Protein AF-A0A812NQ58-F1 (afdb_monomer_lite)

Foldseek 3Di:
DVVVLVVVVCVLVPPPPDPVVVVVVPPDPDDDDPDDDDPDDDDDDDDDDDDPPDDDFAAEEEEEEDEDQPQQLQAVVQVLLAPDAQRYEYEYEYAQQPVNSVVSVVVDDRPDNYHYHYHYYNHGQADQRSRQVSVVVHRHQKYAYDYSNWHFHRHQVVQLVVVCVVVVFAQWEFEKEWEAESVRHTDPDIHDQAKQDDDLVSNLVSLSVTVPPLGGSRTMGRCVQLPVLCGFDDPQDNCPCSSSLSSNSSSNSGIYHYTHGYIYHYDYCCPDPNNCPVCVVVPDPVSVVVNVLVSLLSCLVSCVVSDDVVVSCVSLDDAEEEEEAQELLSLLLLLLSLVLPHQYEYEYQDPAHYDWDFLDLDDDPPPVCPLSLLSLLQQQVVQVLVCVSLVHHDPLVLWWFFFEKEFEFPPFPDDPVNVVVSQVVSLVSNVVSCVLPVSTARSPHDDNGFKDWDQDDQFWDSVGTPTMMTGRTTTGDTVVVRVSSVVSCVVSVHHYHYSKDFDAWDDDPQWIWTQIPVGIDIGNAYEYPDPPCLVVHCVNVPVDDDFDWQKFKKKKKKFFADVSCLPPGWYAYHHDQFGTKTGRNSVRMIMGIGRHDSPDRDPPPDDDDPCVVVCVVCVQVQNHDPVNVVVVQVVRQVVVCVTTPDNDDHGHPIGMDIDMDGARPDDDDDQWDDDSNYIYGHDRRHHSSVSSVCCVVPPCQVVVVRPDPDDDPQQKKFKFFDDPVDPPPVLGAIWGWDDADPLATKTHHFPFLWIWHAQPVQQKIATQRNHDDNDPDGQKIWHDPSSDRHPQFLPTFIFGQDPVVRGGHTRNSIHMHRDFQKKFKAQPDPPFPPPVSGGIWGFDGDDPSATKTAGPVGQWIWDADPVQLKIFIDGPVDPPPDGQKIFNPNPDRYQADFPTWIFGQGPVVRDTDTRNQIGIHSDQQKKFKFQADPPDPPPVLGDIWGFHGADPNATKTHHPPAQWIWHADPPQQKTFIARVHPDDDDPVVLVVCCVPPPDNPPPSRGQKMWRCPVPRDQAALVTWIWGDDPVVRDTHTDLQIGMHPDDQKDADDDQPPHPVPVLGGIWGFDGDDPSATKTHDPPFQWIWHADPVQQKIATARNHDDPDPDGPDIDHHTDRHRGPVSHPDDPPPDVVVVVVVVVVD

pLDDT: mean 74.83, std 18.78, range [22.41, 96.88]

InterPro domains:
  IPR001173 Glycosyltransferase 2-like [PF00535] (61-210)
  IPR029044 Nucleotide-diphospho-sugar transferases [G3DSA:3.90.550.10] (11-228)
  IPR029044 Nucleotide-diphospho-sugar transferases [SSF53448] (58-280)
  IPR036188 FAD/NAD(P)-binding domain superfamily [G3DSA:3.50.50.60] (321-544)
  IPR036188 FAD/NAD(P)-binding domain superfamily [SSF51905] (320-547)
  IPR050834 Glycosyltransferase 2 family enzymes [PTHR43685] (53-203)

Radius of gyration: 37.39 Å; chains: 1; bounding box: 98×68×112 Å

Sequence (1144 aa):
MVIMWRLVLVMSVLQARSADDACAMQLRVQKTEVTNLNPANITATQGGHGECRKAPLPKISVLLPVQNPSTVVRAMRSIFDQSVKDDLEILVSVEGANSEAAGMVRSLQPPGTIALDIFEQEQHLGYSQNVNFLLRRARGEFVSLLADDDWLPPNYLEKLLQCFAEHPAAVNCYPYILEFSENGERLPGQIFADSVQGSRQDRLEQVMENSCDAVSVRGLIKRSVAGDNVFMPSHYYRDFMADTASIMHQAVAGELIQADVPYYKTMYVASSTHGTHHKWRDAKEDLRVRSTLDLLETFALKARPWLPEEIVQLILHERHVAILGAGLQGLTMALLFESHGFHVTLIDNATEIMGKIHLGFEYSDDKTLETGRRRMESALSFGYVLEKLLGSQIAWDKMKSTKFTYLVPRASSVPPHELEAYFENLQGAYEDILAKSPHLHYLGERPTRIFRRVPVPAAWNSSAFAAAFETEEHALRSPLLKDLLQDALHSRQIDTLLNTWVSEVQKREGMYQIATSKGTLHAQFVVNCLSEGKAAVDQALGVDGSPKPDWRLKFGIETSEIPALADTASATILDGPFGGYVNFHQHKKMYFSWATERLTPMPADKDLPDDLPQLWKSVVQGDVPEELRASMVNAHEDAFRSLLSFKTFQLPCPDIVADLILGTGEDFQDPILYKEQYFSIRTNFASAPYNAWLLEQRYLQQHHLLGNGGSIVGTQLHIFGRAGGRENADICGEYLHRGHVHGRPVYRQQGSATAIRYWPSLRRWVIDREGVRDSNVCVAFAPDSADLAHPAHPELIWHVWEAASQAHVADSEVISVAAPRTVTLVGRAAGRDAEYVNGPYELARVAHGRPVYVHAKGELGIRYFQEERRWAIVWLAQDNGTCLAYSESSNLEHPGHIELEWMFWETQLQTFCADPATRTLVAPSVVRILGRRPEAENARINGSYSLAGVIEGRPAYVQPGTRHLIRYSSRSDRWLVETDGLVEPSLATKLYHWVFGGDLNGGDRCAAYANASASEHPGTTKLEWSIWESKRGCFISDPEVRCTTAPVALQVCGRARRENEFINGDYQLAGIHLGRVFYHKPGSQSVIRFWPARNRWLIDGNGLQQSDACSAFADCADDGEYPGDLSGFAQTRQYGEEMAAKAR

Organism: NCBI:txid878477

Secondary structure (DSSP, 8-state):
-HHHHHHHHHHHHTT---TTGGGGGGS---------------PPPP-------PPPPPSEEEEEEE--TTTHHHHHHHHHT-S--TTEEEEEEE-TT-HHHHHHHHH---STT-EEEEEE-SS---HHHHHHHHHTT--SSEEEE--TT-B--TTHHHHHHHHHHH-TTEEEEEEEEEEEETTSPEEEEEE----B-SSHHHHHHHHHHHGGG--GGGSEEEHHHHGGGGSPP--SGGGTTHHHHHHHHHHHHSEEEEEEEEEEEEE-SSSSSGGGGGGGGGS-HHHHHHHHHHHHHHHHHHHGGGS-HHHHHHHSTT-EEEEE--SHHHHHHHHHHHTTT-EEEEE-SSSS----EEE-------TTSHHHHHHHHHHHHHHHHHHHHHTS---GGGTB-PPEEEEEETT-SS-HHHHHHHHHHHHHHHHHHHHH-TT--BTTB--S-SEEEEPPPTTB-TTTEEEEEEES-EEE-HHHHHHHHHHHHHHTT-EEE-S--EEEEEEETTEEEEEETTEEEEESEEEE--SSSHHHHHHHTT---PPPP-EEEEEEEEEE--GGGTTPPEEEE-SSSEEEEEEEGGGTEEEEEE--S------TTSPPPTTHHHHHHHHHTT---HHHHHHHHHHHHHHHHHHBSSS----SS-EEEEEEEE---S----SEEEETTEEEE--SSS-HHHHHHHHIIIIITTTT-SS-------SEEEEE---TTSTTGGG-EEEEEEEEETTEEEEEETTSS-EEEEEGGGTEEEEETT-S-SSS--SEEEE-SS--S-TT-TTPPPEEEETTTTEEEE-TT-EEE---SEEEEE---TTSTTGGG-EEEEEEEEETTEEEEEETTSSEEEEEETTTTEEEEEETT--SS--SEEE--TT-SSTT-TT-PPEEEETTTTEEEE-TT-EEESS-SEEEEE---TTSTTGGG-EEEEEEEEETTEEEEE-TTS--EEEEETTTTEEEEESS-S-PPPHHHHHHHHHHH---S-----SEEEE-TT-SSS--TTSPEEEEETTTTEEEEETT-EEE---SEEEE-S-TTSTTGGG-EEEEEEEEETTEEEEE-TTSS-EEEEEGGGTEEEEETTSS-SSS--SEEEEPPTT-SSTT--SS----SHHHHHHHHH--

Structure (mmCIF, N/CA/C/O backbone):
data_AF-A0A812NQ58-F1
#
_entry.id   AF-A0A812NQ58-F1
#
loop_
_atom_site.group_PDB
_atom_site.id
_atom_site.type_symbol
_atom_site.label_atom_id
_atom_site.label_alt_id
_atom_site.label_comp_id
_atom_site.label_asym_id
_atom_site.label_entity_id
_atom_site.label_seq_id
_atom_site.pdbx_PDB_ins_code
_atom_site.Cartn_x
_atom_site.Cartn_y
_atom_site.Cartn_z
_atom_site.occupancy
_atom_site.B_iso_or_equiv
_atom_site.auth_seq_id
_atom_site.auth_comp_id
_atom_site.auth_asym_id
_atom_site.auth_atom_id
_atom_site.pdbx_PDB_model_num
ATOM 1 N N . MET A 1 1 ? -22.216 1.110 19.792 1.00 30.42 1 MET A N 1
ATOM 2 C CA . MET A 1 1 ? -22.992 1.121 18.530 1.00 30.42 1 MET A CA 1
ATOM 3 C C . MET A 1 1 ? -24.191 2.051 18.639 1.00 30.42 1 MET A C 1
ATOM 5 O O . MET A 1 1 ? -23.965 3.209 18.365 1.00 30.42 1 MET A O 1
ATOM 9 N N . VAL A 1 2 ? -25.366 1.683 19.164 1.00 29.02 2 VAL A N 1
ATOM 10 C CA . VAL A 1 2 ? -26.560 2.577 19.229 1.00 29.02 2 VAL A CA 1
ATOM 11 C C . VAL A 1 2 ? -26.291 4.002 19.779 1.00 29.02 2 VAL A C 1
ATOM 13 O O . VAL A 1 2 ? -26.860 4.971 19.292 1.00 29.02 2 VAL A O 1
ATOM 16 N N . ILE A 1 3 ? -25.375 4.164 20.743 1.00 30.81 3 ILE A N 1
ATOM 17 C CA . ILE A 1 3 ? -24.982 5.477 21.305 1.00 30.81 3 ILE A CA 1
ATOM 18 C C . ILE A 1 3 ? -24.089 6.296 20.350 1.00 30.81 3 ILE A C 1
ATOM 20 O O . ILE A 1 3 ? -24.284 7.497 20.212 1.00 30.81 3 ILE A O 1
ATOM 24 N N . MET A 1 4 ? -23.154 5.644 19.653 1.00 33.62 4 MET A N 1
ATOM 25 C CA . MET A 1 4 ? -22.274 6.263 18.645 1.00 33.62 4 MET A CA 1
ATOM 26 C C . MET A 1 4 ? -23.064 6.654 17.384 1.00 33.62 4 MET A C 1
ATOM 28 O O . MET A 1 4 ? -22.765 7.648 16.738 1.00 33.62 4 MET A O 1
ATOM 32 N N . TRP A 1 5 ? -24.132 5.904 17.101 1.00 42.31 5 TRP A N 1
ATOM 33 C CA . TRP A 1 5 ? -25.070 6.133 16.003 1.00 42.31 5 TRP A CA 1
ATOM 34 C C . TRP A 1 5 ? -26.069 7.266 16.306 1.00 42.31 5 TRP A C 1
ATOM 36 O O . TRP A 1 5 ? -26.343 8.092 15.441 1.00 42.31 5 TRP A O 1
ATOM 46 N N . ARG A 1 6 ? -26.522 7.410 17.562 1.00 34.31 6 ARG A N 1
ATOM 47 C CA . ARG A 1 6 ? -27.282 8.597 18.010 1.00 34.31 6 ARG A CA 1
ATOM 48 C C . ARG A 1 6 ? -26.450 9.884 17.994 1.00 34.31 6 ARG A C 1
ATOM 50 O O . ARG A 1 6 ? -27.017 10.954 17.825 1.00 34.31 6 ARG A O 1
ATOM 57 N N . LEU A 1 7 ? -25.130 9.790 18.158 1.00 35.06 7 LEU A N 1
ATOM 58 C CA . LEU A 1 7 ? -24.208 10.930 18.111 1.00 35.06 7 LEU A CA 1
ATOM 59 C C . LEU A 1 7 ? -24.134 11.566 16.714 1.00 35.06 7 LEU A C 1
ATOM 61 O O . LEU A 1 7 ? -24.143 12.788 16.630 1.00 35.06 7 LEU A O 1
ATOM 65 N N . VAL A 1 8 ? -24.144 10.772 15.637 1.00 38.69 8 VAL A N 1
ATOM 66 C CA . VAL A 1 8 ? -24.182 11.296 14.256 1.00 38.69 8 VAL A CA 1
ATOM 67 C C . VAL A 1 8 ? -25.539 11.949 13.963 1.00 38.69 8 VAL A C 1
ATOM 69 O O . VAL A 1 8 ? -25.580 13.094 13.525 1.00 38.69 8 VAL A O 1
ATOM 72 N N . LEU A 1 9 ? -26.646 11.289 14.329 1.00 33.81 9 LEU A N 1
ATOM 73 C CA . LEU A 1 9 ? -28.012 11.790 14.109 1.00 33.81 9 LEU A CA 1
ATOM 74 C C . LEU A 1 9 ? -28.310 13.097 14.879 1.00 33.81 9 LEU A C 1
ATOM 76 O O . LEU A 1 9 ? -28.923 14.024 14.355 1.00 33.81 9 LEU A O 1
ATOM 80 N N . VAL A 1 10 ? -27.846 13.203 16.129 1.00 33.72 10 VAL A N 1
ATOM 81 C CA . VAL A 1 10 ? -28.035 14.401 16.966 1.00 33.72 10 VAL A CA 1
ATOM 82 C C . VAL A 1 10 ? -27.191 15.580 16.461 1.00 33.72 10 VAL A C 1
ATOM 84 O O . VAL A 1 10 ? -27.622 16.724 16.584 1.00 33.72 10 VAL A O 1
ATOM 87 N N . MET A 1 11 ? -26.033 15.332 15.838 1.00 34.38 11 MET A N 1
ATOM 88 C CA . MET A 1 11 ? -25.200 16.389 15.242 1.00 34.38 11 MET A CA 1
ATOM 89 C C . MET A 1 11 ? -25.808 16.943 13.941 1.00 34.38 11 MET A C 1
ATOM 91 O O . MET A 1 11 ? -25.705 18.145 13.701 1.00 34.38 11 MET A O 1
ATOM 95 N N . SER A 1 12 ? -26.505 16.112 13.156 1.00 33.81 12 SER A N 1
ATOM 96 C CA . SER A 1 12 ? -27.209 16.522 11.928 1.00 33.81 12 SER A CA 1
ATOM 97 C C . SER A 1 12 ? -28.480 17.335 12.207 1.00 33.81 12 SER A C 1
ATOM 99 O O . SER A 1 12 ? -28.773 18.292 11.496 1.00 33.81 12 SER A O 1
ATOM 101 N N . VAL A 1 13 ? -29.219 17.003 13.273 1.00 32.59 13 VAL A N 1
ATOM 102 C CA . VAL A 1 13 ? -30.483 17.682 13.619 1.00 32.59 13 VAL A CA 1
ATOM 103 C C . VAL A 1 13 ? -30.257 18.995 14.390 1.00 32.59 13 VAL A C 1
ATOM 105 O O . VAL A 1 13 ? -31.065 19.918 14.293 1.00 32.59 13 VAL A O 1
ATOM 108 N N . LEU A 1 14 ? -29.149 19.139 15.131 1.00 30.72 14 LEU A N 1
ATOM 109 C CA . LEU A 1 14 ? -28.911 20.301 16.007 1.00 30.72 14 LEU A CA 1
ATOM 110 C C . LEU A 1 14 ? -28.236 21.520 15.341 1.00 30.72 14 LEU A C 1
ATOM 112 O O . LEU A 1 14 ? -28.028 22.529 16.020 1.00 30.72 14 LEU A O 1
ATOM 116 N N . GLN A 1 15 ? -27.927 21.487 14.038 1.00 31.84 15 GLN A N 1
ATOM 117 C CA . GLN A 1 15 ? -27.392 22.653 13.308 1.00 31.84 15 GLN A CA 1
ATOM 118 C C . GLN A 1 15 ? -28.419 23.441 12.477 1.00 31.84 15 GLN A C 1
ATOM 120 O O . GLN A 1 15 ? -28.058 24.455 11.879 1.00 31.84 15 GLN A O 1
ATOM 125 N N . ALA A 1 16 ? -29.710 23.098 12.525 1.00 29.00 16 ALA A N 1
ATOM 126 C CA . ALA A 1 16 ? -30.764 24.008 12.075 1.00 29.00 16 ALA A CA 1
ATOM 127 C C . ALA A 1 16 ? -30.911 25.172 13.078 1.00 29.00 16 ALA A C 1
ATOM 129 O O . ALA A 1 16 ? -31.704 25.128 14.023 1.00 29.00 16 ALA A O 1
ATOM 130 N N . ARG A 1 17 ? -30.096 26.222 12.923 1.00 30.34 17 ARG A N 1
ATOM 131 C CA . ARG A 1 17 ? -30.225 27.443 13.726 1.00 30.34 17 ARG A CA 1
ATOM 132 C C . ARG A 1 17 ? -31.417 28.269 13.232 1.00 30.34 17 ARG A C 1
ATOM 134 O O . ARG A 1 17 ? -31.306 29.049 12.300 1.00 30.34 17 ARG A O 1
ATOM 141 N N . SER A 1 18 ? -32.506 28.152 13.991 1.00 34.34 18 SER A N 1
ATOM 142 C CA . SER A 1 18 ? -33.731 28.967 13.996 1.00 34.34 18 SER A CA 1
ATOM 143 C C . SER A 1 18 ? -34.825 28.607 12.983 1.00 34.34 18 SER A C 1
ATOM 145 O O . SER A 1 18 ? -34.579 28.250 11.836 1.00 34.34 18 SER A O 1
ATOM 147 N N . ALA A 1 19 ? -36.070 28.733 13.453 1.00 33.59 19 ALA A N 1
ATOM 148 C CA . ALA A 1 19 ? -37.303 28.474 12.713 1.00 33.59 19 ALA A CA 1
ATOM 149 C C . ALA A 1 19 ? -37.619 29.530 11.631 1.00 33.59 19 ALA A C 1
ATOM 151 O O . ALA A 1 19 ? -38.638 29.408 10.955 1.00 33.59 19 ALA A O 1
ATOM 152 N N . ASP A 1 20 ? -36.756 30.533 11.444 1.00 31.86 20 ASP A N 1
ATOM 153 C CA . ASP A 1 20 ? -36.998 31.641 10.516 1.00 31.86 20 ASP A CA 1
ATOM 154 C C . ASP A 1 20 ? -36.358 31.430 9.126 1.00 31.86 20 ASP A C 1
ATOM 156 O O . ASP A 1 20 ? -36.827 32.015 8.149 1.00 31.86 20 ASP A O 1
ATOM 160 N N . ASP A 1 21 ? -35.390 30.515 8.973 1.00 30.38 21 ASP A N 1
ATOM 161 C CA . ASP A 1 21 ? -34.763 30.218 7.668 1.00 30.38 21 ASP A CA 1
ATOM 162 C C . ASP A 1 21 ? -35.513 29.161 6.830 1.00 30.38 21 ASP A C 1
ATOM 164 O O . ASP A 1 21 ? -35.312 29.058 5.617 1.00 30.38 21 ASP A O 1
ATOM 168 N N . ALA A 1 22 ? -36.475 28.439 7.417 1.00 31.69 22 ALA A N 1
ATOM 169 C CA . ALA A 1 22 ? -37.322 27.482 6.691 1.00 31.69 22 ALA A CA 1
ATOM 170 C C . ALA A 1 22 ? -38.259 28.152 5.658 1.00 31.69 22 ALA A C 1
ATOM 172 O O . ALA A 1 22 ? -38.776 27.488 4.759 1.00 31.69 22 ALA A O 1
ATOM 173 N N . CYS A 1 23 ? -38.462 29.472 5.745 1.00 27.78 23 CYS A N 1
ATOM 174 C CA . CYS A 1 23 ? -39.353 30.224 4.857 1.00 27.78 23 CYS A CA 1
ATOM 175 C C . CYS A 1 23 ? -38.630 30.832 3.633 1.00 27.78 23 CYS A C 1
ATOM 177 O O . CYS A 1 23 ? -39.264 31.148 2.626 1.00 27.78 23 CYS A O 1
ATOM 179 N N . ALA A 1 24 ? -37.296 30.952 3.660 1.00 28.28 24 ALA A N 1
ATOM 180 C CA . ALA A 1 24 ? -36.530 31.572 2.571 1.00 28.28 24 ALA A CA 1
ATOM 181 C C . ALA A 1 24 ? -36.127 30.591 1.449 1.00 28.28 24 ALA A C 1
ATOM 183 O O . ALA A 1 24 ? -35.799 31.019 0.342 1.00 28.28 24 ALA A O 1
ATOM 184 N N . MET A 1 25 ? -36.217 29.277 1.684 1.00 26.86 25 MET A N 1
ATOM 185 C CA . MET A 1 25 ? -35.875 28.241 0.696 1.00 26.86 25 MET A CA 1
ATOM 186 C C . MET A 1 25 ? -37.053 27.787 -0.192 1.00 26.86 25 MET A C 1
ATOM 188 O O . MET A 1 25 ? -36.887 26.903 -1.028 1.00 26.86 25 MET A O 1
ATOM 192 N N . GLN A 1 26 ? -38.234 28.411 -0.071 1.00 29.84 26 GLN A N 1
ATOM 193 C CA . GLN A 1 26 ? -39.423 28.092 -0.882 1.00 29.84 26 GLN A CA 1
ATOM 194 C C . GLN A 1 26 ? -39.611 28.952 -2.148 1.00 29.84 26 GLN A C 1
ATOM 196 O O . GLN A 1 26 ? -40.582 28.763 -2.879 1.00 29.84 26 GLN A O 1
ATOM 201 N N . LEU A 1 27 ? -38.693 29.865 -2.478 1.00 29.12 27 LEU A N 1
ATOM 202 C CA . LEU A 1 27 ? -38.854 30.762 -3.630 1.00 29.12 27 LEU A CA 1
ATOM 203 C C . LEU A 1 27 ? -37.616 30.797 -4.529 1.00 29.12 27 LEU A C 1
ATOM 205 O O . LEU A 1 27 ? -36.907 31.796 -4.593 1.00 29.12 27 LEU A O 1
ATOM 209 N N . ARG A 1 28 ? -37.398 29.712 -5.284 1.00 26.06 28 ARG A N 1
ATOM 210 C CA . ARG A 1 28 ? -36.777 29.743 -6.627 1.00 26.06 28 ARG A CA 1
ATOM 211 C C . ARG A 1 28 ? -36.956 28.409 -7.363 1.00 26.06 28 ARG A C 1
ATOM 213 O O . ARG A 1 28 ? -36.006 27.754 -7.763 1.00 26.06 28 ARG A O 1
ATOM 220 N N . VAL A 1 29 ? -38.212 28.037 -7.599 1.00 25.48 29 VAL A N 1
ATOM 221 C CA . VAL A 1 29 ? -38.567 27.130 -8.700 1.00 25.48 29 VAL A CA 1
ATOM 222 C C . VAL A 1 29 ? -39.118 28.005 -9.820 1.00 25.48 29 VAL A C 1
ATOM 224 O O . VAL A 1 29 ? -40.314 28.280 -9.885 1.00 25.48 29 VAL A O 1
ATOM 227 N N . GLN A 1 30 ? -38.233 28.511 -10.681 1.00 23.38 30 GLN A N 1
ATOM 228 C CA . GLN A 1 30 ? -38.665 28.979 -11.994 1.00 23.38 30 GLN A CA 1
ATOM 229 C C . GLN A 1 30 ? -38.656 27.793 -12.953 1.00 23.38 30 GLN A C 1
ATOM 231 O O . GLN A 1 30 ? -37.626 27.173 -13.207 1.00 23.38 30 GLN A O 1
ATOM 236 N N . LYS A 1 31 ? -39.865 27.494 -13.439 1.00 32.22 31 LYS A N 1
ATOM 237 C CA . LYS A 1 31 ? -40.185 26.648 -14.587 1.00 32.22 31 LYS A CA 1
ATOM 238 C C . LYS A 1 31 ? -39.112 26.744 -15.670 1.00 32.22 31 LYS A C 1
ATOM 240 O O . LYS A 1 31 ? -38.921 27.814 -16.239 1.00 32.22 31 LYS A O 1
ATOM 245 N N . THR A 1 32 ? -38.532 25.606 -16.029 1.00 22.41 32 THR A N 1
ATOM 246 C CA . THR A 1 32 ? -38.105 25.383 -17.411 1.00 22.41 32 THR A CA 1
ATOM 247 C C . THR A 1 32 ? -38.919 24.206 -17.923 1.00 22.41 32 THR A C 1
ATOM 249 O O . THR A 1 32 ? -38.872 23.111 -17.367 1.00 22.41 32 THR A O 1
ATOM 252 N N . GLU A 1 33 ? -39.775 24.498 -18.896 1.00 23.25 33 GLU A N 1
ATOM 253 C CA . GLU A 1 33 ? -40.639 23.546 -19.581 1.00 23.25 33 GLU A CA 1
ATOM 254 C C . GLU A 1 33 ? -39.785 22.472 -20.259 1.00 23.25 33 GLU A C 1
ATOM 256 O O . GLU A 1 33 ? -38.918 22.778 -21.076 1.00 23.25 33 GLU A O 1
ATOM 261 N N . VAL A 1 34 ? -40.050 21.205 -19.939 1.00 24.19 34 VAL A N 1
ATOM 262 C CA . VAL A 1 34 ? -39.609 20.080 -20.763 1.00 24.19 34 VAL A CA 1
ATOM 263 C C . VAL A 1 34 ? -40.520 20.068 -21.985 1.00 24.19 34 VAL A C 1
ATOM 265 O O . VAL A 1 34 ? -41.663 19.613 -21.930 1.00 24.19 34 VAL A O 1
ATOM 268 N N . THR A 1 35 ? -40.039 20.638 -23.083 1.00 23.86 35 THR A N 1
ATOM 269 C CA . THR A 1 35 ? -40.666 20.490 -24.390 1.00 23.86 35 THR A CA 1
ATOM 270 C C . THR A 1 35 ? -40.481 19.056 -24.877 1.00 23.86 35 THR A C 1
ATOM 272 O O . THR A 1 35 ? -39.375 18.523 -24.938 1.00 23.86 35 THR A O 1
ATOM 275 N N . ASN A 1 36 ? -41.613 18.436 -25.212 1.00 28.03 36 ASN A N 1
ATOM 276 C CA . ASN A 1 36 ? -41.725 17.163 -25.911 1.00 28.03 36 ASN A CA 1
ATOM 277 C C . ASN A 1 36 ? -40.716 17.054 -27.064 1.00 28.03 36 ASN A C 1
ATOM 279 O O . ASN A 1 36 ? -40.803 17.817 -28.028 1.00 28.03 36 ASN A O 1
ATOM 283 N N . LEU A 1 37 ? -39.855 16.035 -27.027 1.00 24.91 37 LEU A N 1
ATOM 284 C CA . LEU A 1 37 ? -39.253 15.482 -28.235 1.00 24.91 37 LEU A CA 1
ATOM 285 C C . LEU A 1 37 ? -39.793 14.070 -28.461 1.00 24.91 37 LEU A C 1
ATOM 287 O O . LEU A 1 37 ? -39.645 13.148 -27.666 1.00 24.91 37 LEU A O 1
ATOM 291 N N . ASN A 1 38 ? -40.516 14.007 -29.566 1.00 25.30 38 ASN A N 1
ATOM 292 C CA . ASN A 1 38 ? -41.335 12.946 -30.108 1.00 25.30 38 ASN A CA 1
ATOM 293 C C . ASN A 1 38 ? -40.438 11.802 -30.630 1.00 25.30 38 ASN A C 1
ATOM 295 O O . ASN A 1 38 ? -39.633 12.059 -31.528 1.00 25.30 38 ASN A O 1
ATOM 299 N N . PRO A 1 39 ? -40.545 10.551 -30.144 1.00 26.25 39 PRO A N 1
ATOM 300 C CA . PRO A 1 39 ? -39.823 9.427 -30.726 1.00 26.25 39 PRO A CA 1
ATOM 301 C C . PRO A 1 39 ? -40.613 8.899 -31.929 1.00 26.25 39 PRO A C 1
ATOM 303 O O . PRO A 1 39 ? -41.259 7.857 -31.877 1.00 26.25 39 PRO A O 1
ATOM 306 N N . ALA A 1 40 ? -40.589 9.648 -33.026 1.00 27.83 40 ALA A N 1
ATOM 307 C CA . ALA A 1 40 ? -41.074 9.181 -34.315 1.00 27.83 40 ALA A CA 1
ATOM 308 C C . ALA A 1 40 ? -40.089 9.615 -35.404 1.00 27.83 40 ALA A C 1
ATOM 310 O O . ALA A 1 40 ? -39.790 10.799 -35.532 1.00 27.83 40 ALA A O 1
ATOM 311 N N . ASN A 1 41 ? -39.654 8.631 -36.197 1.00 27.95 41 ASN A N 1
ATOM 312 C CA . ASN A 1 41 ? -38.781 8.703 -37.378 1.00 27.95 41 ASN A CA 1
ATOM 313 C C . ASN A 1 41 ? -37.283 8.468 -37.142 1.00 27.95 41 ASN A C 1
ATOM 315 O O . ASN A 1 41 ? -36.463 9.370 -37.276 1.00 27.95 41 ASN A O 1
ATOM 319 N N . ILE A 1 42 ? -36.918 7.195 -36.976 1.00 29.27 42 ILE A N 1
ATOM 320 C CA . ILE A 1 42 ? -35.730 6.659 -37.652 1.00 29.27 42 ILE A CA 1
ATOM 321 C C . ILE A 1 42 ? -36.207 5.487 -38.511 1.00 29.27 42 ILE A C 1
ATOM 323 O O . ILE A 1 42 ? -36.444 4.380 -38.034 1.00 29.27 42 ILE A O 1
ATOM 327 N N . THR A 1 43 ? -36.433 5.770 -39.791 1.00 26.92 43 THR A N 1
ATOM 328 C CA . THR A 1 43 ? -36.652 4.765 -40.831 1.00 26.92 43 THR A CA 1
ATOM 329 C C . THR A 1 43 ? -35.364 3.989 -41.064 1.00 26.92 43 THR A C 1
ATOM 331 O O . THR A 1 43 ? -34.337 4.566 -41.416 1.00 26.92 43 THR A O 1
ATOM 334 N N . ALA A 1 44 ? -35.456 2.675 -40.884 1.00 26.45 44 ALA A N 1
ATOM 335 C CA . ALA A 1 44 ? -34.430 1.705 -41.216 1.00 26.45 44 ALA A CA 1
ATOM 336 C C . ALA A 1 44 ? -34.156 1.666 -42.729 1.00 26.45 44 ALA A C 1
ATOM 338 O O . ALA A 1 44 ? -35.079 1.532 -43.535 1.00 26.45 44 ALA A O 1
ATOM 339 N N . THR A 1 45 ? -32.882 1.695 -43.108 1.00 27.19 45 THR A N 1
ATOM 340 C CA . THR A 1 45 ? -32.402 1.157 -44.383 1.00 27.19 45 THR A CA 1
ATOM 341 C C . THR A 1 45 ? -32.096 -0.329 -44.199 1.00 27.19 45 THR A C 1
ATOM 343 O O . THR A 1 45 ? -31.319 -0.727 -43.334 1.00 27.19 45 THR A O 1
ATOM 346 N N . GLN A 1 46 ? -32.771 -1.164 -44.990 1.00 28.97 46 GLN A N 1
ATOM 347 C CA . GLN A 1 46 ? -32.617 -2.617 -44.993 1.00 28.97 46 GLN A CA 1
ATOM 348 C C . GLN A 1 46 ? -31.312 -3.052 -45.674 1.00 28.97 46 GLN A C 1
ATOM 350 O O . GLN A 1 46 ? -30.989 -2.593 -46.767 1.00 28.97 46 GLN A O 1
ATOM 355 N N . GLY A 1 47 ? -30.644 -4.032 -45.068 1.00 27.11 47 GLY A N 1
ATOM 356 C CA . GLY A 1 47 ? -29.640 -4.898 -45.684 1.00 27.11 47 GLY A CA 1
ATOM 357 C C . GLY A 1 47 ? -29.583 -6.194 -44.879 1.00 27.11 47 GLY A C 1
ATOM 358 O O . GLY A 1 47 ? -29.144 -6.188 -43.734 1.00 27.11 47 GLY A O 1
ATOM 359 N N . GLY A 1 48 ? -30.156 -7.267 -45.426 1.00 32.72 48 GLY A N 1
ATOM 360 C CA . GLY A 1 48 ? -30.467 -8.496 -44.698 1.00 32.72 48 GLY A CA 1
ATOM 361 C C . GLY A 1 48 ? -29.278 -9.419 -44.441 1.00 32.72 48 GLY A C 1
ATOM 362 O O . GLY A 1 48 ? -28.421 -9.584 -45.298 1.00 32.72 48 GLY A O 1
ATOM 363 N N . HIS A 1 49 ? -29.317 -10.099 -43.294 1.00 30.58 49 HIS A N 1
ATOM 364 C CA . HIS A 1 49 ? -28.721 -11.416 -43.067 1.00 30.58 49 HIS A CA 1
ATOM 365 C C . HIS A 1 49 ? -29.562 -12.167 -42.020 1.00 30.58 49 HIS A C 1
ATOM 367 O O . HIS A 1 49 ? -30.192 -11.549 -41.165 1.00 30.58 49 HIS A O 1
ATOM 373 N N . GLY A 1 50 ? -29.653 -13.489 -42.181 1.00 30.38 50 GLY A N 1
ATOM 374 C CA . GLY A 1 50 ? -30.749 -14.334 -41.703 1.00 30.38 50 GLY A CA 1
ATOM 375 C C . GLY A 1 50 ? -31.023 -14.327 -40.197 1.00 30.38 50 GLY A C 1
ATOM 376 O O . GLY A 1 50 ? -30.118 -14.273 -39.367 1.00 30.38 50 GLY A O 1
ATOM 377 N N . GLU A 1 51 ? -32.312 -14.432 -39.871 1.00 29.81 51 GLU A N 1
ATOM 378 C CA . GLU A 1 51 ? -32.839 -14.542 -38.514 1.00 29.81 51 GLU A CA 1
ATOM 379 C C . GLU A 1 51 ? -32.328 -15.812 -37.818 1.00 29.81 51 GLU A C 1
ATOM 381 O O . GLU A 1 51 ? -32.816 -16.918 -38.045 1.00 29.81 51 GLU A O 1
ATOM 386 N N . CYS A 1 52 ? -31.382 -15.641 -36.897 1.00 28.09 52 CYS A N 1
ATOM 387 C CA . CYS A 1 52 ? -31.267 -16.532 -35.754 1.00 28.09 52 CYS A CA 1
ATOM 388 C C . CYS A 1 52 ? -32.286 -16.033 -34.721 1.00 28.09 52 CYS A C 1
ATOM 390 O O . CYS A 1 52 ? -32.137 -14.921 -34.206 1.00 28.09 52 CYS A O 1
ATOM 392 N N . ARG A 1 53 ? -33.357 -16.797 -34.462 1.00 32.69 53 ARG A N 1
ATOM 393 C CA . ARG A 1 53 ? -34.339 -16.476 -33.412 1.00 32.69 53 ARG A CA 1
ATOM 394 C C . ARG A 1 53 ? -33.599 -16.341 -32.075 1.00 32.69 53 ARG A C 1
ATOM 396 O O . ARG A 1 53 ? -33.268 -17.349 -31.458 1.00 32.69 53 ARG A O 1
ATOM 403 N N . LYS A 1 54 ? -33.328 -15.108 -31.633 1.00 36.34 54 LYS A N 1
ATOM 404 C CA . LYS A 1 54 ? -32.894 -14.831 -30.258 1.00 36.34 54 LYS A CA 1
ATOM 405 C C . LYS A 1 54 ? -34.012 -15.306 -29.329 1.00 36.34 54 LYS A C 1
ATOM 407 O O . LYS A 1 54 ? -35.163 -14.915 -29.522 1.00 36.34 54 LYS A O 1
ATOM 412 N N . ALA A 1 55 ? -33.683 -16.172 -28.374 1.00 47.50 55 ALA A N 1
ATOM 413 C CA . ALA A 1 55 ? -34.604 -16.540 -27.304 1.00 47.50 55 ALA A CA 1
ATOM 414 C C . ALA A 1 55 ? -35.097 -15.263 -26.586 1.00 47.50 55 ALA A C 1
ATOM 416 O O . ALA A 1 55 ? -34.327 -14.298 -26.501 1.00 47.50 55 ALA A O 1
ATOM 417 N N . PRO A 1 56 ? -36.360 -15.213 -26.121 1.00 53.81 56 PRO A N 1
ATOM 418 C CA . PRO A 1 56 ? -36.854 -14.076 -25.351 1.00 53.81 56 PRO A CA 1
ATOM 419 C C . PRO A 1 56 ? -35.959 -13.849 -24.124 1.00 53.81 56 PRO A C 1
ATOM 421 O O . PRO A 1 56 ? -35.509 -14.802 -23.490 1.00 53.81 56 PRO A O 1
ATOM 424 N N . LEU A 1 57 ? -35.639 -12.583 -23.842 1.00 59.25 57 LEU A N 1
ATOM 425 C CA . LEU A 1 57 ? -34.814 -12.212 -22.692 1.00 59.25 57 LEU A CA 1
ATOM 426 C C . LEU A 1 57 ? -35.572 -12.545 -21.395 1.00 59.25 57 LEU A C 1
ATOM 428 O O . LEU A 1 57 ? -36.747 -12.185 -21.304 1.00 59.25 57 LEU A O 1
ATOM 432 N N . PRO A 1 58 ? -34.933 -13.192 -20.402 1.00 69.38 58 PRO A N 1
ATOM 433 C CA . PRO A 1 58 ? -35.580 -13.476 -19.127 1.00 69.38 58 PRO A CA 1
ATOM 434 C C . PRO A 1 58 ? -35.896 -12.167 -18.399 1.00 69.38 58 PRO A C 1
ATOM 436 O O . PRO A 1 58 ? -35.157 -11.188 -18.505 1.00 69.38 58 PRO A O 1
ATOM 439 N N . LYS A 1 59 ? -36.986 -12.148 -17.632 1.00 85.25 59 LYS A N 1
ATOM 440 C CA . LYS A 1 59 ? -37.390 -10.991 -16.824 1.00 85.25 59 LYS A CA 1
ATOM 441 C C . LYS A 1 59 ? -36.717 -10.998 -15.451 1.00 85.25 59 LYS A C 1
ATOM 443 O O . LYS A 1 59 ? -36.425 -9.926 -14.925 1.00 85.25 59 LYS A O 1
ATOM 448 N N . ILE A 1 60 ? -36.444 -12.179 -14.889 1.00 94.25 60 ILE A N 1
ATOM 449 C CA . ILE A 1 60 ? -35.873 -12.356 -13.545 1.00 94.25 60 ILE A CA 1
ATOM 450 C C . ILE A 1 60 ? -34.619 -13.233 -13.604 1.00 94.25 60 ILE A C 1
ATOM 452 O O . ILE A 1 60 ? -34.671 -14.328 -14.158 1.00 94.25 60 ILE A O 1
ATOM 456 N N . SER A 1 61 ? -33.534 -12.796 -12.959 1.00 96.44 61 SER A N 1
ATOM 457 C CA . SER A 1 61 ? -32.360 -13.628 -12.665 1.00 96.44 61 SER A CA 1
ATOM 458 C C . SER A 1 61 ? -32.292 -13.963 -11.177 1.00 96.44 61 SER A C 1
ATOM 460 O O . SER A 1 61 ? -32.165 -13.066 -10.342 1.00 96.44 61 SER A O 1
ATOM 462 N N . VAL A 1 62 ? -32.318 -15.247 -10.828 1.00 96.50 62 VAL A N 1
ATOM 463 C CA . VAL A 1 62 ? -32.031 -15.707 -9.463 1.00 96.50 62 VAL A CA 1
ATOM 464 C C . VAL A 1 62 ? -30.558 -16.087 -9.368 1.00 96.50 62 VAL A C 1
ATOM 466 O O . VAL A 1 62 ? -30.067 -16.909 -10.142 1.00 96.50 62 VAL A O 1
ATOM 469 N N . LEU A 1 63 ? -29.848 -15.460 -8.434 1.00 96.88 63 LEU A N 1
ATOM 470 C CA . LEU A 1 63 ? -28.411 -15.607 -8.231 1.00 96.88 63 LEU A CA 1
ATOM 471 C C . LEU A 1 63 ? -28.170 -16.514 -7.025 1.00 96.88 63 LEU A C 1
ATOM 473 O O . LEU A 1 63 ? -28.608 -16.194 -5.919 1.00 96.88 63 LEU A O 1
ATOM 477 N N . LEU A 1 64 ? -27.473 -17.626 -7.248 1.00 94.69 64 LEU A N 1
ATOM 478 C CA . LEU A 1 64 ? -27.221 -18.656 -6.245 1.00 94.69 64 LEU A CA 1
ATOM 479 C C . LEU A 1 64 ? -25.704 -18.894 -6.093 1.00 94.69 64 LEU A C 1
ATOM 481 O O . LEU A 1 64 ? -25.131 -19.700 -6.836 1.00 94.69 64 LEU A O 1
ATOM 485 N N . PRO A 1 65 ? -25.017 -18.183 -5.179 1.00 92.69 65 PRO A N 1
ATOM 486 C CA . PRO A 1 65 ? -23.658 -18.532 -4.773 1.00 92.69 65 PRO A CA 1
ATOM 487 C C . PRO A 1 65 ? -23.686 -19.817 -3.929 1.00 92.69 65 PRO A C 1
ATOM 489 O O . PRO A 1 65 ? -24.456 -19.911 -2.977 1.00 92.69 65 PRO A O 1
ATOM 492 N N . VAL A 1 66 ? -22.869 -20.811 -4.286 1.00 88.44 66 VAL A N 1
ATOM 493 C CA . VAL A 1 66 ? -22.877 -22.151 -3.675 1.00 88.44 66 VAL A CA 1
ATOM 494 C C . VAL A 1 66 ? -21.519 -22.487 -3.074 1.00 88.44 66 VAL A C 1
ATOM 496 O O . VAL A 1 66 ? -20.504 -22.527 -3.775 1.00 88.44 66 VAL A O 1
ATOM 499 N N . GLN A 1 67 ? -21.534 -22.822 -1.787 1.00 81.06 67 GLN A N 1
ATOM 500 C CA . GLN A 1 67 ? -20.401 -23.344 -1.033 1.00 81.06 67 GLN A CA 1
ATOM 501 C C . GLN A 1 67 ? -20.695 -24.748 -0.484 1.00 81.06 67 GLN A C 1
ATOM 503 O O . GLN A 1 67 ? -19.798 -25.598 -0.475 1.00 81.06 67 GLN A O 1
ATOM 508 N N . ASN A 1 68 ? -21.932 -25.008 -0.043 1.00 77.75 68 ASN A N 1
ATOM 509 C CA . ASN A 1 68 ? -22.296 -26.236 0.651 1.00 77.75 68 ASN A CA 1
ATOM 510 C C . ASN A 1 68 ? -23.087 -27.224 -0.240 1.00 77.75 68 ASN A C 1
ATOM 512 O O . ASN A 1 68 ? -24.231 -26.954 -0.623 1.00 77.75 68 ASN A O 1
ATOM 516 N N . PRO A 1 69 ? -22.526 -28.414 -0.527 1.00 75.12 69 PRO A N 1
ATOM 517 C CA . PRO A 1 69 ? -23.199 -29.445 -1.312 1.00 75.12 69 PRO A CA 1
ATOM 518 C C . PRO A 1 69 ? -24.519 -29.955 -0.702 1.00 75.12 69 PRO A C 1
ATOM 520 O O . PRO A 1 69 ? -25.424 -30.330 -1.446 1.00 75.12 69 PRO A O 1
ATOM 523 N N . SER A 1 70 ? -24.664 -29.989 0.628 1.00 74.50 70 SER A N 1
ATOM 524 C CA . SER A 1 70 ? -25.814 -30.649 1.271 1.00 74.50 70 SER A CA 1
ATOM 525 C C . SER A 1 70 ? -27.110 -29.835 1.224 1.00 74.50 70 SER A C 1
ATOM 527 O O . SER A 1 70 ? -28.199 -30.407 1.314 1.00 74.50 70 SER A O 1
ATOM 529 N N . THR A 1 71 ? -27.020 -28.516 1.055 1.00 81.50 71 THR A N 1
ATOM 530 C CA . THR A 1 71 ? -28.174 -27.618 1.163 1.00 81.50 71 THR A CA 1
ATOM 531 C C . THR A 1 71 ? -28.675 -27.079 -0.171 1.00 81.50 71 THR A C 1
ATOM 533 O O . THR A 1 71 ? -29.881 -26.854 -0.325 1.00 81.50 71 THR A O 1
ATOM 536 N N . VAL A 1 72 ? -27.789 -26.984 -1.169 1.00 86.12 72 VAL A N 1
ATOM 537 C CA . VAL A 1 72 ? -28.083 -26.407 -2.491 1.00 86.12 72 VAL A CA 1
ATOM 538 C C . VAL A 1 72 ? -29.285 -27.057 -3.186 1.00 86.12 72 VAL A C 1
ATOM 540 O O . VAL A 1 72 ? -30.048 -26.391 -3.885 1.00 86.12 72 VAL A O 1
ATOM 543 N N . VAL A 1 73 ? -29.520 -28.353 -2.952 1.00 88.19 73 VAL A N 1
ATOM 544 C CA . VAL A 1 73 ? -30.640 -29.095 -3.552 1.00 88.19 73 VAL A CA 1
ATOM 545 C C . VAL A 1 73 ? -31.992 -28.515 -3.134 1.00 88.19 73 VAL A C 1
ATOM 547 O O . VAL A 1 73 ? -32.903 -28.411 -3.959 1.00 88.19 73 VAL A O 1
ATOM 550 N N . ARG A 1 74 ? -32.143 -28.131 -1.861 1.00 89.12 74 ARG A N 1
ATOM 551 C CA . ARG A 1 74 ? -33.387 -27.548 -1.342 1.00 89.12 74 ARG A CA 1
ATOM 552 C C . ARG A 1 74 ? -33.592 -26.138 -1.889 1.00 89.12 74 ARG A C 1
ATOM 554 O O . ARG A 1 74 ? -34.695 -25.836 -2.346 1.00 89.12 74 ARG A O 1
ATOM 561 N N . ALA A 1 75 ? -32.531 -25.331 -1.911 1.00 92.06 75 ALA A N 1
ATOM 562 C CA . ALA A 1 75 ? -32.552 -23.990 -2.484 1.00 92.06 75 ALA A CA 1
ATOM 563 C C . ALA A 1 75 ? -32.997 -24.028 -3.955 1.00 92.06 75 ALA A C 1
ATOM 565 O O . ALA A 1 75 ? -34.004 -23.416 -4.312 1.00 92.06 75 ALA A O 1
ATOM 566 N N . MET A 1 76 ? -32.344 -24.847 -4.789 1.00 92.62 76 MET A N 1
ATOM 567 C CA . MET A 1 76 ? -32.681 -24.984 -6.213 1.00 92.62 76 MET A CA 1
ATOM 568 C C . MET A 1 76 ? -34.113 -25.471 -6.449 1.00 92.62 76 MET A C 1
ATOM 570 O O . MET A 1 76 ? -34.820 -24.898 -7.277 1.00 92.62 76 MET A O 1
ATOM 574 N N . ARG A 1 77 ? -34.584 -26.479 -5.700 1.00 91.75 77 ARG A N 1
ATOM 575 C CA . ARG A 1 77 ? -35.977 -26.951 -5.810 1.00 91.75 77 ARG A CA 1
ATOM 576 C C . ARG A 1 77 ? -36.984 -25.848 -5.497 1.00 91.75 77 ARG A C 1
ATOM 578 O O . ARG A 1 77 ? -37.977 -25.721 -6.201 1.00 91.75 77 ARG A O 1
ATOM 585 N N . SER A 1 78 ? -36.699 -25.000 -4.512 1.00 94.06 78 SER A N 1
ATOM 586 C CA . SER A 1 78 ? -37.585 -23.881 -4.179 1.00 94.06 78 SER A CA 1
ATOM 587 C C . SER A 1 78 ? -37.661 -22.804 -5.266 1.00 94.06 78 SER A C 1
ATOM 589 O O . SER A 1 78 ? -38.693 -22.143 -5.400 1.00 94.06 78 SER A O 1
ATOM 591 N N . ILE A 1 79 ? -36.608 -22.664 -6.084 1.00 93.88 79 ILE A N 1
ATOM 592 C CA . ILE A 1 79 ? -36.635 -21.821 -7.286 1.00 93.88 79 ILE A CA 1
ATOM 593 C C . ILE A 1 79 ? -37.470 -22.496 -8.388 1.00 93.88 79 ILE A C 1
ATOM 595 O O . ILE A 1 79 ? -38.271 -21.842 -9.050 1.00 93.88 79 ILE A O 1
ATOM 599 N N . PHE A 1 80 ? -37.332 -23.812 -8.574 1.00 92.69 80 PHE A N 1
ATOM 600 C CA . PHE A 1 80 ? -38.091 -24.572 -9.581 1.00 92.69 80 PHE A CA 1
ATOM 601 C C . PHE A 1 80 ? -39.606 -24.581 -9.322 1.00 92.69 80 PHE A C 1
ATOM 603 O O . PHE A 1 80 ? -40.409 -24.650 -10.260 1.00 92.69 80 PHE A O 1
ATOM 610 N N . ASP A 1 81 ? -39.987 -24.500 -8.049 1.00 92.31 81 ASP A N 1
ATOM 611 C CA . ASP A 1 81 ? -41.375 -24.498 -7.595 1.00 92.31 81 ASP A CA 1
ATOM 612 C C . ASP A 1 81 ? -42.023 -23.102 -7.624 1.00 92.31 81 ASP A C 1
ATOM 614 O O . ASP A 1 81 ? -43.196 -22.976 -7.269 1.00 92.31 81 ASP A O 1
ATOM 618 N N . GLN A 1 82 ? -41.312 -22.061 -8.082 1.00 93.38 82 GLN A N 1
ATOM 619 C CA . GLN A 1 82 ? -41.889 -20.724 -8.239 1.00 93.38 82 GLN A CA 1
ATOM 620 C C . GLN A 1 82 ? -43.052 -20.718 -9.246 1.00 93.38 82 GLN A C 1
ATOM 622 O O . GLN A 1 82 ? -43.016 -21.396 -10.276 1.00 93.38 82 GLN A O 1
ATOM 627 N N . SER A 1 83 ? -44.090 -19.925 -8.970 1.00 89.94 83 SER A N 1
ATOM 628 C CA . SER A 1 83 ? -45.254 -19.750 -9.849 1.00 89.94 83 SER A CA 1
ATOM 629 C C . SER A 1 83 ? -44.906 -19.023 -11.153 1.00 89.94 83 SER A C 1
ATOM 631 O O . SER A 1 83 ? -45.550 -19.253 -12.176 1.00 89.94 83 SER A O 1
ATOM 633 N N . VAL A 1 84 ? -43.848 -18.204 -11.146 1.00 86.25 84 VAL A N 1
ATOM 634 C CA . VAL A 1 84 ? -43.305 -17.510 -12.323 1.00 86.25 84 VAL A CA 1
ATOM 635 C C . VAL A 1 84 ? -42.236 -18.385 -12.987 1.00 86.25 84 VAL A C 1
ATOM 637 O O . VAL A 1 84 ? -41.126 -18.490 -12.469 1.00 86.25 84 VAL A O 1
ATOM 640 N N . LYS A 1 85 ? -42.562 -19.014 -14.127 1.00 78.56 85 LYS A N 1
ATOM 641 C CA . LYS A 1 85 ? -41.672 -19.979 -14.813 1.00 78.56 85 LYS A CA 1
ATOM 642 C C . LYS A 1 85 ? -41.190 -19.540 -16.196 1.00 78.56 85 LYS A C 1
ATOM 644 O O . LYS A 1 85 ? -40.061 -19.848 -16.565 1.00 78.56 85 LYS A O 1
ATOM 649 N N . ASP A 1 86 ? -42.016 -18.807 -16.940 1.00 72.44 86 ASP A N 1
ATOM 650 C CA . ASP A 1 86 ? -41.781 -18.551 -18.369 1.00 72.44 86 ASP A CA 1
ATOM 651 C C . ASP A 1 86 ? -40.770 -17.420 -18.663 1.00 72.44 86 ASP A C 1
ATOM 653 O O . ASP A 1 86 ? -40.392 -17.240 -19.814 1.00 72.44 86 ASP A O 1
ATOM 657 N N . ASP A 1 87 ? -40.260 -16.730 -17.632 1.00 79.12 87 ASP A N 1
ATOM 658 C CA . ASP A 1 87 ? -39.334 -15.587 -17.748 1.00 79.12 87 ASP A CA 1
ATOM 659 C C . ASP A 1 87 ? -38.194 -15.613 -16.700 1.00 79.12 87 ASP A C 1
ATOM 661 O O . ASP A 1 87 ? -37.701 -14.565 -16.264 1.00 79.12 87 ASP A O 1
ATOM 665 N N . LEU A 1 88 ? -37.801 -16.808 -16.248 1.00 90.81 88 LEU A N 1
ATOM 666 C CA . LEU A 1 88 ? -36.851 -17.010 -15.152 1.00 90.81 88 LEU A CA 1
ATOM 667 C C . LEU A 1 88 ? -35.524 -17.605 -15.646 1.00 90.81 88 LEU A C 1
ATOM 669 O O . LEU A 1 88 ? -35.506 -18.618 -16.346 1.00 90.81 88 LEU A O 1
ATOM 673 N N . GLU A 1 89 ? -34.408 -17.017 -15.219 1.00 93.69 89 GLU A N 1
ATOM 674 C CA . GLU A 1 89 ? -33.085 -17.635 -15.304 1.00 93.69 89 GLU A CA 1
ATOM 675 C C . GLU A 1 89 ? -32.470 -17.832 -13.916 1.00 93.69 89 GLU A C 1
ATOM 677 O O . GLU A 1 89 ? -32.713 -17.061 -12.986 1.00 93.69 89 GLU A O 1
ATOM 682 N N . ILE A 1 90 ? -31.648 -18.867 -13.790 1.00 94.94 90 ILE A N 1
ATOM 683 C CA . ILE A 1 90 ? -30.934 -19.231 -12.573 1.00 94.94 90 ILE A CA 1
ATOM 684 C C . ILE A 1 90 ? -29.448 -19.236 -12.904 1.00 94.94 90 ILE A C 1
ATOM 686 O O . ILE A 1 90 ? -29.004 -19.969 -13.789 1.00 94.94 90 ILE A O 1
ATOM 690 N N . LEU A 1 91 ? -28.683 -18.422 -12.184 1.00 96.06 91 LEU A N 1
ATOM 691 C CA . LEU A 1 91 ? -27.236 -18.348 -12.314 1.00 96.06 91 LEU A CA 1
ATOM 692 C C . LEU A 1 91 ? -26.607 -18.912 -11.042 1.00 96.06 91 LEU A C 1
ATOM 694 O O . LEU A 1 91 ? -26.762 -18.338 -9.963 1.00 96.06 91 LEU A O 1
ATOM 698 N N . VAL A 1 92 ? -25.901 -20.033 -11.171 1.00 94.88 92 VAL A N 1
ATOM 699 C CA . VAL A 1 92 ? -25.279 -20.740 -10.046 1.00 94.88 92 VAL A CA 1
ATOM 700 C C . VAL A 1 92 ? -23.766 -20.592 -10.126 1.00 94.88 92 VAL A C 1
ATOM 702 O O . VAL A 1 92 ? -23.188 -20.883 -11.168 1.00 94.88 92 VAL A O 1
ATOM 705 N N . SER A 1 93 ? -23.111 -20.166 -9.045 1.00 94.12 93 SER A N 1
ATOM 706 C CA . SER A 1 93 ? -21.644 -20.079 -8.975 1.00 94.12 93 SER A CA 1
ATOM 707 C C . SER A 1 93 ? -21.121 -20.933 -7.825 1.00 94.12 93 SER A C 1
ATOM 709 O O . SER A 1 93 ? -21.342 -20.609 -6.659 1.00 94.12 93 SER A O 1
ATOM 711 N N . VAL A 1 94 ? -20.460 -22.039 -8.165 1.00 89.25 94 VAL A N 1
ATOM 712 C CA . VAL A 1 94 ? -19.913 -23.031 -7.230 1.00 89.25 94 VAL A CA 1
ATOM 713 C C . VAL A 1 94 ? -18.455 -22.693 -6.923 1.00 89.25 94 VAL A C 1
ATOM 715 O O . VAL A 1 94 ? -17.632 -22.622 -7.838 1.00 89.25 94 VAL A O 1
ATOM 718 N N . GLU A 1 95 ? -18.120 -22.490 -5.648 1.00 83.25 95 GLU A N 1
ATOM 719 C CA . GLU A 1 95 ? -16.778 -22.052 -5.236 1.00 83.25 95 GLU A CA 1
ATOM 720 C C . GLU A 1 95 ? -15.755 -23.186 -5.042 1.00 83.25 95 GLU A C 1
ATOM 722 O O . GLU A 1 95 ? -16.094 -24.310 -4.665 1.00 83.25 95 GLU A O 1
ATOM 727 N N . GLY A 1 96 ? -14.471 -22.850 -5.242 1.00 70.00 96 GLY A N 1
ATOM 728 C CA . GLY A 1 96 ? -13.321 -23.614 -4.741 1.00 70.00 96 GLY A CA 1
ATOM 729 C C . GLY A 1 96 ? -13.106 -24.995 -5.362 1.00 70.00 96 GLY A C 1
ATOM 730 O O . GLY A 1 96 ? -12.684 -25.908 -4.654 1.00 70.00 96 GLY A O 1
ATOM 731 N N . ALA A 1 97 ? -13.416 -25.175 -6.650 1.00 66.94 97 ALA A N 1
ATOM 732 C CA . ALA A 1 97 ? -13.335 -26.470 -7.336 1.00 66.94 97 ALA A CA 1
ATOM 733 C C . ALA A 1 97 ? -14.066 -27.617 -6.591 1.00 66.94 97 ALA A C 1
ATOM 735 O O . ALA A 1 97 ? -13.631 -28.774 -6.598 1.00 66.94 97 ALA A O 1
ATOM 736 N N . ASN A 1 98 ? -15.195 -27.311 -5.937 1.00 75.00 98 ASN A N 1
ATOM 737 C CA . ASN A 1 98 ? -15.994 -28.290 -5.203 1.00 75.00 98 ASN A CA 1
ATOM 738 C C . ASN A 1 98 ? -16.757 -29.228 -6.160 1.00 75.00 98 ASN A C 1
ATOM 740 O O . ASN A 1 98 ? -17.914 -28.996 -6.524 1.00 75.00 98 ASN A O 1
ATOM 744 N N . SER A 1 99 ? -16.088 -30.312 -6.564 1.00 76.94 99 SER A N 1
ATOM 745 C CA . SER A 1 99 ? -16.617 -31.303 -7.513 1.00 76.94 99 SER A CA 1
ATOM 746 C C . SER A 1 99 ? -17.918 -31.982 -7.058 1.00 76.94 99 SER A C 1
ATOM 748 O O . SER A 1 99 ? -18.739 -32.343 -7.906 1.00 76.94 99 SER A O 1
ATOM 750 N N . GLU A 1 100 ? -18.140 -32.113 -5.746 1.00 83.06 100 GLU A N 1
ATOM 751 C CA . GLU A 1 100 ? -19.352 -32.697 -5.164 1.00 83.06 100 GLU A CA 1
ATOM 752 C C . GLU A 1 100 ? -20.552 -31.755 -5.320 1.00 83.06 100 GLU A C 1
ATOM 754 O O . GLU A 1 100 ? -21.584 -32.154 -5.866 1.00 83.06 100 GLU A O 1
ATOM 759 N N . ALA A 1 101 ? -20.401 -30.488 -4.920 1.00 82.62 101 ALA A N 1
ATOM 760 C CA . ALA A 1 101 ? -21.446 -29.475 -5.073 1.00 82.62 101 ALA A CA 1
ATOM 761 C C . ALA A 1 101 ? -21.781 -29.245 -6.552 1.00 82.62 101 ALA A C 1
ATOM 763 O O . ALA A 1 101 ? -22.951 -29.273 -6.936 1.00 82.62 101 ALA A O 1
ATOM 764 N N . ALA A 1 102 ? -20.764 -29.125 -7.411 1.00 84.38 102 ALA A N 1
ATOM 765 C CA . ALA A 1 102 ? -20.962 -29.002 -8.851 1.00 84.38 102 ALA A CA 1
ATOM 766 C C . ALA A 1 102 ? -21.658 -30.242 -9.442 1.00 84.38 102 ALA A C 1
ATOM 768 O O . ALA A 1 102 ? -22.532 -30.123 -10.302 1.00 84.38 102 ALA A O 1
ATOM 769 N N . GLY A 1 103 ? -21.319 -31.445 -8.961 1.00 84.62 103 GLY A N 1
ATOM 770 C CA . GLY A 1 103 ? -21.992 -32.692 -9.328 1.00 84.62 103 GLY A CA 1
ATOM 771 C C . GLY A 1 103 ? -23.481 -32.686 -8.980 1.00 84.62 103 GLY A C 1
ATOM 772 O O . GLY A 1 103 ? -24.308 -33.028 -9.829 1.00 84.62 103 GLY A O 1
ATOM 773 N N . MET A 1 104 ? -23.834 -32.241 -7.773 1.00 85.88 104 MET A N 1
ATOM 774 C CA . MET A 1 104 ? -25.229 -32.140 -7.342 1.00 85.88 104 MET A CA 1
ATOM 775 C C . MET A 1 104 ? -26.013 -31.088 -8.118 1.00 85.88 104 MET A C 1
ATOM 777 O O . MET A 1 104 ? -27.103 -31.399 -8.598 1.00 85.88 104 MET A O 1
ATOM 781 N N . VAL A 1 105 ? -25.454 -29.895 -8.325 1.00 87.38 105 VAL A N 1
ATOM 782 C CA . VAL A 1 105 ? -26.098 -28.842 -9.128 1.00 87.38 105 VAL A CA 1
ATOM 783 C C . VAL A 1 105 ? -26.353 -29.335 -10.557 1.00 87.38 105 VAL A C 1
ATOM 785 O O . VAL A 1 105 ? -27.469 -29.208 -11.051 1.00 87.38 105 VAL A O 1
ATOM 788 N N . ARG A 1 106 ? -25.373 -29.988 -11.202 1.00 86.81 106 ARG A N 1
ATOM 789 C CA . ARG A 1 106 ? -25.533 -30.557 -12.558 1.00 86.81 106 ARG A CA 1
ATOM 790 C C . ARG A 1 106 ? -26.606 -31.646 -12.641 1.00 86.81 106 ARG A C 1
ATOM 792 O O . ARG A 1 106 ? -27.224 -31.819 -13.691 1.00 86.81 106 ARG A O 1
ATOM 799 N N . SER A 1 107 ? -26.825 -32.390 -11.555 1.00 86.94 107 SER A N 1
ATOM 800 C CA . SER A 1 107 ? -27.846 -33.445 -11.503 1.00 86.94 107 SER A CA 1
ATOM 801 C C . SER A 1 107 ? -29.281 -32.905 -11.451 1.00 86.94 107 SER A C 1
ATOM 803 O O . SER A 1 107 ? -30.228 -33.643 -11.731 1.00 86.94 107 SER A O 1
ATOM 805 N N . LEU A 1 108 ? -29.455 -31.624 -11.116 1.00 86.69 108 LEU A N 1
ATOM 806 C CA . LEU A 1 108 ? -30.754 -30.973 -11.015 1.00 86.69 108 LEU A CA 1
ATOM 807 C C . LEU A 1 108 ? -31.114 -30.317 -12.346 1.00 86.69 108 LEU A C 1
ATOM 809 O O . LEU A 1 108 ? -30.385 -29.479 -12.864 1.00 86.69 108 LEU A O 1
ATOM 813 N N . GLN A 1 109 ? -32.266 -30.698 -12.890 1.00 84.12 109 GLN A N 1
ATOM 814 C CA . GLN A 1 109 ? -32.805 -30.122 -14.117 1.00 84.12 109 GLN A CA 1
ATOM 815 C C . GLN A 1 109 ? -34.060 -29.315 -13.777 1.00 84.12 109 GLN A C 1
ATOM 817 O O . GLN A 1 109 ? -34.959 -29.863 -13.126 1.00 84.12 109 GLN A O 1
ATOM 822 N N . PRO A 1 110 ? -34.138 -28.033 -14.173 1.00 84.00 110 PRO A N 1
ATOM 823 C CA . PRO A 1 110 ? -35.325 -27.238 -13.923 1.00 84.00 110 PRO A CA 1
ATOM 824 C C . PRO A 1 110 ? -36.509 -27.741 -14.769 1.00 84.00 110 PRO A C 1
ATOM 826 O O . PRO A 1 110 ? -36.323 -28.218 -15.891 1.00 84.00 110 PRO A O 1
ATOM 829 N N . PRO A 1 111 ? -37.750 -27.628 -14.272 1.00 75.81 111 PRO A N 1
ATOM 830 C CA . PRO A 1 111 ? -38.935 -27.931 -15.060 1.00 75.81 111 PRO A CA 1
ATOM 831 C C . PRO A 1 111 ? -39.229 -26.808 -16.072 1.00 75.81 111 PRO A C 1
ATOM 833 O O . PRO A 1 111 ? -39.338 -25.643 -15.699 1.00 75.81 111 PRO A O 1
ATOM 836 N N . GLY A 1 112 ? -39.452 -27.161 -17.342 1.00 72.06 112 GLY A N 1
ATOM 837 C CA . GLY A 1 112 ? -39.973 -26.230 -18.354 1.00 72.06 112 GLY A CA 1
ATOM 838 C C . GLY A 1 112 ? -38.909 -25.363 -19.040 1.00 72.06 112 GLY A C 1
ATOM 839 O O . GLY A 1 112 ? -37.910 -25.881 -19.525 1.00 72.06 112 GLY A O 1
ATOM 840 N N . THR A 1 113 ? -39.177 -24.058 -19.150 1.00 73.75 113 THR A N 1
ATOM 841 C CA . THR A 1 113 ? -38.425 -23.058 -19.941 1.00 73.75 113 THR A CA 1
ATOM 842 C C . THR A 1 113 ? -37.382 -22.266 -19.143 1.00 73.75 113 THR A C 1
ATOM 844 O O . THR A 1 113 ? -36.794 -21.330 -19.680 1.00 73.75 113 THR A O 1
ATOM 847 N N . ILE A 1 114 ? -37.146 -22.617 -17.876 1.00 86.56 114 ILE A N 1
ATOM 848 C CA . ILE A 1 114 ? -36.189 -21.922 -17.005 1.00 86.56 114 ILE A CA 1
ATOM 849 C C . ILE A 1 114 ? -34.761 -22.145 -17.522 1.00 86.56 114 ILE A C 1
ATOM 851 O O . ILE A 1 114 ? -34.313 -23.286 -17.656 1.00 86.56 114 ILE A O 1
ATOM 855 N N . ALA A 1 115 ? -34.027 -21.060 -17.767 1.00 87.88 115 ALA A N 1
ATOM 856 C CA . ALA A 1 115 ? -32.615 -21.134 -18.138 1.00 87.88 115 ALA A CA 1
ATOM 857 C C . ALA A 1 115 ? -31.744 -21.361 -16.890 1.00 87.88 115 ALA A C 1
ATOM 859 O O . ALA A 1 115 ? -31.909 -20.662 -15.894 1.00 87.88 115 ALA A O 1
ATOM 860 N N . LEU A 1 116 ? -30.811 -22.315 -16.936 1.00 91.94 116 LEU A N 1
ATOM 861 C CA . LEU A 1 116 ? -29.875 -22.608 -15.846 1.00 91.94 116 LEU A CA 1
ATOM 862 C C . LEU A 1 116 ? -28.437 -22.535 -16.371 1.00 91.94 116 LEU A C 1
ATOM 864 O O . LEU A 1 116 ? -28.036 -23.384 -17.164 1.00 91.94 116 LEU A O 1
ATOM 868 N N . ASP A 1 117 ? -27.670 -21.556 -15.889 1.00 93.19 117 ASP A N 1
ATOM 869 C CA . ASP A 1 117 ? -26.239 -21.419 -16.169 1.00 93.19 117 ASP A CA 1
ATOM 870 C C . ASP A 1 117 ? -25.440 -21.727 -14.888 1.00 93.19 117 ASP A C 1
ATOM 872 O O . ASP A 1 117 ? -25.695 -21.154 -13.826 1.00 93.19 117 ASP A O 1
ATOM 876 N N . ILE A 1 118 ? -24.473 -22.645 -14.984 1.00 92.81 118 ILE A N 1
ATOM 877 C CA . ILE A 1 118 ? -23.630 -23.087 -13.863 1.00 92.81 118 ILE A CA 1
ATOM 878 C C . ILE A 1 118 ? -22.189 -22.653 -14.133 1.00 92.81 118 ILE A C 1
ATOM 880 O O . ILE A 1 118 ? -21.630 -22.953 -15.188 1.00 92.81 118 ILE A O 1
ATOM 884 N N . PHE A 1 119 ? -21.585 -21.975 -13.164 1.00 92.50 119 PHE A N 1
ATOM 885 C CA . PHE A 1 119 ? -20.205 -21.509 -13.194 1.00 92.50 119 PHE A CA 1
ATOM 886 C C . PHE A 1 119 ? -19.420 -22.179 -12.068 1.00 92.50 119 PHE A C 1
ATOM 888 O O . PHE A 1 119 ? -19.834 -22.149 -10.913 1.00 92.50 119 PHE A O 1
ATOM 895 N N . GLU A 1 120 ? -18.280 -22.776 -12.395 1.00 90.56 120 GLU A N 1
ATOM 896 C CA . GLU A 1 120 ? -17.370 -23.386 -11.422 1.00 90.56 120 GLU A CA 1
ATOM 897 C C . GLU A 1 120 ? -16.145 -22.483 -11.274 1.00 90.56 120 GLU A C 1
ATOM 899 O O . GLU A 1 120 ? -15.454 -22.211 -12.256 1.00 90.56 120 GLU A O 1
ATOM 904 N N . GLN A 1 121 ? -15.900 -21.986 -10.061 1.00 86.50 121 GLN A N 1
ATOM 905 C CA . GLN A 1 121 ? -14.757 -21.122 -9.768 1.00 86.50 121 GLN A CA 1
ATOM 906 C C . GLN A 1 121 ? -13.538 -21.961 -9.386 1.00 86.50 121 GLN A C 1
ATOM 908 O O . GLN A 1 121 ? -13.628 -22.880 -8.567 1.00 86.50 121 GLN A O 1
ATOM 913 N N . GLU A 1 122 ? -12.374 -21.598 -9.924 1.00 79.56 122 GLU A N 1
ATOM 914 C CA . GLU A 1 122 ? -11.096 -22.235 -9.575 1.00 79.56 122 GLU A CA 1
ATOM 915 C C . GLU A 1 122 ? -10.628 -21.874 -8.156 1.00 79.56 122 GLU A C 1
ATOM 917 O O . GLU A 1 122 ? -9.895 -22.634 -7.528 1.00 79.56 122 GLU A O 1
ATOM 922 N N . GLN A 1 123 ? -11.060 -20.721 -7.639 1.00 78.00 123 GLN A N 1
ATOM 923 C CA . GLN A 1 123 ? -10.651 -20.171 -6.346 1.00 78.00 123 GLN A CA 1
ATOM 924 C C . GLN A 1 123 ? -11.875 -19.831 -5.483 1.00 78.00 123 GLN A C 1
ATOM 926 O O . GLN A 1 123 ? -12.995 -19.722 -5.984 1.00 78.00 123 GLN A O 1
ATOM 931 N N . HIS A 1 124 ? -11.663 -19.675 -4.174 1.00 80.12 124 HIS A N 1
ATOM 932 C CA . HIS A 1 124 ? -12.677 -19.151 -3.257 1.00 80.12 124 HIS A CA 1
ATOM 933 C C . HIS A 1 124 ? -12.688 -17.619 -3.348 1.00 80.12 124 HIS A C 1
ATOM 935 O O . HIS A 1 124 ? -11.680 -16.984 -3.044 1.00 80.12 124 HIS A O 1
ATOM 941 N N . LEU A 1 125 ? -13.802 -17.043 -3.803 1.00 76.31 125 LEU A N 1
ATOM 942 C CA . LEU A 1 125 ? -13.965 -15.608 -4.058 1.00 76.31 125 LEU A CA 1
ATOM 943 C C . LEU A 1 125 ? -14.544 -14.859 -2.845 1.00 76.31 125 LEU A C 1
ATOM 945 O O . LEU A 1 125 ? -14.390 -13.643 -2.747 1.00 76.31 125 LEU A O 1
ATOM 949 N N . GLY A 1 126 ? -15.205 -15.563 -1.921 1.00 77.38 126 GLY A N 1
ATOM 950 C CA . GLY A 1 126 ? -15.969 -14.938 -0.837 1.00 77.38 126 GLY A CA 1
ATOM 951 C C . GLY A 1 126 ? -17.357 -14.476 -1.297 1.00 77.38 126 GLY A C 1
ATOM 952 O O . GLY A 1 126 ? -17.659 -14.447 -2.493 1.00 77.38 126 GLY A O 1
ATOM 953 N N . TYR A 1 127 ? -18.233 -14.119 -0.355 1.00 81.38 127 TYR A N 1
ATOM 954 C CA . TYR A 1 127 ? -19.664 -13.934 -0.623 1.00 81.38 127 TYR A CA 1
ATOM 955 C C . TYR A 1 127 ? -19.930 -12.753 -1.568 1.00 81.38 127 TYR A C 1
ATOM 957 O O . TYR A 1 127 ? -20.597 -12.921 -2.593 1.00 81.38 127 TYR A O 1
ATOM 965 N N . SER A 1 128 ? -19.363 -11.574 -1.287 1.00 84.44 128 SER A N 1
ATOM 966 C CA . SER A 1 128 ? -19.647 -10.354 -2.065 1.00 84.44 128 SER A CA 1
ATOM 967 C C . SER A 1 128 ? -19.119 -10.448 -3.497 1.00 84.44 128 SER A C 1
ATOM 969 O O . SER A 1 128 ? -19.804 -10.074 -4.453 1.00 84.44 128 SER A O 1
ATOM 971 N N . GLN A 1 129 ? -17.903 -10.976 -3.680 1.00 84.88 129 GLN A N 1
ATOM 972 C CA . GLN A 1 129 ? -17.312 -11.131 -5.013 1.00 84.88 129 GLN A CA 1
ATOM 973 C C . GLN A 1 129 ? -18.036 -12.201 -5.834 1.00 84.88 129 GLN A C 1
ATOM 975 O O . GLN A 1 129 ? -18.237 -12.009 -7.037 1.00 84.88 129 GLN A O 1
ATOM 980 N N . ASN A 1 130 ? -18.474 -13.289 -5.194 1.00 87.25 130 ASN A N 1
ATOM 981 C CA . ASN A 1 130 ? -19.229 -14.354 -5.844 1.00 87.25 130 ASN A CA 1
ATOM 982 C C . ASN A 1 130 ? -20.623 -13.867 -6.294 1.00 87.25 130 ASN A C 1
ATOM 984 O O . ASN A 1 130 ? -21.029 -14.074 -7.440 1.00 87.25 130 ASN A O 1
ATOM 988 N N . VAL A 1 131 ? -21.314 -13.096 -5.449 1.00 90.62 131 VAL A N 1
ATOM 989 C CA . VAL A 1 131 ? -22.555 -12.397 -5.818 1.00 90.62 131 VAL A CA 1
ATOM 990 C C . VAL A 1 131 ? -22.329 -11.432 -6.987 1.00 90.62 131 VAL A C 1
ATOM 992 O O . VAL A 1 131 ? -23.071 -11.465 -7.970 1.00 90.62 131 VAL A O 1
ATOM 995 N N . ASN A 1 132 ? -21.281 -10.606 -6.942 1.00 91.12 132 ASN A N 1
ATOM 996 C CA . ASN A 1 132 ? -20.972 -9.661 -8.020 1.00 91.12 132 ASN A CA 1
ATOM 997 C C . ASN A 1 132 ? -20.626 -10.354 -9.343 1.00 91.12 132 ASN A C 1
ATOM 999 O O . ASN A 1 132 ? -20.967 -9.858 -10.421 1.00 91.12 132 ASN A O 1
ATOM 1003 N N . PHE A 1 133 ? -19.954 -11.504 -9.282 1.00 92.88 133 PHE A N 1
ATOM 1004 C CA . PHE A 1 133 ? -19.679 -12.339 -10.447 1.00 92.88 133 PHE A CA 1
ATOM 1005 C C . PHE A 1 133 ? -20.975 -12.779 -11.143 1.00 92.88 133 PHE A C 1
ATOM 1007 O O . PHE A 1 133 ? -21.048 -12.724 -12.377 1.00 92.88 133 PHE A O 1
ATOM 1014 N N . LEU A 1 134 ? -21.983 -13.174 -10.358 1.00 94.25 134 LEU A N 1
ATOM 1015 C CA . LEU A 1 134 ? -23.309 -13.564 -10.838 1.00 94.25 134 LEU A CA 1
ATOM 1016 C C . LEU A 1 134 ? -24.105 -12.354 -11.353 1.00 94.25 134 LEU A C 1
ATOM 1018 O O . LEU A 1 134 ? -24.657 -12.412 -12.451 1.00 94.25 134 LEU A O 1
ATOM 1022 N N . LEU A 1 135 ? -24.089 -11.225 -10.635 1.00 92.19 135 LEU A N 1
ATOM 1023 C CA . LEU A 1 135 ? -24.749 -9.975 -11.046 1.00 92.19 135 LEU A CA 1
ATOM 1024 C C . LEU A 1 135 ? -24.275 -9.474 -12.416 1.00 92.19 135 LEU A C 1
ATOM 1026 O O . LEU A 1 135 ? -25.091 -9.038 -13.226 1.00 92.19 135 LEU A O 1
ATOM 1030 N N . ARG A 1 136 ? -22.971 -9.575 -12.714 1.00 92.38 136 ARG A N 1
ATOM 1031 C CA . ARG A 1 136 ? -22.411 -9.204 -14.030 1.00 92.38 136 ARG A CA 1
ATOM 1032 C C . ARG A 1 136 ? -22.937 -10.064 -15.183 1.00 92.38 136 ARG A C 1
ATOM 1034 O O . ARG A 1 136 ? -22.886 -9.633 -16.330 1.00 92.38 136 ARG A O 1
ATOM 1041 N N . ARG A 1 137 ? -23.415 -11.276 -14.892 1.00 93.69 137 ARG A N 1
ATOM 1042 C CA . ARG A 1 137 ? -23.924 -12.243 -15.880 1.00 93.69 137 ARG A CA 1
ATOM 1043 C C . ARG A 1 137 ? -25.444 -12.266 -15.971 1.00 93.69 137 ARG A C 1
ATOM 1045 O O . ARG A 1 137 ? -25.969 -12.769 -16.961 1.00 93.69 137 ARG A O 1
ATOM 1052 N N . ALA A 1 138 ? -26.131 -11.707 -14.978 1.00 92.62 138 ALA A N 1
ATOM 1053 C CA . ALA A 1 138 ? -27.577 -11.544 -14.973 1.00 92.62 138 ALA A CA 1
ATOM 1054 C C . ALA A 1 138 ? -28.043 -10.775 -16.217 1.00 92.62 138 ALA A C 1
ATOM 1056 O O . ALA A 1 138 ? -27.505 -9.715 -16.555 1.00 92.62 138 ALA A O 1
ATOM 1057 N N . ARG A 1 139 ? -29.070 -11.293 -16.888 1.00 91.75 139 ARG A N 1
ATOM 1058 C CA . ARG A 1 139 ? -29.737 -10.688 -18.052 1.00 91.75 139 ARG A CA 1
ATOM 1059 C C . ARG A 1 139 ? -31.134 -10.170 -17.714 1.00 91.75 139 ARG A C 1
ATOM 1061 O O . ARG A 1 139 ? -31.636 -9.318 -18.439 1.00 91.75 139 ARG A O 1
ATOM 1068 N N . GLY A 1 140 ? -31.719 -10.643 -16.614 1.00 89.62 140 GLY A N 1
ATOM 1069 C CA . GLY A 1 140 ? -33.012 -10.212 -16.093 1.00 89.62 140 GLY A CA 1
ATOM 1070 C C . GLY A 1 140 ? -33.073 -8.717 -15.800 1.00 89.62 140 GLY A C 1
ATOM 1071 O O . GLY A 1 140 ? -32.079 -8.115 -15.384 1.00 89.62 140 GLY A O 1
ATOM 1072 N N . GLU A 1 141 ? -34.255 -8.125 -15.999 1.00 91.69 141 GLU A N 1
ATOM 1073 C CA . GLU A 1 141 ? -34.591 -6.772 -15.527 1.00 91.69 141 GLU A CA 1
ATOM 1074 C C . GLU A 1 141 ? -34.570 -6.721 -13.991 1.00 91.69 141 GLU A C 1
ATOM 1076 O O . GLU A 1 141 ? -34.135 -5.732 -13.392 1.00 91.69 141 GLU A O 1
ATOM 1081 N N . PHE A 1 142 ? -34.994 -7.821 -13.366 1.00 95.00 142 PHE A N 1
ATOM 1082 C CA . PHE A 1 142 ? -35.002 -8.017 -11.926 1.00 95.00 142 PHE A CA 1
ATOM 1083 C C . PHE A 1 142 ? -33.978 -9.069 -11.502 1.00 95.00 142 PHE A C 1
ATOM 1085 O O . PHE A 1 142 ? -33.782 -10.064 -12.198 1.00 95.00 142 PHE A O 1
ATOM 1092 N N . VAL A 1 143 ? -33.362 -8.878 -10.335 1.00 96.44 143 VAL A N 1
ATOM 1093 C CA . VAL A 1 143 ? -32.436 -9.848 -9.730 1.00 96.44 143 VAL A CA 1
ATOM 1094 C C . VAL A 1 143 ? -32.864 -10.203 -8.316 1.00 96.44 143 VAL A C 1
ATOM 1096 O O . VAL A 1 143 ? -33.320 -9.337 -7.574 1.00 96.44 143 VAL A O 1
ATOM 1099 N N . SER A 1 144 ? -32.713 -11.468 -7.935 1.00 95.81 144 SER A N 1
ATOM 1100 C CA . SER A 1 144 ? -32.979 -11.944 -6.576 1.00 95.81 144 SER A CA 1
ATOM 1101 C C . SER A 1 144 ? -31.827 -12.816 -6.092 1.00 95.81 144 SER A C 1
ATOM 1103 O O . SER A 1 144 ? -31.312 -13.636 -6.852 1.00 95.81 144 SER A O 1
ATOM 1105 N N . LEU A 1 145 ? -31.404 -12.618 -4.844 1.00 94.25 145 LEU A N 1
ATOM 1106 C CA . LEU A 1 145 ? -30.311 -13.367 -4.230 1.00 94.25 145 LEU A CA 1
ATOM 1107 C C . LEU A 1 145 ? -30.873 -14.448 -3.307 1.00 94.25 145 LEU A C 1
ATOM 1109 O O . LEU A 1 145 ? -31.645 -14.145 -2.396 1.00 94.25 145 LEU A O 1
ATOM 1113 N N . LEU A 1 146 ? -30.443 -15.691 -3.515 1.00 93.75 146 LEU A N 1
ATOM 1114 C CA . LEU A 1 146 ? -30.775 -16.824 -2.654 1.00 93.75 146 LEU A CA 1
ATOM 1115 C C . LEU A 1 146 ? -29.477 -17.426 -2.115 1.00 93.75 146 LEU A C 1
ATOM 1117 O O . LEU A 1 146 ? -28.594 -17.761 -2.897 1.00 93.75 146 LEU A O 1
ATOM 1121 N N . ALA A 1 147 ? -29.356 -17.557 -0.794 1.00 89.06 147 ALA A N 1
ATOM 1122 C CA . ALA A 1 147 ? -28.258 -18.319 -0.200 1.00 89.06 147 ALA A CA 1
ATOM 1123 C C . ALA A 1 147 ? -28.496 -19.826 -0.385 1.00 89.06 147 ALA A C 1
ATOM 1125 O O . ALA A 1 147 ? -29.641 -20.280 -0.415 1.00 89.06 147 ALA A O 1
ATOM 1126 N N . ASP A 1 148 ? -27.422 -20.603 -0.515 1.00 87.50 148 ASP A N 1
ATOM 1127 C CA . ASP A 1 148 ? -27.486 -22.042 -0.796 1.00 87.50 148 ASP A CA 1
ATOM 1128 C C . ASP A 1 148 ? -28.054 -22.889 0.352 1.00 87.50 148 ASP A C 1
ATOM 1130 O O . ASP A 1 148 ? -28.377 -24.060 0.144 1.00 87.50 148 ASP A O 1
ATOM 1134 N N . ASP A 1 149 ? -28.208 -22.322 1.547 1.00 87.50 149 ASP A N 1
ATOM 1135 C CA . ASP A 1 149 ? -28.818 -22.937 2.723 1.00 87.50 149 ASP A CA 1
ATOM 1136 C C . ASP A 1 149 ? -30.290 -22.568 2.954 1.00 87.50 149 ASP A C 1
ATOM 1138 O O . ASP A 1 149 ? -30.980 -23.235 3.733 1.00 87.50 149 ASP A O 1
ATOM 1142 N N . ASP A 1 150 ? -30.815 -21.601 2.212 1.00 91.19 150 ASP A N 1
ATOM 1143 C CA . ASP A 1 150 ? -32.163 -21.063 2.366 1.00 91.19 150 ASP A CA 1
ATOM 1144 C C . ASP A 1 150 ? -33.137 -21.567 1.291 1.00 91.19 150 ASP A C 1
ATOM 1146 O O . ASP A 1 150 ? -32.765 -22.285 0.361 1.00 91.19 150 ASP A O 1
ATOM 1150 N N . TRP A 1 151 ? -34.425 -21.232 1.422 1.00 93.38 151 TRP A N 1
ATOM 1151 C CA . TRP A 1 151 ? -35.420 -21.571 0.403 1.00 93.38 151 TRP A CA 1
ATOM 1152 C C . TRP A 1 151 ? -36.605 -20.597 0.355 1.00 93.38 151 TRP A C 1
ATOM 1154 O O . TRP A 1 151 ? -36.851 -19.812 1.271 1.00 93.38 151 TRP A O 1
ATOM 1164 N N . LEU A 1 152 ? -37.354 -20.648 -0.747 1.00 95.56 152 LEU A N 1
ATOM 1165 C CA . LEU A 1 152 ? -38.439 -19.714 -1.060 1.00 95.56 152 LEU A CA 1
ATOM 1166 C C . LEU A 1 152 ? -39.818 -20.408 -1.055 1.00 95.56 152 LEU A C 1
ATOM 1168 O O . LEU A 1 152 ? -39.910 -21.581 -1.429 1.00 95.56 152 LEU A O 1
ATOM 1172 N N . PRO A 1 153 ? -40.917 -19.725 -0.679 1.00 95.12 153 PRO A N 1
ATOM 1173 C CA . PRO A 1 153 ? -42.267 -20.227 -0.931 1.00 95.12 153 PRO A CA 1
ATOM 1174 C C . PRO A 1 153 ? -42.629 -20.146 -2.428 1.00 95.12 153 PRO A C 1
ATOM 1176 O O . PRO A 1 153 ? -42.130 -19.257 -3.118 1.00 95.12 153 PRO A O 1
ATOM 1179 N N . PRO A 1 154 ? -43.541 -20.996 -2.942 1.00 94.88 154 PRO A N 1
ATOM 1180 C CA . PRO A 1 154 ? -43.875 -21.057 -4.373 1.00 94.88 154 PRO A CA 1
ATOM 1181 C C . PRO A 1 154 ? -44.348 -19.743 -5.015 1.00 94.88 154 PRO A C 1
ATOM 1183 O O . PRO A 1 154 ? -44.202 -19.557 -6.214 1.00 94.88 154 PRO A O 1
ATOM 1186 N N . ASN A 1 155 ? -44.930 -18.820 -4.251 1.00 94.56 155 ASN A N 1
ATOM 1187 C CA . ASN A 1 155 ? -45.454 -17.543 -4.749 1.00 94.56 155 ASN A CA 1
ATOM 1188 C C . ASN A 1 155 ? -44.519 -16.347 -4.480 1.00 94.56 155 ASN A C 1
ATOM 1190 O O . ASN A 1 155 ? -44.951 -15.200 -4.595 1.00 94.56 155 ASN A O 1
ATOM 1194 N N . TYR A 1 156 ? -43.263 -16.598 -4.096 1.00 96.62 156 TYR A N 1
ATOM 1195 C CA . TYR A 1 156 ? -42.313 -15.569 -3.677 1.00 96.62 156 TYR A CA 1
ATOM 1196 C C . TYR A 1 156 ? -42.064 -14.510 -4.760 1.00 96.62 156 TYR A C 1
ATOM 1198 O O . TYR A 1 156 ? -42.344 -13.330 -4.545 1.00 96.62 156 TYR A O 1
ATOM 1206 N N . LEU A 1 157 ? -41.618 -14.923 -5.951 1.00 95.44 157 LEU A N 1
ATOM 1207 C CA . LEU A 1 157 ? -41.307 -13.989 -7.041 1.00 95.44 157 LEU A CA 1
ATOM 1208 C C . LEU A 1 157 ? -42.552 -13.251 -7.554 1.00 95.44 157 LEU A C 1
ATOM 1210 O O . LEU A 1 157 ? -42.485 -12.063 -7.861 1.00 95.44 157 LEU A O 1
ATOM 1214 N N . GLU A 1 158 ? -43.699 -13.933 -7.609 1.00 94.62 158 GLU A N 1
ATOM 1215 C CA . GLU A 1 158 ? -44.980 -13.342 -8.016 1.00 94.62 158 GLU A CA 1
ATOM 1216 C C . GLU A 1 158 ? -45.405 -12.211 -7.073 1.00 94.62 158 GLU A C 1
ATOM 1218 O O . GLU A 1 158 ? -45.780 -11.131 -7.530 1.00 94.62 158 GLU A O 1
ATOM 1223 N N . LYS A 1 159 ? -45.292 -12.423 -5.757 1.00 95.94 159 LYS A N 1
ATOM 1224 C CA . LYS A 1 159 ? -45.630 -11.412 -4.748 1.00 95.94 159 LYS A CA 1
ATOM 1225 C C . LYS A 1 159 ? -44.702 -10.202 -4.794 1.00 95.94 159 LYS A C 1
ATOM 1227 O O . LYS A 1 159 ? -45.177 -9.073 -4.677 1.00 95.94 159 LYS A O 1
ATOM 1232 N N . LEU A 1 160 ? -43.406 -10.409 -5.019 1.00 96.06 160 LEU A N 1
ATOM 1233 C CA . LEU A 1 160 ? -42.462 -9.298 -5.163 1.00 96.06 160 LEU A CA 1
ATOM 1234 C C . LEU A 1 160 ? -42.679 -8.517 -6.468 1.00 96.06 160 LEU A C 1
ATOM 1236 O O . LEU A 1 160 ? -42.599 -7.291 -6.467 1.00 96.06 160 LEU A O 1
ATOM 1240 N N . LEU A 1 161 ? -43.040 -9.188 -7.567 1.00 94.44 161 LEU A N 1
ATOM 1241 C CA . LEU A 1 161 ? -43.462 -8.512 -8.798 1.00 94.44 161 LEU A CA 1
ATOM 1242 C C . LEU A 1 161 ? -44.762 -7.719 -8.615 1.00 94.44 161 LEU A C 1
ATOM 1244 O O . LEU A 1 161 ? -44.881 -6.621 -9.159 1.00 94.44 161 LEU A O 1
ATOM 1248 N N . GLN A 1 162 ? -45.724 -8.247 -7.850 1.00 94.19 162 GLN A N 1
ATOM 1249 C CA . GLN A 1 162 ? -46.950 -7.523 -7.507 1.00 94.19 162 GLN A CA 1
ATOM 1250 C C . GLN A 1 162 ? -46.626 -6.242 -6.724 1.00 94.19 162 GLN A C 1
ATOM 1252 O O . GLN A 1 162 ? -47.151 -5.181 -7.055 1.00 94.19 162 GLN A O 1
ATOM 1257 N N . CYS A 1 163 ? -45.697 -6.311 -5.765 1.00 95.06 163 CYS A N 1
ATOM 1258 C CA . CYS A 1 163 ? -45.206 -5.133 -5.048 1.00 95.06 163 CYS A CA 1
ATOM 1259 C C . CYS A 1 163 ? -44.651 -4.064 -6.006 1.00 95.06 163 CYS A C 1
ATOM 1261 O O . CYS A 1 163 ? -45.005 -2.896 -5.882 1.00 95.06 163 CYS A O 1
ATOM 1263 N N . PHE A 1 164 ? -43.882 -4.436 -7.036 1.00 93.94 164 PHE A N 1
ATOM 1264 C CA . PHE A 1 164 ? -43.427 -3.472 -8.052 1.00 93.94 164 PHE A CA 1
ATOM 1265 C C . PHE A 1 164 ? -44.549 -2.909 -8.932 1.00 93.94 164 PHE A C 1
ATOM 1267 O O . PHE A 1 164 ? -44.415 -1.799 -9.445 1.00 93.94 164 PHE A O 1
ATOM 1274 N N . ALA A 1 165 ? -45.638 -3.651 -9.146 1.00 90.75 165 ALA A N 1
ATOM 1275 C CA . ALA A 1 165 ? -46.797 -3.131 -9.868 1.00 90.75 165 ALA A CA 1
ATOM 1276 C C . ALA A 1 165 ? -47.525 -2.045 -9.056 1.00 90.75 165 ALA A C 1
ATOM 1278 O O . ALA A 1 165 ? -48.007 -1.069 -9.627 1.00 90.75 165 ALA A O 1
ATOM 1279 N N . GLU A 1 166 ? -47.566 -2.204 -7.732 1.00 93.56 166 GLU A N 1
ATOM 1280 C CA . GLU A 1 166 ? -48.151 -1.245 -6.787 1.00 93.56 166 GLU A CA 1
ATOM 1281 C C . GLU A 1 166 ? -47.197 -0.071 -6.493 1.00 93.56 166 GLU A C 1
ATOM 1283 O O . GLU A 1 166 ? -47.643 1.064 -6.321 1.00 93.56 166 GLU A O 1
ATOM 1288 N N . HIS A 1 167 ? -45.884 -0.315 -6.551 1.00 91.75 167 HIS A N 1
ATOM 1289 C CA . HIS A 1 167 ? -44.818 0.659 -6.309 1.00 91.75 167 HIS A CA 1
ATOM 1290 C C . HIS A 1 167 ? -43.805 0.718 -7.475 1.00 91.75 167 HIS A C 1
ATOM 1292 O O . HIS A 1 167 ? -42.656 0.291 -7.330 1.00 91.75 167 HIS A O 1
ATOM 1298 N N . PRO A 1 168 ? -44.165 1.290 -8.645 1.00 86.38 168 PRO A N 1
ATOM 1299 C CA . PRO A 1 168 ? -43.316 1.251 -9.846 1.00 86.38 168 PRO A CA 1
ATOM 1300 C C . PRO A 1 168 ? -41.957 1.956 -9.725 1.00 86.38 168 PRO A C 1
ATOM 1302 O O . PRO A 1 168 ? -41.058 1.684 -10.526 1.00 86.38 168 PRO A O 1
ATOM 1305 N N . ALA A 1 169 ? -41.829 2.875 -8.761 1.00 82.56 169 ALA A N 1
ATOM 1306 C CA . ALA A 1 169 ? -40.619 3.647 -8.473 1.00 82.56 169 ALA A CA 1
ATOM 1307 C C . ALA A 1 169 ? -39.691 2.978 -7.442 1.00 82.56 169 ALA A C 1
ATOM 1309 O O . ALA A 1 169 ? -38.594 3.485 -7.196 1.00 82.56 169 ALA A O 1
ATOM 1310 N N . ALA A 1 170 ? -40.109 1.854 -6.848 1.00 91.38 170 ALA A N 1
ATOM 1311 C CA . ALA A 1 170 ? -39.258 1.094 -5.948 1.00 91.38 170 ALA A CA 1
ATOM 1312 C C . ALA A 1 170 ? -38.012 0.597 -6.692 1.00 91.38 170 ALA A C 1
ATOM 1314 O O . ALA A 1 170 ? -38.054 0.272 -7.884 1.00 91.38 170 ALA A O 1
ATOM 1315 N N . VAL A 1 171 ? -36.894 0.518 -5.976 1.00 94.25 171 VAL A N 1
ATOM 1316 C CA . VAL A 1 171 ? -35.690 -0.165 -6.462 1.00 94.25 171 VAL A CA 1
ATOM 1317 C C . VAL A 1 171 ? -35.659 -1.615 -5.991 1.00 94.25 171 VAL A C 1
ATOM 1319 O O . VAL A 1 171 ? -35.125 -2.470 -6.693 1.00 94.25 171 VAL A O 1
ATOM 1322 N N . ASN A 1 172 ? -36.256 -1.906 -4.836 1.00 95.38 172 ASN A N 1
ATOM 1323 C CA . ASN A 1 172 ? -36.277 -3.235 -4.242 1.00 95.38 172 ASN A CA 1
ATOM 1324 C C . ASN A 1 172 ? -37.626 -3.490 -3.558 1.00 95.38 172 ASN A C 1
ATOM 1326 O O . ASN A 1 172 ? -38.083 -2.656 -2.778 1.00 95.38 172 ASN A O 1
ATOM 1330 N N . CYS A 1 173 ? -38.234 -4.642 -3.830 1.00 96.38 173 CYS A N 1
ATOM 1331 C CA . CYS A 1 173 ? -39.352 -5.180 -3.061 1.00 96.38 173 CYS A CA 1
ATOM 1332 C C . CYS A 1 173 ? -38.863 -6.416 -2.301 1.00 96.38 173 CYS A C 1
ATOM 1334 O O . CYS A 1 173 ? -38.335 -7.338 -2.925 1.00 96.38 173 CYS A O 1
ATOM 1336 N N . TYR A 1 174 ? -39.037 -6.464 -0.980 1.00 94.81 174 TYR A N 1
ATOM 1337 C CA . TYR A 1 174 ? -38.392 -7.472 -0.135 1.00 94.81 174 TYR A CA 1
ATOM 1338 C C . TYR A 1 174 ? -39.332 -8.129 0.893 1.00 94.81 174 TYR A C 1
ATOM 1340 O O . TYR A 1 174 ? -40.341 -7.541 1.269 1.00 94.81 174 TYR A O 1
ATOM 1348 N N . PRO A 1 175 ? -39.036 -9.362 1.341 1.00 94.94 175 PRO A N 1
ATOM 1349 C CA . PRO A 1 175 ? -39.924 -10.176 2.174 1.00 94.94 175 PRO A CA 1
ATOM 1350 C C . PRO A 1 175 ? -39.812 -9.849 3.671 1.00 94.94 175 PRO A C 1
ATOM 1352 O O . PRO A 1 175 ? -39.011 -9.020 4.090 1.00 94.94 175 PRO A O 1
ATOM 1355 N N . TYR A 1 176 ? -40.563 -10.570 4.504 1.00 92.06 176 TYR A N 1
ATOM 1356 C CA . TYR A 1 176 ? -40.200 -10.802 5.912 1.00 92.06 176 TYR A CA 1
ATOM 1357 C C . TYR A 1 176 ? -39.539 -12.180 6.072 1.00 92.06 176 TYR A C 1
ATOM 1359 O O . TYR A 1 176 ? -39.730 -13.062 5.236 1.00 92.06 176 TYR A O 1
ATOM 1367 N N . ILE A 1 177 ? -38.764 -12.407 7.135 1.00 90.69 177 ILE A N 1
ATOM 1368 C CA . ILE A 1 177 ? -38.029 -13.671 7.327 1.00 90.69 177 ILE A CA 1
ATOM 1369 C C . ILE A 1 177 ? -38.731 -14.562 8.350 1.00 90.69 177 ILE A C 1
ATOM 1371 O O . ILE A 1 177 ? -39.096 -14.118 9.439 1.00 90.69 177 ILE A O 1
ATOM 1375 N N . LEU A 1 178 ? -38.854 -15.847 8.014 1.00 90.88 178 LEU A N 1
ATOM 1376 C CA . LEU A 1 178 ? -39.182 -16.919 8.948 1.00 90.88 178 LEU A CA 1
ATOM 1377 C C . LEU A 1 178 ? -37.966 -17.824 9.129 1.00 90.88 178 LEU A C 1
ATOM 1379 O O . LEU A 1 178 ? -37.402 -18.320 8.154 1.00 90.88 178 LEU A O 1
ATOM 1383 N N . GLU A 1 179 ? -37.586 -18.056 10.379 1.00 86.88 179 GLU A N 1
ATOM 1384 C CA . GLU A 1 179 ? -36.406 -18.849 10.716 1.00 86.88 179 GLU A CA 1
ATOM 1385 C C . GLU A 1 179 ? -36.750 -20.333 10.885 1.00 86.88 179 GLU A C 1
ATOM 1387 O O . GLU A 1 179 ? -37.785 -20.699 11.452 1.00 86.88 179 GLU A O 1
ATOM 1392 N N . PHE A 1 180 ? -35.853 -21.197 10.424 1.00 87.06 180 PHE A N 1
ATOM 1393 C CA . PHE A 1 180 ? -35.945 -22.648 10.528 1.00 87.06 180 PHE A CA 1
ATOM 1394 C C . PHE A 1 180 ? -34.626 -23.226 11.033 1.00 87.06 180 PHE A C 1
ATOM 1396 O O . PHE A 1 180 ? -33.562 -22.701 10.733 1.00 87.06 180 PHE A O 1
ATOM 1403 N N . SER A 1 181 ? -34.671 -24.320 11.785 1.00 82.25 181 SER A N 1
ATOM 1404 C CA . SER A 1 181 ? -33.471 -25.064 12.170 1.00 82.25 181 SER A CA 1
ATOM 1405 C C . SER A 1 181 ? -32.855 -25.792 10.970 1.00 82.25 181 SER A C 1
ATOM 1407 O O . SER A 1 181 ? -33.504 -25.991 9.941 1.00 82.25 181 SER A O 1
ATOM 1409 N N . GLU A 1 182 ? -31.617 -26.265 11.123 1.00 74.44 182 GLU A N 1
ATOM 1410 C CA . GLU A 1 182 ? -30.951 -27.145 10.147 1.00 74.44 182 GLU A CA 1
ATOM 1411 C C . GLU A 1 182 ? -31.803 -28.378 9.776 1.00 74.44 182 GLU A C 1
ATOM 1413 O O . GLU A 1 182 ? -31.832 -28.795 8.620 1.00 74.44 182 GLU A O 1
ATOM 1418 N N . ASN A 1 183 ? -32.599 -28.893 10.721 1.00 76.94 183 ASN A N 1
ATOM 1419 C CA . ASN A 1 183 ? -33.505 -30.028 10.511 1.00 76.94 183 ASN A CA 1
ATOM 1420 C C . ASN A 1 183 ? -34.836 -29.646 9.827 1.00 76.94 183 ASN A C 1
ATOM 1422 O O . ASN A 1 183 ? -35.694 -30.505 9.629 1.00 76.94 183 ASN A O 1
ATOM 1426 N N . GLY A 1 184 ? -35.032 -28.372 9.473 1.00 77.12 184 GLY A N 1
ATOM 1427 C CA . GLY A 1 184 ? -36.248 -27.874 8.827 1.00 77.12 184 GLY A CA 1
ATOM 1428 C C . GLY A 1 184 ? -37.416 -27.612 9.782 1.00 77.12 184 GLY A C 1
ATOM 1429 O O . GLY A 1 184 ? -38.549 -27.461 9.327 1.00 77.12 184 GLY A O 1
ATOM 1430 N N . GLU A 1 185 ? -37.176 -27.537 11.093 1.00 83.50 185 GLU A N 1
ATOM 1431 C CA . GLU A 1 185 ? -38.211 -27.175 12.068 1.00 83.50 185 GLU A CA 1
ATOM 1432 C C . GLU A 1 185 ? -38.328 -25.654 12.186 1.00 83.50 185 GLU A C 1
ATOM 1434 O O . GLU A 1 185 ? -37.328 -24.962 12.366 1.00 83.50 185 GLU A O 1
ATOM 1439 N N . ARG A 1 186 ? -39.550 -25.119 12.114 1.00 84.06 186 ARG A N 1
ATOM 1440 C CA . ARG A 1 186 ? -39.790 -23.675 12.238 1.00 84.06 186 ARG A CA 1
ATOM 1441 C C . ARG A 1 186 ? -39.454 -23.185 13.649 1.00 84.06 186 ARG A C 1
ATOM 1443 O O . ARG A 1 186 ? -39.993 -23.701 14.627 1.00 84.06 186 ARG A O 1
ATOM 1450 N N . LEU A 1 187 ? -38.634 -22.142 13.740 1.00 83.44 187 LEU A N 1
ATOM 1451 C CA . LEU A 1 187 ? -38.306 -21.467 14.993 1.00 83.44 187 LEU A CA 1
ATOM 1452 C C . LEU A 1 187 ? -39.366 -20.396 15.344 1.00 83.44 187 LEU A C 1
ATOM 1454 O O . LEU A 1 187 ? -40.064 -19.905 14.454 1.00 83.44 187 LEU A O 1
ATOM 1458 N N . PRO A 1 188 ? -39.525 -20.009 16.628 1.00 68.38 188 PRO A N 1
ATOM 1459 C CA . PRO A 1 188 ? -40.617 -19.129 17.073 1.00 68.38 188 PRO A CA 1
ATOM 1460 C C . PRO A 1 188 ? -40.531 -17.650 16.633 1.00 68.38 188 PRO A C 1
ATOM 1462 O O . PRO A 1 188 ? -41.349 -16.849 17.081 1.00 68.38 188 PRO A O 1
ATOM 1465 N N . GLY A 1 189 ? -39.564 -17.267 15.793 1.00 68.38 189 GLY A N 1
ATOM 1466 C CA . GLY A 1 189 ? -39.293 -15.883 15.388 1.00 68.38 189 GLY A CA 1
ATOM 1467 C C . GLY A 1 189 ? -39.826 -15.512 14.000 1.00 68.38 189 GLY A C 1
ATOM 1468 O O . GLY A 1 189 ? -39.934 -16.353 13.105 1.00 68.38 189 GLY A O 1
ATOM 1469 N N . GLN A 1 190 ? -40.151 -14.229 13.826 1.00 78.75 190 GLN A N 1
ATOM 1470 C CA . GLN A 1 190 ? -40.306 -13.581 12.521 1.00 78.75 190 GLN A CA 1
ATOM 1471 C C . GLN A 1 190 ? -39.487 -12.292 12.541 1.00 78.75 190 GLN A C 1
ATOM 1473 O O . GLN A 1 190 ? -39.593 -11.532 13.505 1.00 78.75 190 GLN A O 1
ATOM 1478 N N . ILE A 1 191 ? -38.688 -12.051 11.505 1.00 81.81 191 ILE A N 1
ATOM 1479 C CA . ILE A 1 191 ? -37.879 -10.834 11.390 1.00 81.81 191 ILE A CA 1
ATOM 1480 C C . ILE A 1 191 ? -38.519 -9.941 10.328 1.00 81.81 191 ILE A C 1
ATOM 1482 O O . ILE A 1 191 ? -38.694 -10.358 9.180 1.00 81.81 191 ILE A O 1
ATOM 1486 N N . PHE A 1 192 ? -38.878 -8.724 10.729 1.00 80.88 192 PHE A N 1
ATOM 1487 C CA . PHE A 1 192 ? -39.479 -7.704 9.875 1.00 80.88 192 PHE A CA 1
ATOM 1488 C C . PHE A 1 192 ? -38.541 -6.507 9.758 1.00 80.88 192 PHE A C 1
ATOM 1490 O O . PHE A 1 192 ? -37.883 -6.141 10.727 1.00 80.88 192 PHE A O 1
ATOM 1497 N N . ALA A 1 193 ? -38.537 -5.881 8.584 1.00 82.06 193 ALA A N 1
ATOM 1498 C CA . ALA A 1 193 ? -37.923 -4.579 8.367 1.00 82.06 193 ALA A CA 1
ATOM 1499 C C . ALA A 1 193 ? -38.949 -3.658 7.698 1.00 82.06 193 ALA A C 1
ATOM 1501 O O . ALA A 1 193 ? -39.489 -4.007 6.645 1.00 82.06 193 ALA A O 1
ATOM 1502 N N . ASP A 1 194 ? -39.217 -2.503 8.303 1.00 85.75 194 ASP A N 1
ATOM 1503 C CA . ASP A 1 194 ? -40.161 -1.515 7.771 1.00 85.75 194 ASP A CA 1
ATOM 1504 C C . ASP A 1 194 ? -39.704 -0.979 6.410 1.00 85.75 194 ASP A C 1
ATOM 1506 O O . ASP A 1 194 ? -38.505 -0.811 6.185 1.00 85.75 194 ASP A O 1
ATOM 1510 N N . SER A 1 195 ? -40.659 -0.695 5.516 1.00 91.12 195 SER A N 1
ATOM 1511 C CA . SER A 1 195 ? -40.386 -0.102 4.200 1.00 91.12 195 SER A CA 1
ATOM 1512 C C . SER A 1 195 ? -39.593 1.202 4.315 1.00 91.12 195 SER A C 1
ATOM 1514 O O . SER A 1 195 ? -39.973 2.097 5.066 1.00 91.12 195 SER A O 1
ATOM 1516 N N . VAL A 1 196 ? -38.558 1.336 3.485 1.00 90.12 196 VAL A N 1
ATOM 1517 C CA . VAL A 1 196 ? -37.678 2.503 3.382 1.00 90.12 196 VAL A CA 1
ATOM 1518 C C . VAL A 1 196 ? -38.170 3.426 2.265 1.00 90.12 196 VAL A C 1
ATOM 1520 O O . VAL A 1 196 ? -37.960 3.158 1.077 1.00 90.12 196 VAL A O 1
ATOM 1523 N N . GLN A 1 197 ? -38.830 4.522 2.635 1.00 88.62 197 GLN A N 1
ATOM 1524 C CA . GLN A 1 197 ? -39.590 5.383 1.715 1.00 88.62 197 GLN A CA 1
ATOM 1525 C C . GLN A 1 197 ? -39.328 6.875 1.944 1.00 88.62 197 GLN A C 1
ATOM 1527 O O . GLN A 1 197 ? -38.747 7.272 2.953 1.00 88.62 197 GLN A O 1
ATOM 1532 N N . GLY A 1 198 ? -39.787 7.714 1.013 1.00 85.19 198 GLY A N 1
ATOM 1533 C CA . GLY A 1 198 ? -39.699 9.171 1.136 1.00 85.19 198 GLY A CA 1
ATOM 1534 C C . GLY A 1 198 ? -38.505 9.761 0.395 1.00 85.19 198 GLY A C 1
ATOM 1535 O O . GLY A 1 198 ? -38.030 9.196 -0.593 1.00 85.19 198 GLY A O 1
ATOM 1536 N N . SER A 1 199 ? -38.029 10.932 0.823 1.00 80.06 199 SER A N 1
ATOM 1537 C CA . SER A 1 199 ? -36.871 11.576 0.200 1.00 80.06 199 SER A CA 1
ATOM 1538 C C . SER A 1 199 ? -35.607 10.727 0.376 1.00 80.06 199 SER A C 1
ATOM 1540 O O . SER A 1 199 ? -35.534 9.848 1.231 1.00 80.06 199 SER A O 1
ATOM 1542 N N . ARG A 1 200 ? -34.569 10.980 -0.431 1.00 73.81 200 ARG A N 1
ATOM 1543 C CA . ARG A 1 200 ? -33.288 10.267 -0.281 1.00 73.81 200 ARG A CA 1
ATOM 1544 C C . ARG A 1 200 ? -32.728 10.392 1.144 1.00 73.81 200 ARG A C 1
ATOM 1546 O O . ARG A 1 200 ? -32.144 9.433 1.631 1.00 73.81 200 ARG A O 1
ATOM 1553 N N . GLN A 1 201 ? -32.933 11.538 1.794 1.00 63.91 201 GLN A N 1
ATOM 1554 C CA . GLN A 1 201 ? -32.550 11.752 3.187 1.00 63.91 201 GLN A CA 1
ATOM 1555 C C . GLN A 1 201 ? -33.343 10.839 4.128 1.00 63.91 201 GLN A C 1
ATOM 1557 O O . GLN A 1 201 ? -32.729 10.066 4.857 1.00 63.91 201 GLN A O 1
ATOM 1562 N N . ASP A 1 202 ? -34.678 10.858 4.042 1.00 74.38 202 ASP A N 1
ATOM 1563 C CA . ASP A 1 202 ? -35.551 10.036 4.897 1.00 74.38 202 ASP A CA 1
ATOM 1564 C C . ASP A 1 202 ? -35.192 8.551 4.787 1.00 74.38 202 ASP A C 1
ATOM 1566 O O . ASP A 1 202 ? -35.155 7.826 5.778 1.00 74.38 202 ASP A O 1
ATOM 1570 N N . ARG A 1 203 ? -34.875 8.095 3.571 1.00 82.25 203 ARG A N 1
ATOM 1571 C CA . ARG A 1 203 ? -34.478 6.711 3.315 1.00 82.25 203 ARG A CA 1
ATOM 1572 C C . ARG A 1 203 ? -33.135 6.353 3.936 1.00 82.25 203 ARG A C 1
ATOM 1574 O O . ARG A 1 203 ? -32.994 5.262 4.481 1.00 82.25 203 ARG A O 1
ATOM 1581 N N . LEU A 1 204 ? -32.150 7.247 3.860 1.00 71.94 204 LEU A N 1
ATOM 1582 C CA . LEU A 1 204 ? -30.859 7.029 4.511 1.00 71.94 204 LEU A CA 1
ATOM 1583 C C . LEU A 1 204 ? -31.016 6.999 6.034 1.00 71.94 204 LEU A C 1
ATOM 1585 O O . LEU A 1 204 ? -30.444 6.122 6.672 1.00 71.94 204 LEU A O 1
ATOM 1589 N N . GLU A 1 205 ? -31.829 7.889 6.605 1.00 67.19 205 GLU A N 1
ATOM 1590 C CA . GLU A 1 205 ? -32.153 7.902 8.037 1.00 67.19 205 GLU A CA 1
ATOM 1591 C C . GLU A 1 205 ? -32.839 6.601 8.477 1.00 67.19 205 GLU A C 1
ATOM 1593 O O . GLU A 1 205 ? -32.363 5.941 9.397 1.00 67.19 205 GLU A O 1
ATOM 1598 N N . GLN A 1 206 ? -33.866 6.150 7.752 1.00 74.75 206 GLN A N 1
ATOM 1599 C CA . GLN A 1 206 ? -34.570 4.892 8.035 1.00 74.75 206 GLN A CA 1
ATOM 1600 C C . GLN A 1 206 ? -33.642 3.667 7.964 1.00 74.75 206 GLN A C 1
ATOM 1602 O O . GLN A 1 206 ? -33.700 2.788 8.825 1.00 74.75 206 GLN A O 1
ATOM 1607 N N . VAL A 1 207 ? -32.739 3.610 6.976 1.00 71.81 207 VAL A N 1
ATOM 1608 C CA . VAL A 1 207 ? -31.720 2.548 6.893 1.00 71.81 207 VAL A CA 1
ATOM 1609 C C . VAL A 1 207 ? -30.748 2.638 8.070 1.00 71.81 207 VAL A C 1
ATOM 1611 O O . VAL A 1 207 ? -30.411 1.616 8.663 1.00 71.81 207 VAL A O 1
ATOM 1614 N N . MET A 1 208 ? -30.313 3.835 8.464 1.00 62.16 208 MET A N 1
ATOM 1615 C CA . MET A 1 208 ? -29.432 4.004 9.625 1.00 62.16 208 MET A CA 1
ATOM 1616 C C . MET A 1 208 ? -30.098 3.590 10.944 1.00 62.16 208 MET A C 1
ATOM 1618 O O . MET A 1 208 ? -29.415 3.097 11.841 1.00 62.16 208 MET A O 1
ATOM 1622 N N . GLU A 1 209 ? -31.414 3.752 11.066 1.00 61.00 209 GLU A N 1
ATOM 1623 C CA . GLU A 1 209 ? -32.161 3.389 12.271 1.00 61.00 209 GLU A CA 1
ATOM 1624 C C . GLU A 1 209 ? -32.457 1.882 12.371 1.00 61.00 209 GLU A C 1
ATOM 1626 O O . GLU A 1 209 ? -32.441 1.346 13.481 1.00 61.00 209 GLU A O 1
ATOM 1631 N N . ASN A 1 210 ? -32.655 1.187 11.239 1.00 60.94 210 ASN A N 1
ATOM 1632 C CA . ASN A 1 210 ? -33.231 -0.170 11.204 1.00 60.94 210 ASN A CA 1
ATOM 1633 C C . ASN A 1 210 ? -32.489 -1.212 10.321 1.00 60.94 210 ASN A C 1
ATOM 1635 O O . ASN A 1 210 ? -33.017 -2.295 10.084 1.00 60.94 210 ASN A O 1
ATOM 1639 N N . SER A 1 211 ? -31.268 -0.958 9.834 1.00 57.31 211 SER A N 1
ATOM 1640 C CA . SER A 1 211 ? -30.589 -1.840 8.846 1.00 57.31 211 SER A CA 1
ATOM 1641 C C . SER A 1 211 ? -30.053 -3.194 9.344 1.00 57.31 211 SER A C 1
ATOM 1643 O O . SER A 1 211 ? -29.566 -3.980 8.531 1.00 57.31 211 SER A O 1
ATOM 1645 N N . CYS A 1 212 ? -30.132 -3.506 10.641 1.00 52.81 212 CYS A N 1
ATOM 1646 C CA . CYS A 1 212 ? -29.312 -4.564 11.252 1.00 52.81 212 CYS A CA 1
ATOM 1647 C C . CYS A 1 212 ? -29.618 -6.016 10.825 1.00 52.81 212 CYS A C 1
ATOM 1649 O O . CYS A 1 212 ? -28.816 -6.894 11.141 1.00 52.81 212 CYS A O 1
ATOM 1651 N N . ASP A 1 213 ? -30.724 -6.290 10.130 1.00 65.69 213 ASP A N 1
ATOM 1652 C CA . ASP A 1 213 ? -31.188 -7.671 9.911 1.00 65.69 213 ASP A CA 1
ATOM 1653 C C . ASP A 1 213 ? -31.026 -8.189 8.472 1.00 65.69 213 ASP A C 1
ATOM 1655 O O . ASP A 1 213 ? -31.440 -9.311 8.169 1.00 65.69 213 ASP A O 1
ATOM 1659 N N . ALA A 1 214 ? -30.430 -7.392 7.574 1.00 72.75 214 ALA A N 1
ATOM 1660 C CA . ALA A 1 214 ? -30.164 -7.769 6.180 1.00 72.75 214 ALA A CA 1
ATOM 1661 C C . ALA A 1 214 ? -31.396 -8.329 5.429 1.00 72.75 214 ALA A C 1
ATOM 1663 O O . ALA A 1 214 ? -31.286 -9.151 4.519 1.00 72.75 214 ALA A O 1
ATOM 1664 N N . VAL A 1 215 ? -32.601 -7.896 5.810 1.00 84.25 215 VAL A N 1
ATOM 1665 C CA . VAL A 1 215 ? -33.854 -8.438 5.265 1.00 84.25 215 VAL A CA 1
ATOM 1666 C C . VAL A 1 215 ? -34.016 -8.059 3.794 1.00 84.25 215 VAL A C 1
ATOM 1668 O O . VAL A 1 215 ? -34.366 -8.898 2.965 1.00 84.25 215 VAL A O 1
ATOM 1671 N N . SER A 1 216 ? -33.712 -6.807 3.441 1.00 87.75 216 SER A N 1
ATOM 1672 C CA . SER A 1 216 ? -33.990 -6.297 2.099 1.00 87.75 216 SER A CA 1
ATOM 1673 C C . SER A 1 216 ? -33.067 -6.849 1.012 1.00 87.75 216 SER A C 1
ATOM 1675 O O . SER A 1 216 ? -33.498 -6.961 -0.134 1.00 8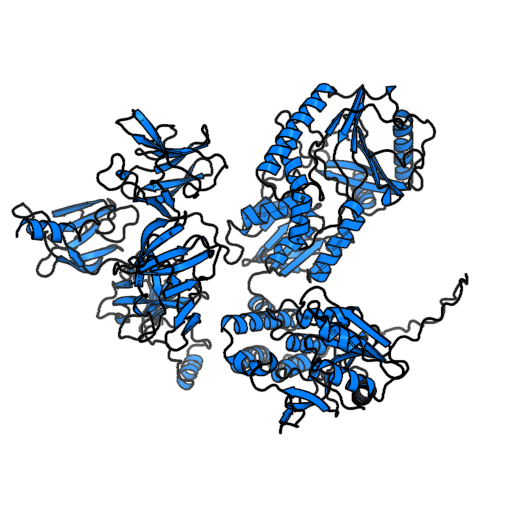7.75 216 SER A O 1
ATOM 1677 N N . VAL A 1 217 ? -31.846 -7.304 1.334 1.00 87.25 217 VAL A N 1
ATOM 1678 C CA . VAL A 1 217 ? -30.987 -7.983 0.335 1.00 87.25 217 VAL A CA 1
ATOM 1679 C C . VAL A 1 217 ? -31.581 -9.307 -0.147 1.00 87.25 217 VAL A C 1
ATOM 1681 O O . VAL A 1 217 ? -31.209 -9.794 -1.210 1.00 87.25 217 VAL A O 1
ATOM 1684 N N . ARG A 1 218 ? -32.536 -9.875 0.599 1.00 90.62 218 ARG A N 1
ATOM 1685 C CA . ARG A 1 218 ? -33.294 -11.075 0.231 1.00 90.62 218 ARG A CA 1
ATOM 1686 C C . ARG A 1 218 ? -34.562 -10.727 -0.536 1.00 90.62 218 ARG A C 1
ATOM 1688 O O . ARG A 1 218 ? -35.562 -11.405 -0.352 1.00 90.62 218 ARG A O 1
ATOM 1695 N N . GLY A 1 219 ? -34.555 -9.646 -1.312 1.00 92.75 219 GLY A N 1
ATOM 1696 C CA . GLY A 1 219 ? -35.683 -9.180 -2.114 1.00 92.75 219 GLY A CA 1
ATOM 1697 C C . GLY A 1 219 ? -35.521 -9.427 -3.613 1.00 92.75 219 GLY A C 1
ATOM 1698 O O . GLY A 1 219 ? -34.718 -10.251 -4.066 1.00 92.75 219 GLY A O 1
ATOM 1699 N N . LEU A 1 220 ? -36.306 -8.682 -4.384 1.00 95.62 220 LEU A N 1
ATOM 1700 C CA . LEU A 1 220 ? -36.250 -8.595 -5.835 1.00 95.62 220 LEU A CA 1
ATOM 1701 C C . LEU A 1 220 ? -35.848 -7.161 -6.189 1.00 95.62 220 LEU A C 1
ATOM 1703 O O . LEU A 1 220 ? -36.578 -6.220 -5.888 1.00 95.62 220 LEU A O 1
ATOM 1707 N N . ILE A 1 221 ? -34.687 -6.990 -6.815 1.00 96.00 221 ILE A N 1
ATOM 1708 C CA . ILE A 1 221 ? -34.090 -5.682 -7.103 1.00 96.00 221 ILE A CA 1
ATOM 1709 C C . ILE A 1 221 ? -34.261 -5.367 -8.587 1.00 96.00 221 ILE A C 1
ATOM 1711 O O . ILE A 1 221 ? -33.900 -6.172 -9.446 1.00 96.00 221 ILE A O 1
ATOM 1715 N N . LYS A 1 222 ? -34.778 -4.179 -8.904 1.00 94.19 222 LYS A N 1
ATOM 1716 C CA . LYS A 1 222 ? -34.973 -3.699 -10.274 1.00 94.19 222 LYS A CA 1
ATOM 1717 C C . LYS A 1 222 ? -33.713 -2.999 -10.782 1.00 94.19 222 LYS A C 1
ATOM 1719 O O . LYS A 1 222 ? -33.398 -1.875 -10.384 1.00 94.19 222 LYS A O 1
ATOM 1724 N N . ARG A 1 223 ? -32.992 -3.640 -11.703 1.00 91.94 223 ARG A N 1
ATOM 1725 C CA . ARG A 1 223 ? -31.665 -3.180 -12.154 1.00 91.94 223 ARG A CA 1
ATOM 1726 C C . ARG A 1 223 ? -31.692 -1.839 -12.870 1.00 91.94 223 ARG A C 1
ATOM 1728 O O . ARG A 1 223 ? -30.779 -1.043 -12.688 1.00 91.94 223 ARG A O 1
ATOM 1735 N N . SER A 1 224 ? -32.738 -1.575 -13.653 1.00 85.94 224 SER A N 1
ATOM 1736 C CA . SER A 1 224 ? -32.872 -0.314 -14.394 1.00 85.94 224 SER A CA 1
ATOM 1737 C C . SER A 1 224 ? -32.966 0.910 -13.476 1.00 85.94 224 SER A C 1
ATOM 1739 O O . SER A 1 224 ? -32.685 2.017 -13.919 1.00 85.94 224 SER A O 1
ATOM 1741 N N . VAL A 1 225 ? -33.389 0.714 -12.221 1.00 84.62 225 VAL A N 1
ATOM 1742 C CA . VAL A 1 225 ? -33.482 1.765 -11.197 1.00 84.62 225 VAL A CA 1
ATOM 1743 C C . VAL A 1 225 ? -32.223 1.781 -10.331 1.00 84.62 225 VAL A C 1
ATOM 1745 O O . VAL A 1 225 ? -31.705 2.851 -10.026 1.00 84.62 225 VAL A O 1
ATOM 1748 N N . ALA A 1 226 ? -31.696 0.608 -9.967 1.00 83.31 226 ALA A N 1
ATOM 1749 C CA . ALA A 1 226 ? -30.497 0.502 -9.137 1.00 83.31 226 ALA A CA 1
ATOM 1750 C C . ALA A 1 226 ? -29.228 1.023 -9.842 1.00 83.31 226 ALA A C 1
ATOM 1752 O O . ALA A 1 226 ? -28.381 1.647 -9.197 1.00 83.31 226 ALA A O 1
ATOM 1753 N N . GLY A 1 227 ? -29.080 0.772 -11.149 1.00 85.06 227 GLY A N 1
ATOM 1754 C CA . GLY A 1 227 ? -27.818 0.994 -11.860 1.00 85.06 227 GLY A CA 1
ATOM 1755 C C . GLY A 1 227 ? -26.676 0.213 -11.199 1.00 85.06 227 GLY A C 1
ATOM 1756 O O . GLY A 1 227 ? -26.865 -0.932 -10.787 1.00 85.06 227 GLY A O 1
ATOM 1757 N N . ASP A 1 228 ? -25.521 0.854 -11.019 1.00 78.69 228 ASP A N 1
ATOM 1758 C CA . ASP A 1 228 ? -24.357 0.243 -10.356 1.00 78.69 228 ASP A CA 1
ATOM 1759 C C . ASP A 1 228 ? -24.554 0.018 -8.846 1.00 78.69 228 ASP A C 1
ATOM 1761 O O . ASP A 1 228 ? -23.815 -0.743 -8.224 1.00 78.69 228 ASP A O 1
ATOM 1765 N N . ASN A 1 229 ? -25.596 0.598 -8.239 1.00 79.81 229 ASN A N 1
ATOM 1766 C CA . ASN A 1 229 ? -25.903 0.400 -6.817 1.00 79.81 229 ASN A CA 1
ATOM 1767 C C . ASN A 1 229 ? -26.433 -1.012 -6.496 1.00 79.81 229 ASN A C 1
ATOM 1769 O O . ASN A 1 229 ? -26.683 -1.322 -5.333 1.00 79.81 229 ASN A O 1
ATOM 1773 N N . VAL A 1 230 ? -26.616 -1.868 -7.509 1.00 82.88 230 VAL A N 1
ATOM 1774 C CA . VAL A 1 230 ? -26.970 -3.285 -7.331 1.00 82.88 230 VAL A CA 1
ATOM 1775 C C . VAL A 1 230 ? -25.782 -4.136 -6.860 1.00 82.88 230 VAL A C 1
ATOM 1777 O O . VAL A 1 230 ? -25.988 -5.205 -6.290 1.00 82.88 230 VAL A O 1
ATOM 1780 N N . PHE A 1 231 ? -24.543 -3.687 -7.090 1.00 83.81 231 PHE A N 1
ATOM 1781 C CA . PHE A 1 231 ? -23.344 -4.441 -6.722 1.00 83.81 231 PHE A CA 1
ATOM 1782 C C . PHE A 1 231 ? -23.058 -4.370 -5.218 1.00 83.81 231 PHE A C 1
ATOM 1784 O O . PHE A 1 231 ? -23.201 -3.324 -4.579 1.00 83.81 231 PHE A O 1
ATOM 1791 N N . MET A 1 232 ? -22.622 -5.498 -4.653 1.00 83.06 232 MET A N 1
ATOM 1792 C CA . MET A 1 232 ? -22.182 -5.580 -3.262 1.00 83.06 232 MET A CA 1
ATOM 1793 C C . MET A 1 232 ? -20.749 -5.049 -3.127 1.00 83.06 232 MET A C 1
ATOM 1795 O O . MET A 1 232 ? -19.881 -5.432 -3.912 1.00 83.06 232 MET A O 1
ATOM 1799 N N . PRO A 1 233 ? -20.448 -4.187 -2.150 1.00 73.31 233 PRO A N 1
ATOM 1800 C CA . PRO A 1 233 ? -19.076 -3.750 -1.912 1.00 73.31 233 PRO A CA 1
ATOM 1801 C C . PRO A 1 233 ? -18.152 -4.915 -1.526 1.00 73.31 233 PRO A C 1
ATOM 1803 O O . PRO A 1 233 ? -18.509 -5.729 -0.681 1.00 73.31 233 PRO A O 1
ATOM 1806 N N . SER A 1 234 ? -16.957 -4.993 -2.122 1.00 65.69 234 SER A N 1
ATOM 1807 C CA . SER A 1 234 ? -16.023 -6.122 -1.937 1.00 65.69 234 SER A CA 1
ATOM 1808 C C . SER A 1 234 ? -14.697 -5.765 -1.257 1.00 65.69 234 SER A C 1
ATOM 1810 O O . SER A 1 234 ? -13.820 -6.619 -1.171 1.00 65.69 234 SER A O 1
ATOM 1812 N N . HIS A 1 235 ? -14.520 -4.515 -0.816 1.00 60.19 235 HIS A N 1
ATOM 1813 C CA . HIS A 1 235 ? -13.315 -4.058 -0.107 1.00 60.19 235 HIS A CA 1
ATOM 1814 C C . HIS A 1 235 ? -13.385 -4.296 1.413 1.00 60.19 235 HIS A C 1
ATOM 1816 O O . HIS A 1 235 ? -12.374 -4.170 2.100 1.00 60.19 235 HIS A O 1
ATOM 1822 N N . TYR A 1 236 ? -14.552 -4.686 1.938 1.00 55.84 236 TYR A N 1
ATOM 1823 C CA . TYR A 1 236 ? -14.741 -4.981 3.357 1.00 55.84 236 TYR A CA 1
ATOM 1824 C C . TYR A 1 236 ? -13.990 -6.255 3.759 1.00 55.84 236 TYR A C 1
ATOM 1826 O O . TYR A 1 236 ? -14.152 -7.322 3.158 1.00 55.84 236 TYR A O 1
ATOM 1834 N N . TYR A 1 237 ? -13.183 -6.166 4.817 1.00 48.44 237 TYR A N 1
ATOM 1835 C CA . TYR A 1 237 ? -12.420 -7.302 5.331 1.00 48.44 237 TYR A CA 1
ATOM 1836 C C . TYR A 1 237 ? -13.356 -8.460 5.734 1.00 48.44 237 TYR A C 1
ATOM 1838 O O . TYR A 1 237 ? -14.168 -8.328 6.651 1.00 48.44 237 TYR A O 1
ATOM 1846 N N . ARG A 1 238 ? -13.221 -9.610 5.054 1.00 54.88 238 ARG A N 1
ATOM 1847 C CA . ARG A 1 238 ? -14.077 -10.810 5.202 1.00 54.88 238 ARG A CA 1
ATOM 1848 C C . ARG A 1 238 ? -15.579 -10.561 4.970 1.00 54.88 238 ARG A C 1
ATOM 1850 O O . ARG A 1 238 ? -16.397 -11.213 5.613 1.00 54.88 238 ARG A O 1
ATOM 1857 N N . ASP A 1 239 ? -15.938 -9.632 4.080 1.00 64.88 239 ASP A N 1
ATOM 1858 C CA . ASP A 1 239 ? -17.331 -9.314 3.705 1.00 64.88 239 ASP A CA 1
ATOM 1859 C C . ASP A 1 239 ? -18.228 -8.825 4.869 1.00 64.88 239 ASP A C 1
ATOM 1861 O O . ASP A 1 239 ? -19.456 -8.790 4.761 1.00 64.88 239 ASP A O 1
ATOM 1865 N N . PHE A 1 240 ? -17.637 -8.426 6.000 1.00 62.00 240 PHE A N 1
ATOM 1866 C CA . PHE A 1 240 ? -18.382 -7.961 7.171 1.00 62.00 240 PHE A CA 1
ATOM 1867 C C . PHE A 1 240 ? -19.148 -6.661 6.852 1.00 62.00 240 PHE A C 1
ATOM 1869 O O . PHE A 1 240 ? -18.546 -5.684 6.416 1.00 62.00 240 PHE A O 1
ATOM 1876 N N . MET A 1 241 ? -20.470 -6.645 7.087 1.00 67.69 241 MET A N 1
ATOM 1877 C CA . MET A 1 241 ? -21.408 -5.541 6.773 1.00 67.69 241 MET A CA 1
ATOM 1878 C C . MET A 1 241 ? -21.594 -5.200 5.281 1.00 67.69 241 MET A C 1
ATOM 1880 O O . MET A 1 241 ? -22.227 -4.190 4.959 1.00 67.69 241 MET A O 1
ATOM 1884 N N . ALA A 1 242 ? -21.113 -6.038 4.356 1.00 73.69 242 ALA A N 1
ATOM 1885 C CA . ALA A 1 242 ? -21.292 -5.812 2.918 1.00 73.69 242 ALA A CA 1
ATOM 1886 C C . ALA A 1 242 ? -22.779 -5.768 2.498 1.00 73.69 242 ALA A C 1
ATOM 1888 O O . ALA A 1 242 ? -23.165 -5.013 1.602 1.00 73.69 242 ALA A O 1
ATOM 1889 N N . ASP A 1 243 ? -23.632 -6.528 3.189 1.00 76.75 243 ASP A N 1
ATOM 1890 C CA . ASP A 1 243 ? -25.089 -6.498 3.050 1.00 76.75 243 ASP A CA 1
ATOM 1891 C C . ASP A 1 243 ? -25.680 -5.133 3.429 1.00 76.75 243 ASP A C 1
ATOM 1893 O O . ASP A 1 243 ? -26.427 -4.543 2.654 1.00 76.75 243 ASP A O 1
ATOM 1897 N N . THR A 1 244 ? -25.284 -4.589 4.574 1.00 75.44 244 THR A N 1
ATOM 1898 C CA . THR A 1 244 ? -25.727 -3.293 5.098 1.00 75.44 244 THR A CA 1
ATOM 1899 C C . THR A 1 244 ? -25.343 -2.160 4.147 1.00 75.44 244 THR A C 1
ATOM 1901 O O . THR A 1 244 ? -26.171 -1.306 3.820 1.00 75.44 244 THR A O 1
ATOM 1904 N N . ALA A 1 245 ? -24.110 -2.182 3.636 1.00 75.19 245 ALA A N 1
ATOM 1905 C CA . ALA A 1 245 ? -23.649 -1.210 2.651 1.00 75.19 245 ALA A CA 1
ATOM 1906 C C . ALA A 1 245 ? -24.416 -1.333 1.317 1.00 75.19 245 ALA A C 1
ATOM 1908 O O . ALA A 1 245 ? -24.799 -0.323 0.724 1.00 75.19 245 ALA A O 1
ATOM 1909 N N . SER A 1 246 ? -24.736 -2.557 0.875 1.00 81.75 246 SER A N 1
ATOM 1910 C CA . SER A 1 246 ? -25.575 -2.782 -0.312 1.00 81.75 246 SER A CA 1
ATOM 1911 C C . SER A 1 246 ? -27.004 -2.250 -0.134 1.00 81.75 246 SER A C 1
ATOM 1913 O O . SER A 1 246 ? -27.541 -1.620 -1.046 1.00 81.75 246 SER A O 1
ATOM 1915 N N . ILE A 1 247 ? -27.614 -2.424 1.043 1.00 85.75 247 ILE A N 1
ATOM 1916 C CA . ILE A 1 247 ? -28.939 -1.857 1.357 1.00 85.75 247 ILE A CA 1
ATOM 1917 C C . ILE A 1 247 ? -28.901 -0.333 1.258 1.00 85.75 247 ILE A C 1
ATOM 1919 O O . ILE A 1 247 ? -29.801 0.275 0.676 1.00 85.75 247 ILE A O 1
ATOM 1923 N N . MET A 1 248 ? -27.840 0.288 1.774 1.00 81.25 248 MET A N 1
ATOM 1924 C CA . MET A 1 248 ? -27.649 1.731 1.683 1.00 81.25 248 MET A CA 1
ATOM 1925 C C . MET A 1 248 ? -27.492 2.195 0.227 1.00 81.25 248 MET A C 1
ATOM 1927 O O . MET A 1 248 ? -28.144 3.159 -0.174 1.00 81.25 248 MET A O 1
ATOM 1931 N N . HIS A 1 249 ? -26.704 1.490 -0.591 1.00 81.88 249 HIS A N 1
ATOM 1932 C CA . HIS A 1 249 ? -26.584 1.770 -2.027 1.00 81.88 249 HIS A CA 1
ATOM 1933 C C . HIS A 1 249 ? -27.948 1.740 -2.730 1.00 81.88 249 HIS A C 1
ATOM 1935 O O . HIS A 1 249 ? -28.282 2.650 -3.494 1.00 81.88 249 HIS A O 1
ATOM 1941 N N . GLN A 1 250 ? -28.771 0.738 -2.427 1.00 87.06 250 GLN A N 1
ATOM 1942 C CA . GLN A 1 250 ? -30.116 0.635 -2.984 1.00 87.06 250 GLN A CA 1
ATOM 1943 C C . GLN A 1 250 ? -31.012 1.782 -2.491 1.00 87.06 250 GLN A C 1
ATOM 1945 O O . GLN A 1 250 ? -31.640 2.450 -3.307 1.00 87.06 250 GLN A O 1
ATOM 1950 N N . ALA A 1 251 ? -31.010 2.111 -1.197 1.00 86.38 251 ALA A N 1
ATOM 1951 C CA . ALA A 1 251 ? -31.795 3.227 -0.656 1.00 86.38 251 ALA A CA 1
ATOM 1952 C C . ALA A 1 251 ? -31.420 4.596 -1.270 1.00 86.38 251 ALA A C 1
ATOM 1954 O O . ALA A 1 251 ? -32.280 5.466 -1.457 1.00 86.38 251 ALA A O 1
ATOM 1955 N N . VAL A 1 252 ? -30.151 4.793 -1.653 1.00 79.69 252 VAL A N 1
ATOM 1956 C CA . VAL A 1 252 ? -29.713 5.981 -2.411 1.00 79.69 252 VAL A CA 1
ATOM 1957 C C . VAL A 1 252 ? -30.362 6.028 -3.798 1.00 79.69 252 VAL A C 1
ATOM 1959 O O . VAL A 1 252 ? -30.777 7.110 -4.242 1.00 79.69 252 VAL A O 1
ATOM 1962 N N . ALA A 1 253 ? -30.472 4.872 -4.457 1.00 82.56 253 ALA A N 1
ATOM 1963 C CA . ALA A 1 253 ? -31.046 4.726 -5.791 1.00 82.56 253 ALA A CA 1
ATOM 1964 C C . ALA A 1 253 ? -32.580 4.863 -5.808 1.00 82.56 253 ALA A C 1
ATOM 1966 O O . ALA A 1 253 ? -33.117 5.499 -6.713 1.00 82.56 253 ALA A O 1
ATOM 1967 N N . GLY A 1 254 ? -33.290 4.342 -4.803 1.00 86.69 254 GLY A N 1
ATOM 1968 C CA . GLY A 1 254 ? -34.755 4.386 -4.758 1.00 86.69 254 GLY A CA 1
ATOM 1969 C C . GLY A 1 254 ? -35.362 3.847 -3.464 1.00 86.69 254 GLY A C 1
ATOM 1970 O O . GLY A 1 254 ? -34.658 3.604 -2.488 1.00 86.69 254 GLY A O 1
ATOM 1971 N N . GLU A 1 255 ? -36.687 3.695 -3.448 1.00 93.62 255 GLU A N 1
ATOM 1972 C CA . GLU A 1 255 ? -37.434 3.173 -2.293 1.00 93.62 255 GLU A CA 1
ATOM 1973 C C . GLU A 1 255 ? -37.278 1.653 -2.153 1.00 93.62 255 GLU A C 1
ATOM 1975 O O . GLU A 1 255 ? -37.247 0.932 -3.157 1.00 93.62 255 GLU A O 1
ATOM 1980 N N . LEU A 1 256 ? -37.203 1.168 -0.910 1.00 94.44 256 LEU A N 1
ATOM 1981 C CA . LEU A 1 256 ? -37.199 -0.259 -0.583 1.00 94.44 256 LEU A CA 1
ATOM 1982 C C . LEU A 1 256 ? -38.540 -0.589 0.071 1.00 94.44 256 LEU A C 1
ATOM 1984 O O . LEU A 1 256 ? -38.845 -0.063 1.137 1.00 94.44 256 LEU A O 1
ATOM 1988 N N . ILE A 1 257 ? -39.341 -1.454 -0.540 1.00 94.75 257 ILE A N 1
ATOM 1989 C CA . ILE A 1 257 ? -40.707 -1.726 -0.090 1.00 94.75 257 ILE A CA 1
ATOM 1990 C C . ILE A 1 257 ? -40.802 -3.137 0.484 1.00 94.75 257 ILE A C 1
ATOM 1992 O O . ILE A 1 257 ? -40.489 -4.119 -0.189 1.00 94.75 257 ILE A O 1
ATOM 1996 N N . GLN A 1 258 ? -41.258 -3.243 1.728 1.00 93.31 258 GLN A N 1
ATOM 1997 C CA . GLN A 1 258 ? -41.589 -4.518 2.343 1.00 93.31 258 GLN A CA 1
ATOM 1998 C C . GLN A 1 258 ? -42.868 -5.078 1.705 1.00 93.31 258 GLN A C 1
ATOM 2000 O O . GLN A 1 258 ? -43.867 -4.376 1.552 1.00 93.31 258 GLN A O 1
ATOM 2005 N N . ALA A 1 259 ? -42.829 -6.352 1.330 1.00 93.56 259 ALA A N 1
ATOM 2006 C CA . ALA A 1 259 ? -43.933 -7.098 0.755 1.00 93.56 259 ALA A CA 1
ATOM 2007 C C . ALA A 1 259 ? -44.364 -8.231 1.695 1.00 93.56 259 ALA A C 1
ATOM 2009 O O . ALA A 1 259 ? -43.533 -8.912 2.303 1.00 93.56 259 ALA A O 1
ATOM 2010 N N . ASP A 1 260 ? -45.671 -8.489 1.768 1.00 93.31 260 ASP A N 1
ATOM 2011 C CA . ASP A 1 260 ? -46.245 -9.572 2.574 1.00 93.31 260 ASP A CA 1
ATOM 2012 C C . ASP A 1 260 ? -46.009 -10.950 1.928 1.00 93.31 260 ASP A C 1
ATOM 2014 O O . ASP A 1 260 ? -46.890 -11.569 1.323 1.00 93.31 260 ASP A O 1
ATOM 2018 N N . VAL A 1 261 ? -44.764 -11.416 2.017 1.00 94.75 261 VAL A N 1
ATOM 2019 C CA . VAL A 1 261 ? -44.337 -12.749 1.605 1.00 94.75 261 VAL A CA 1
ATOM 2020 C C . VAL A 1 261 ? -43.160 -13.212 2.473 1.00 94.75 261 VAL A C 1
ATOM 2022 O O . VAL A 1 261 ? -42.266 -12.409 2.748 1.00 94.75 261 VAL A O 1
ATOM 2025 N N . PRO A 1 262 ? -43.138 -14.475 2.942 1.00 93.81 262 PRO A N 1
ATOM 2026 C CA . PRO A 1 262 ? -42.037 -14.958 3.759 1.00 93.81 262 PRO A CA 1
ATOM 2027 C C . PRO A 1 262 ? -40.829 -15.358 2.907 1.00 93.81 262 PRO A C 1
ATOM 2029 O O . PRO A 1 262 ? -40.967 -15.864 1.795 1.00 93.81 262 PRO A O 1
ATOM 2032 N N . TYR A 1 263 ? -39.646 -15.231 3.491 1.00 93.56 263 TYR A N 1
ATOM 2033 C CA . TYR A 1 263 ? -38.409 -15.880 3.073 1.00 93.56 263 TYR A CA 1
ATOM 2034 C C . TYR A 1 263 ? -37.998 -16.881 4.153 1.00 93.56 263 TYR A C 1
ATOM 2036 O O . TYR A 1 263 ? -38.016 -16.546 5.341 1.00 93.56 263 TYR A O 1
ATOM 2044 N N . TYR A 1 264 ? -37.641 -18.107 3.771 1.00 93.00 264 TYR A N 1
ATOM 2045 C CA . TYR A 1 264 ? -37.312 -19.156 4.733 1.00 93.00 264 TYR A CA 1
ATOM 2046 C C . TYR A 1 264 ? -35.800 -19.239 4.937 1.00 93.00 264 TYR A C 1
ATOM 2048 O O . TYR A 1 264 ? -35.063 -19.637 4.035 1.00 93.00 264 TYR A O 1
ATOM 2056 N N . LYS A 1 265 ? -35.354 -18.836 6.132 1.00 88.00 265 LYS A N 1
ATOM 2057 C CA . LYS A 1 265 ? -33.939 -18.755 6.503 1.00 88.00 265 LYS A CA 1
ATOM 2058 C C . LYS A 1 265 ? -33.529 -19.912 7.411 1.00 88.00 265 LYS A C 1
ATOM 2060 O O . LYS A 1 265 ? -34.178 -20.134 8.434 1.00 88.00 265 LYS A O 1
ATOM 2065 N N . THR A 1 266 ? -32.439 -20.604 7.090 1.00 84.12 266 THR A N 1
ATOM 2066 C CA . THR A 1 266 ? -31.883 -21.665 7.946 1.00 84.12 266 THR A CA 1
ATOM 2067 C C . THR A 1 266 ? -30.968 -21.097 9.032 1.00 84.12 266 THR A C 1
ATOM 2069 O O . THR A 1 266 ? -30.091 -20.278 8.774 1.00 84.12 266 THR A O 1
ATOM 2072 N N . MET A 1 267 ? -31.131 -21.580 10.262 1.00 73.38 267 MET A N 1
ATOM 2073 C CA . MET A 1 267 ? -30.323 -21.254 11.434 1.00 73.38 267 MET A CA 1
ATOM 2074 C C . MET A 1 267 ? -29.599 -22.512 11.924 1.00 73.38 267 MET A C 1
ATOM 2076 O O . MET A 1 267 ? -30.228 -23.495 12.321 1.00 73.38 267 MET A O 1
ATOM 2080 N N . TYR A 1 268 ? -28.265 -22.477 11.926 1.00 64.56 268 TYR A N 1
ATOM 2081 C CA . TYR A 1 268 ? -27.436 -23.580 12.417 1.00 64.56 268 TYR A CA 1
ATOM 2082 C C . TYR A 1 268 ? -27.089 -23.401 13.891 1.00 64.56 268 TYR A C 1
ATOM 2084 O O . TYR A 1 268 ? -26.702 -22.316 14.337 1.00 64.56 268 TYR A O 1
ATOM 2092 N N . VAL A 1 269 ? -27.152 -24.497 14.644 1.00 50.22 269 VAL A N 1
ATOM 2093 C CA . VAL A 1 269 ? -26.737 -24.522 16.045 1.00 50.22 269 VAL A CA 1
ATOM 2094 C C . VAL A 1 269 ? -25.220 -24.758 16.089 1.00 50.22 269 VAL A C 1
ATOM 2096 O O . VAL A 1 269 ? -24.739 -25.874 15.957 1.00 50.22 269 VAL A O 1
ATOM 2099 N N . ALA A 1 270 ? -24.466 -23.673 16.276 1.00 45.59 270 ALA A N 1
ATOM 2100 C CA . ALA A 1 270 ? -23.055 -23.623 16.687 1.00 45.59 270 ALA A CA 1
ATOM 2101 C C . ALA A 1 270 ? -21.914 -23.908 15.675 1.00 45.59 270 ALA A C 1
ATOM 2103 O O . ALA A 1 270 ? -20.770 -23.640 16.049 1.00 45.59 270 ALA A O 1
ATOM 2104 N N . SER A 1 271 ? -22.149 -24.351 14.431 1.00 40.38 271 SER A N 1
ATOM 2105 C CA . SER A 1 271 ? -21.047 -24.684 13.490 1.00 40.38 271 SER A CA 1
ATOM 2106 C C . SER A 1 271 ? -21.019 -23.948 12.141 1.00 40.38 271 SER A C 1
ATOM 2108 O O . SER A 1 271 ? -19.991 -24.016 11.470 1.00 40.38 271 SER A O 1
ATOM 2110 N N . SER A 1 272 ? -22.069 -23.222 11.732 1.00 44.81 272 SER A N 1
ATOM 2111 C CA . SER A 1 272 ? -22.027 -22.434 10.486 1.00 44.81 272 SER A CA 1
ATOM 2112 C C . SER A 1 272 ? -21.529 -21.007 10.711 1.00 44.81 272 SER A C 1
ATOM 2114 O O . SER A 1 272 ? -21.618 -20.475 11.822 1.00 44.81 272 SER A O 1
ATOM 2116 N N . THR A 1 273 ? -21.066 -20.351 9.643 1.00 42.25 273 THR A N 1
ATOM 2117 C CA . THR A 1 273 ? -20.691 -18.930 9.646 1.00 42.25 273 THR A CA 1
ATOM 2118 C C . THR A 1 273 ? -21.813 -18.089 10.260 1.00 42.25 273 THR A C 1
ATOM 2120 O O . THR A 1 273 ? -21.547 -17.339 11.195 1.00 42.25 273 THR A O 1
ATOM 2123 N N . HIS A 1 274 ? -23.074 -18.343 9.877 1.00 45.72 274 HIS A N 1
ATOM 2124 C CA . HIS A 1 274 ? -24.290 -17.730 10.436 1.00 45.72 274 HIS A CA 1
ATOM 2125 C C . HIS A 1 274 ? -24.507 -18.021 11.933 1.00 45.72 274 HIS A C 1
ATOM 2127 O O . HIS A 1 274 ? -24.813 -17.116 12.713 1.00 45.72 274 HIS A O 1
ATOM 2133 N N . GLY A 1 275 ? -24.242 -19.255 12.368 1.00 42.75 275 GLY A N 1
ATOM 2134 C CA . GLY A 1 275 ? -24.237 -19.664 13.775 1.00 42.75 275 GLY A CA 1
ATOM 2135 C C . GLY A 1 275 ? -23.131 -19.018 14.621 1.00 42.75 275 GLY A C 1
ATOM 2136 O O . GLY A 1 275 ? -23.059 -19.289 15.813 1.00 42.75 275 GLY A O 1
ATOM 2137 N N . THR A 1 276 ? -22.277 -18.160 14.049 1.00 42.84 276 THR A N 1
ATOM 2138 C CA . THR A 1 276 ? -21.276 -17.367 14.783 1.00 42.84 276 THR A CA 1
ATOM 2139 C C . THR A 1 276 ? -21.536 -15.858 14.765 1.00 42.84 276 THR A C 1
ATOM 2141 O O . THR A 1 276 ? -20.819 -15.138 15.454 1.00 42.84 276 THR A O 1
ATOM 2144 N N . HIS A 1 277 ? -22.586 -15.358 14.092 1.00 47.59 277 HIS A N 1
ATOM 2145 C CA . HIS A 1 277 ? -22.891 -13.912 14.058 1.00 47.59 277 HIS A CA 1
ATOM 2146 C C . HIS A 1 277 ? -23.168 -13.339 15.457 1.00 47.59 277 HIS A C 1
ATOM 2148 O O . HIS A 1 277 ? -22.808 -12.204 15.756 1.00 47.59 277 HIS A O 1
ATOM 2154 N N . HIS A 1 278 ? -23.722 -14.135 16.377 1.00 41.97 278 HIS A N 1
ATOM 2155 C CA . HIS A 1 278 ? -23.869 -13.719 17.776 1.00 41.97 278 HIS A CA 1
ATOM 2156 C C . HIS A 1 278 ? -22.523 -13.613 18.523 1.00 41.97 278 HIS A C 1
ATOM 2158 O O . HIS A 1 278 ? -22.417 -12.812 19.449 1.00 41.97 278 HIS A O 1
ATOM 2164 N N . LYS A 1 279 ? -21.483 -14.341 18.082 1.00 41.38 279 LYS A N 1
ATOM 2165 C CA . LYS A 1 279 ? -20.086 -14.204 18.541 1.00 41.38 279 LYS A CA 1
ATOM 2166 C C . LYS A 1 279 ? -19.351 -13.050 17.855 1.00 41.38 279 LYS A C 1
ATOM 2168 O O . LYS A 1 279 ? -18.216 -12.763 18.206 1.00 41.38 279 LYS A O 1
ATOM 2173 N N . TRP A 1 280 ? -19.962 -12.341 16.902 1.00 47.34 280 TRP A N 1
ATOM 2174 C CA . TRP A 1 280 ? -19.353 -11.135 16.324 1.00 47.34 280 TRP A CA 1
ATOM 2175 C C . TRP A 1 280 ? -19.360 -9.959 17.304 1.00 47.34 280 TRP A C 1
ATOM 2177 O O . TRP A 1 280 ? -18.553 -9.042 17.172 1.00 47.34 280 TRP A O 1
ATOM 2187 N N . ARG A 1 281 ? -20.197 -10.011 18.353 1.00 40.91 281 ARG A N 1
ATOM 2188 C CA . ARG A 1 281 ? -20.021 -9.152 19.535 1.00 40.91 281 ARG A CA 1
ATOM 2189 C C . ARG A 1 281 ? -18.672 -9.392 20.229 1.00 40.91 281 ARG A C 1
ATOM 2191 O O . ARG A 1 281 ? -18.150 -8.437 20.799 1.00 40.91 281 ARG A O 1
ATOM 2198 N N . ASP A 1 282 ? -18.109 -10.592 20.078 1.00 39.69 282 ASP A N 1
ATOM 2199 C CA . ASP A 1 282 ? -16.807 -11.040 20.590 1.00 39.69 282 ASP A CA 1
ATOM 2200 C C . ASP A 1 282 ? -15.695 -11.021 19.514 1.00 39.69 282 ASP A C 1
ATOM 2202 O O . ASP A 1 282 ? -14.581 -11.484 19.764 1.00 39.69 282 ASP A O 1
ATOM 2206 N N . ALA A 1 283 ? -15.966 -10.503 18.304 1.00 41.69 283 ALA A N 1
ATOM 2207 C CA . ALA A 1 283 ? -14.921 -10.266 17.307 1.00 41.69 283 ALA A CA 1
ATOM 2208 C C . ALA A 1 283 ? -13.897 -9.252 17.846 1.00 41.69 283 ALA A C 1
ATOM 2210 O O . ALA A 1 283 ? -14.281 -8.333 18.575 1.00 41.69 283 ALA A O 1
ATOM 2211 N N . LYS A 1 284 ? -12.610 -9.404 17.472 1.00 46.16 284 LYS A N 1
ATOM 2212 C CA . LYS A 1 284 ? -11.534 -8.465 17.851 1.00 46.16 284 LYS A CA 1
ATOM 2213 C C . LYS A 1 284 ? -12.025 -7.027 17.637 1.00 46.16 284 LYS A C 1
ATOM 2215 O O . LYS A 1 284 ? -12.569 -6.722 16.576 1.00 46.16 284 LYS A O 1
ATOM 2220 N N . GLU A 1 285 ? -11.846 -6.173 18.642 1.00 44.78 285 GLU A N 1
ATOM 2221 C CA . GLU A 1 285 ? -12.308 -4.777 18.642 1.00 44.78 285 GLU A CA 1
ATOM 2222 C C . GLU A 1 285 ? -11.893 -4.043 17.354 1.00 44.78 285 GLU A C 1
ATOM 2224 O O . GLU A 1 285 ? -12.723 -3.389 16.725 1.00 44.78 285 GLU A O 1
ATOM 2229 N N . ASP A 1 286 ? -10.676 -4.307 16.869 1.00 43.72 286 ASP A N 1
ATOM 2230 C CA . ASP A 1 286 ? -10.131 -3.787 15.610 1.00 43.72 286 ASP A CA 1
ATOM 2231 C C . ASP A 1 286 ? -10.975 -4.121 14.367 1.00 43.72 286 ASP A C 1
ATOM 2233 O O . ASP A 1 286 ? -11.109 -3.279 13.482 1.00 43.72 286 ASP A O 1
ATOM 2237 N N . LEU A 1 287 ? -11.567 -5.321 14.282 1.00 48.03 287 LEU A N 1
ATOM 2238 C CA . LEU A 1 287 ? -12.412 -5.724 13.148 1.00 48.03 287 LEU A CA 1
ATOM 2239 C C . LEU A 1 287 ? -13.693 -4.890 13.114 1.00 48.03 287 LEU A C 1
ATOM 2241 O O . LEU A 1 287 ? -14.093 -4.377 12.074 1.00 48.03 287 LEU A O 1
ATOM 2245 N N . ARG A 1 288 ? -14.319 -4.729 14.283 1.00 51.53 288 ARG A N 1
ATOM 2246 C CA . ARG A 1 288 ? -15.560 -3.964 14.423 1.00 51.53 288 ARG A CA 1
ATOM 2247 C C . ARG A 1 288 ? -15.314 -2.484 14.173 1.00 51.53 288 ARG A C 1
ATOM 2249 O O . ARG A 1 288 ? -16.150 -1.847 13.544 1.00 51.53 288 ARG A O 1
ATOM 2256 N N . VAL A 1 289 ? -14.189 -1.949 14.644 1.00 50.78 289 VAL A N 1
ATOM 2257 C CA . VAL A 1 289 ? -13.797 -0.555 14.411 1.00 50.78 289 VAL A CA 1
ATOM 2258 C C . VAL A 1 289 ? -13.521 -0.317 12.927 1.00 50.78 289 VAL A C 1
ATOM 2260 O O . VAL A 1 289 ? -14.149 0.569 12.360 1.00 50.78 289 VAL A O 1
ATOM 2263 N N . ARG A 1 290 ? -12.681 -1.134 12.273 1.00 50.81 290 ARG A N 1
ATOM 2264 C CA . ARG A 1 290 ? -12.345 -0.974 10.844 1.00 50.81 290 ARG A CA 1
ATOM 2265 C C . ARG A 1 290 ? -13.572 -1.049 9.940 1.00 50.81 290 ARG A C 1
ATOM 2267 O O . ARG A 1 290 ? -13.825 -0.110 9.205 1.00 50.81 290 ARG A O 1
ATOM 2274 N N . SER A 1 291 ? -14.406 -2.079 10.072 1.00 52.06 291 SER A N 1
ATOM 2275 C CA . SER A 1 291 ? -15.605 -2.180 9.228 1.00 52.06 291 SER A CA 1
ATOM 2276 C C . SER A 1 291 ? -16.657 -1.107 9.529 1.00 52.06 291 SER A C 1
ATOM 2278 O O . SER A 1 291 ? -17.433 -0.741 8.651 1.00 52.06 291 SER A O 1
ATOM 2280 N N . THR A 1 292 ? -16.688 -0.578 10.760 1.00 54.44 292 THR A N 1
ATOM 2281 C CA . THR A 1 292 ? -17.519 0.594 11.078 1.00 54.44 292 THR A CA 1
ATOM 2282 C C . THR A 1 292 ? -16.982 1.848 10.385 1.00 54.44 292 THR A C 1
ATOM 2284 O O . THR A 1 292 ? -17.785 2.647 9.916 1.00 54.44 292 THR A O 1
ATOM 2287 N N . LEU A 1 293 ? -15.659 2.022 10.292 1.00 54.31 293 LEU A N 1
ATOM 2288 C CA . LEU A 1 293 ? -15.040 3.128 9.556 1.00 54.31 293 LEU A CA 1
ATOM 2289 C C . LEU A 1 293 ? -15.322 3.017 8.050 1.00 54.31 293 LEU A C 1
ATOM 2291 O O . LEU A 1 293 ? -15.860 3.964 7.492 1.00 54.31 293 LEU A O 1
ATOM 2295 N N . ASP A 1 294 ? -15.122 1.849 7.434 1.00 55.00 294 ASP A N 1
ATOM 2296 C CA . ASP A 1 294 ? -15.410 1.613 6.005 1.00 55.00 294 ASP A CA 1
ATOM 2297 C C . ASP A 1 294 ? -16.888 1.916 5.644 1.00 55.00 294 ASP A C 1
ATOM 2299 O O . ASP A 1 294 ? -17.223 2.430 4.570 1.00 55.00 294 ASP A O 1
ATOM 2303 N N . LEU A 1 295 ? -17.822 1.603 6.552 1.00 60.25 295 LEU A N 1
ATOM 2304 C CA . LEU A 1 295 ? -19.241 1.934 6.391 1.00 60.25 295 LEU A CA 1
ATOM 2305 C C . LEU A 1 295 ? -19.504 3.441 6.531 1.00 60.25 295 LEU A C 1
ATOM 2307 O O . LEU A 1 295 ? -20.301 3.996 5.773 1.00 60.25 295 LEU A O 1
ATOM 2311 N N . LEU A 1 296 ? -18.844 4.102 7.488 1.00 59.59 296 LEU A N 1
ATOM 2312 C CA . LEU A 1 296 ? -18.935 5.551 7.670 1.00 59.59 296 LEU A CA 1
ATOM 2313 C C . LEU A 1 296 ? -18.363 6.299 6.459 1.00 59.59 296 LEU A C 1
ATOM 2315 O O . LEU A 1 296 ? -18.972 7.274 6.031 1.00 59.59 296 LEU A O 1
ATOM 2319 N N . GLU A 1 297 ? -17.263 5.830 5.868 1.00 58.72 297 GLU A N 1
ATOM 2320 C CA . GLU A 1 297 ? -16.688 6.390 4.637 1.00 58.72 297 GLU A CA 1
ATOM 2321 C C . GLU A 1 297 ? -17.655 6.264 3.456 1.00 58.72 297 GLU A C 1
ATOM 2323 O O . GLU A 1 297 ? -17.944 7.251 2.775 1.00 58.72 297 GLU A O 1
ATOM 2328 N N . THR A 1 298 ? -18.241 5.076 3.262 1.00 58.81 298 THR A N 1
ATOM 2329 C CA . THR A 1 298 ? -19.260 4.847 2.224 1.00 58.81 298 THR A CA 1
ATOM 2330 C C . THR A 1 298 ? -20.459 5.780 2.407 1.00 58.81 298 THR A C 1
ATOM 2332 O O . THR A 1 298 ? -20.935 6.388 1.444 1.00 58.81 298 THR A O 1
ATOM 2335 N N . PHE A 1 299 ? -20.921 5.956 3.648 1.00 62.59 299 PHE A N 1
ATOM 2336 C CA . PHE A 1 299 ? -21.976 6.911 3.969 1.00 62.59 299 PHE A CA 1
ATOM 2337 C C . PHE A 1 299 ? -21.548 8.353 3.673 1.00 62.59 299 PHE A C 1
ATOM 2339 O O . PHE A 1 299 ? -22.283 9.068 2.996 1.00 62.59 299 PHE A O 1
ATOM 2346 N N . ALA A 1 300 ? -20.362 8.776 4.118 1.00 58.59 300 ALA A N 1
ATOM 2347 C CA . ALA A 1 300 ? -19.857 10.131 3.915 1.00 58.59 300 ALA A CA 1
ATOM 2348 C C . ALA A 1 300 ? -19.743 10.488 2.429 1.00 58.59 300 ALA A C 1
ATOM 2350 O O . ALA A 1 300 ? -20.147 11.579 2.038 1.00 58.59 300 ALA A O 1
ATOM 2351 N N . LEU A 1 301 ? -19.278 9.560 1.586 1.00 57.06 301 LEU A N 1
ATOM 2352 C CA . LEU A 1 301 ? -19.198 9.757 0.137 1.00 57.06 301 LEU A CA 1
ATOM 2353 C C . LEU A 1 301 ? -20.584 9.881 -0.507 1.00 57.06 301 LEU A C 1
ATOM 2355 O O . LEU A 1 301 ? -20.820 10.783 -1.313 1.00 57.06 301 LEU A O 1
ATOM 2359 N N . LYS A 1 302 ? -21.530 9.003 -0.148 1.00 59.25 302 LYS A N 1
ATOM 2360 C CA . LYS A 1 302 ? -22.876 8.990 -0.748 1.00 59.25 302 LYS A CA 1
ATOM 2361 C C . LYS A 1 302 ? -23.768 10.115 -0.229 1.00 59.25 302 LYS A C 1
ATOM 2363 O O . LYS A 1 302 ? -24.620 10.590 -0.978 1.00 59.25 302 LYS A O 1
ATOM 2368 N N . ALA A 1 303 ? -23.567 10.544 1.016 1.00 54.31 303 ALA A N 1
ATOM 2369 C CA . ALA A 1 303 ? -24.303 11.618 1.673 1.00 54.31 303 ALA A CA 1
ATOM 2370 C C . ALA A 1 303 ? -23.608 12.990 1.584 1.00 54.31 303 ALA A C 1
ATOM 2372 O O . ALA A 1 303 ? -24.156 13.979 2.073 1.00 54.31 303 ALA A O 1
ATOM 2373 N N . ARG A 1 304 ? -22.441 13.072 0.922 1.00 55.59 304 ARG A N 1
ATOM 2374 C CA . ARG A 1 304 ? -21.608 14.279 0.788 1.00 55.59 304 ARG A CA 1
ATOM 2375 C C . ARG A 1 304 ? -22.367 15.562 0.426 1.00 55.59 304 ARG A C 1
ATOM 2377 O O . ARG A 1 304 ? -22.074 16.577 1.044 1.00 55.59 304 ARG A O 1
ATOM 2384 N N . PRO A 1 305 ? -23.354 15.572 -0.497 1.00 52.81 305 PRO A N 1
ATOM 2385 C CA . PRO A 1 305 ? -24.072 16.805 -0.836 1.00 52.81 305 PRO A CA 1
ATOM 2386 C C . PRO A 1 305 ? -24.892 17.409 0.318 1.00 52.81 305 PRO A C 1
ATOM 2388 O O . PRO A 1 305 ? -25.385 18.527 0.183 1.00 52.81 305 PRO A O 1
ATOM 2391 N N . TRP A 1 306 ? -25.084 16.667 1.414 1.00 46.03 306 TRP A N 1
ATOM 2392 C CA . TRP A 1 306 ? -25.963 17.023 2.534 1.00 46.03 306 TRP A CA 1
ATOM 2393 C C . TRP A 1 306 ? -25.255 16.988 3.894 1.00 46.03 306 TRP A C 1
ATOM 2395 O O . TRP A 1 306 ? -25.865 17.328 4.907 1.00 46.03 306 TRP A O 1
ATOM 2405 N N . LEU A 1 307 ? -23.981 16.592 3.928 1.00 45.09 307 LEU A N 1
ATOM 2406 C CA . LEU A 1 307 ? -23.138 16.674 5.114 1.00 45.09 307 LEU A CA 1
ATOM 2407 C C . LEU A 1 307 ? -22.281 17.947 5.039 1.00 45.09 307 LEU A C 1
ATOM 2409 O O . LEU A 1 307 ? -21.777 18.266 3.962 1.00 45.09 307 LEU A O 1
ATOM 2413 N N . PRO A 1 308 ? -22.077 18.668 6.157 1.00 47.03 308 PRO A N 1
ATOM 2414 C CA . PRO A 1 308 ? -21.044 19.694 6.235 1.00 47.03 308 PRO A CA 1
ATOM 2415 C C . PRO A 1 308 ? -19.704 19.107 5.785 1.00 47.03 308 PRO A C 1
ATOM 2417 O O . PRO A 1 308 ? -19.339 18.009 6.220 1.00 47.03 308 PRO A O 1
ATOM 2420 N N . GLU A 1 309 ? -18.980 19.814 4.917 1.00 51.06 309 GLU A N 1
ATOM 2421 C CA . GLU A 1 309 ? -17.716 19.316 4.361 1.00 51.06 309 GLU A CA 1
ATOM 2422 C C . GLU A 1 309 ? -16.728 19.000 5.4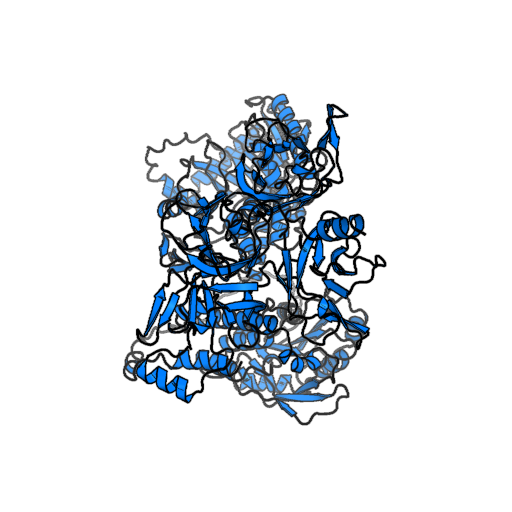93 1.00 51.06 309 GLU A C 1
ATOM 2424 O O . GLU A 1 309 ? -16.003 18.021 5.417 1.00 51.06 309 GLU A O 1
ATOM 2429 N N . GLU A 1 310 ? -16.780 19.720 6.613 1.00 44.19 310 GLU A N 1
ATOM 2430 C CA . GLU A 1 310 ? -15.971 19.454 7.802 1.00 44.19 310 GLU A CA 1
ATOM 2431 C C . GLU A 1 310 ? -16.254 18.074 8.422 1.00 44.19 310 GLU A C 1
ATOM 2433 O O . GLU A 1 310 ? -15.337 17.432 8.923 1.00 44.19 310 GLU A O 1
ATOM 2438 N N . ILE A 1 311 ? -17.500 17.586 8.372 1.00 45.44 311 ILE A N 1
ATOM 2439 C CA . ILE A 1 311 ? -17.882 16.245 8.846 1.00 45.44 311 ILE A CA 1
ATOM 2440 C C . ILE A 1 311 ? -17.446 15.180 7.841 1.00 45.44 311 ILE A C 1
ATOM 2442 O O . ILE A 1 311 ? -16.965 14.126 8.245 1.00 45.44 311 ILE A O 1
ATOM 2446 N N . VAL A 1 312 ? -17.566 15.461 6.542 1.00 50.06 312 VAL A N 1
ATOM 2447 C CA . VAL A 1 312 ? -17.066 14.574 5.480 1.00 50.06 312 VAL A CA 1
ATOM 2448 C C . VAL A 1 312 ? -15.550 14.405 5.611 1.00 50.06 312 VAL A C 1
ATOM 2450 O O . VAL A 1 312 ? -15.064 13.280 5.626 1.00 50.06 312 VAL A O 1
ATOM 2453 N N . GLN A 1 313 ? -14.812 15.497 5.815 1.00 48.50 313 GLN A N 1
ATOM 2454 C CA . GLN A 1 313 ? -13.363 15.491 6.050 1.00 48.50 313 GLN A CA 1
ATOM 2455 C C . GLN A 1 313 ? -12.984 14.783 7.363 1.00 48.50 313 GLN A C 1
ATOM 2457 O O . GLN A 1 313 ? -11.959 14.111 7.431 1.00 48.50 313 GLN A O 1
ATOM 2462 N N . LEU A 1 314 ? -13.827 14.883 8.397 1.00 47.47 314 LEU A N 1
ATOM 2463 C CA . LEU A 1 314 ? -13.633 14.210 9.685 1.00 47.47 314 LEU A CA 1
ATOM 2464 C C . LEU A 1 314 ? -13.994 12.716 9.646 1.00 47.47 314 LEU A C 1
ATOM 2466 O O . LEU A 1 314 ? -13.527 11.960 10.491 1.00 47.47 314 LEU A O 1
ATOM 2470 N N . ILE A 1 315 ? -14.804 12.263 8.689 1.00 47.75 315 ILE A N 1
ATOM 2471 C CA . ILE A 1 315 ? -15.084 10.836 8.481 1.00 47.75 315 ILE A CA 1
ATOM 2472 C C . ILE A 1 315 ? -14.036 10.210 7.551 1.00 47.75 315 ILE A C 1
ATOM 2474 O O . ILE A 1 315 ? -13.526 9.141 7.862 1.00 47.75 315 ILE A O 1
ATOM 2478 N N . LEU A 1 316 ? -13.653 10.898 6.472 1.00 53.78 316 LEU A N 1
ATOM 2479 C CA . LEU A 1 316 ? -12.687 10.433 5.466 1.00 53.78 316 LEU A CA 1
ATOM 2480 C C . LEU A 1 316 ? -11.209 10.637 5.877 1.00 53.78 316 LEU A C 1
ATOM 2482 O O . LEU A 1 316 ? -10.380 10.900 5.006 1.00 53.78 316 LEU A O 1
ATOM 2486 N N . HIS A 1 317 ? -10.878 10.581 7.177 1.00 47.56 317 HIS A N 1
ATOM 2487 C CA . HIS A 1 317 ? -9.565 10.959 7.738 1.00 47.56 317 HIS A CA 1
ATOM 2488 C C . HIS A 1 317 ? -8.359 10.621 6.817 1.00 47.56 317 HIS A C 1
ATOM 2490 O O . HIS A 1 317 ? -8.030 9.462 6.580 1.00 47.56 317 HIS A O 1
ATOM 2496 N N . GLU A 1 318 ? -7.673 11.677 6.357 1.00 54.62 318 GLU A N 1
ATOM 2497 C CA . GLU A 1 318 ? -6.273 11.743 5.888 1.00 54.62 318 GLU A CA 1
ATOM 2498 C C . GLU A 1 318 ? -5.774 10.807 4.764 1.00 54.62 318 GLU A C 1
ATOM 2500 O O . GLU A 1 318 ? -4.610 10.401 4.792 1.00 54.62 318 GLU A O 1
ATOM 2505 N N . ARG A 1 319 ? -6.573 10.469 3.738 1.00 65.12 319 ARG A N 1
ATOM 2506 C CA . ARG A 1 319 ? -6.036 9.708 2.582 1.00 65.12 319 ARG A CA 1
ATOM 2507 C C . ARG A 1 319 ? -6.537 10.123 1.198 1.00 65.12 319 ARG A C 1
ATOM 2509 O O . ARG A 1 319 ? -6.714 9.269 0.336 1.00 65.12 319 ARG A O 1
ATOM 2516 N N . HIS A 1 320 ? -6.722 11.419 0.934 1.00 78.50 320 HIS A N 1
ATOM 2517 C CA . HIS A 1 320 ? -7.052 11.885 -0.423 1.00 78.50 320 HIS A CA 1
ATOM 2518 C C . HIS A 1 320 ? -5.823 12.369 -1.206 1.00 78.50 320 HIS A C 1
ATOM 2520 O O . HIS A 1 320 ? -5.147 13.323 -0.804 1.00 78.50 320 HIS A O 1
ATOM 2526 N N . VAL A 1 321 ? -5.586 11.752 -2.366 1.00 89.06 321 VAL A N 1
ATOM 2527 C CA . VAL A 1 321 ? -4.563 12.135 -3.346 1.00 89.06 321 VAL A CA 1
ATOM 2528 C C . VAL A 1 321 ? -5.228 12.635 -4.628 1.00 89.06 321 VAL A C 1
ATOM 2530 O O . VAL A 1 321 ? -6.029 11.930 -5.241 1.00 89.06 321 VAL A O 1
ATOM 2533 N N . ALA A 1 322 ? -4.839 13.826 -5.081 1.00 92.81 322 ALA A N 1
ATOM 2534 C CA . ALA A 1 322 ? -5.160 14.308 -6.419 1.00 92.81 322 ALA A CA 1
ATOM 2535 C C . ALA A 1 322 ? -3.982 14.069 -7.369 1.00 92.81 322 ALA A C 1
ATOM 2537 O O . ALA A 1 322 ? -2.859 14.507 -7.115 1.00 92.81 322 ALA A O 1
ATOM 2538 N N . ILE A 1 323 ? -4.239 13.404 -8.490 1.00 94.44 323 ILE A N 1
ATOM 2539 C CA . ILE A 1 323 ? -3.246 13.140 -9.531 1.00 94.44 323 ILE A CA 1
ATOM 2540 C C . ILE A 1 323 ? -3.583 14.002 -10.735 1.00 94.44 323 ILE A C 1
ATOM 2542 O O . ILE A 1 323 ? -4.658 13.882 -11.319 1.00 94.44 323 ILE A O 1
ATOM 2546 N N . LEU A 1 324 ? -2.664 14.895 -11.090 1.00 91.88 324 LEU A N 1
ATOM 2547 C CA . LEU A 1 324 ? -2.833 15.829 -12.197 1.00 91.88 324 LEU A CA 1
ATOM 2548 C C . LEU A 1 324 ? -2.151 15.236 -13.428 1.00 91.88 324 LEU A C 1
ATOM 2550 O O . LEU A 1 324 ? -0.942 15.037 -13.414 1.00 91.88 324 LEU A O 1
ATOM 2554 N N . GLY A 1 325 ? -2.905 14.966 -14.482 1.00 85.19 325 GLY A N 1
ATOM 2555 C CA . GLY A 1 325 ? -2.454 14.271 -15.681 1.00 85.19 325 GLY A CA 1
ATOM 2556 C C . GLY A 1 325 ? -2.828 12.788 -15.656 1.00 85.19 325 GLY A C 1
ATOM 2557 O O . GLY A 1 325 ? -2.466 12.071 -14.731 1.00 85.19 325 GLY A O 1
ATOM 2558 N N . ALA A 1 326 ? -3.499 12.317 -16.702 1.00 82.12 326 ALA A N 1
ATOM 2559 C CA . ALA A 1 326 ? -3.973 10.958 -16.947 1.00 82.12 326 ALA A CA 1
ATOM 2560 C C . ALA A 1 326 ? -3.205 10.265 -18.090 1.00 82.12 326 ALA A C 1
ATOM 2562 O O . ALA A 1 326 ? -3.684 9.309 -18.696 1.00 82.12 326 ALA A O 1
ATOM 2563 N N . GLY A 1 327 ? -1.983 10.713 -18.393 1.00 79.00 327 GLY A N 1
ATOM 2564 C CA . GLY A 1 327 ? -1.033 9.920 -19.181 1.00 79.00 327 GLY A CA 1
ATOM 2565 C C . GLY A 1 327 ? -0.601 8.648 -18.436 1.00 79.00 327 GLY A C 1
ATOM 2566 O O . GLY A 1 327 ? -0.920 8.473 -17.261 1.00 79.00 327 GLY A O 1
ATOM 2567 N N . LEU A 1 328 ? 0.195 7.776 -19.074 1.00 81.25 328 LEU A N 1
ATOM 2568 C CA . LEU A 1 328 ? 0.668 6.523 -18.453 1.00 81.25 328 LEU A CA 1
ATOM 2569 C C . LEU A 1 328 ? 1.275 6.752 -17.053 1.00 81.25 328 LEU A C 1
ATOM 2571 O O . LEU A 1 328 ? 1.038 5.965 -16.141 1.00 81.25 328 LEU A O 1
ATOM 2575 N N . GLN A 1 329 ? 2.005 7.859 -16.868 1.00 85.31 329 GLN A N 1
ATOM 2576 C CA . GLN A 1 329 ? 2.555 8.259 -15.571 1.00 85.31 329 GLN A CA 1
ATOM 2577 C C . GLN A 1 329 ? 1.468 8.443 -14.512 1.00 85.31 329 GLN A C 1
ATOM 2579 O O . GLN A 1 329 ? 1.561 7.841 -13.444 1.00 85.31 329 GLN A O 1
ATOM 2584 N N . GLY A 1 330 ? 0.434 9.222 -14.821 1.00 88.00 330 GLY A N 1
ATOM 2585 C CA . GLY A 1 330 ? -0.689 9.465 -13.924 1.00 88.00 330 GLY A CA 1
ATOM 2586 C C . GLY A 1 330 ? -1.461 8.200 -13.582 1.00 88.00 330 GLY A C 1
ATOM 2587 O O . GLY A 1 330 ? -1.740 7.960 -12.414 1.00 88.00 330 GLY A O 1
ATOM 2588 N N . LEU A 1 331 ? -1.718 7.338 -14.571 1.00 88.19 331 LEU A N 1
ATOM 2589 C CA . LEU A 1 331 ? -2.404 6.059 -14.346 1.00 88.19 331 LEU A CA 1
ATOM 2590 C C . LEU A 1 331 ? -1.630 5.147 -13.394 1.00 88.19 331 LEU A C 1
ATOM 2592 O O . LEU A 1 331 ? -2.201 4.588 -12.463 1.00 88.19 331 LEU A O 1
ATOM 2596 N N . THR A 1 332 ? -0.320 5.002 -13.614 1.00 89.50 332 THR A N 1
ATOM 2597 C CA . THR A 1 332 ? 0.521 4.159 -12.750 1.00 89.50 332 THR A CA 1
ATOM 2598 C C . THR A 1 332 ? 0.617 4.711 -11.329 1.00 89.50 332 THR A C 1
ATOM 2600 O O . THR A 1 332 ? 0.612 3.933 -10.380 1.00 89.50 332 THR A O 1
ATOM 2603 N N . MET A 1 333 ? 0.630 6.040 -11.166 1.00 91.81 333 MET A N 1
ATOM 2604 C CA . MET A 1 333 ? 0.562 6.680 -9.850 1.00 91.81 333 MET A CA 1
ATOM 2605 C C . MET A 1 333 ? -0.805 6.474 -9.194 1.00 91.81 333 MET A C 1
ATOM 2607 O O . MET A 1 333 ? -0.864 6.202 -8.001 1.00 91.81 333 MET A O 1
ATOM 2611 N N . ALA A 1 334 ? -1.895 6.536 -9.962 1.00 91.56 334 ALA A N 1
ATOM 2612 C CA . ALA A 1 334 ? -3.244 6.315 -9.450 1.00 91.56 334 ALA A CA 1
ATOM 2613 C C . ALA A 1 334 ? -3.405 4.914 -8.873 1.00 91.56 334 ALA A C 1
ATOM 2615 O O . ALA A 1 334 ? -3.813 4.768 -7.725 1.00 91.56 334 ALA A O 1
ATOM 2616 N N . LEU A 1 335 ? -2.984 3.903 -9.634 1.00 89.62 335 LEU A N 1
ATOM 2617 C CA . LEU A 1 335 ? -2.988 2.514 -9.186 1.00 89.62 335 LEU A CA 1
ATOM 2618 C C . LEU A 1 335 ? -2.068 2.289 -7.978 1.00 89.62 335 LEU A C 1
ATOM 2620 O O . LEU A 1 335 ? -2.406 1.500 -7.103 1.00 89.62 335 LEU A O 1
ATOM 2624 N N . LEU A 1 336 ? -0.923 2.978 -7.908 1.00 89.25 336 LEU A N 1
ATOM 2625 C CA . LEU A 1 336 ? -0.007 2.875 -6.770 1.00 89.25 336 LEU A CA 1
ATOM 2626 C C . LEU A 1 336 ? -0.613 3.447 -5.483 1.00 89.25 336 LEU A C 1
ATOM 2628 O O . LEU A 1 336 ? -0.527 2.815 -4.435 1.00 89.25 336 LEU A O 1
ATOM 2632 N N . PHE A 1 337 ? -1.168 4.659 -5.528 1.00 86.12 337 PHE A N 1
ATOM 2633 C CA . PHE A 1 337 ? -1.756 5.277 -4.338 1.00 86.12 337 PHE A CA 1
ATOM 2634 C C . PHE A 1 337 ? -3.024 4.531 -3.905 1.00 86.12 337 PHE A C 1
ATOM 2636 O O . PHE A 1 337 ? -3.197 4.262 -2.718 1.00 86.12 337 PHE A O 1
ATOM 2643 N N . GLU A 1 338 ? -3.857 4.097 -4.852 1.00 85.31 338 GLU A N 1
ATOM 2644 C CA . GLU A 1 338 ? -5.020 3.255 -4.559 1.00 85.31 338 GLU A CA 1
ATOM 2645 C C . GLU A 1 338 ? -4.611 1.930 -3.899 1.00 85.31 338 GLU A C 1
ATOM 2647 O O . GLU A 1 338 ? -5.174 1.577 -2.864 1.00 85.31 338 GLU A O 1
ATOM 2652 N N . SER A 1 339 ? -3.552 1.258 -4.375 1.00 75.19 339 SER A N 1
ATOM 2653 C CA . SER A 1 339 ? -3.084 0.003 -3.764 1.00 75.19 339 SER A CA 1
ATOM 2654 C C . SER A 1 339 ? -2.586 0.166 -2.322 1.00 75.19 339 SER A C 1
ATOM 2656 O O . SER A 1 339 ? -2.374 -0.824 -1.625 1.00 75.19 339 SER A O 1
ATOM 2658 N N . HIS A 1 340 ? -2.370 1.406 -1.876 1.00 69.06 340 HIS A N 1
ATOM 2659 C CA . HIS A 1 340 ? -1.987 1.766 -0.512 1.00 69.06 340 HIS A CA 1
ATOM 2660 C C . HIS A 1 340 ? -3.158 2.337 0.314 1.00 69.06 340 HIS A C 1
ATOM 2662 O O . HIS A 1 340 ? -2.955 2.846 1.422 1.00 69.06 340 HIS A O 1
ATOM 2668 N N . GLY A 1 341 ? -4.388 2.221 -0.194 1.00 65.44 341 GLY A N 1
ATOM 2669 C CA . GLY A 1 341 ? -5.614 2.624 0.490 1.00 65.44 341 GLY A CA 1
ATOM 2670 C C . GLY A 1 341 ? -5.850 4.132 0.490 1.00 65.44 341 GLY A C 1
ATOM 2671 O O . GLY A 1 341 ? -6.422 4.644 1.449 1.00 65.44 341 GLY A O 1
ATOM 2672 N N . PHE A 1 342 ? -5.364 4.852 -0.526 1.00 74.56 342 PHE A N 1
ATOM 2673 C CA . PHE A 1 342 ? -5.744 6.246 -0.745 1.00 74.56 342 PHE A CA 1
ATOM 2674 C C . PHE A 1 342 ? -7.002 6.342 -1.602 1.00 74.56 342 PHE A C 1
ATOM 2676 O O . PHE A 1 342 ? -7.143 5.634 -2.597 1.00 74.56 342 PHE A O 1
ATOM 2683 N N . HIS A 1 343 ? -7.871 7.291 -1.262 1.00 77.44 343 HIS A N 1
ATOM 2684 C CA . HIS A 1 343 ? -8.848 7.816 -2.200 1.00 77.44 343 HIS A CA 1
ATOM 2685 C C . HIS A 1 343 ? -8.094 8.609 -3.270 1.00 77.44 343 HIS A C 1
ATOM 2687 O O . HIS A 1 343 ? -7.293 9.489 -2.940 1.00 77.44 343 HIS A O 1
ATOM 2693 N N . VAL A 1 344 ? -8.327 8.309 -4.545 1.00 89.50 344 VAL A N 1
ATOM 2694 C CA . VAL A 1 344 ? -7.583 8.915 -5.654 1.00 89.50 344 VAL A CA 1
ATOM 2695 C C . VAL A 1 344 ? -8.542 9.615 -6.603 1.00 89.50 344 VAL A C 1
ATOM 2697 O O . VAL A 1 344 ? -9.452 8.982 -7.130 1.00 89.50 344 VAL A O 1
ATOM 2700 N N . THR A 1 345 ? -8.278 10.896 -6.876 1.00 91.00 345 THR A N 1
ATOM 2701 C CA . THR A 1 345 ? -8.916 11.632 -7.976 1.00 91.00 345 THR A CA 1
ATOM 2702 C C . THR A 1 345 ? -7.898 11.906 -9.078 1.00 91.00 345 THR A C 1
ATOM 2704 O O . THR A 1 345 ? -6.922 12.625 -8.863 1.00 91.00 345 THR A O 1
ATOM 2707 N N . LEU A 1 346 ? -8.135 11.373 -10.272 1.00 91.00 346 LEU A N 1
ATOM 2708 C CA . LEU A 1 346 ? -7.328 11.591 -11.470 1.00 91.00 346 LEU A CA 1
ATOM 2709 C C . LEU A 1 346 ? -7.938 12.707 -12.331 1.00 91.00 346 LEU A C 1
ATOM 2711 O O . LEU A 1 346 ? -9.096 12.615 -12.730 1.00 91.00 346 LEU A O 1
ATOM 2715 N N . ILE A 1 347 ? -7.171 13.751 -12.645 1.00 89.06 347 ILE A N 1
ATOM 2716 C CA . ILE A 1 347 ? -7.652 14.960 -13.337 1.00 89.06 347 ILE A CA 1
ATOM 2717 C C . ILE A 1 347 ? -6.870 15.160 -14.634 1.00 89.06 347 ILE A C 1
ATOM 2719 O O . ILE A 1 347 ? -5.645 15.222 -14.593 1.00 89.06 347 ILE A O 1
ATOM 2723 N N . ASP A 1 348 ? -7.547 15.315 -15.773 1.00 83.94 348 ASP A N 1
ATOM 2724 C CA . ASP A 1 348 ? -6.886 15.645 -17.044 1.00 83.94 348 ASP A CA 1
ATOM 2725 C C . ASP A 1 348 ? -7.798 16.463 -17.970 1.00 83.94 348 ASP A C 1
ATOM 2727 O O . ASP A 1 348 ? -9.027 16.366 -17.918 1.00 83.94 348 ASP A O 1
ATOM 2731 N N . ASN A 1 349 ? -7.186 17.276 -18.830 1.00 75.19 349 ASN A N 1
ATOM 2732 C CA . ASN A 1 349 ? -7.863 18.068 -19.849 1.00 75.19 349 ASN A CA 1
ATOM 2733 C C . ASN A 1 349 ? -8.231 17.247 -21.099 1.00 75.19 349 ASN A C 1
ATOM 2735 O O . ASN A 1 349 ? -9.134 17.630 -21.836 1.00 75.19 349 ASN A O 1
ATOM 2739 N N . ALA A 1 350 ? -7.555 16.126 -21.342 1.00 65.19 350 ALA A N 1
ATOM 2740 C CA . ALA A 1 350 ? -7.829 15.240 -22.457 1.00 65.19 350 ALA A CA 1
ATOM 2741 C C . ALA A 1 350 ? -9.192 14.544 -22.307 1.00 65.19 350 ALA A C 1
ATOM 2743 O O . ALA A 1 350 ? -9.624 14.177 -21.208 1.00 65.19 350 ALA A O 1
ATOM 2744 N N . THR A 1 351 ? -9.854 14.329 -23.448 1.00 51.03 351 THR A N 1
ATOM 2745 C CA . THR A 1 351 ? -11.071 13.510 -23.567 1.00 51.03 351 THR A CA 1
ATOM 2746 C C . THR A 1 351 ? -10.780 12.025 -23.380 1.00 51.03 351 THR A C 1
ATOM 2748 O O . THR A 1 351 ? -11.679 11.256 -23.049 1.00 51.03 351 THR A O 1
ATOM 2751 N N . GLU A 1 352 ? -9.528 11.623 -23.598 1.00 52.25 352 GLU A N 1
ATOM 2752 C CA . GLU A 1 352 ? -9.074 10.245 -23.574 1.00 52.25 352 GLU A CA 1
ATOM 2753 C C . GLU A 1 352 ? -7.701 10.102 -22.911 1.00 52.25 352 GLU A C 1
ATOM 2755 O O . GLU A 1 352 ? -6.865 10.999 -22.921 1.00 52.25 352 GLU A O 1
ATOM 2760 N N . ILE A 1 353 ? -7.472 8.919 -22.353 1.00 53.06 353 ILE A N 1
ATOM 2761 C CA . ILE A 1 353 ? -6.270 8.549 -21.609 1.00 53.06 353 ILE A CA 1
ATOM 2762 C C . ILE A 1 353 ? -5.190 7.989 -22.564 1.00 53.06 353 ILE A C 1
ATOM 2764 O O . ILE A 1 353 ? -5.522 7.233 -23.473 1.00 53.06 353 ILE A O 1
ATOM 2768 N N . MET A 1 354 ? -3.909 8.287 -22.290 1.00 53.88 354 MET A N 1
ATOM 2769 C CA . MET A 1 354 ? -2.672 7.738 -22.909 1.00 53.88 354 MET A CA 1
ATOM 2770 C C . MET A 1 354 ? -2.306 8.084 -24.371 1.00 53.88 354 MET A C 1
ATOM 2772 O O . MET A 1 354 ? -3.138 8.094 -25.269 1.00 53.88 354 MET A O 1
ATOM 2776 N N . GLY A 1 355 ? -0.986 8.222 -24.601 1.00 48.06 355 GLY A N 1
ATOM 2777 C CA . GLY A 1 355 ? -0.308 8.271 -25.910 1.00 48.06 355 GLY A CA 1
ATOM 2778 C C . GLY A 1 355 ? 0.566 7.031 -26.210 1.00 48.06 355 GLY A C 1
ATOM 2779 O O . GLY A 1 355 ? 0.452 5.988 -25.554 1.00 48.06 355 GLY A O 1
ATOM 2780 N N . LYS A 1 356 ? 1.435 7.106 -27.230 1.00 45.72 356 LYS A N 1
ATOM 2781 C CA . LYS A 1 356 ? 2.260 5.975 -27.710 1.00 45.72 356 LYS A CA 1
ATOM 2782 C C . LYS A 1 356 ? 3.370 5.569 -26.719 1.00 45.72 356 LYS A C 1
ATOM 2784 O O . LYS A 1 356 ? 3.959 6.425 -26.073 1.00 45.72 356 LYS A O 1
ATOM 2789 N N . ILE A 1 357 ? 3.706 4.271 -26.634 1.00 58.06 357 ILE A N 1
ATOM 2790 C CA . ILE A 1 357 ? 4.806 3.757 -25.791 1.00 58.06 357 ILE A CA 1
ATOM 2791 C C . ILE A 1 357 ? 5.815 2.952 -26.620 1.00 58.06 357 ILE A C 1
ATOM 2793 O O . ILE A 1 357 ? 5.488 1.916 -27.203 1.00 58.06 357 ILE A O 1
ATOM 2797 N N . HIS A 1 358 ? 7.065 3.413 -26.634 1.00 53.31 358 HIS A N 1
ATOM 2798 C CA . HIS A 1 358 ? 8.214 2.653 -27.121 1.00 53.31 358 HIS A CA 1
ATOM 2799 C C . HIS A 1 358 ? 9.079 2.264 -25.917 1.00 53.31 358 HIS A C 1
ATOM 2801 O O . HIS A 1 358 ? 9.535 3.135 -25.181 1.00 53.31 358 HIS A O 1
ATOM 2807 N N . LEU A 1 359 ? 9.282 0.963 -25.704 1.00 61.19 359 LEU A N 1
ATOM 2808 C CA . LEU A 1 359 ? 10.125 0.432 -24.634 1.00 61.19 359 LEU A CA 1
ATOM 2809 C C . LEU A 1 359 ? 11.402 -0.131 -25.241 1.00 61.19 359 LEU A C 1
ATOM 2811 O O . LEU A 1 359 ? 11.511 -1.329 -25.450 1.00 61.19 359 LEU A O 1
ATOM 2815 N N . GLY A 1 360 ? 12.356 0.736 -25.550 1.00 59.66 360 GLY A N 1
ATOM 2816 C CA . GLY A 1 360 ? 13.652 0.342 -26.098 1.00 59.66 360 GLY A CA 1
ATOM 2817 C C . GLY A 1 360 ? 14.799 0.840 -25.231 1.00 59.66 360 GLY A C 1
ATOM 2818 O O . GLY A 1 360 ? 14.659 1.792 -24.462 1.00 59.66 360 GLY A O 1
ATOM 2819 N N . PHE A 1 361 ? 15.957 0.223 -25.391 1.00 68.00 361 PHE A N 1
ATOM 2820 C CA . PHE A 1 361 ? 17.246 0.700 -24.903 1.00 68.00 361 PHE A CA 1
ATOM 2821 C C . PHE A 1 361 ? 17.987 1.438 -26.032 1.00 68.00 361 PHE A C 1
ATOM 2823 O O . PHE A 1 361 ? 19.199 1.309 -26.187 1.00 68.00 361 PHE A O 1
ATOM 2830 N N . GLU A 1 362 ? 17.217 2.239 -26.787 1.00 68.44 362 GLU A N 1
ATOM 2831 C CA . GLU A 1 362 ? 17.624 3.022 -27.958 1.00 68.44 362 GLU A CA 1
ATOM 2832 C C . GLU A 1 362 ? 19.016 3.624 -27.786 1.00 68.44 362 GLU A C 1
ATOM 2834 O O . GLU A 1 362 ? 19.332 4.183 -26.728 1.00 68.44 362 GLU A O 1
ATOM 2839 N N . TYR A 1 363 ? 19.837 3.516 -28.834 1.00 70.69 363 TYR A N 1
ATOM 2840 C CA . TYR A 1 363 ? 21.201 4.025 -28.814 1.00 70.69 363 TYR A CA 1
ATOM 2841 C C . TYR A 1 363 ? 21.228 5.496 -28.384 1.00 70.69 363 TYR A C 1
ATOM 2843 O O . TYR A 1 363 ? 20.512 6.350 -28.910 1.00 70.69 363 TYR A O 1
ATOM 2851 N N . SER A 1 364 ? 22.088 5.780 -27.415 1.00 69.25 364 SER A N 1
ATOM 2852 C CA . SER A 1 364 ? 22.441 7.126 -26.986 1.00 69.25 364 SER A CA 1
ATOM 2853 C C . SER A 1 364 ? 23.922 7.336 -27.258 1.00 69.25 364 SER A C 1
ATOM 2855 O O . SER A 1 364 ? 24.716 6.467 -26.899 1.00 69.25 364 SER A O 1
ATOM 2857 N N . ASP A 1 365 ? 24.318 8.507 -27.756 1.00 67.19 365 ASP A N 1
ATOM 2858 C CA . ASP A 1 365 ? 25.739 8.891 -27.877 1.00 67.19 365 ASP A CA 1
ATOM 2859 C C . ASP A 1 365 ? 26.387 9.223 -26.508 1.00 67.19 365 ASP A C 1
ATOM 2861 O O . ASP A 1 365 ? 27.309 10.025 -26.381 1.00 67.19 365 ASP A O 1
ATOM 2865 N N . ASP A 1 366 ? 25.882 8.600 -25.443 1.00 73.12 366 ASP A N 1
ATOM 2866 C CA . ASP A 1 366 ? 26.433 8.653 -24.099 1.00 73.12 366 ASP A CA 1
ATOM 2867 C C . ASP A 1 366 ? 27.571 7.636 -23.980 1.00 73.12 366 ASP A C 1
ATOM 2869 O O . ASP A 1 366 ? 27.356 6.428 -23.841 1.00 73.12 366 ASP A O 1
ATOM 2873 N N . LYS A 1 367 ? 28.806 8.143 -24.005 1.00 74.25 367 LYS A N 1
ATOM 2874 C CA . LYS A 1 367 ? 30.017 7.321 -23.897 1.00 74.25 367 LYS A CA 1
ATOM 2875 C C . LYS A 1 367 ? 30.188 6.662 -22.517 1.00 74.25 367 LYS A C 1
ATOM 2877 O O . LYS A 1 367 ? 31.032 5.780 -22.390 1.00 74.25 367 LYS A O 1
ATOM 2882 N N . THR A 1 368 ? 29.423 7.060 -21.496 1.00 79.31 368 THR A N 1
ATOM 2883 C CA . THR A 1 368 ? 29.519 6.511 -20.129 1.00 79.31 368 THR A CA 1
ATOM 2884 C C . THR A 1 368 ? 28.677 5.253 -19.902 1.00 79.31 368 THR A C 1
ATOM 2886 O O . THR A 1 368 ? 28.869 4.585 -18.890 1.00 79.31 368 THR A O 1
ATOM 2889 N N . LEU A 1 369 ? 27.770 4.913 -20.832 1.00 83.00 369 LEU A N 1
ATOM 2890 C CA . LEU A 1 369 ? 26.763 3.840 -20.723 1.00 83.00 369 LEU A CA 1
ATOM 2891 C C . LEU A 1 369 ? 25.677 4.068 -19.649 1.00 83.00 369 LEU A C 1
ATOM 2893 O O . LEU A 1 369 ? 24.732 3.283 -19.574 1.00 83.00 369 LEU A O 1
ATOM 2897 N N . GLU A 1 370 ? 25.739 5.132 -18.847 1.00 77.38 370 GLU A N 1
ATOM 2898 C CA . GLU A 1 370 ? 24.778 5.370 -17.761 1.00 77.38 370 GLU A CA 1
ATOM 2899 C C . GLU A 1 370 ? 23.343 5.528 -18.295 1.00 77.38 370 GLU A C 1
ATOM 2901 O O . GLU A 1 370 ? 22.403 4.927 -17.764 1.00 77.38 370 GLU A O 1
ATOM 2906 N N . THR A 1 371 ? 23.172 6.241 -19.415 1.00 76.06 371 THR A N 1
ATOM 2907 C CA . THR A 1 371 ? 21.878 6.376 -20.106 1.00 76.06 371 THR A CA 1
ATOM 2908 C C . THR A 1 371 ? 21.340 5.021 -20.561 1.00 76.06 371 THR A C 1
ATOM 2910 O O . THR A 1 371 ? 20.171 4.705 -20.331 1.00 76.06 371 THR A O 1
ATOM 2913 N N . GLY A 1 372 ? 22.196 4.197 -21.175 1.00 79.94 372 GLY A N 1
ATOM 2914 C CA . GLY A 1 372 ? 21.830 2.860 -21.648 1.00 79.94 372 GLY A CA 1
ATOM 2915 C C . GLY A 1 372 ? 21.429 1.935 -20.497 1.00 79.94 372 GLY A C 1
ATOM 2916 O O . GLY A 1 372 ? 20.391 1.277 -20.562 1.00 79.94 372 GLY A O 1
ATOM 2917 N N . ARG A 1 373 ? 22.193 1.948 -19.397 1.00 84.88 373 ARG A N 1
ATOM 2918 C CA . ARG A 1 373 ? 21.921 1.142 -18.200 1.00 84.88 373 ARG A CA 1
ATOM 2919 C C . ARG A 1 373 ? 20.578 1.498 -17.558 1.00 84.88 373 ARG A C 1
ATOM 2921 O O . ARG A 1 373 ? 19.811 0.595 -17.233 1.00 84.88 373 ARG A O 1
ATOM 2928 N N . ARG A 1 374 ? 20.256 2.788 -17.414 1.00 78.56 374 ARG A N 1
ATOM 2929 C CA . ARG A 1 374 ? 18.966 3.232 -16.849 1.00 78.56 374 ARG A CA 1
ATOM 2930 C C . ARG A 1 374 ? 17.784 2.918 -17.756 1.00 78.56 374 ARG A C 1
ATOM 2932 O O . ARG A 1 374 ? 16.743 2.492 -17.260 1.00 78.56 374 ARG A O 1
ATOM 2939 N N . ARG A 1 375 ? 17.940 3.082 -19.076 1.00 81.12 375 ARG A N 1
ATOM 2940 C CA . ARG A 1 375 ? 16.916 2.668 -20.052 1.00 81.12 375 ARG A CA 1
ATOM 2941 C C . ARG A 1 375 ? 16.647 1.169 -19.955 1.00 81.12 375 ARG A C 1
ATOM 2943 O O . ARG A 1 375 ? 15.485 0.775 -19.905 1.00 81.12 375 ARG A O 1
ATOM 2950 N N . MET A 1 376 ? 17.700 0.357 -19.845 1.00 87.00 376 MET A N 1
ATOM 2951 C CA . MET A 1 376 ? 17.586 -1.089 -19.648 1.00 87.00 376 MET A CA 1
ATOM 2952 C C . MET A 1 376 ? 16.858 -1.435 -18.344 1.00 87.00 376 MET A C 1
ATOM 2954 O O . MET A 1 376 ? 15.892 -2.190 -18.364 1.00 87.00 376 MET A O 1
ATOM 2958 N N . GLU A 1 377 ? 17.260 -0.848 -17.215 1.00 85.75 377 GLU A N 1
ATOM 2959 C CA . GLU A 1 377 ? 16.617 -1.086 -15.916 1.00 85.75 377 GLU A CA 1
ATOM 2960 C C . GLU A 1 377 ? 15.130 -0.705 -15.932 1.00 85.75 377 GLU A C 1
ATOM 2962 O O . GLU A 1 377 ? 14.271 -1.477 -15.501 1.00 85.75 377 GLU A O 1
ATOM 2967 N N . SER A 1 378 ? 14.815 0.452 -16.512 1.00 83.50 378 SER A N 1
ATOM 2968 C CA . SER A 1 378 ? 13.447 0.919 -16.710 1.00 83.50 378 SER A CA 1
ATOM 2969 C C . SER A 1 378 ? 12.631 -0.033 -17.594 1.00 83.50 378 SER A C 1
ATOM 2971 O O . SER A 1 378 ? 11.477 -0.326 -17.278 1.00 83.50 378 SER A O 1
ATOM 2973 N N . ALA A 1 379 ? 13.214 -0.542 -18.682 1.00 86.19 379 ALA A N 1
ATOM 2974 C CA . ALA A 1 379 ? 12.541 -1.454 -19.599 1.00 86.19 379 ALA A CA 1
ATOM 2975 C C . ALA A 1 379 ? 12.280 -2.836 -18.973 1.00 86.19 379 ALA A C 1
ATOM 2977 O O . ALA A 1 379 ? 11.193 -3.387 -19.137 1.00 86.19 379 ALA A O 1
ATOM 2978 N N . LEU A 1 380 ? 13.236 -3.366 -18.202 1.00 89.31 380 LEU A N 1
ATOM 2979 C CA . LEU A 1 380 ? 13.093 -4.624 -17.456 1.00 89.31 380 LEU A CA 1
ATOM 2980 C C . LEU A 1 380 ? 12.119 -4.514 -16.276 1.00 89.31 380 LEU A C 1
ATOM 2982 O O . LEU A 1 380 ? 11.499 -5.500 -15.878 1.00 89.31 380 LEU A O 1
ATOM 2986 N N . SER A 1 381 ? 11.980 -3.316 -15.711 1.00 88.75 381 SER A N 1
ATOM 2987 C CA . SER A 1 381 ? 11.030 -3.046 -14.629 1.00 88.75 381 SER A CA 1
ATOM 2988 C C . SER A 1 381 ? 9.615 -2.805 -15.135 1.00 88.75 381 SER A C 1
ATOM 2990 O O . SER A 1 381 ? 8.665 -3.052 -14.399 1.00 88.75 381 SER A O 1
ATOM 2992 N N . PHE A 1 382 ? 9.456 -2.356 -16.383 1.00 89.56 382 PHE A N 1
ATOM 2993 C CA . PHE A 1 382 ? 8.163 -1.963 -16.940 1.00 89.56 382 PHE A CA 1
ATOM 2994 C C . PHE A 1 382 ? 7.092 -3.042 -16.771 1.00 89.56 382 PHE A C 1
ATOM 2996 O O . PHE A 1 382 ? 6.027 -2.770 -16.220 1.00 89.56 382 PHE A O 1
ATOM 3003 N N . GLY A 1 383 ? 7.381 -4.260 -17.243 1.00 89.38 383 GLY A N 1
ATOM 3004 C CA . GLY A 1 383 ? 6.405 -5.344 -17.229 1.00 89.38 383 GLY A CA 1
ATOM 3005 C C . GLY A 1 383 ? 6.067 -5.782 -15.808 1.00 89.38 383 GLY A C 1
ATOM 3006 O O . GLY A 1 383 ? 4.901 -5.783 -15.425 1.00 89.38 383 GLY A O 1
ATOM 3007 N N . TYR A 1 384 ? 7.105 -6.044 -15.013 1.00 90.75 384 TYR A N 1
ATOM 3008 C CA . TYR A 1 384 ? 6.975 -6.474 -13.623 1.00 90.75 384 TYR A CA 1
ATOM 3009 C C . TYR A 1 384 ? 6.186 -5.476 -12.764 1.00 90.75 384 TYR A C 1
ATOM 3011 O O . TYR A 1 384 ? 5.274 -5.864 -12.035 1.00 90.75 384 TYR A O 1
ATOM 3019 N N . VAL A 1 385 ? 6.506 -4.179 -12.847 1.00 89.69 385 VAL A N 1
ATOM 3020 C CA . VAL A 1 385 ? 5.822 -3.163 -12.036 1.00 89.69 385 VAL A CA 1
ATOM 3021 C C . VAL A 1 385 ? 4.364 -3.022 -12.459 1.00 89.69 385 VAL A C 1
ATOM 3023 O O . VAL A 1 385 ? 3.498 -2.886 -11.598 1.00 89.69 385 VAL A O 1
ATOM 3026 N N . LEU A 1 386 ? 4.063 -3.088 -13.758 1.00 89.50 386 LEU A N 1
ATOM 3027 C CA . LEU A 1 386 ? 2.681 -2.984 -14.215 1.00 89.50 386 LEU A CA 1
ATOM 3028 C C . LEU A 1 386 ? 1.842 -4.192 -13.782 1.00 89.50 386 LEU A C 1
ATOM 3030 O O . LEU A 1 386 ? 0.731 -4.014 -13.293 1.00 89.50 386 LEU A O 1
ATOM 3034 N N . GLU A 1 387 ? 2.390 -5.401 -13.885 1.00 91.19 387 GLU A N 1
ATOM 3035 C CA . GLU A 1 387 ? 1.756 -6.623 -13.377 1.00 91.19 387 GLU A CA 1
ATOM 3036 C C . GLU A 1 387 ? 1.533 -6.557 -11.862 1.00 91.19 387 GLU A C 1
ATOM 3038 O O . GLU A 1 387 ? 0.453 -6.910 -11.383 1.00 91.19 387 GLU A O 1
ATOM 3043 N N . LYS A 1 388 ? 2.513 -6.035 -11.106 1.00 87.69 388 LYS A N 1
ATOM 3044 C CA . LYS A 1 388 ? 2.386 -5.794 -9.661 1.00 87.69 388 LYS A CA 1
ATOM 3045 C C . LYS A 1 388 ? 1.240 -4.827 -9.360 1.00 87.69 388 LYS A C 1
ATOM 3047 O O . LYS A 1 388 ? 0.409 -5.128 -8.509 1.00 87.69 388 LYS A O 1
ATOM 3052 N N . LEU A 1 389 ? 1.179 -3.686 -10.051 1.00 86.62 389 LEU A N 1
ATOM 3053 C CA . LEU A 1 389 ? 0.132 -2.680 -9.843 1.00 86.62 389 LEU A CA 1
ATOM 3054 C C . LEU A 1 389 ? -1.254 -3.218 -10.200 1.00 86.62 389 LEU A C 1
ATOM 3056 O O . LEU A 1 389 ? -2.211 -2.944 -9.481 1.00 86.62 389 LEU A O 1
ATOM 3060 N N . LEU A 1 390 ? -1.370 -4.007 -11.270 1.00 85.81 390 LEU A N 1
ATOM 3061 C CA . LEU A 1 390 ? -2.633 -4.608 -11.705 1.00 85.81 390 LEU A CA 1
ATOM 3062 C C . LEU A 1 390 ? -3.044 -5.835 -10.881 1.00 85.81 390 LEU A C 1
ATOM 3064 O O . LEU A 1 390 ? -4.226 -6.176 -10.864 1.00 85.81 390 LEU A O 1
ATOM 3068 N N . GLY A 1 391 ? -2.104 -6.487 -10.196 1.00 82.75 391 GLY A N 1
ATOM 3069 C CA . GLY A 1 391 ? -2.343 -7.735 -9.468 1.00 82.75 391 GLY A CA 1
ATOM 3070 C C . GLY A 1 391 ? -2.582 -8.941 -10.384 1.00 82.75 391 GLY A C 1
ATOM 3071 O O . GLY A 1 391 ? -3.142 -9.942 -9.946 1.00 82.75 391 GLY A O 1
ATOM 3072 N N . SER A 1 392 ? -2.202 -8.854 -11.662 1.00 83.94 392 SER A N 1
ATOM 3073 C CA . SER A 1 392 ? -2.401 -9.916 -12.652 1.00 83.94 392 SER A CA 1
ATOM 3074 C C . SER A 1 392 ? -1.296 -9.925 -13.709 1.00 83.94 392 SER A C 1
ATOM 3076 O O . SER A 1 392 ? -0.660 -8.908 -13.978 1.00 83.94 392 SER A O 1
ATOM 3078 N N . GLN A 1 393 ? -1.057 -11.099 -14.295 1.00 87.12 393 GLN A N 1
ATOM 3079 C CA . GLN A 1 393 ? -0.112 -11.281 -15.398 1.00 87.12 393 GLN A CA 1
ATOM 3080 C C . GLN A 1 393 ? -0.676 -10.697 -16.697 1.00 87.12 393 GLN A C 1
ATOM 3082 O O . GLN A 1 393 ? -1.860 -10.868 -16.998 1.00 87.12 393 GLN A O 1
ATOM 3087 N N . ILE A 1 394 ? 0.175 -10.051 -17.496 1.00 89.75 394 ILE A N 1
ATOM 3088 C CA . ILE A 1 394 ? -0.238 -9.409 -18.746 1.00 89.75 394 ILE A CA 1
ATOM 3089 C C . ILE A 1 394 ? 0.146 -10.298 -19.930 1.00 89.75 394 ILE A C 1
ATOM 3091 O O . ILE A 1 394 ? 1.270 -10.779 -20.050 1.00 89.75 394 ILE A O 1
ATOM 3095 N N . ALA A 1 395 ? -0.789 -10.494 -20.861 1.00 89.81 395 ALA A N 1
ATOM 3096 C CA . ALA A 1 395 ? -0.548 -11.243 -22.094 1.00 89.81 395 ALA A CA 1
ATOM 3097 C C . ALA A 1 395 ? 0.252 -10.408 -23.117 1.00 89.81 395 ALA A C 1
ATOM 3099 O O . ALA A 1 395 ? -0.278 -10.017 -24.162 1.00 89.81 395 ALA A O 1
ATOM 3100 N N . TRP A 1 396 ? 1.527 -10.133 -22.819 1.00 90.31 396 TRP A N 1
ATOM 3101 C CA . TRP A 1 396 ? 2.406 -9.261 -23.611 1.00 90.31 396 TRP A CA 1
ATOM 3102 C C . TRP A 1 396 ? 2.479 -9.642 -25.094 1.00 90.31 396 TRP A C 1
ATOM 3104 O O . TRP A 1 396 ? 2.531 -8.761 -25.952 1.00 90.31 396 TRP A O 1
ATOM 3114 N N . ASP A 1 397 ? 2.415 -10.934 -25.422 1.00 88.44 397 ASP A N 1
ATOM 3115 C CA . ASP A 1 397 ? 2.477 -11.441 -26.802 1.00 88.44 397 ASP A CA 1
ATOM 3116 C C . ASP A 1 397 ? 1.386 -10.883 -27.717 1.00 88.44 397 ASP A C 1
ATOM 3118 O O . ASP A 1 397 ? 1.602 -10.784 -28.922 1.00 88.44 397 ASP A O 1
ATOM 3122 N N . LYS A 1 398 ? 0.239 -10.478 -27.156 1.00 87.00 398 LYS A N 1
ATOM 3123 C CA . LYS A 1 398 ? -0.868 -9.870 -27.912 1.00 87.00 398 LYS A CA 1
ATOM 3124 C C . LYS A 1 398 ? -0.643 -8.387 -28.215 1.00 87.00 398 LYS A C 1
ATOM 3126 O O . LYS A 1 398 ? -1.352 -7.818 -29.044 1.00 87.00 398 LYS A O 1
ATOM 3131 N N . MET A 1 399 ? 0.292 -7.740 -27.519 1.00 86.62 399 MET A N 1
ATOM 3132 C CA . MET A 1 399 ? 0.515 -6.289 -27.573 1.00 86.62 399 MET A CA 1
ATOM 3133 C C . MET A 1 399 ? 1.840 -5.904 -28.242 1.00 86.62 399 MET A C 1
ATOM 3135 O O . MET A 1 399 ? 1.980 -4.759 -28.680 1.00 86.62 399 MET A O 1
ATOM 3139 N N . LYS A 1 400 ? 2.797 -6.840 -28.316 1.00 88.75 400 LYS A N 1
ATOM 3140 C CA . LYS A 1 400 ? 4.136 -6.644 -28.887 1.00 88.75 400 LYS A CA 1
ATOM 3141 C C . LYS A 1 400 ? 4.093 -6.461 -30.413 1.00 88.75 400 LYS A C 1
ATOM 3143 O O . LYS A 1 400 ? 3.374 -7.157 -31.129 1.00 88.75 400 LYS A O 1
ATOM 3148 N N . SER A 1 401 ? 4.904 -5.535 -30.924 1.00 88.62 401 SER A N 1
ATOM 3149 C CA . SER A 1 401 ? 5.292 -5.494 -32.341 1.00 88.62 401 SER A CA 1
ATOM 3150 C C . SER A 1 401 ? 6.200 -6.677 -32.696 1.00 88.62 401 SER A C 1
ATOM 3152 O O . SER A 1 401 ? 6.668 -7.393 -31.813 1.00 88.62 401 SER A O 1
ATOM 3154 N N . THR A 1 402 ? 6.562 -6.841 -33.970 1.00 90.81 402 THR A N 1
ATOM 3155 C CA . THR A 1 402 ? 7.768 -7.621 -34.310 1.00 90.81 402 THR A CA 1
ATOM 3156 C C . THR A 1 402 ? 9.016 -6.985 -33.679 1.00 90.81 402 THR A C 1
ATOM 3158 O O . THR A 1 402 ? 9.007 -5.775 -33.406 1.00 90.81 402 THR A O 1
ATOM 3161 N N . LYS A 1 403 ? 10.063 -7.792 -33.462 1.00 91.31 403 LYS A N 1
ATOM 3162 C CA . LYS A 1 403 ? 11.372 -7.355 -32.948 1.00 91.31 403 LYS A CA 1
ATOM 3163 C C . LYS A 1 403 ? 11.995 -6.270 -33.823 1.00 91.31 403 LYS A C 1
ATOM 3165 O O . LYS A 1 403 ? 11.702 -6.205 -35.017 1.00 91.31 403 LYS A O 1
ATOM 3170 N N . PHE A 1 404 ? 12.840 -5.428 -33.241 1.00 90.75 404 PHE A N 1
ATOM 3171 C CA . PHE A 1 404 ? 13.502 -4.359 -33.981 1.00 90.75 404 PHE A CA 1
ATOM 3172 C C . PHE A 1 404 ? 14.814 -4.803 -34.631 1.00 90.75 404 PHE A C 1
ATOM 3174 O O . PHE A 1 404 ? 15.571 -5.615 -34.109 1.00 90.75 404 PHE A O 1
ATOM 3181 N N . THR A 1 405 ? 15.097 -4.217 -35.789 1.00 92.19 405 THR A N 1
ATOM 3182 C CA . THR A 1 405 ? 16.396 -4.251 -36.457 1.00 92.19 405 THR A CA 1
ATOM 3183 C C . THR A 1 405 ? 16.950 -2.834 -36.539 1.00 92.19 405 THR A C 1
ATOM 3185 O O . THR A 1 405 ? 16.350 -1.955 -37.154 1.00 92.19 405 THR A O 1
ATOM 3188 N N . TYR A 1 406 ? 18.114 -2.600 -35.947 1.00 91.56 406 TYR A N 1
ATOM 3189 C CA . TYR A 1 406 ? 18.850 -1.350 -36.080 1.00 91.56 406 TYR A CA 1
ATOM 3190 C C . TYR A 1 406 ? 19.596 -1.349 -37.405 1.00 91.56 406 TYR A C 1
ATOM 3192 O O . TYR A 1 406 ? 20.496 -2.159 -37.624 1.00 91.56 406 TYR A O 1
ATOM 3200 N N . LEU A 1 407 ? 19.222 -0.434 -38.289 1.00 90.94 407 LEU A N 1
ATOM 3201 C CA . LEU A 1 407 ? 19.855 -0.221 -39.580 1.00 90.94 407 LEU A CA 1
ATOM 3202 C C . LEU A 1 407 ? 20.796 0.972 -39.470 1.00 90.94 407 LEU A C 1
ATOM 3204 O O . LEU A 1 407 ? 20.369 2.064 -39.102 1.00 90.94 407 LEU A O 1
ATOM 3208 N N . VAL A 1 408 ? 22.070 0.770 -39.809 1.00 90.75 408 VAL A N 1
ATOM 3209 C CA . VAL A 1 408 ? 23.094 1.823 -39.760 1.00 90.75 408 VAL A CA 1
ATOM 3210 C C . VAL A 1 408 ? 23.313 2.363 -41.171 1.00 90.75 408 VAL A C 1
ATOM 3212 O O . VAL A 1 408 ? 23.904 1.652 -41.996 1.00 90.75 408 VAL A O 1
ATOM 3215 N N . PRO A 1 409 ? 22.846 3.580 -41.508 1.00 89.00 409 PRO A N 1
ATOM 3216 C CA . PRO A 1 409 ? 23.111 4.178 -42.810 1.00 89.00 409 PRO A CA 1
ATOM 3217 C C . PRO A 1 409 ? 24.610 4.329 -43.053 1.00 89.00 409 PRO A C 1
ATOM 3219 O O . PRO A 1 409 ? 25.382 4.577 -42.131 1.00 89.00 409 PRO A O 1
ATOM 3222 N N . ARG A 1 410 ? 25.049 4.249 -44.313 1.00 86.31 410 ARG A N 1
ATOM 3223 C CA . ARG A 1 410 ? 26.465 4.507 -44.651 1.00 86.31 410 ARG A CA 1
ATOM 3224 C C . ARG A 1 410 ? 26.920 5.933 -44.329 1.00 86.31 410 ARG A C 1
ATOM 3226 O O . ARG A 1 410 ? 28.115 6.153 -44.180 1.00 86.31 410 ARG A O 1
ATOM 3233 N N . ALA A 1 411 ? 25.978 6.870 -44.248 1.00 83.00 411 ALA A N 1
ATOM 3234 C CA . ALA A 1 411 ? 26.209 8.265 -43.878 1.00 83.00 411 ALA A CA 1
ATOM 3235 C C . ALA A 1 411 ? 26.118 8.527 -42.358 1.00 83.00 411 ALA A C 1
ATOM 3237 O O . ALA A 1 411 ? 26.242 9.678 -41.952 1.00 83.00 411 ALA A O 1
ATOM 3238 N N . SER A 1 412 ? 25.890 7.489 -41.542 1.00 83.25 412 SER A N 1
ATOM 3239 C CA . SER A 1 412 ? 25.813 7.580 -40.078 1.00 83.25 412 SER A CA 1
ATOM 3240 C C . SER A 1 412 ? 27.090 8.180 -39.486 1.00 83.25 412 SER A C 1
ATOM 3242 O O . SER A 1 412 ? 28.193 7.805 -39.896 1.00 83.25 412 SER A O 1
ATOM 3244 N N . SER A 1 413 ? 26.951 9.068 -38.496 1.00 80.88 413 SER A N 1
ATOM 3245 C CA . SER A 1 413 ? 28.091 9.572 -37.718 1.00 80.88 413 SER A CA 1
ATOM 3246 C C . SER A 1 413 ? 28.688 8.501 -36.806 1.00 80.88 413 SER A C 1
ATOM 3248 O O . SER A 1 413 ? 29.875 8.566 -36.495 1.00 80.88 413 SER A O 1
ATOM 3250 N N . VAL A 1 414 ? 27.898 7.494 -36.425 1.00 82.62 414 VAL A N 1
ATOM 3251 C CA . VAL A 1 414 ? 28.355 6.348 -35.632 1.00 82.62 414 VAL A CA 1
ATOM 3252 C C . VAL A 1 414 ? 28.749 5.185 -36.553 1.00 82.62 414 VAL A C 1
ATOM 3254 O O . VAL A 1 414 ? 27.900 4.679 -37.301 1.00 82.62 414 VAL A O 1
ATOM 3257 N N . PRO A 1 415 ? 30.010 4.713 -36.519 1.00 88.00 415 PRO A N 1
ATOM 3258 C CA . PRO A 1 415 ? 30.437 3.571 -37.315 1.00 88.00 415 PRO A CA 1
ATOM 3259 C C . PRO A 1 415 ? 29.919 2.243 -36.721 1.00 88.00 415 PRO A C 1
ATOM 3261 O O . PRO A 1 415 ? 29.807 2.112 -35.501 1.00 88.00 415 PRO A O 1
ATOM 3264 N N . PRO A 1 416 ? 29.673 1.195 -37.540 1.00 91.12 416 PRO A N 1
ATOM 3265 C CA . PRO A 1 416 ? 29.064 -0.054 -37.065 1.00 91.12 416 PRO A CA 1
ATOM 3266 C C . PRO A 1 416 ? 29.766 -0.744 -35.889 1.00 91.12 416 PRO A C 1
ATOM 3268 O O . PRO A 1 416 ? 29.102 -1.368 -35.071 1.00 91.12 416 PRO A O 1
ATOM 3271 N N . HIS A 1 417 ? 31.094 -0.647 -35.799 1.00 90.56 417 HIS A N 1
ATOM 3272 C CA . HIS A 1 417 ? 31.859 -1.284 -34.724 1.00 90.56 417 HIS A CA 1
ATOM 3273 C C . HIS A 1 417 ? 31.690 -0.573 -33.371 1.00 90.56 417 HIS A C 1
ATOM 3275 O O . HIS A 1 417 ? 31.755 -1.231 -32.338 1.00 90.56 417 HIS A O 1
ATOM 3281 N N . GLU A 1 418 ? 31.444 0.743 -33.359 1.00 88.88 418 GLU A N 1
ATOM 3282 C CA . GLU A 1 418 ? 31.141 1.480 -32.124 1.00 88.88 418 GLU A CA 1
ATOM 3283 C C . GLU A 1 418 ? 29.748 1.130 -31.601 1.00 88.88 418 GLU A C 1
ATOM 3285 O O . GLU A 1 418 ? 29.577 0.920 -30.401 1.00 88.88 418 GLU A O 1
ATOM 3290 N N . LEU A 1 419 ? 28.765 1.000 -32.498 1.00 88.44 419 LEU A N 1
ATOM 3291 C CA . LEU A 1 419 ? 27.419 0.557 -32.129 1.00 88.44 419 LEU A CA 1
ATOM 3292 C C . LEU A 1 419 ? 27.421 -0.892 -31.612 1.00 88.44 419 LEU A C 1
ATOM 3294 O O . LEU A 1 419 ? 26.759 -1.200 -30.625 1.00 88.44 419 LEU A O 1
ATOM 3298 N N . GLU A 1 420 ? 28.199 -1.774 -32.243 1.00 92.06 420 GLU A N 1
ATOM 3299 C CA . GLU A 1 420 ? 28.382 -3.158 -31.790 1.00 92.06 420 GLU A CA 1
ATOM 3300 C C . GLU A 1 420 ? 29.015 -3.210 -30.389 1.00 92.06 420 GLU A C 1
ATOM 3302 O O . GLU A 1 420 ? 28.506 -3.905 -29.513 1.00 92.06 420 GLU A O 1
ATOM 3307 N N . ALA A 1 421 ? 30.055 -2.406 -30.133 1.00 90.94 421 ALA A N 1
ATOM 3308 C CA . ALA A 1 421 ? 30.667 -2.293 -28.808 1.00 90.94 421 ALA A CA 1
ATOM 3309 C C . ALA A 1 421 ? 29.696 -1.736 -27.749 1.00 90.94 421 ALA A C 1
ATOM 3311 O O . ALA A 1 421 ? 29.690 -2.205 -26.611 1.00 90.94 421 ALA A O 1
ATOM 3312 N N . TYR A 1 422 ? 28.851 -0.765 -28.114 1.00 90.94 422 TYR A N 1
ATOM 3313 C CA . TYR A 1 422 ? 27.798 -0.256 -27.233 1.00 90.94 422 TYR A CA 1
ATOM 3314 C C . TYR A 1 422 ? 26.823 -1.365 -26.820 1.00 90.94 422 TYR A C 1
ATOM 3316 O O . TYR A 1 422 ? 26.546 -1.520 -25.630 1.00 90.94 422 TYR A O 1
ATOM 3324 N N . PHE A 1 423 ? 26.344 -2.170 -27.772 1.00 92.00 423 PHE A N 1
ATOM 3325 C CA . PHE A 1 423 ? 25.423 -3.261 -27.467 1.00 92.00 423 PHE A CA 1
ATOM 3326 C C . PHE A 1 423 ? 26.068 -4.391 -26.649 1.00 92.00 423 PHE A C 1
ATOM 3328 O O . PHE A 1 423 ? 25.392 -4.953 -25.789 1.00 92.00 423 PHE A O 1
ATOM 3335 N N . GLU A 1 424 ? 27.359 -4.695 -26.834 1.00 93.94 424 GLU A N 1
ATOM 3336 C CA . GLU A 1 424 ? 28.071 -5.634 -25.945 1.00 93.94 424 GLU A CA 1
ATOM 3337 C C . GLU A 1 424 ? 28.148 -5.110 -24.507 1.00 93.94 424 GLU A C 1
ATOM 3339 O O . GLU A 1 424 ? 27.880 -5.842 -23.554 1.00 93.94 424 GLU A O 1
ATOM 3344 N N . ASN A 1 425 ? 28.462 -3.826 -24.332 1.00 92.25 425 ASN A N 1
ATOM 3345 C CA . ASN A 1 425 ? 28.488 -3.216 -23.005 1.00 92.25 425 ASN A CA 1
ATOM 3346 C C . ASN A 1 425 ? 27.092 -3.229 -22.358 1.00 92.25 425 ASN A C 1
ATOM 3348 O O . ASN A 1 425 ? 26.947 -3.513 -21.167 1.00 92.25 425 ASN A O 1
ATOM 3352 N N . LEU A 1 426 ? 26.049 -2.972 -23.150 1.00 91.38 426 LEU A N 1
ATOM 3353 C CA . LEU A 1 426 ? 24.661 -3.032 -22.702 1.00 91.38 426 LEU A CA 1
ATOM 3354 C C . LEU A 1 426 ? 24.207 -4.468 -22.368 1.00 91.38 426 LEU A C 1
ATOM 3356 O O . LEU A 1 426 ? 23.451 -4.643 -21.415 1.00 91.38 426 LEU A O 1
ATOM 3360 N N . GLN A 1 427 ? 24.693 -5.487 -23.087 1.00 94.56 427 GLN A N 1
ATOM 3361 C CA . GLN A 1 427 ? 24.477 -6.899 -22.755 1.00 94.56 427 GLN A CA 1
ATOM 3362 C C . GLN A 1 427 ? 25.032 -7.222 -21.361 1.00 94.56 427 GLN A C 1
ATOM 3364 O O . GLN A 1 427 ? 24.326 -7.822 -20.553 1.00 94.56 427 GLN A O 1
ATOM 3369 N N . GLY A 1 428 ? 26.249 -6.765 -21.042 1.00 93.69 428 GLY A N 1
ATOM 3370 C CA . GLY A 1 428 ? 26.815 -6.901 -19.694 1.00 93.69 428 GLY A CA 1
ATOM 3371 C C . GLY A 1 428 ? 25.965 -6.198 -18.626 1.00 93.69 428 GLY A C 1
ATOM 3372 O O . GLY A 1 428 ? 25.681 -6.769 -17.576 1.00 93.69 428 GLY A O 1
ATOM 3373 N N . ALA A 1 429 ? 25.467 -4.990 -18.915 1.00 91.00 429 ALA A N 1
ATOM 3374 C CA . ALA A 1 429 ? 24.566 -4.284 -18.003 1.00 91.00 429 ALA A CA 1
ATOM 3375 C C . ALA A 1 429 ? 23.232 -5.027 -17.786 1.00 91.00 429 ALA A C 1
ATOM 3377 O O . ALA A 1 429 ? 22.734 -5.057 -16.661 1.00 91.00 429 ALA A O 1
ATOM 3378 N N . TYR A 1 430 ? 22.666 -5.632 -18.834 1.00 94.00 430 TYR A N 1
ATOM 3379 C CA . TYR A 1 430 ? 21.458 -6.459 -18.765 1.00 94.00 430 TYR A CA 1
ATOM 3380 C C . TYR A 1 430 ? 21.653 -7.683 -17.855 1.00 94.00 430 TYR A C 1
ATOM 3382 O O . TYR A 1 430 ? 20.837 -7.923 -16.963 1.00 94.00 430 TYR A O 1
ATOM 3390 N N . GLU A 1 431 ? 22.759 -8.411 -18.026 1.00 94.56 431 GLU A N 1
ATOM 3391 C CA . GLU A 1 431 ? 23.110 -9.572 -17.197 1.00 94.56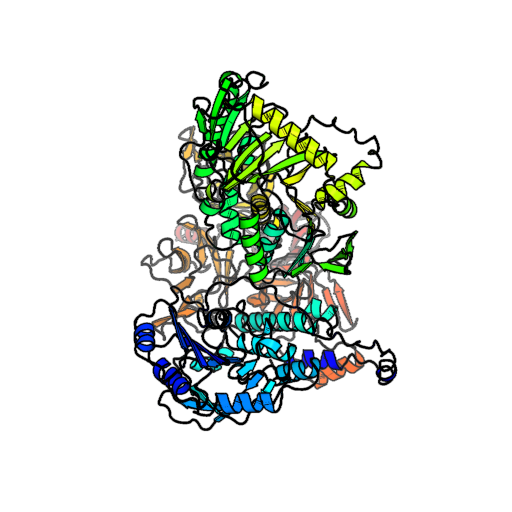 431 GLU A CA 1
ATOM 3392 C C . GLU A 1 431 ? 23.311 -9.176 -15.729 1.00 94.56 431 GLU A C 1
ATOM 3394 O O . GLU A 1 431 ? 22.736 -9.800 -14.835 1.00 94.56 431 GLU A O 1
ATOM 3399 N N . ASP A 1 432 ? 24.038 -8.084 -15.479 1.00 93.81 432 ASP A N 1
ATOM 3400 C CA . ASP A 1 432 ? 24.262 -7.544 -14.137 1.00 93.81 432 ASP A CA 1
ATOM 3401 C C . ASP A 1 432 ? 22.958 -7.139 -13.433 1.00 93.81 432 ASP A C 1
ATOM 3403 O O . ASP A 1 432 ? 22.809 -7.350 -12.227 1.00 93.81 432 ASP A O 1
ATOM 3407 N N . ILE A 1 433 ? 22.017 -6.515 -14.155 1.00 91.69 433 ILE A N 1
ATOM 3408 C CA . ILE A 1 433 ? 20.719 -6.107 -13.597 1.00 91.69 433 ILE A CA 1
ATOM 3409 C C . ILE A 1 433 ? 19.894 -7.343 -13.228 1.00 91.69 433 ILE A C 1
ATOM 3411 O O . ILE A 1 433 ? 19.364 -7.406 -12.120 1.00 91.69 433 ILE A O 1
ATOM 3415 N N . LEU A 1 434 ? 19.815 -8.347 -14.106 1.00 90.19 434 LEU A N 1
ATOM 3416 C CA . LEU A 1 434 ? 19.052 -9.569 -13.829 1.00 90.19 434 LEU A CA 1
ATOM 3417 C C . LEU A 1 434 ? 19.681 -10.437 -12.735 1.00 90.19 434 LEU A C 1
ATOM 3419 O O . LEU A 1 434 ? 18.948 -11.060 -11.969 1.00 90.19 434 LEU A O 1
ATOM 3423 N N . ALA A 1 435 ? 21.011 -10.457 -12.623 1.00 88.44 435 ALA A N 1
ATOM 3424 C CA . ALA A 1 435 ? 21.702 -11.153 -11.541 1.00 88.44 435 ALA A CA 1
ATOM 3425 C C . ALA A 1 435 ? 21.359 -10.554 -10.166 1.00 88.44 435 ALA A C 1
ATOM 3427 O O . ALA A 1 435 ? 21.183 -11.292 -9.199 1.00 88.44 435 ALA A O 1
ATOM 3428 N N . LYS A 1 436 ? 21.227 -9.223 -10.084 1.00 86.81 436 LYS A N 1
ATOM 3429 C CA . LYS A 1 436 ? 20.837 -8.514 -8.853 1.00 86.81 436 LYS A CA 1
ATOM 3430 C C . LYS A 1 436 ? 19.333 -8.571 -8.585 1.00 86.81 436 LYS A C 1
ATOM 3432 O O . LYS A 1 436 ? 18.922 -8.655 -7.432 1.00 86.81 436 LYS A O 1
ATOM 3437 N N . SER A 1 437 ? 18.525 -8.552 -9.642 1.00 86.12 437 SER A N 1
ATOM 3438 C CA . SER A 1 437 ? 17.065 -8.483 -9.567 1.00 86.12 437 SER A CA 1
ATOM 3439 C C . SER A 1 437 ? 16.422 -9.599 -10.400 1.00 86.12 437 SER A C 1
ATOM 3441 O O . SER A 1 437 ? 15.840 -9.340 -11.458 1.00 86.12 437 SER A O 1
ATOM 3443 N N . PRO A 1 438 ? 16.457 -10.857 -9.915 1.00 86.44 438 PRO A N 1
ATOM 3444 C CA . PRO A 1 438 ? 16.039 -12.041 -10.670 1.00 86.44 438 PRO A CA 1
ATOM 3445 C C . PRO A 1 438 ? 14.523 -12.158 -10.872 1.00 86.44 438 PRO A C 1
ATOM 3447 O O . PRO A 1 438 ? 14.060 -13.165 -11.402 1.00 86.44 438 PRO A O 1
ATOM 3450 N N . HIS A 1 439 ? 13.733 -11.175 -10.440 1.00 86.19 439 HIS A N 1
ATOM 3451 C CA . HIS A 1 439 ? 12.292 -11.077 -10.688 1.00 86.19 439 HIS A CA 1
ATOM 3452 C C . HIS A 1 439 ? 11.965 -10.222 -11.925 1.00 86.19 439 HIS A C 1
ATOM 3454 O O . HIS A 1 439 ? 10.914 -10.420 -12.526 1.00 86.19 439 HIS A O 1
ATOM 3460 N N . LEU A 1 440 ? 12.874 -9.345 -12.367 1.00 91.25 440 LEU A N 1
ATOM 3461 C CA . LEU A 1 440 ? 12.653 -8.481 -13.529 1.00 91.25 440 LEU A CA 1
ATOM 3462 C C . LEU A 1 440 ? 12.609 -9.277 -14.840 1.00 91.25 440 LEU A C 1
ATOM 3464 O O . LEU A 1 440 ? 13.163 -10.374 -14.947 1.00 91.25 440 LEU A O 1
ATOM 3468 N N . HIS A 1 441 ? 11.930 -8.737 -15.847 1.00 92.31 441 HIS A N 1
ATOM 3469 C CA . HIS A 1 441 ? 11.804 -9.365 -17.161 1.00 92.31 441 HIS A CA 1
ATOM 3470 C C . HIS A 1 441 ? 11.460 -8.328 -18.230 1.00 92.31 441 HIS A C 1
ATOM 3472 O O . HIS A 1 441 ? 10.789 -7.331 -17.971 1.00 92.31 441 HIS A O 1
ATOM 3478 N N . TYR A 1 442 ? 11.842 -8.594 -19.472 1.00 91.31 442 TYR A N 1
ATOM 3479 C CA . TYR A 1 442 ? 11.474 -7.755 -20.602 1.00 91.31 442 TYR A CA 1
ATOM 3480 C C . TYR A 1 442 ? 10.165 -8.270 -21.217 1.00 91.31 442 TYR A C 1
ATOM 3482 O O . TYR A 1 442 ? 10.170 -9.236 -21.971 1.00 91.31 442 TYR A O 1
ATOM 3490 N N . LEU A 1 443 ? 9.024 -7.663 -20.854 1.00 89.44 443 LEU A N 1
ATOM 3491 C CA . LEU A 1 443 ? 7.694 -7.972 -21.428 1.00 89.44 443 LEU A CA 1
ATOM 3492 C C . LEU A 1 443 ? 7.352 -9.483 -21.467 1.00 89.44 443 LEU A C 1
ATOM 3494 O O . LEU A 1 443 ? 6.974 -10.032 -22.507 1.00 89.44 443 LEU A O 1
ATOM 3498 N N . GLY A 1 444 ? 7.522 -10.152 -20.322 1.00 89.12 444 GLY A N 1
ATOM 3499 C CA . GLY A 1 444 ? 7.326 -11.592 -20.126 1.00 89.12 444 GLY A CA 1
ATOM 3500 C C . GLY A 1 444 ? 8.538 -12.474 -20.450 1.00 89.12 444 GLY A C 1
ATOM 3501 O O . GLY A 1 444 ? 8.498 -13.670 -20.182 1.00 89.12 444 GLY A O 1
ATOM 3502 N N . GLU A 1 445 ? 9.623 -11.919 -20.998 1.00 90.50 445 GLU A N 1
ATOM 3503 C CA . GLU A 1 445 ? 10.762 -12.693 -21.505 1.00 90.50 445 GLU A CA 1
ATOM 3504 C C . GLU A 1 445 ? 12.095 -12.341 -20.824 1.00 90.50 445 GLU A C 1
ATOM 3506 O O . GLU A 1 445 ? 12.281 -11.269 -20.242 1.00 90.50 445 GLU A O 1
ATOM 3511 N N . ARG A 1 446 ? 13.054 -13.273 -20.905 1.00 92.38 446 ARG A N 1
ATOM 3512 C CA . ARG A 1 446 ? 14.447 -13.103 -20.457 1.00 92.38 446 ARG A CA 1
ATOM 3513 C C . ARG A 1 446 ? 15.404 -13.630 -21.523 1.00 92.38 446 ARG A C 1
ATOM 3515 O O . ARG A 1 446 ? 15.913 -14.747 -21.391 1.00 92.38 446 ARG A O 1
ATOM 3522 N N . PRO A 1 447 ? 15.617 -12.878 -22.613 1.00 91.25 447 PRO A N 1
ATOM 3523 C CA . PRO A 1 447 ? 16.516 -13.312 -23.671 1.00 91.25 447 PRO A CA 1
ATOM 3524 C C . PRO A 1 447 ? 17.937 -13.516 -23.135 1.00 91.25 447 PRO A C 1
ATOM 3526 O O . PRO A 1 447 ? 18.440 -12.731 -22.339 1.00 91.25 447 PRO A O 1
ATOM 3529 N N . THR A 1 448 ? 18.624 -14.564 -23.583 1.00 91.81 448 THR A N 1
ATOM 3530 C CA . THR A 1 448 ? 20.035 -14.789 -23.214 1.00 91.81 448 THR A CA 1
ATOM 3531 C C . THR A 1 448 ? 20.982 -13.823 -23.921 1.00 91.81 448 THR A C 1
ATOM 3533 O O . THR A 1 448 ? 22.110 -13.622 -23.485 1.00 91.81 448 THR A O 1
ATOM 3536 N N . ARG A 1 449 ? 20.531 -13.225 -25.024 1.00 94.25 449 ARG A N 1
ATOM 3537 C CA . ARG A 1 449 ? 21.284 -12.284 -25.848 1.00 94.25 449 ARG A CA 1
ATOM 3538 C C . ARG A 1 449 ? 20.320 -11.211 -26.352 1.00 94.25 449 ARG A C 1
ATOM 3540 O O . ARG A 1 449 ? 19.339 -11.571 -26.993 1.00 94.25 449 ARG A O 1
ATOM 3547 N N . ILE A 1 450 ? 20.598 -9.935 -26.088 1.00 93.25 450 ILE A N 1
ATOM 3548 C CA . ILE A 1 450 ? 19.705 -8.807 -26.414 1.00 93.25 450 ILE A CA 1
ATOM 3549 C C . ILE A 1 450 ? 19.902 -8.263 -27.831 1.00 93.25 450 ILE A C 1
ATOM 3551 O O . ILE A 1 450 ? 19.065 -7.500 -28.311 1.00 93.25 450 ILE A O 1
ATOM 3555 N N . PHE A 1 451 ? 20.999 -8.640 -28.497 1.00 94.69 451 PHE A N 1
ATOM 3556 C CA . PHE A 1 451 ? 21.291 -8.213 -29.860 1.00 94.69 451 PHE A CA 1
ATOM 3557 C C . PHE A 1 451 ? 22.135 -9.225 -30.649 1.00 94.69 451 PHE A C 1
ATOM 3559 O O . PHE A 1 451 ? 22.890 -10.026 -30.081 1.00 94.69 451 PHE A O 1
ATOM 3566 N N . ARG A 1 452 ? 22.038 -9.169 -31.982 1.00 94.81 452 ARG A N 1
ATOM 3567 C CA . ARG A 1 452 ? 22.867 -9.932 -32.925 1.00 94.81 452 ARG A CA 1
ATOM 3568 C C . ARG A 1 452 ? 23.125 -9.131 -34.192 1.00 94.81 452 ARG A C 1
ATOM 3570 O O . ARG A 1 452 ? 22.211 -8.549 -34.767 1.00 94.81 452 ARG A O 1
ATOM 3577 N N . ARG A 1 453 ? 24.363 -9.152 -34.683 1.00 94.69 453 ARG A N 1
ATOM 3578 C CA . ARG A 1 453 ? 24.690 -8.596 -35.998 1.00 94.69 453 ARG A CA 1
ATOM 3579 C C . ARG A 1 453 ? 24.182 -9.522 -37.101 1.00 94.69 453 ARG A C 1
ATOM 3581 O O . ARG A 1 453 ? 24.491 -10.713 -37.099 1.00 94.69 453 ARG A O 1
ATOM 3588 N N . VAL A 1 454 ? 23.447 -8.963 -38.056 1.00 94.38 454 VAL A N 1
ATOM 3589 C CA . VAL A 1 454 ? 22.838 -9.708 -39.166 1.00 94.38 454 VAL A CA 1
ATOM 3590 C C . VAL A 1 454 ? 23.102 -9.021 -40.512 1.00 94.38 454 VAL A C 1
ATOM 3592 O O . VAL A 1 454 ? 23.480 -7.845 -40.553 1.00 94.38 454 VAL A O 1
ATOM 3595 N N . PRO A 1 455 ? 22.941 -9.727 -41.645 1.00 93.00 455 PRO A N 1
ATOM 3596 C CA . PRO A 1 455 ? 22.874 -9.080 -42.950 1.00 93.00 455 PRO A CA 1
ATOM 3597 C C . PRO A 1 455 ? 21.701 -8.094 -43.021 1.00 93.00 455 PRO A C 1
ATOM 3599 O O . PRO A 1 455 ? 20.678 -8.290 -42.371 1.00 93.00 455 PRO A O 1
ATOM 3602 N N . VAL A 1 456 ? 21.824 -7.057 -43.853 1.00 91.75 456 VAL A N 1
ATOM 3603 C CA . VAL A 1 456 ? 20.713 -6.127 -44.118 1.00 91.75 456 VAL A CA 1
ATOM 3604 C C . VAL A 1 456 ? 19.518 -6.925 -44.672 1.00 91.75 456 VAL A C 1
ATOM 3606 O O . VAL A 1 456 ? 19.701 -7.613 -45.682 1.00 91.75 456 VAL A O 1
ATOM 3609 N N . PRO A 1 457 ? 18.322 -6.870 -44.046 1.00 90.38 457 PRO A N 1
ATOM 3610 C CA . PRO A 1 457 ? 17.188 -7.683 -44.483 1.00 90.38 457 PRO A CA 1
ATOM 3611 C C . PRO A 1 457 ? 16.747 -7.341 -45.912 1.00 90.38 457 PRO A C 1
ATOM 3613 O O . PRO A 1 457 ? 16.858 -6.197 -46.346 1.00 90.38 457 PRO A O 1
ATOM 3616 N N . ALA A 1 458 ? 16.205 -8.321 -46.640 1.00 88.62 458 ALA A N 1
ATOM 3617 C CA . ALA A 1 458 ? 15.940 -8.217 -48.082 1.00 88.62 458 ALA A CA 1
ATOM 3618 C C . ALA A 1 458 ? 14.957 -7.098 -48.489 1.00 88.62 458 ALA A C 1
ATOM 3620 O O . ALA A 1 458 ? 15.011 -6.612 -49.620 1.00 88.62 458 ALA A O 1
ATOM 3621 N N . ALA A 1 459 ? 14.070 -6.677 -47.584 1.00 87.56 459 ALA A N 1
ATOM 3622 C CA . ALA A 1 459 ? 13.155 -5.554 -47.804 1.00 87.56 459 ALA A CA 1
ATOM 3623 C C . ALA A 1 459 ? 13.878 -4.194 -47.879 1.00 87.56 459 ALA A C 1
ATOM 3625 O O . ALA A 1 459 ? 13.351 -3.238 -48.448 1.00 87.56 459 ALA A O 1
ATOM 3626 N N . TRP A 1 460 ? 15.099 -4.109 -47.348 1.00 90.12 460 TRP A N 1
ATOM 3627 C CA . TRP A 1 460 ? 15.899 -2.892 -47.293 1.00 90.12 460 TRP A CA 1
ATOM 3628 C C . TRP A 1 460 ? 16.929 -2.832 -48.415 1.00 90.12 460 TRP A C 1
ATOM 3630 O O . TRP A 1 460 ? 17.492 -3.835 -48.856 1.00 90.12 460 TRP A O 1
ATOM 3640 N N . ASN A 1 461 ? 17.219 -1.617 -48.864 1.00 89.62 461 ASN A N 1
ATOM 3641 C CA . ASN A 1 461 ? 18.239 -1.356 -49.860 1.00 89.62 461 ASN A CA 1
ATOM 3642 C C . ASN A 1 461 ? 19.642 -1.548 -49.258 1.00 89.62 461 ASN A C 1
ATOM 3644 O O . ASN A 1 461 ? 20.184 -0.658 -48.601 1.00 89.62 461 ASN A O 1
ATOM 3648 N N . SER A 1 462 ? 20.266 -2.697 -49.519 1.00 87.88 462 SER A N 1
ATOM 3649 C CA . SER A 1 462 ? 21.596 -3.046 -48.995 1.00 87.88 462 SER A CA 1
ATOM 3650 C C . SER A 1 462 ? 22.713 -2.073 -49.400 1.00 87.88 462 SER A C 1
ATOM 3652 O O . SER A 1 462 ? 23.735 -1.992 -48.714 1.00 87.88 462 SER A O 1
ATOM 3654 N N . SER A 1 463 ? 22.535 -1.280 -50.467 1.00 88.00 463 SER A N 1
ATOM 3655 C CA . SER A 1 463 ? 23.501 -0.236 -50.821 1.00 88.00 463 SER A CA 1
ATOM 3656 C C . SER A 1 463 ? 23.440 0.972 -49.880 1.00 88.00 463 SER A C 1
ATOM 3658 O O . SER A 1 463 ? 24.446 1.664 -49.737 1.00 88.00 463 SER A O 1
ATOM 3660 N N . ALA A 1 464 ? 22.301 1.227 -49.226 1.00 86.69 464 ALA A N 1
ATOM 3661 C CA . ALA A 1 464 ? 22.094 2.379 -48.343 1.00 86.69 464 ALA A CA 1
ATOM 3662 C C . ALA A 1 464 ? 22.665 2.174 -46.925 1.00 86.69 464 ALA A C 1
ATOM 3664 O O . ALA A 1 464 ? 23.038 3.144 -46.261 1.00 86.69 464 ALA A O 1
ATOM 3665 N N . PHE A 1 465 ? 22.795 0.921 -46.479 1.00 91.38 465 PHE A N 1
ATOM 3666 C CA . PHE A 1 465 ? 23.176 0.580 -45.107 1.00 91.38 465 PHE A CA 1
ATOM 3667 C C . PHE A 1 465 ? 24.560 -0.078 -45.025 1.00 91.38 465 PHE A C 1
ATOM 3669 O O . PHE A 1 465 ? 24.967 -0.849 -45.898 1.00 91.38 465 PHE A O 1
ATOM 3676 N N . ALA A 1 466 ? 25.307 0.260 -43.974 1.00 91.25 466 ALA A N 1
ATOM 3677 C CA . ALA A 1 466 ? 26.626 -0.289 -43.672 1.00 91.25 466 ALA A CA 1
ATOM 3678 C C . ALA A 1 466 ? 26.548 -1.571 -42.826 1.00 91.25 466 ALA A C 1
ATOM 3680 O O . ALA A 1 466 ? 27.397 -2.451 -42.972 1.00 91.25 466 ALA A O 1
ATOM 3681 N N . ALA A 1 467 ? 25.551 -1.673 -41.943 1.00 93.88 467 ALA A N 1
ATOM 3682 C CA . ALA A 1 467 ? 25.328 -2.815 -41.060 1.00 93.88 467 ALA A CA 1
ATOM 3683 C C . ALA A 1 467 ? 23.865 -2.884 -40.592 1.00 93.88 467 ALA A C 1
ATOM 3685 O O . ALA A 1 467 ? 23.135 -1.893 -40.689 1.00 93.88 467 ALA A O 1
ATOM 3686 N N . ALA A 1 468 ? 23.472 -4.049 -40.071 1.00 93.81 468 ALA A N 1
ATOM 3687 C CA . ALA A 1 468 ? 22.193 -4.278 -39.413 1.00 93.81 468 ALA A CA 1
ATOM 3688 C C . ALA A 1 468 ? 22.388 -5.089 -38.118 1.00 93.81 468 ALA A C 1
ATOM 3690 O O . ALA A 1 468 ? 23.226 -5.996 -38.069 1.00 93.81 468 ALA A O 1
ATOM 3691 N N . PHE A 1 469 ? 21.616 -4.765 -37.081 1.00 94.31 469 PHE A N 1
ATOM 3692 C CA . PHE A 1 469 ? 21.631 -5.453 -35.790 1.00 94.31 469 PHE A CA 1
ATOM 3693 C C . PHE A 1 469 ? 20.200 -5.787 -35.368 1.00 94.31 469 PHE A C 1
ATOM 3695 O O . PHE A 1 469 ? 19.406 -4.884 -35.131 1.00 94.31 469 PHE A O 1
ATOM 3702 N N . GLU A 1 470 ? 19.860 -7.068 -35.282 1.00 94.19 470 GLU A N 1
ATOM 3703 C CA . GLU A 1 470 ? 18.610 -7.513 -34.660 1.00 94.19 470 GLU A CA 1
ATOM 3704 C C . GLU A 1 470 ? 18.705 -7.319 -33.150 1.00 94.19 470 GLU A C 1
ATOM 3706 O O . GLU A 1 470 ? 19.734 -7.639 -32.552 1.00 94.19 470 GLU A O 1
ATOM 3711 N N . THR A 1 471 ? 17.638 -6.817 -32.538 1.00 92.81 471 THR A N 1
ATOM 3712 C CA . THR A 1 471 ? 17.524 -6.642 -31.091 1.00 92.81 471 THR A CA 1
ATOM 3713 C C . THR A 1 471 ? 16.275 -7.330 -30.561 1.00 92.81 471 THR A C 1
ATOM 3715 O O . THR A 1 471 ? 15.337 -7.641 -31.293 1.00 92.81 471 THR A O 1
ATOM 3718 N N . GLU A 1 472 ? 16.250 -7.554 -29.254 1.00 91.62 472 GLU A N 1
ATOM 3719 C CA . GLU A 1 472 ? 15.077 -8.075 -28.548 1.00 91.62 472 GLU A CA 1
ATOM 3720 C C . GLU A 1 472 ? 14.048 -6.973 -28.225 1.00 91.62 472 GLU A C 1
ATOM 3722 O O . GLU A 1 472 ? 13.108 -7.205 -27.471 1.00 91.62 472 GLU A O 1
ATOM 3727 N N . GLU A 1 473 ? 14.211 -5.763 -28.777 1.00 88.00 473 GLU A N 1
ATOM 3728 C CA . GLU A 1 473 ? 13.312 -4.642 -28.506 1.00 88.00 473 GLU A CA 1
ATOM 3729 C C . GLU A 1 473 ? 11.944 -4.824 -29.166 1.00 88.00 473 GLU A C 1
ATOM 3731 O O . GLU A 1 473 ? 11.828 -5.286 -30.304 1.00 88.00 473 GLU A O 1
ATOM 3736 N N . HIS A 1 474 ? 10.905 -4.381 -28.459 1.00 87.00 474 HIS A N 1
ATOM 3737 C CA . HIS A 1 474 ? 9.525 -4.362 -28.922 1.00 87.00 474 HIS A CA 1
ATOM 3738 C C . HIS A 1 474 ? 8.872 -2.997 -28.656 1.00 87.00 474 HIS A C 1
ATOM 3740 O O . HIS A 1 474 ? 9.125 -2.327 -27.655 1.00 87.00 474 HIS A O 1
ATOM 3746 N N . ALA A 1 475 ? 7.946 -2.611 -29.531 1.00 83.12 475 ALA A N 1
ATOM 3747 C CA . ALA A 1 475 ? 6.996 -1.539 -29.271 1.00 83.12 475 ALA A CA 1
ATOM 3748 C C . ALA A 1 475 ? 5.670 -2.135 -28.784 1.00 83.12 475 ALA A C 1
ATOM 3750 O O . ALA A 1 475 ? 5.311 -3.257 -29.155 1.00 83.12 475 ALA A O 1
ATOM 3751 N N . LEU A 1 476 ? 4.927 -1.371 -27.983 1.00 83.00 476 LEU A N 1
ATOM 3752 C CA . LEU A 1 476 ? 3.616 -1.781 -27.487 1.00 83.00 476 LEU A CA 1
ATOM 3753 C C . LEU A 1 476 ? 2.495 -1.065 -28.235 1.00 83.00 476 LEU A C 1
ATOM 3755 O O . LEU A 1 476 ? 2.574 0.129 -28.534 1.00 83.00 476 LEU A O 1
ATOM 3759 N N . ARG A 1 477 ? 1.417 -1.803 -28.510 1.00 77.56 477 ARG A N 1
ATOM 3760 C CA . ARG A 1 477 ? 0.188 -1.239 -29.068 1.00 77.56 477 ARG A CA 1
ATOM 3761 C C . ARG A 1 477 ? -0.589 -0.499 -27.972 1.00 77.56 477 ARG A C 1
ATOM 3763 O O . ARG A 1 477 ? -1.291 -1.126 -27.182 1.00 77.56 477 ARG A O 1
ATOM 3770 N N . SER A 1 478 ? -0.490 0.831 -27.953 1.00 71.38 478 SER A N 1
ATOM 3771 C CA . SER A 1 478 ? -1.092 1.677 -26.908 1.00 71.38 478 SER A CA 1
ATOM 3772 C C . SER A 1 478 ? -2.591 1.475 -26.661 1.00 71.38 478 SER A C 1
ATOM 3774 O O . SER A 1 478 ? -2.942 1.422 -25.487 1.00 71.38 478 SER A O 1
ATOM 3776 N N . PRO A 1 479 ? -3.470 1.299 -27.674 1.00 75.25 479 PRO A N 1
ATOM 3777 C CA . PRO A 1 479 ? -4.891 1.037 -27.425 1.00 75.25 479 PRO A CA 1
ATOM 3778 C C . PRO A 1 479 ? -5.161 -0.154 -26.494 1.00 75.25 479 PRO A C 1
ATOM 3780 O O . PRO A 1 479 ? -5.920 -0.025 -25.548 1.00 75.25 479 PRO A O 1
ATOM 3783 N N . LEU A 1 480 ? -4.467 -1.283 -26.681 1.00 79.38 480 LEU A N 1
ATOM 3784 C CA . LEU A 1 480 ? -4.699 -2.482 -25.861 1.00 79.38 480 LEU A CA 1
ATOM 3785 C C . LEU A 1 480 ? -4.229 -2.308 -24.414 1.00 79.38 480 LEU A C 1
ATOM 3787 O O . LEU A 1 480 ? -4.837 -2.834 -23.487 1.00 79.38 480 LEU A O 1
ATOM 3791 N N . LEU A 1 481 ? -3.124 -1.587 -24.223 1.00 80.56 481 LEU A N 1
ATOM 3792 C CA . LEU A 1 481 ? -2.607 -1.286 -22.892 1.00 80.56 481 LEU A CA 1
ATOM 3793 C C . LEU A 1 481 ? -3.482 -0.253 -22.170 1.00 80.56 481 LEU A C 1
ATOM 3795 O O . LEU A 1 481 ? -3.668 -0.338 -20.960 1.00 80.56 481 LEU A O 1
ATOM 3799 N N . LYS A 1 482 ? -4.021 0.710 -22.923 1.00 79.19 482 LYS A N 1
ATOM 3800 C CA . LYS A 1 482 ? -4.978 1.700 -22.437 1.00 79.19 482 LYS A CA 1
ATOM 3801 C C . LYS A 1 482 ? -6.257 1.029 -21.952 1.00 79.19 482 LYS A C 1
ATOM 3803 O O . LYS A 1 482 ? -6.637 1.299 -20.821 1.00 79.19 482 LYS A O 1
ATOM 3808 N N . ASP A 1 483 ? -6.855 0.143 -22.748 1.00 82.19 483 ASP A N 1
ATOM 3809 C CA . ASP A 1 483 ? -8.071 -0.586 -22.363 1.00 82.19 483 ASP A CA 1
ATOM 3810 C C . ASP A 1 483 ? -7.849 -1.350 -21.048 1.00 82.19 483 ASP A C 1
ATOM 3812 O O . ASP A 1 483 ? -8.615 -1.205 -20.100 1.00 82.19 483 ASP A O 1
ATOM 3816 N N . LEU A 1 484 ? -6.717 -2.058 -20.934 1.00 85.56 484 LEU A N 1
ATOM 3817 C CA . LEU A 1 484 ? -6.338 -2.782 -19.718 1.00 85.56 484 LEU A CA 1
ATOM 3818 C C . LEU A 1 484 ? -6.234 -1.868 -18.483 1.00 85.56 484 LEU A C 1
ATOM 3820 O O . LEU A 1 484 ? -6.690 -2.228 -17.398 1.00 85.56 484 LEU A O 1
ATOM 3824 N N . LEU A 1 485 ? -5.613 -0.695 -18.626 1.00 84.88 485 LEU A N 1
ATOM 3825 C CA . LEU A 1 485 ? -5.454 0.247 -17.516 1.00 84.88 485 LEU A CA 1
ATOM 3826 C C . LEU A 1 485 ? -6.762 0.971 -17.182 1.00 84.88 485 LEU A C 1
ATOM 3828 O O . LEU A 1 485 ? -7.027 1.218 -16.010 1.00 84.88 485 LEU A O 1
ATOM 3832 N N . GLN A 1 486 ? -7.593 1.277 -18.178 1.00 81.00 486 GLN A N 1
ATOM 3833 C CA . GLN A 1 486 ? -8.922 1.850 -17.972 1.00 81.00 486 GLN A CA 1
ATOM 3834 C C . GLN A 1 486 ? -9.839 0.875 -17.233 1.00 81.00 486 GLN A C 1
ATOM 3836 O O . GLN A 1 486 ? -10.493 1.271 -16.270 1.00 81.00 486 GLN A O 1
ATOM 3841 N N . ASP A 1 487 ? -9.835 -0.402 -17.615 1.00 81.56 487 ASP A N 1
ATOM 3842 C CA . ASP A 1 487 ? -10.566 -1.452 -16.904 1.00 81.56 487 ASP A CA 1
ATOM 3843 C C . ASP A 1 487 ? -10.116 -1.550 -15.442 1.00 81.56 487 ASP A C 1
ATOM 3845 O O . ASP A 1 487 ? -10.945 -1.644 -14.533 1.00 81.56 487 ASP A O 1
ATOM 3849 N N . ALA A 1 488 ? -8.805 -1.452 -15.198 1.00 82.56 488 ALA A N 1
ATOM 3850 C CA . ALA A 1 488 ? -8.258 -1.437 -13.848 1.00 82.56 488 ALA A CA 1
ATOM 3851 C C . ALA A 1 488 ? -8.762 -0.230 -13.040 1.00 82.56 488 ALA A C 1
ATOM 3853 O O . ALA A 1 488 ? -9.273 -0.426 -11.938 1.00 82.56 488 ALA A O 1
ATOM 3854 N N . LEU A 1 489 ? -8.701 0.988 -13.593 1.00 81.81 489 LEU A N 1
ATOM 3855 C CA . LEU A 1 489 ? -9.217 2.190 -12.925 1.00 81.81 489 LEU A CA 1
ATOM 3856 C C . LEU A 1 489 ? -10.709 2.068 -12.579 1.00 81.81 489 LEU A C 1
ATOM 3858 O O . LEU A 1 489 ? -11.095 2.345 -11.443 1.00 81.81 489 LEU A O 1
ATOM 3862 N N . HIS A 1 490 ? -11.539 1.613 -13.526 1.00 76.56 490 HIS A N 1
ATOM 3863 C CA . HIS A 1 490 ? -12.976 1.431 -13.305 1.00 76.56 490 HIS A CA 1
ATOM 3864 C C . HIS A 1 490 ? -13.263 0.370 -12.236 1.00 76.56 490 HIS A C 1
ATOM 3866 O O . HIS A 1 490 ? -14.122 0.567 -11.378 1.00 76.56 490 HIS A O 1
ATOM 3872 N N . SER A 1 491 ? -12.531 -0.748 -12.255 1.00 71.25 491 SER A N 1
ATOM 3873 C CA . SER A 1 491 ? -12.721 -1.835 -11.287 1.00 71.25 491 SER A CA 1
ATOM 3874 C C . SER A 1 491 ? -12.358 -1.443 -9.851 1.00 71.25 491 SER A C 1
ATOM 3876 O O . SER A 1 491 ? -12.924 -2.001 -8.910 1.00 71.25 491 SER A O 1
ATOM 3878 N N . ARG A 1 492 ? -11.448 -0.474 -9.686 1.00 69.50 492 ARG A N 1
ATOM 3879 C CA . ARG A 1 492 ? -10.915 -0.025 -8.391 1.00 69.50 492 ARG A CA 1
ATOM 3880 C C . ARG A 1 492 ? -11.500 1.295 -7.891 1.00 69.50 492 ARG A C 1
ATOM 3882 O O . ARG A 1 492 ? -11.002 1.850 -6.923 1.00 69.50 492 ARG A O 1
ATOM 3889 N N . GLN A 1 493 ? -12.573 1.775 -8.526 1.00 67.12 493 GLN A N 1
ATOM 3890 C CA . GLN A 1 493 ? -13.318 2.970 -8.104 1.00 67.12 493 GLN A CA 1
ATOM 3891 C C . GLN A 1 493 ? -12.436 4.226 -7.953 1.00 67.12 493 GLN A C 1
ATOM 3893 O O . GLN A 1 493 ? -12.659 5.041 -7.064 1.00 67.12 493 GLN A O 1
ATOM 3898 N N . ILE A 1 494 ? -11.435 4.390 -8.824 1.00 82.31 494 ILE A N 1
ATOM 3899 C CA . ILE A 1 494 ? -10.637 5.621 -8.878 1.00 82.31 494 ILE A CA 1
ATOM 3900 C C . ILE A 1 494 ? -11.469 6.707 -9.568 1.00 82.31 494 ILE A C 1
ATOM 3902 O O . ILE A 1 494 ? -11.910 6.527 -10.707 1.00 82.31 494 ILE A O 1
ATOM 3906 N N . ASP A 1 495 ? -11.657 7.844 -8.899 1.00 82.62 495 ASP A N 1
ATOM 3907 C CA . ASP A 1 495 ? -12.420 8.965 -9.440 1.00 82.62 495 ASP A CA 1
ATOM 3908 C C . ASP A 1 495 ? -11.674 9.594 -10.619 1.00 82.62 495 ASP A C 1
ATOM 3910 O O . ASP A 1 495 ? -10.482 9.897 -10.539 1.00 82.62 495 ASP A O 1
ATOM 3914 N N . THR A 1 496 ? -12.376 9.831 -11.727 1.00 84.81 496 THR A N 1
ATOM 3915 C CA . THR A 1 496 ? -11.796 10.454 -12.923 1.00 84.81 496 THR A CA 1
ATOM 3916 C C . THR A 1 496 ? -12.533 11.742 -13.288 1.00 84.81 496 THR A C 1
ATOM 3918 O O . THR A 1 496 ? -13.747 11.776 -13.477 1.00 84.81 496 THR A O 1
ATOM 3921 N N . LEU A 1 497 ? -11.776 12.830 -13.418 1.00 83.81 497 LEU A N 1
ATOM 3922 C CA . LEU A 1 497 ? -12.231 14.147 -13.852 1.00 83.81 497 LEU A CA 1
ATOM 3923 C C . LEU A 1 497 ? -11.555 14.500 -15.181 1.00 83.81 497 LEU A C 1
ATOM 3925 O O . LEU A 1 497 ? -10.690 15.370 -15.252 1.00 83.81 497 LEU A O 1
ATOM 3929 N N . LEU A 1 498 ? -11.962 13.821 -16.253 1.00 83.38 498 LEU A N 1
ATOM 3930 C CA . LEU A 1 498 ? -11.504 14.100 -17.623 1.00 83.38 498 LEU A CA 1
ATOM 3931 C C . LEU A 1 498 ? -12.164 15.365 -18.192 1.00 83.38 498 LEU A C 1
ATOM 3933 O O . LEU A 1 498 ? -13.168 15.832 -17.643 1.00 83.38 498 LEU A O 1
ATOM 3937 N N . ASN A 1 499 ? -11.652 15.916 -19.297 1.00 79.56 499 ASN A N 1
ATOM 3938 C CA . ASN A 1 499 ? -12.099 17.204 -19.861 1.00 79.56 499 ASN A CA 1
ATOM 3939 C C . ASN A 1 499 ? -12.079 18.349 -18.837 1.00 79.56 499 ASN A C 1
ATOM 3941 O O . ASN A 1 499 ? -13.006 19.164 -18.771 1.00 79.56 499 ASN A O 1
ATOM 3945 N N . THR A 1 500 ? -11.072 18.351 -17.969 1.00 78.75 500 THR A N 1
ATOM 3946 C CA . THR A 1 500 ? -10.980 19.252 -16.826 1.00 78.75 500 THR A CA 1
ATOM 3947 C C . THR A 1 500 ? -9.607 19.907 -16.804 1.00 78.75 500 THR A C 1
ATOM 3949 O O . THR A 1 500 ? -8.596 19.267 -16.529 1.00 78.75 500 THR A O 1
ATOM 3952 N N . TRP A 1 501 ? -9.569 21.206 -17.093 1.00 77.44 501 TRP A N 1
ATOM 3953 C CA . TRP A 1 501 ? -8.333 21.980 -17.049 1.00 77.44 501 TRP A CA 1
ATOM 3954 C C . TRP A 1 501 ? -8.021 22.390 -15.610 1.00 77.44 501 TRP A C 1
ATOM 3956 O O . TRP A 1 501 ? -8.897 22.925 -14.928 1.00 77.44 501 TRP A O 1
ATOM 3966 N N . VAL A 1 502 ? -6.780 22.181 -15.167 1.00 83.00 502 VAL A N 1
ATOM 3967 C CA . VAL A 1 502 ? -6.281 22.654 -13.868 1.00 83.00 502 VAL A CA 1
ATOM 3968 C C . VAL A 1 502 ? -5.694 24.047 -14.059 1.00 83.00 502 VAL A C 1
ATOM 3970 O O . VAL A 1 502 ? -4.676 24.212 -14.727 1.00 83.00 502 VAL A O 1
ATOM 3973 N N . SER A 1 503 ? -6.342 25.062 -13.491 1.00 78.94 503 SER A N 1
ATOM 3974 C CA . SER A 1 503 ? -5.893 26.450 -13.624 1.00 78.94 503 SER A CA 1
ATOM 3975 C C . SER A 1 503 ? -4.886 26.844 -12.554 1.00 78.94 503 SER A C 1
ATOM 3977 O O . SER A 1 503 ? -4.001 27.652 -12.820 1.00 78.94 503 SER A O 1
ATOM 3979 N N . GLU A 1 504 ? -5.036 26.311 -11.341 1.00 83.31 504 GLU A N 1
ATOM 3980 C CA . GLU A 1 504 ? -4.234 26.725 -10.195 1.00 83.31 504 GLU A CA 1
ATOM 3981 C C . GLU A 1 504 ? -4.208 25.644 -9.108 1.00 83.31 504 GLU A C 1
ATOM 3983 O O . GLU A 1 504 ? -5.203 24.955 -8.879 1.00 83.31 504 GLU A O 1
ATOM 3988 N N . VAL A 1 505 ? -3.073 25.522 -8.416 1.00 90.25 505 VAL A N 1
ATOM 3989 C CA . VAL A 1 505 ? -2.914 24.670 -7.233 1.00 90.25 505 VAL A CA 1
ATOM 3990 C C . VAL A 1 505 ? -2.265 25.497 -6.130 1.00 90.25 505 VAL A C 1
ATOM 3992 O O . VAL A 1 505 ? -1.185 26.051 -6.323 1.00 90.25 505 VAL A O 1
ATOM 3995 N N . GLN A 1 506 ? -2.909 25.575 -4.968 1.00 86.81 506 GLN A N 1
ATOM 3996 C CA . GLN A 1 506 ? -2.401 26.293 -3.798 1.00 86.81 506 GLN A CA 1
ATOM 3997 C C . GLN A 1 506 ? -2.482 25.414 -2.558 1.00 86.81 506 GLN A C 1
ATOM 3999 O O . GLN A 1 506 ? -3.414 24.630 -2.413 1.00 86.81 506 GLN A O 1
ATOM 4004 N N . LYS A 1 507 ? -1.552 25.587 -1.619 1.00 82.31 507 LYS A N 1
ATOM 4005 C CA . LYS A 1 507 ? -1.638 24.957 -0.300 1.00 82.31 507 LYS A CA 1
ATOM 4006 C C . LYS A 1 507 ? -2.284 25.918 0.701 1.00 82.31 507 LYS A C 1
ATOM 4008 O O . LYS A 1 507 ? -1.809 27.041 0.857 1.00 82.31 507 LYS A O 1
ATOM 4013 N N . ARG A 1 508 ? -3.357 25.495 1.374 1.00 73.38 508 ARG A N 1
ATOM 4014 C CA . ARG A 1 508 ? -4.075 26.255 2.413 1.00 73.38 508 ARG A CA 1
ATOM 4015 C C . ARG A 1 508 ? -4.478 25.329 3.557 1.00 73.38 508 ARG A C 1
ATOM 4017 O O . ARG A 1 508 ? -4.995 24.249 3.314 1.00 73.38 508 ARG A O 1
ATOM 4024 N N . GLU A 1 509 ? -4.227 25.753 4.797 1.00 58.59 509 GLU A N 1
ATOM 4025 C CA . GLU A 1 509 ? -4.679 25.043 6.014 1.00 58.59 509 GLU A CA 1
ATOM 4026 C C . GLU A 1 509 ? -4.253 23.559 6.087 1.00 58.59 509 GLU A C 1
ATOM 4028 O O . GLU A 1 509 ? -4.954 22.725 6.641 1.00 58.59 509 GLU A O 1
ATOM 4033 N N . GLY A 1 510 ? -3.085 23.217 5.524 1.00 60.88 510 GLY A N 1
ATOM 4034 C CA . GLY A 1 510 ? -2.570 21.840 5.512 1.00 60.88 510 GLY A CA 1
ATOM 4035 C C . GLY A 1 510 ? -3.082 20.960 4.365 1.00 60.88 510 GLY A C 1
ATOM 4036 O O . GLY A 1 510 ? -2.624 19.831 4.242 1.00 60.88 510 GLY A O 1
ATOM 4037 N N . MET A 1 511 ? -3.946 21.483 3.488 1.00 72.56 511 MET A N 1
ATOM 4038 C CA . MET A 1 511 ? -4.477 20.793 2.306 1.00 72.56 511 MET A CA 1
ATOM 4039 C C . MET A 1 511 ? -4.129 21.554 1.019 1.00 72.56 511 MET A C 1
ATOM 4041 O O . MET A 1 511 ? -3.905 22.766 1.022 1.00 72.56 511 MET A O 1
ATOM 4045 N N . TYR A 1 512 ? -4.107 20.860 -0.112 1.00 85.50 512 TYR A N 1
ATOM 4046 C CA . TYR A 1 512 ? -4.046 21.465 -1.437 1.00 85.50 512 TYR A CA 1
ATOM 4047 C C . TYR A 1 512 ? -5.447 21.768 -1.948 1.00 85.50 512 TYR A C 1
ATOM 4049 O O . TYR A 1 512 ? -6.308 20.896 -1.998 1.00 85.50 512 TYR A O 1
ATOM 4057 N N . GLN A 1 513 ? -5.650 23.007 -2.371 1.00 86.69 513 GLN A N 1
ATOM 4058 C CA . GLN A 1 513 ? -6.798 23.467 -3.128 1.00 86.69 513 GLN A CA 1
ATOM 4059 C C . GLN A 1 513 ? -6.424 23.480 -4.615 1.00 86.69 513 GLN A C 1
ATOM 4061 O O . GLN A 1 513 ? -5.487 24.169 -5.020 1.00 86.69 513 GLN A O 1
ATOM 4066 N N . ILE A 1 514 ? -7.157 22.718 -5.421 1.00 91.12 514 ILE A N 1
ATOM 4067 C CA . ILE A 1 514 ? -6.943 22.545 -6.859 1.00 91.12 514 ILE A CA 1
ATOM 4068 C C . ILE A 1 514 ? -8.126 23.183 -7.584 1.00 91.12 514 ILE A C 1
ATOM 4070 O O . ILE A 1 514 ? -9.243 22.664 -7.555 1.00 91.12 514 ILE A O 1
ATOM 4074 N N . ALA A 1 515 ? -7.893 24.332 -8.212 1.00 85.25 515 ALA A N 1
ATOM 4075 C CA . ALA A 1 515 ? -8.896 25.017 -9.011 1.00 85.25 515 ALA A CA 1
ATOM 4076 C C . ALA A 1 515 ? -8.937 24.414 -10.418 1.00 85.25 515 ALA A C 1
ATOM 4078 O O . ALA A 1 515 ? -7.915 24.326 -11.108 1.00 85.25 515 ALA A O 1
ATOM 4079 N N . THR A 1 516 ? -10.130 24.011 -10.847 1.00 85.12 516 THR A N 1
ATOM 4080 C CA . THR A 1 516 ? -10.357 23.410 -12.160 1.00 85.12 516 THR A CA 1
ATOM 4081 C C . THR A 1 516 ? -11.482 24.101 -12.924 1.00 85.12 516 THR A C 1
ATOM 4083 O O . THR A 1 516 ? -12.314 24.799 -12.341 1.00 85.12 516 THR A O 1
ATOM 4086 N N . SER A 1 517 ? -11.574 23.843 -14.231 1.00 79.81 517 SER A N 1
ATOM 4087 C CA . SER A 1 517 ? -12.687 24.319 -15.066 1.00 79.81 517 SER A CA 1
ATOM 4088 C C . SER A 1 517 ? -14.066 23.796 -14.637 1.00 79.81 517 SER A C 1
ATOM 4090 O O . SER A 1 517 ? -15.078 24.361 -15.048 1.00 79.81 517 SER A O 1
ATOM 4092 N N . LYS A 1 518 ? -14.127 22.743 -13.811 1.00 78.19 518 LYS A N 1
ATOM 4093 C CA . LYS A 1 518 ? -15.371 22.139 -13.303 1.00 78.19 518 LYS A CA 1
ATOM 4094 C C . LYS A 1 518 ? -15.634 22.418 -11.822 1.00 78.19 518 LYS A C 1
ATOM 4096 O O . LYS A 1 518 ? -16.600 21.899 -11.272 1.00 78.19 518 LYS A O 1
ATOM 4101 N N . GLY A 1 519 ? -14.805 23.243 -11.183 1.00 77.25 519 GLY A N 1
ATOM 4102 C CA . GLY A 1 519 ? -14.914 23.583 -9.767 1.00 77.25 519 GLY A CA 1
ATOM 4103 C C . GLY A 1 519 ? -13.605 23.387 -9.010 1.00 77.25 519 GLY A C 1
ATOM 4104 O O . GLY A 1 519 ? -12.547 23.169 -9.598 1.00 77.25 519 GLY A O 1
ATOM 4105 N N . THR A 1 520 ? -13.678 23.472 -7.687 1.00 78.69 520 THR A N 1
ATOM 4106 C CA . THR A 1 520 ? -12.513 23.368 -6.802 1.00 78.69 520 THR A CA 1
ATOM 4107 C C . THR A 1 520 ? -12.515 22.022 -6.093 1.00 78.69 520 THR A C 1
ATOM 4109 O O . THR A 1 520 ? -13.536 21.622 -5.539 1.00 78.69 520 THR A O 1
ATOM 4112 N N . LEU A 1 521 ? -11.364 21.354 -6.072 1.00 80.00 521 LEU A N 1
ATOM 4113 C CA . LEU A 1 521 ? -11.138 20.118 -5.329 1.00 80.00 521 LEU A CA 1
ATOM 4114 C C . LEU A 1 521 ? -10.108 20.349 -4.220 1.00 80.00 521 LEU A C 1
ATOM 4116 O O . LEU A 1 521 ? -9.213 21.179 -4.360 1.00 80.00 521 LEU A O 1
ATOM 4120 N N . HIS A 1 522 ? -10.230 19.604 -3.126 1.00 79.50 522 HIS A N 1
ATOM 4121 C CA . HIS A 1 522 ? -9.292 19.639 -2.011 1.00 79.50 522 HIS A CA 1
ATOM 4122 C C . HIS A 1 522 ? -8.662 18.260 -1.821 1.00 79.50 522 HIS A C 1
ATOM 4124 O O . HIS A 1 522 ? -9.382 17.262 -1.779 1.00 79.50 522 HIS A O 1
ATOM 4130 N N . ALA A 1 523 ? -7.337 18.195 -1.708 1.00 80.56 523 ALA A N 1
ATOM 4131 C CA . ALA A 1 523 ? -6.591 16.955 -1.497 1.00 80.56 523 ALA A CA 1
ATOM 4132 C C . ALA A 1 523 ? -5.408 17.181 -0.556 1.00 80.56 523 ALA A C 1
ATOM 4134 O O . ALA A 1 523 ? -4.855 18.273 -0.504 1.00 80.56 523 ALA A O 1
ATOM 4135 N N . GLN A 1 524 ? -5.002 16.154 0.181 1.00 76.38 524 GLN A N 1
ATOM 4136 C CA . GLN A 1 524 ? -3.854 16.245 1.086 1.00 76.38 524 GLN A CA 1
ATOM 4137 C C . GLN A 1 524 ? -2.538 16.101 0.323 1.00 76.38 524 GLN A C 1
ATOM 4139 O O . GLN A 1 524 ? -1.563 16.795 0.599 1.00 76.38 524 GLN A O 1
ATOM 4144 N N . PHE A 1 525 ? -2.541 15.225 -0.679 1.00 85.75 525 PHE A N 1
ATOM 4145 C CA . PHE A 1 525 ? -1.415 15.008 -1.569 1.00 85.75 525 PHE A CA 1
ATOM 4146 C C . PHE A 1 525 ? -1.776 15.437 -2.978 1.00 85.75 525 PHE A C 1
ATOM 4148 O O . PHE A 1 525 ? -2.903 15.240 -3.442 1.00 85.75 525 PHE A O 1
ATOM 4155 N N . VAL A 1 526 ? -0.787 15.971 -3.683 1.00 92.25 526 VAL A N 1
ATOM 4156 C CA . VAL A 1 526 ? -0.902 16.264 -5.108 1.00 92.25 526 VAL A CA 1
ATOM 4157 C C . VAL A 1 526 ? 0.267 15.621 -5.829 1.00 92.25 526 VAL A C 1
ATOM 4159 O O . VAL A 1 526 ? 1.422 15.871 -5.493 1.00 92.25 526 VAL A O 1
ATOM 4162 N N . VAL A 1 527 ? -0.034 14.806 -6.835 1.00 93.44 527 VAL A N 1
ATOM 4163 C CA . VAL A 1 527 ? 0.961 14.199 -7.719 1.00 93.44 527 VAL A CA 1
ATOM 4164 C C . VAL A 1 527 ? 0.817 14.832 -9.094 1.00 93.44 527 VAL A C 1
ATOM 4166 O O . VAL A 1 527 ? -0.086 14.507 -9.863 1.00 93.44 527 VAL A O 1
ATOM 4169 N N . ASN A 1 528 ? 1.706 15.765 -9.412 1.00 91.12 528 ASN A N 1
ATOM 4170 C CA . ASN A 1 528 ? 1.723 16.451 -10.690 1.00 91.12 528 ASN A CA 1
ATOM 4171 C C . ASN A 1 528 ? 2.449 15.612 -11.754 1.00 91.12 528 ASN A C 1
ATOM 4173 O O . ASN A 1 528 ? 3.683 15.557 -11.800 1.00 91.12 528 ASN A O 1
ATOM 4177 N N . CYS A 1 529 ? 1.662 14.993 -12.629 1.00 87.69 529 CYS A N 1
ATOM 4178 C CA . CYS A 1 529 ? 2.060 14.213 -13.802 1.00 87.69 529 CYS A CA 1
ATOM 4179 C C . CYS A 1 529 ? 1.674 14.902 -15.128 1.00 87.69 529 CYS A C 1
ATOM 4181 O O . CYS A 1 529 ? 1.668 14.240 -16.168 1.00 87.69 529 CYS A O 1
ATOM 4183 N N . LEU A 1 530 ? 1.326 16.195 -15.108 1.00 78.00 530 LEU A N 1
ATOM 4184 C CA . LEU A 1 530 ? 0.868 16.922 -16.293 1.00 78.00 530 LEU A CA 1
ATOM 4185 C C . LEU A 1 530 ? 1.950 16.958 -17.384 1.00 78.00 530 LEU A C 1
ATOM 4187 O O . LEU A 1 530 ? 3.130 17.162 -17.097 1.00 78.00 530 LEU A O 1
ATOM 4191 N N . SER A 1 531 ? 1.538 16.805 -18.642 1.00 65.88 531 SER A N 1
ATOM 4192 C CA . SER A 1 531 ? 2.382 17.079 -19.813 1.00 65.88 531 SER A CA 1
ATOM 4193 C C . SER A 1 531 ? 2.406 18.578 -20.136 1.00 65.88 531 SER A C 1
ATOM 4195 O O . SER A 1 531 ? 3.470 19.154 -20.356 1.00 65.88 531 SER A O 1
ATOM 4197 N N . GLU A 1 532 ? 1.240 19.227 -20.093 1.00 64.50 532 GLU A N 1
ATOM 4198 C CA . GLU A 1 532 ? 1.048 20.662 -20.323 1.00 64.50 532 GLU A CA 1
ATOM 4199 C C . GLU A 1 532 ? 0.790 21.406 -19.005 1.00 64.50 532 GLU A C 1
ATOM 4201 O O . GLU A 1 532 ? 0.093 20.917 -18.124 1.00 64.50 532 GLU A O 1
ATOM 4206 N N . GLY A 1 533 ? 1.354 22.605 -18.833 1.00 66.81 533 GLY A N 1
ATOM 4207 C CA . GLY A 1 533 ? 1.114 23.426 -17.632 1.00 66.81 533 GLY A CA 1
ATOM 4208 C C . GLY A 1 533 ? 1.846 22.971 -16.359 1.00 66.81 533 GLY A C 1
ATOM 4209 O O . GLY A 1 533 ? 1.845 23.702 -15.368 1.00 66.81 533 GLY A O 1
ATOM 4210 N N . LYS A 1 534 ? 2.556 21.833 -16.390 1.00 77.19 534 LYS A N 1
ATOM 4211 C CA . LYS A 1 534 ? 3.344 21.301 -15.263 1.00 77.19 534 LYS A CA 1
ATOM 4212 C C . LYS A 1 534 ? 4.280 22.334 -14.633 1.00 77.19 534 LYS A C 1
ATOM 4214 O O . LYS A 1 534 ? 4.247 22.522 -13.422 1.00 77.19 534 LYS A O 1
ATOM 4219 N N . ALA A 1 535 ? 5.077 23.020 -15.457 1.00 73.38 535 ALA A N 1
ATOM 4220 C CA . ALA A 1 535 ? 6.063 23.996 -14.993 1.00 73.38 535 ALA A CA 1
ATOM 4221 C C . ALA A 1 535 ? 5.420 25.187 -14.265 1.00 73.38 535 ALA A C 1
ATOM 4223 O O . ALA A 1 535 ? 5.986 25.678 -13.294 1.00 73.38 535 ALA A O 1
ATOM 4224 N N . ALA A 1 536 ? 4.233 25.624 -14.697 1.00 73.56 536 ALA A N 1
ATOM 4225 C CA . ALA A 1 536 ? 3.507 26.707 -14.040 1.00 73.56 536 ALA A CA 1
ATOM 4226 C C . ALA A 1 536 ? 3.035 26.290 -12.637 1.00 73.56 536 ALA A C 1
ATOM 4228 O O . ALA A 1 536 ? 3.196 27.049 -11.684 1.00 73.56 536 ALA A O 1
ATOM 4229 N N . VAL A 1 537 ? 2.521 25.061 -12.497 1.00 81.69 537 VAL A N 1
ATOM 4230 C CA . VAL A 1 537 ? 2.117 24.495 -11.199 1.00 81.69 537 VAL A CA 1
ATOM 4231 C C . VAL A 1 537 ? 3.330 24.282 -10.282 1.00 81.69 537 VAL A C 1
ATOM 4233 O O . VAL A 1 537 ? 3.292 24.672 -9.116 1.00 81.69 537 VAL A O 1
ATOM 4236 N N . ASP A 1 538 ? 4.428 23.728 -10.808 1.00 84.44 538 ASP A N 1
ATOM 4237 C CA . ASP A 1 538 ? 5.674 23.523 -10.054 1.00 84.44 538 ASP A CA 1
ATOM 4238 C C . ASP A 1 538 ? 6.255 24.854 -9.541 1.00 84.44 538 ASP A C 1
ATOM 4240 O O . ASP A 1 538 ? 6.610 24.964 -8.364 1.00 84.44 538 ASP A O 1
ATOM 4244 N N . GLN A 1 539 ? 6.292 25.890 -10.388 1.00 80.50 539 GLN A N 1
ATOM 4245 C CA . GLN A 1 539 ? 6.753 27.230 -10.008 1.00 80.50 539 GLN A CA 1
ATOM 4246 C C . GLN A 1 539 ? 5.855 27.875 -8.950 1.00 80.50 539 GLN A C 1
ATOM 4248 O O . GLN A 1 539 ? 6.369 28.435 -7.982 1.00 80.50 539 GLN A O 1
ATOM 4253 N N . ALA A 1 540 ? 4.529 27.766 -9.088 1.00 79.38 540 ALA A N 1
ATOM 4254 C CA . ALA A 1 540 ? 3.581 28.321 -8.121 1.00 79.38 540 ALA A CA 1
ATOM 4255 C C . ALA A 1 540 ? 3.770 27.743 -6.706 1.00 79.38 540 ALA A C 1
ATOM 4257 O O . ALA A 1 540 ? 3.569 28.442 -5.714 1.00 79.38 540 ALA A O 1
ATOM 4258 N N . LEU A 1 541 ? 4.213 26.487 -6.604 1.00 84.75 541 LEU A N 1
ATOM 4259 C CA . LEU A 1 541 ? 4.492 25.807 -5.335 1.00 84.75 541 LEU A CA 1
ATOM 4260 C C . LEU A 1 541 ? 5.970 25.897 -4.907 1.00 84.75 541 LEU A C 1
ATOM 4262 O O . LEU A 1 541 ? 6.377 25.323 -3.889 1.00 84.75 541 LEU A O 1
ATOM 4266 N N . GLY A 1 542 ? 6.792 26.650 -5.645 1.00 77.00 542 GLY A N 1
ATOM 4267 C CA . GLY A 1 542 ? 8.213 26.852 -5.365 1.00 77.00 542 GLY A CA 1
ATOM 4268 C C . GLY A 1 542 ? 9.025 25.558 -5.428 1.00 77.00 542 GLY A C 1
ATOM 4269 O O . GLY A 1 542 ? 9.878 25.329 -4.566 1.00 77.00 542 GLY A O 1
ATOM 4270 N N . VAL A 1 543 ? 8.699 24.678 -6.375 1.00 79.44 543 VAL A N 1
ATOM 4271 C CA . VAL A 1 543 ? 9.482 23.489 -6.724 1.00 79.44 543 VAL A CA 1
ATOM 4272 C C . VAL A 1 543 ? 10.415 23.888 -7.872 1.00 79.44 543 VAL A C 1
ATOM 4274 O O . VAL A 1 543 ? 10.064 23.790 -9.046 1.00 79.44 543 VAL A O 1
ATOM 4277 N N . ASP A 1 544 ? 11.588 24.424 -7.518 1.00 61.00 544 ASP A N 1
ATOM 4278 C CA . ASP A 1 544 ? 12.582 24.927 -8.474 1.00 61.00 544 ASP A CA 1
ATOM 4279 C C . ASP A 1 544 ? 13.412 23.793 -9.091 1.00 61.00 544 ASP A C 1
ATOM 4281 O O . ASP A 1 544 ? 13.874 22.890 -8.393 1.00 61.00 544 ASP A O 1
ATOM 4285 N N . GLY A 1 545 ? 13.639 23.865 -10.409 1.00 56.47 545 GLY A N 1
ATOM 4286 C CA . GLY A 1 545 ? 14.557 22.956 -11.108 1.00 56.47 545 GLY A CA 1
ATOM 4287 C C . GLY A 1 545 ? 14.139 22.501 -12.506 1.00 56.47 545 GLY A C 1
ATOM 4288 O O . GLY A 1 545 ? 14.731 21.550 -13.011 1.00 56.47 545 GLY A O 1
ATOM 4289 N N . SER A 1 546 ? 13.114 23.087 -13.130 1.00 49.72 546 SER A N 1
ATOM 4290 C CA . SER A 1 546 ? 12.754 22.739 -14.514 1.00 49.72 546 SER A CA 1
ATOM 4291 C C . SER A 1 546 ? 13.861 23.217 -15.467 1.00 49.72 546 SER A C 1
ATOM 4293 O O . SER A 1 546 ? 14.103 24.426 -15.519 1.00 49.72 546 SER A O 1
ATOM 4295 N N . PRO A 1 547 ? 14.546 22.331 -16.218 1.00 49.62 547 PRO A N 1
ATOM 4296 C CA . PRO A 1 547 ? 15.465 22.779 -17.257 1.00 49.62 547 PRO A CA 1
ATOM 4297 C C . PRO A 1 547 ? 14.688 23.582 -18.307 1.00 49.62 547 PRO A C 1
ATOM 4299 O O . PRO A 1 547 ? 13.476 23.399 -18.464 1.00 49.62 547 PRO A O 1
ATOM 4302 N N . LYS A 1 548 ? 15.370 24.464 -19.047 1.00 50.06 548 LYS A N 1
ATOM 4303 C CA . LYS A 1 548 ? 14.736 25.157 -20.178 1.00 50.06 548 LYS A CA 1
ATOM 4304 C C . LYS A 1 548 ? 14.182 24.105 -21.155 1.00 50.06 548 LYS A C 1
ATOM 4306 O O . LYS A 1 548 ? 14.944 23.226 -21.560 1.00 50.06 548 LYS A O 1
ATOM 4311 N N . PRO A 1 549 ? 12.889 24.154 -21.515 1.00 51.28 549 PRO A N 1
ATOM 4312 C CA . PRO A 1 549 ? 12.302 23.149 -22.387 1.00 51.28 549 PRO A CA 1
ATOM 4313 C C . PRO A 1 549 ? 12.900 23.258 -23.798 1.00 51.28 549 PRO A C 1
ATOM 4315 O O . PRO A 1 549 ? 12.753 24.283 -24.458 1.00 51.28 549 PRO A O 1
ATOM 4318 N N . ASP A 1 550 ? 13.577 22.200 -24.253 1.00 49.34 550 ASP A N 1
ATOM 4319 C CA . ASP A 1 550 ? 13.911 21.989 -25.669 1.00 49.34 550 ASP A CA 1
ATOM 4320 C C . ASP A 1 550 ? 12.749 21.212 -26.291 1.00 49.34 550 ASP A C 1
ATOM 4322 O O . ASP A 1 550 ? 12.600 20.003 -26.091 1.00 49.34 550 ASP A O 1
ATOM 4326 N N . TRP A 1 551 ? 11.852 21.933 -26.955 1.00 51.66 551 TRP A N 1
ATOM 4327 C CA . TRP A 1 551 ? 10.674 21.348 -27.578 1.00 51.66 551 TRP A CA 1
ATOM 4328 C C . TRP A 1 551 ? 11.064 20.682 -28.894 1.00 51.66 551 TRP A C 1
ATOM 4330 O O . TRP A 1 551 ? 11.576 21.330 -29.806 1.00 51.66 551 TRP A O 1
ATOM 4340 N N . ARG A 1 552 ? 10.778 19.387 -29.018 1.00 53.38 552 ARG A N 1
ATOM 4341 C CA . ARG A 1 552 ? 10.946 18.630 -30.258 1.00 53.38 552 ARG A CA 1
ATOM 4342 C C . ARG A 1 552 ? 9.602 18.111 -30.719 1.00 53.38 552 ARG A C 1
ATOM 4344 O O . ARG A 1 552 ? 8.935 17.347 -30.027 1.00 53.38 552 ARG A O 1
ATOM 4351 N N . LEU A 1 553 ? 9.234 18.508 -31.923 1.00 53.75 553 LEU A N 1
ATOM 4352 C CA . LEU A 1 553 ? 8.040 18.030 -32.590 1.00 53.75 553 LEU A CA 1
ATOM 4353 C C . LEU A 1 553 ? 8.375 16.731 -33.327 1.00 53.75 553 LEU A C 1
ATOM 4355 O O . LEU A 1 553 ? 9.300 16.715 -34.143 1.00 53.75 553 LEU A O 1
ATOM 4359 N N . LYS A 1 554 ? 7.653 15.643 -33.042 1.00 59.47 554 LYS A N 1
ATOM 4360 C CA . LYS A 1 554 ? 7.738 14.412 -33.833 1.00 59.47 554 LYS A CA 1
ATOM 4361 C C . LYS A 1 554 ? 6.387 14.102 -34.447 1.00 59.47 554 LYS A C 1
ATOM 4363 O O . LYS A 1 554 ? 5.350 14.172 -33.797 1.00 59.47 554 LYS A O 1
ATOM 4368 N N . PHE A 1 555 ? 6.429 13.687 -35.702 1.00 66.56 555 PHE A N 1
ATOM 4369 C CA . PHE A 1 555 ? 5.259 13.190 -36.395 1.00 66.56 555 PHE A CA 1
ATOM 4370 C C . PHE A 1 555 ? 5.429 11.714 -36.726 1.00 66.56 555 PHE A C 1
ATOM 4372 O O . PHE A 1 555 ? 6.525 11.239 -37.041 1.00 66.56 555 PHE A O 1
ATOM 4379 N N . GLY A 1 556 ? 4.321 10.991 -36.669 1.00 74.94 556 GLY A N 1
ATOM 4380 C CA . GLY A 1 556 ? 4.213 9.628 -37.140 1.00 74.94 556 GLY A CA 1
ATOM 4381 C C . GLY A 1 556 ? 3.017 9.438 -38.052 1.00 74.94 556 GLY A C 1
ATOM 4382 O O . GLY A 1 556 ? 2.064 10.214 -38.031 1.00 74.94 556 GLY A O 1
ATOM 4383 N N . ILE A 1 557 ? 3.079 8.382 -38.852 1.00 79.69 557 ILE A N 1
ATOM 4384 C CA . ILE A 1 557 ? 1.972 7.928 -39.683 1.00 79.69 557 ILE A CA 1
ATOM 4385 C C . ILE A 1 557 ? 1.621 6.505 -39.274 1.00 79.69 557 ILE A C 1
ATOM 4387 O O . ILE A 1 557 ? 2.453 5.603 -39.386 1.00 79.69 557 ILE A O 1
ATOM 4391 N N . GLU A 1 558 ? 0.390 6.298 -38.819 1.00 84.62 558 GLU A N 1
ATOM 4392 C CA . GLU A 1 558 ? -0.197 4.968 -38.711 1.00 84.62 558 GLU A CA 1
ATOM 4393 C C . GLU A 1 558 ? -0.868 4.601 -40.036 1.00 84.62 558 GLU A C 1
ATOM 4395 O O . GLU A 1 558 ? -1.524 5.413 -40.678 1.00 84.62 558 GLU A O 1
ATOM 4400 N N . THR A 1 559 ? -0.701 3.362 -40.475 1.00 87.69 559 THR A N 1
ATOM 4401 C CA . THR A 1 559 ? -1.254 2.878 -41.736 1.00 87.69 559 THR A CA 1
ATOM 4402 C C . THR A 1 559 ? -1.670 1.415 -41.608 1.00 87.69 559 THR A C 1
ATOM 4404 O O . THR A 1 559 ? -1.287 0.705 -40.669 1.00 87.69 559 THR A O 1
ATOM 4407 N N . SER A 1 560 ? -2.515 0.962 -42.530 1.00 88.19 560 SER A N 1
ATOM 4408 C CA . SER A 1 560 ? -2.827 -0.463 -42.655 1.00 88.19 560 SER A CA 1
ATOM 4409 C C . SER A 1 560 ? -1.616 -1.256 -43.165 1.00 88.19 560 SER A C 1
ATOM 4411 O O . SER A 1 560 ? -0.640 -0.690 -43.652 1.00 88.19 560 SER A O 1
ATOM 4413 N N . GLU A 1 561 ? -1.648 -2.575 -42.996 1.00 88.81 561 GLU A N 1
ATOM 4414 C CA . GLU A 1 561 ? -0.573 -3.462 -43.440 1.00 88.81 561 GLU A CA 1
ATOM 4415 C C . GLU A 1 561 ? -0.198 -3.243 -44.914 1.00 88.81 561 GLU A C 1
ATOM 4417 O O . GLU A 1 561 ? -1.043 -3.272 -45.810 1.00 88.81 561 GLU A O 1
ATOM 4422 N N . ILE A 1 562 ? 1.103 -3.075 -45.156 1.00 89.06 562 ILE A N 1
ATOM 4423 C CA . ILE A 1 562 ? 1.692 -3.028 -46.491 1.00 89.06 562 ILE A CA 1
ATOM 4424 C C . ILE A 1 562 ? 2.183 -4.442 -46.819 1.00 89.06 562 ILE A C 1
ATOM 4426 O O . ILE A 1 562 ? 3.137 -4.896 -46.184 1.00 89.06 562 ILE A O 1
ATOM 4430 N N . PRO A 1 563 ? 1.612 -5.146 -47.817 1.00 86.62 563 PRO A N 1
ATOM 4431 C CA . PRO A 1 563 ? 1.945 -6.548 -48.087 1.00 86.62 563 PRO A CA 1
ATOM 4432 C C . PRO A 1 563 ? 3.439 -6.812 -48.321 1.00 86.62 563 PRO A C 1
ATOM 4434 O O . PRO A 1 563 ? 3.957 -7.841 -47.907 1.00 86.62 563 PRO A O 1
ATOM 4437 N N . ALA A 1 564 ? 4.153 -5.860 -48.932 1.00 85.56 564 ALA A N 1
ATOM 4438 C CA . ALA A 1 564 ? 5.595 -5.962 -49.170 1.00 85.56 564 ALA A CA 1
ATOM 4439 C C . ALA A 1 564 ? 6.448 -5.918 -47.884 1.00 85.56 564 ALA A C 1
ATOM 4441 O O . ALA A 1 564 ? 7.617 -6.290 -47.922 1.00 85.56 564 ALA A O 1
ATOM 4442 N N . LEU A 1 565 ? 5.877 -5.460 -46.764 1.00 87.38 565 LEU A N 1
ATOM 4443 C CA . LEU A 1 565 ? 6.527 -5.366 -45.455 1.00 87.38 565 LEU A CA 1
ATOM 4444 C C . LEU A 1 565 ? 5.902 -6.294 -44.404 1.00 87.38 565 LEU A C 1
ATOM 4446 O O . LEU A 1 565 ? 6.350 -6.268 -43.262 1.00 87.38 565 LEU A O 1
ATOM 4450 N N . ALA A 1 566 ? 4.904 -7.112 -44.761 1.00 86.12 566 ALA A N 1
ATOM 4451 C CA . ALA A 1 566 ? 4.170 -7.952 -43.808 1.00 86.12 566 ALA A CA 1
ATOM 4452 C C . ALA A 1 566 ? 5.111 -8.849 -42.980 1.00 86.12 566 ALA A C 1
ATOM 4454 O O . ALA A 1 566 ? 5.045 -8.844 -41.752 1.00 86.12 566 ALA A O 1
ATOM 4455 N N . ASP A 1 567 ? 6.069 -9.498 -43.651 1.00 85.94 567 ASP A N 1
ATOM 4456 C CA . ASP A 1 567 ? 7.073 -10.376 -43.032 1.00 85.94 567 ASP A CA 1
ATOM 4457 C C . ASP A 1 567 ? 8.359 -9.642 -42.607 1.00 85.94 567 ASP A C 1
ATOM 4459 O O . ASP A 1 567 ? 9.345 -10.268 -42.212 1.00 85.94 567 ASP A O 1
ATOM 4463 N N . THR A 1 568 ? 8.402 -8.311 -42.722 1.00 88.19 568 THR A N 1
ATOM 4464 C CA . THR A 1 568 ? 9.593 -7.534 -42.356 1.00 88.19 568 THR A CA 1
ATOM 4465 C C . THR A 1 568 ? 9.508 -7.117 -40.891 1.00 88.19 568 THR A C 1
ATOM 4467 O O . THR A 1 568 ? 8.500 -6.577 -40.433 1.00 88.19 568 THR A O 1
ATOM 4470 N N . ALA A 1 569 ? 10.584 -7.367 -40.145 1.00 90.06 569 ALA A N 1
ATOM 4471 C CA . ALA A 1 569 ? 10.718 -6.951 -38.755 1.00 90.06 569 ALA A CA 1
ATOM 4472 C C . ALA A 1 569 ? 10.791 -5.421 -38.637 1.00 90.06 569 ALA A C 1
ATOM 4474 O O . ALA A 1 569 ? 11.361 -4.765 -39.516 1.00 90.06 569 ALA A O 1
ATOM 4475 N N . SER A 1 570 ? 10.244 -4.864 -37.553 1.00 91.25 570 SER A N 1
ATOM 4476 C CA . SER A 1 570 ? 10.349 -3.443 -37.192 1.00 91.25 570 SER A CA 1
ATOM 4477 C C . SER A 1 570 ? 11.795 -2.960 -37.330 1.00 91.25 570 SER A C 1
ATOM 4479 O O . SER A 1 570 ? 12.732 -3.734 -37.137 1.00 91.25 570 SER A O 1
ATOM 4481 N N . ALA A 1 571 ? 12.012 -1.686 -37.647 1.00 89.50 571 ALA A N 1
ATOM 4482 C CA . ALA A 1 571 ? 13.366 -1.166 -37.791 1.00 89.50 571 ALA A CA 1
ATOM 4483 C C . ALA A 1 571 ? 13.531 0.236 -37.222 1.00 89.50 571 ALA A C 1
ATOM 4485 O O . ALA A 1 571 ? 12.674 1.097 -37.414 1.00 89.50 571 ALA A O 1
ATOM 4486 N N . THR A 1 572 ? 14.685 0.456 -36.599 1.00 87.31 572 THR A N 1
ATOM 4487 C CA . THR A 1 572 ? 15.192 1.772 -36.199 1.00 87.31 572 THR A CA 1
ATOM 4488 C C . THR A 1 572 ? 16.309 2.151 -37.161 1.00 87.31 572 THR A C 1
ATOM 4490 O O . THR A 1 572 ? 17.215 1.352 -37.398 1.00 87.31 572 THR A O 1
ATOM 4493 N N . ILE A 1 573 ? 16.254 3.351 -37.736 1.00 86.06 573 ILE A N 1
ATOM 4494 C CA . ILE A 1 573 ? 17.275 3.843 -38.666 1.00 86.06 573 ILE A CA 1
ATOM 4495 C C . ILE A 1 573 ? 18.138 4.864 -37.919 1.00 86.06 573 ILE A C 1
ATOM 4497 O O . ILE A 1 573 ? 17.631 5.880 -37.455 1.00 86.06 573 ILE A O 1
ATOM 4501 N N . LEU A 1 574 ? 19.434 4.582 -37.769 1.00 78.94 574 LEU A N 1
ATOM 4502 C CA . LEU A 1 574 ? 20.349 5.409 -36.970 1.00 78.94 574 LEU A CA 1
ATOM 4503 C C . LEU A 1 574 ? 20.775 6.694 -37.713 1.00 78.94 574 LEU A C 1
ATOM 4505 O O . LEU A 1 574 ? 20.960 6.653 -38.925 1.00 78.94 574 LEU A O 1
ATOM 4509 N N . ASP A 1 575 ? 20.996 7.803 -36.996 1.00 63.91 575 ASP A N 1
ATOM 4510 C CA . ASP A 1 575 ? 21.618 9.047 -37.498 1.00 63.91 575 ASP A CA 1
ATOM 4511 C C . ASP A 1 575 ? 21.092 9.556 -38.861 1.00 63.91 575 ASP A C 1
ATOM 4513 O O . ASP A 1 575 ? 21.837 9.731 -39.829 1.00 63.91 575 ASP A O 1
ATOM 4517 N N . GLY A 1 576 ? 19.789 9.836 -38.945 1.00 61.22 576 GLY A N 1
ATOM 4518 C CA . GLY A 1 576 ? 19.166 10.450 -40.120 1.00 61.22 576 GLY A CA 1
ATOM 4519 C C . GLY A 1 576 ? 17.883 11.215 -39.778 1.00 61.22 576 GLY A C 1
ATOM 4520 O O . GLY A 1 576 ? 17.422 11.165 -38.639 1.00 61.22 576 GLY A O 1
ATOM 4521 N N . PRO A 1 577 ? 17.253 11.900 -40.751 1.00 53.16 577 PRO A N 1
ATOM 4522 C CA . PRO A 1 577 ? 15.953 12.550 -40.552 1.00 53.16 577 PRO A CA 1
ATOM 4523 C C . PRO A 1 577 ? 14.807 11.537 -40.357 1.00 53.16 577 PRO A C 1
ATOM 4525 O O . PRO A 1 577 ? 13.647 11.910 -40.294 1.00 53.16 577 PRO A O 1
ATOM 4528 N N . PHE A 1 578 ? 15.083 10.237 -40.278 1.00 63.97 578 PHE A N 1
ATOM 4529 C CA . PHE A 1 578 ? 14.075 9.182 -40.242 1.00 63.97 578 PHE A CA 1
ATOM 4530 C C . PHE A 1 578 ? 14.249 8.391 -38.949 1.00 63.97 578 PHE A C 1
ATOM 4532 O O . PHE A 1 578 ? 15.362 7.984 -38.641 1.00 63.97 578 PHE A O 1
ATOM 4539 N N . GLY A 1 579 ? 13.173 8.205 -38.177 1.00 66.75 579 GLY A N 1
ATOM 4540 C CA . GLY A 1 579 ? 13.253 7.507 -36.891 1.00 66.75 579 GLY A CA 1
ATOM 4541 C C . GLY A 1 579 ? 13.247 5.990 -37.069 1.00 66.75 579 GLY A C 1
ATOM 4542 O O . GLY A 1 579 ? 14.202 5.296 -36.731 1.00 66.75 579 GLY A O 1
ATOM 4543 N N . GLY A 1 580 ? 12.158 5.460 -37.622 1.00 78.19 580 GLY A N 1
ATOM 4544 C CA . GLY A 1 580 ? 11.982 4.025 -37.810 1.00 78.19 580 GLY A CA 1
ATOM 4545 C C . GLY A 1 580 ? 10.577 3.662 -38.277 1.00 78.19 580 GLY A C 1
ATOM 4546 O O . GLY A 1 580 ? 9.729 4.528 -38.493 1.00 78.19 580 GLY A O 1
ATOM 4547 N N . TYR A 1 581 ? 10.322 2.367 -38.422 1.00 86.19 581 TYR A N 1
ATOM 4548 C CA . TYR A 1 581 ? 8.978 1.843 -38.634 1.00 86.19 581 TYR A CA 1
ATOM 4549 C C . TYR A 1 581 ? 8.711 0.654 -37.709 1.00 86.19 581 TYR A C 1
ATOM 4551 O O . TYR A 1 581 ? 9.622 -0.074 -37.312 1.00 86.19 581 TYR A O 1
ATOM 4559 N N . VAL A 1 582 ? 7.448 0.467 -37.352 1.00 87.50 582 VAL A N 1
ATOM 4560 C CA . VAL A 1 582 ? 6.989 -0.543 -36.403 1.00 87.50 582 VAL A CA 1
ATOM 4561 C C . VAL A 1 582 ? 5.941 -1.402 -37.082 1.00 87.50 582 VAL A C 1
ATOM 4563 O O . VAL A 1 582 ? 4.955 -0.874 -37.600 1.00 87.50 582 VAL A O 1
ATOM 4566 N N . ASN A 1 583 ? 6.133 -2.718 -37.045 1.00 89.94 583 ASN A N 1
ATOM 4567 C CA . ASN A 1 583 ? 5.196 -3.680 -37.612 1.00 89.94 583 ASN A CA 1
ATOM 4568 C C . ASN A 1 583 ? 4.424 -4.401 -36.493 1.00 89.94 583 ASN A C 1
ATOM 4570 O O . ASN A 1 583 ? 4.980 -5.221 -35.756 1.00 89.94 583 ASN A O 1
ATOM 4574 N N . PHE A 1 584 ? 3.128 -4.108 -36.367 1.00 87.06 584 PHE A N 1
ATOM 4575 C CA . PHE A 1 584 ? 2.195 -4.843 -35.512 1.00 87.06 584 PHE A CA 1
ATOM 4576 C C . PHE A 1 584 ? 1.486 -5.923 -36.336 1.00 87.06 584 PHE A C 1
ATOM 4578 O O . PHE A 1 584 ? 0.269 -5.875 -36.520 1.00 87.06 584 PHE A O 1
ATOM 4585 N N . HIS A 1 585 ? 2.255 -6.898 -36.828 1.00 83.06 585 HIS A N 1
ATOM 4586 C CA . HIS A 1 585 ? 1.795 -7.928 -37.768 1.00 83.06 585 HIS A CA 1
ATOM 4587 C C . HIS A 1 585 ? 0.493 -8.624 -37.324 1.00 83.06 585 HIS A C 1
ATOM 4589 O O . HIS A 1 585 ? -0.447 -8.748 -38.104 1.00 83.06 585 HIS A O 1
ATOM 4595 N N . GLN A 1 586 ? 0.365 -8.976 -36.037 1.00 82.88 586 GLN A N 1
ATOM 4596 C CA . GLN A 1 586 ? -0.850 -9.606 -35.490 1.00 82.88 586 GLN A CA 1
ATOM 4597 C C . GLN A 1 586 ? -2.128 -8.761 -35.662 1.00 82.88 586 GLN A C 1
ATOM 4599 O O . GLN A 1 586 ? -3.230 -9.303 -35.694 1.00 82.88 586 GLN A O 1
ATOM 4604 N N . HIS A 1 587 ? -1.982 -7.438 -35.775 1.00 84.50 587 HIS A N 1
ATOM 4605 C CA . HIS A 1 587 ? -3.074 -6.467 -35.880 1.00 84.50 587 HIS A CA 1
ATOM 4606 C C . HIS A 1 587 ? -3.201 -5.860 -37.280 1.00 84.50 587 HIS A C 1
ATOM 4608 O O . HIS A 1 587 ? -4.060 -5.005 -37.480 1.00 84.50 587 HIS A O 1
ATOM 4614 N N . LYS A 1 588 ? -2.354 -6.270 -38.238 1.00 88.38 588 LYS A N 1
ATOM 4615 C CA . LYS A 1 588 ? -2.289 -5.717 -39.603 1.00 88.38 588 LYS A CA 1
ATOM 4616 C C . LYS A 1 588 ? -2.172 -4.188 -39.631 1.00 88.38 588 LYS A C 1
ATOM 4618 O O . LYS A 1 588 ? -2.819 -3.504 -40.430 1.00 88.38 588 LYS A O 1
ATOM 4623 N N . LYS A 1 589 ? -1.357 -3.652 -38.722 1.00 88.00 589 LYS A N 1
ATOM 4624 C CA . LYS A 1 589 ? -1.102 -2.218 -38.560 1.00 88.00 589 LYS A CA 1
ATOM 4625 C C . LYS A 1 589 ? 0.390 -1.938 -38.583 1.00 88.00 589 LYS A C 1
ATOM 4627 O O . LYS A 1 589 ? 1.180 -2.690 -38.013 1.00 88.00 589 LYS A O 1
ATOM 4632 N N . MET A 1 590 ? 0.763 -0.835 -39.214 1.00 88.25 590 MET A N 1
ATOM 4633 C CA . MET A 1 590 ? 2.143 -0.371 -39.290 1.00 88.25 590 MET A CA 1
ATOM 4634 C C . MET A 1 590 ? 2.220 1.093 -38.877 1.00 88.25 590 MET A C 1
ATOM 4636 O O . MET A 1 590 ? 1.274 1.854 -39.065 1.00 88.25 590 MET A O 1
ATOM 4640 N N . TYR A 1 591 ? 3.351 1.481 -38.304 1.00 85.81 591 TYR A N 1
ATOM 4641 C CA . TYR A 1 591 ? 3.611 2.854 -37.894 1.00 85.81 591 TYR A CA 1
ATOM 4642 C C . TYR A 1 591 ? 4.962 3.310 -38.425 1.00 85.81 591 TYR A C 1
ATOM 4644 O O . TYR A 1 591 ? 5.943 2.589 -38.282 1.00 85.81 591 TYR A O 1
ATOM 4652 N N . PHE A 1 592 ? 5.034 4.525 -38.949 1.00 83.00 592 PHE A N 1
ATOM 4653 C CA . PHE A 1 592 ? 6.245 5.146 -39.475 1.00 83.00 592 PHE A CA 1
ATOM 4654 C C . PHE A 1 592 ? 6.536 6.418 -38.676 1.00 83.00 592 PHE A C 1
ATOM 4656 O O . PHE A 1 592 ? 5.632 7.224 -38.489 1.00 83.00 592 PHE A O 1
ATOM 4663 N N . SER A 1 593 ? 7.760 6.602 -38.169 1.00 75.31 593 SER A N 1
ATOM 4664 C CA . SER A 1 593 ? 8.185 7.849 -37.510 1.00 75.31 593 SER A CA 1
ATOM 4665 C C . SER A 1 593 ? 9.133 8.671 -38.373 1.00 75.31 593 SER A C 1
ATOM 4667 O O . SER A 1 593 ? 10.130 8.164 -38.896 1.00 75.31 593 SER A O 1
ATOM 4669 N N . TRP A 1 594 ? 8.896 9.982 -38.379 1.00 67.00 594 TRP A N 1
ATOM 4670 C CA . TRP A 1 594 ? 9.796 10.990 -38.924 1.00 67.00 594 TRP A CA 1
ATOM 4671 C C . TRP A 1 594 ? 10.281 11.916 -37.806 1.00 67.00 594 TRP A C 1
ATOM 4673 O O . TRP A 1 594 ? 9.489 12.540 -37.101 1.00 67.00 594 TRP A O 1
ATOM 4683 N N . ALA A 1 595 ? 11.601 12.023 -37.647 1.00 51.34 595 ALA A N 1
ATOM 4684 C CA . ALA A 1 595 ? 12.217 13.153 -36.961 1.00 51.34 595 ALA A CA 1
ATOM 4685 C C . ALA A 1 595 ? 12.493 14.247 -38.000 1.00 51.34 595 ALA A C 1
ATOM 4687 O O . ALA A 1 595 ? 13.531 14.219 -38.662 1.00 51.34 595 ALA A O 1
ATOM 4688 N N . THR A 1 596 ? 11.522 15.129 -38.262 1.00 42.69 596 THR A N 1
ATOM 4689 C CA . THR A 1 596 ? 11.748 16.248 -39.190 1.00 42.69 596 THR A CA 1
ATOM 4690 C C . THR A 1 596 ? 13.012 16.986 -38.770 1.00 42.69 596 THR A C 1
ATOM 4692 O O . THR A 1 596 ? 13.358 16.956 -37.583 1.00 42.69 596 THR A O 1
ATOM 4695 N N . GLU A 1 597 ? 13.711 17.578 -39.749 1.00 41.31 597 GLU A N 1
ATOM 4696 C CA . GLU A 1 597 ? 14.837 18.499 -39.554 1.00 41.31 597 GLU A CA 1
ATOM 4697 C C . GLU A 1 597 ? 14.742 19.157 -38.186 1.00 41.31 597 GLU A C 1
ATOM 4699 O O . GLU A 1 597 ? 13.654 19.627 -37.851 1.00 41.31 597 GLU A O 1
ATOM 4704 N N . ARG A 1 598 ? 15.830 19.159 -37.397 1.00 39.19 598 ARG A N 1
ATOM 4705 C CA . ARG A 1 598 ? 15.911 19.962 -36.171 1.00 39.19 598 ARG A CA 1
ATOM 4706 C C . ARG A 1 598 ? 15.356 21.343 -36.518 1.00 39.19 598 ARG A C 1
ATOM 4708 O O . ARG A 1 598 ? 16.089 22.154 -37.080 1.00 39.19 598 ARG A O 1
ATOM 4715 N N . LEU A 1 599 ? 14.078 21.597 -36.236 1.00 38.44 599 LEU A N 1
ATOM 4716 C CA . LEU A 1 599 ? 13.529 22.933 -36.258 1.00 38.44 599 LEU A CA 1
ATOM 4717 C C . LEU A 1 599 ? 14.369 23.593 -35.186 1.00 38.44 599 LEU A C 1
ATOM 4719 O O . LEU A 1 599 ? 14.355 23.154 -34.039 1.00 38.44 599 LEU A O 1
ATOM 4723 N N . THR A 1 600 ? 15.271 24.443 -35.670 1.00 33.22 600 THR A N 1
ATOM 4724 C CA . THR A 1 600 ? 16.403 25.066 -34.985 1.00 33.22 600 THR A CA 1
ATOM 4725 C C . THR A 1 600 ? 16.177 25.118 -33.477 1.00 33.22 600 THR A C 1
ATOM 4727 O O . THR A 1 600 ? 15.109 25.608 -33.113 1.00 33.22 600 THR A O 1
ATOM 4730 N N . PRO A 1 601 ? 17.115 24.664 -32.612 1.00 34.50 601 PRO A N 1
ATOM 4731 C CA . PRO A 1 601 ? 16.947 24.779 -31.161 1.00 34.50 601 PRO A CA 1
ATOM 4732 C C . PRO A 1 601 ? 16.455 26.190 -30.858 1.00 34.50 601 PRO A C 1
ATOM 4734 O O . PRO A 1 601 ? 17.157 27.154 -31.172 1.00 34.50 601 PRO A O 1
ATOM 4737 N N . MET A 1 602 ? 15.206 26.317 -30.405 1.00 38.34 602 MET A N 1
ATOM 4738 C CA . MET A 1 602 ? 14.594 27.629 -30.249 1.00 38.34 602 MET A CA 1
ATOM 4739 C C . MET A 1 602 ? 15.288 28.290 -29.060 1.00 38.34 602 MET A C 1
ATOM 4741 O O . MET A 1 602 ? 15.202 27.766 -27.947 1.00 38.34 602 MET A O 1
ATOM 4745 N N . PRO A 1 603 ? 16.010 29.410 -29.254 1.00 37.00 603 PRO A N 1
ATOM 4746 C CA . PRO A 1 603 ? 16.492 30.187 -28.126 1.00 37.00 603 PRO A CA 1
ATOM 4747 C C . PRO A 1 603 ? 15.269 30.618 -27.316 1.00 37.00 603 PRO A C 1
ATOM 4749 O O . PRO A 1 603 ? 14.251 30.994 -27.899 1.00 37.00 603 PRO A O 1
ATOM 4752 N N . ALA A 1 604 ? 15.369 30.591 -25.990 1.00 38.00 604 ALA A N 1
ATOM 4753 C CA . ALA A 1 604 ? 14.308 30.947 -25.041 1.00 38.00 604 ALA A CA 1
ATOM 4754 C C . ALA A 1 604 ? 13.854 32.430 -25.113 1.00 38.00 604 ALA A C 1
ATOM 4756 O O . ALA A 1 604 ? 13.206 32.927 -24.198 1.00 38.00 604 ALA A O 1
ATOM 4757 N N . ASP A 1 605 ? 14.235 33.139 -26.172 1.00 31.97 605 ASP A N 1
ATOM 4758 C CA . ASP A 1 605 ? 14.272 34.587 -26.307 1.00 31.97 605 ASP A CA 1
ATOM 4759 C C . ASP A 1 605 ? 13.726 35.071 -27.672 1.00 31.97 605 ASP A C 1
ATOM 4761 O O . ASP A 1 605 ? 13.835 36.251 -28.004 1.00 31.97 605 ASP A O 1
ATOM 4765 N N . LYS A 1 606 ? 13.074 34.192 -28.452 1.00 31.06 606 LYS A N 1
ATOM 4766 C CA . LYS A 1 606 ? 12.213 34.592 -29.578 1.00 31.06 606 LYS A CA 1
ATOM 4767 C C . LYS A 1 606 ? 10.792 34.074 -29.388 1.00 31.06 606 LYS A C 1
ATOM 4769 O O . LYS A 1 606 ? 10.595 32.870 -29.239 1.00 31.06 606 LYS A O 1
ATOM 4774 N N . ASP A 1 607 ? 9.829 34.989 -29.450 1.00 33.91 607 ASP A N 1
ATOM 4775 C CA . ASP A 1 607 ? 8.407 34.663 -29.493 1.00 33.91 607 ASP A CA 1
ATOM 4776 C C . ASP A 1 607 ? 8.110 33.735 -30.683 1.00 33.91 607 ASP A C 1
ATOM 4778 O O . ASP A 1 607 ? 8.663 33.891 -31.779 1.00 33.91 607 ASP A O 1
ATOM 4782 N N . LEU A 1 608 ? 7.264 32.733 -30.436 1.00 41.62 608 LEU A N 1
ATOM 4783 C CA . LEU A 1 608 ? 6.720 31.851 -31.468 1.00 41.62 608 LEU A CA 1
ATOM 4784 C C . LEU A 1 608 ? 6.022 32.695 -32.552 1.00 41.62 608 LEU A C 1
ATOM 4786 O O . LEU A 1 608 ? 5.437 33.726 -32.224 1.00 41.62 608 LEU A O 1
ATOM 4790 N N . PRO A 1 609 ? 6.017 32.263 -33.826 1.00 45.09 609 PRO A N 1
ATOM 4791 C CA . PRO A 1 609 ? 5.061 32.786 -34.797 1.00 45.09 609 PRO A CA 1
ATOM 4792 C C . PRO A 1 609 ? 3.643 32.665 -34.217 1.00 45.09 609 PRO A C 1
ATOM 4794 O O . PRO A 1 609 ? 3.289 31.592 -33.726 1.00 45.09 609 PRO A O 1
ATOM 4797 N N . ASP A 1 610 ? 2.852 33.743 -34.232 1.00 45.84 610 ASP A N 1
ATOM 4798 C CA . ASP A 1 610 ? 1.532 33.809 -33.572 1.00 45.84 610 ASP A CA 1
ATOM 4799 C C . ASP A 1 610 ? 0.546 32.708 -34.034 1.00 45.84 610 ASP A C 1
ATOM 4801 O O . ASP A 1 610 ? -0.429 32.395 -33.349 1.00 45.84 610 ASP A O 1
ATOM 4805 N N . ASP A 1 611 ? 0.799 32.094 -35.189 1.00 47.75 611 ASP A N 1
ATOM 4806 C CA . ASP A 1 611 ? 0.006 31.048 -35.834 1.00 47.75 611 ASP A CA 1
ATOM 4807 C C . ASP A 1 611 ? 0.416 29.610 -35.455 1.00 47.75 611 ASP A C 1
ATOM 4809 O O . ASP A 1 611 ? -0.421 28.699 -35.500 1.00 47.75 611 ASP A O 1
ATOM 4813 N N . LEU A 1 612 ? 1.661 29.387 -35.016 1.00 54.09 612 LEU A N 1
ATOM 4814 C CA . LEU A 1 612 ? 2.171 28.059 -34.654 1.00 54.09 612 LEU A CA 1
ATOM 4815 C C . LEU A 1 612 ? 1.432 27.431 -33.452 1.00 54.09 612 LEU A C 1
ATOM 4817 O O . LEU A 1 612 ? 1.085 26.253 -33.536 1.00 54.09 612 LEU A O 1
ATOM 4821 N N . PRO A 1 613 ? 1.124 28.164 -32.357 1.00 56.03 613 PRO A N 1
ATOM 4822 C CA . PRO A 1 613 ? 0.398 27.620 -31.205 1.00 56.03 613 PRO A CA 1
ATOM 4823 C C . PRO A 1 613 ? -1.039 27.187 -31.522 1.00 56.03 613 PRO A C 1
ATOM 4825 O O . PRO A 1 613 ? -1.565 26.286 -30.869 1.00 56.03 613 PRO A O 1
ATOM 4828 N N . GLN A 1 614 ? -1.686 27.823 -32.503 1.00 57.53 614 GLN A N 1
ATOM 4829 C CA . GLN A 1 614 ? -3.073 27.528 -32.865 1.00 57.53 614 GLN A CA 1
ATOM 4830 C C . GLN A 1 614 ? -3.163 26.310 -33.792 1.00 57.53 614 GLN A C 1
ATOM 4832 O O . GLN A 1 614 ? -3.975 25.421 -33.544 1.00 57.53 614 GLN A O 1
ATOM 4837 N N . LEU A 1 615 ? -2.280 26.232 -34.795 1.00 60.00 615 LEU A N 1
ATOM 4838 C CA . LEU A 1 615 ? -2.082 25.029 -35.610 1.00 60.00 615 LEU A CA 1
ATOM 4839 C C . LEU A 1 615 ? -1.632 23.838 -34.744 1.00 60.00 615 LEU A C 1
ATOM 4841 O O . LEU A 1 615 ? -2.047 22.708 -34.958 1.00 60.00 615 LEU A O 1
ATOM 4845 N N . TRP A 1 616 ? -0.811 24.093 -33.725 1.00 62.22 616 TRP A N 1
ATOM 4846 C CA . TRP A 1 616 ? -0.366 23.095 -32.755 1.00 62.22 616 TRP A CA 1
ATOM 4847 C C . TRP A 1 616 ? -1.517 22.533 -31.916 1.00 62.22 616 TRP A C 1
ATOM 4849 O O . TRP A 1 616 ? -1.697 21.318 -31.850 1.00 62.22 616 TRP A O 1
ATOM 4859 N N . LYS A 1 617 ? -2.330 23.414 -31.316 1.00 58.75 617 LYS A N 1
ATOM 4860 C CA . LYS A 1 617 ? -3.526 23.005 -30.569 1.00 58.75 617 LYS A CA 1
ATOM 4861 C C . LYS A 1 617 ? -4.473 22.190 -31.441 1.00 58.75 617 LYS A C 1
ATOM 4863 O O . LYS A 1 617 ? -4.983 21.187 -30.959 1.00 58.75 617 LYS A O 1
ATOM 4868 N N . SER A 1 618 ? -4.667 22.583 -32.703 1.00 62.50 618 SER A N 1
ATOM 4869 C CA . SER A 1 618 ? -5.528 21.829 -33.616 1.00 62.50 618 SER A CA 1
ATOM 4870 C C . SER A 1 618 ? -4.945 20.444 -33.909 1.00 62.50 618 SER A C 1
ATOM 4872 O O . SER A 1 618 ? -5.644 19.451 -33.750 1.00 62.50 618 SER A O 1
ATOM 4874 N N . VAL A 1 619 ? -3.648 20.345 -34.218 1.00 59.00 619 VAL A N 1
ATOM 4875 C CA . VAL A 1 619 ? -2.970 19.073 -34.518 1.00 59.00 619 VAL A CA 1
ATOM 4876 C C . VAL A 1 619 ? -2.993 18.100 -33.330 1.00 59.00 619 VAL A C 1
ATOM 4878 O O . VAL A 1 619 ? -3.277 16.921 -33.529 1.00 59.00 619 VAL A O 1
ATOM 4881 N N . VAL A 1 620 ? -2.757 18.566 -32.096 1.00 52.91 620 VAL A N 1
ATOM 4882 C CA . VAL A 1 620 ? -2.859 17.731 -30.876 1.00 52.91 620 VAL A CA 1
ATOM 4883 C C . VAL A 1 620 ? -4.300 17.297 -30.597 1.00 52.91 620 VAL A C 1
ATOM 4885 O O . VAL A 1 620 ? -4.529 16.207 -30.080 1.00 52.91 620 VAL A O 1
ATOM 4888 N N . GLN A 1 621 ? -5.279 18.121 -30.972 1.00 56.34 621 GLN A N 1
ATOM 4889 C CA . GLN A 1 621 ? -6.707 17.803 -30.877 1.00 56.34 621 GLN A CA 1
ATOM 4890 C C . GLN A 1 621 ? -7.207 16.917 -32.035 1.00 56.34 621 GLN A C 1
ATOM 4892 O O . GLN A 1 621 ? -8.392 16.596 -32.082 1.00 56.34 621 GLN A O 1
ATOM 4897 N N . GLY A 1 622 ? -6.321 16.497 -32.947 1.00 58.31 622 GLY A N 1
ATOM 4898 C CA . GLY A 1 622 ? -6.644 15.644 -34.096 1.00 58.31 622 GLY A CA 1
ATOM 4899 C C . GLY A 1 622 ? -7.056 16.400 -35.366 1.00 58.31 622 GLY A C 1
ATOM 4900 O O . GLY A 1 622 ? -7.211 15.783 -36.420 1.00 58.31 622 GLY A O 1
ATOM 4901 N N . ASP A 1 623 ? -7.160 17.728 -35.311 1.00 68.88 623 ASP A N 1
ATOM 4902 C CA . ASP A 1 623 ? -7.440 18.604 -36.452 1.00 68.88 623 ASP A CA 1
ATOM 4903 C C . ASP A 1 623 ? -6.141 18.973 -37.187 1.00 68.88 623 ASP A C 1
ATOM 4905 O O . ASP A 1 623 ? -5.546 20.045 -37.009 1.00 68.88 623 ASP A O 1
ATOM 4909 N N . VAL A 1 624 ? -5.690 18.049 -38.040 1.00 71.19 624 VAL A N 1
ATOM 4910 C CA . VAL A 1 624 ? -4.539 18.235 -38.936 1.00 71.19 624 VAL A CA 1
ATOM 4911 C C . VAL A 1 624 ? -5.014 18.786 -40.289 1.00 71.19 624 VAL A C 1
ATOM 4913 O O . VAL A 1 624 ? -5.773 18.094 -40.973 1.00 71.19 624 VAL A O 1
ATOM 4916 N N . PRO A 1 625 ? -4.558 19.977 -40.732 1.00 78.19 625 PRO A N 1
ATOM 4917 C CA . PRO A 1 625 ? -4.931 20.517 -42.038 1.00 78.19 625 PRO A CA 1
ATOM 4918 C C . PRO A 1 625 ? -4.552 19.585 -43.193 1.00 78.19 625 PRO A C 1
ATOM 4920 O O . PRO A 1 625 ? -3.456 19.025 -43.211 1.00 78.19 625 PRO A O 1
ATOM 4923 N N . GLU A 1 626 ? -5.426 19.473 -44.194 1.00 79.44 626 GLU A N 1
ATOM 4924 C CA . GLU A 1 626 ? -5.261 18.525 -45.307 1.00 79.44 626 GLU A CA 1
ATOM 4925 C C . GLU A 1 626 ? -3.966 18.753 -46.109 1.00 79.44 626 GLU A C 1
ATOM 4927 O O . GLU A 1 626 ? -3.304 17.800 -46.512 1.00 79.44 626 GLU A O 1
ATOM 4932 N N . GLU A 1 627 ? -3.542 20.008 -46.286 1.00 76.19 627 GLU A N 1
ATOM 4933 C CA . GLU A 1 627 ? -2.280 20.333 -46.967 1.00 76.19 627 GLU A CA 1
ATOM 4934 C C . GLU A 1 627 ? -1.052 19.833 -46.189 1.00 76.19 627 GLU A C 1
ATOM 4936 O O . GLU A 1 627 ? -0.128 19.263 -46.777 1.00 76.19 627 GLU A O 1
ATOM 4941 N N . LEU A 1 628 ? -1.060 19.993 -44.859 1.00 73.94 628 LEU A N 1
ATOM 4942 C CA . LEU A 1 628 ? -0.014 19.468 -43.980 1.00 73.94 628 LEU A CA 1
ATOM 4943 C C . LEU A 1 628 ? -0.032 17.936 -43.999 1.00 73.94 628 LEU A C 1
ATOM 4945 O O . LEU A 1 628 ? 1.025 17.312 -44.113 1.00 73.94 628 LEU A O 1
ATOM 4949 N N . ARG A 1 629 ? -1.230 17.334 -43.983 1.00 77.81 629 ARG A N 1
ATOM 4950 C CA . ARG A 1 629 ? -1.412 15.884 -44.072 1.00 77.81 629 ARG A CA 1
ATOM 4951 C C . ARG A 1 629 ? -0.812 15.313 -45.354 1.00 77.81 629 ARG A C 1
ATOM 4953 O O . ARG A 1 629 ? 0.024 14.411 -45.291 1.00 77.81 629 ARG A O 1
ATOM 4960 N N . ALA A 1 630 ? -1.182 15.868 -46.505 1.00 80.12 630 ALA A N 1
ATOM 4961 C CA . ALA A 1 630 ? -0.683 15.435 -47.804 1.00 80.12 630 ALA A CA 1
ATOM 4962 C C . ALA A 1 630 ? 0.839 15.616 -47.932 1.00 80.12 630 ALA A C 1
ATOM 4964 O O . ALA A 1 630 ? 1.531 14.712 -48.402 1.00 80.12 630 ALA A O 1
ATOM 4965 N N . SER A 1 631 ? 1.372 16.755 -47.475 1.00 79.81 631 SER A N 1
ATOM 4966 C CA . SER A 1 631 ? 2.815 17.031 -47.483 1.00 79.81 631 SER A CA 1
ATOM 4967 C C . SER A 1 631 ? 3.597 15.981 -46.687 1.00 79.81 631 SER A C 1
ATOM 4969 O O . SER A 1 631 ? 4.552 15.390 -47.194 1.00 79.81 631 SER A O 1
ATOM 4971 N N . MET A 1 632 ? 3.144 15.674 -45.469 1.00 76.69 632 MET A N 1
ATOM 4972 C CA . MET A 1 632 ? 3.807 14.710 -44.593 1.00 76.69 632 MET A CA 1
ATOM 4973 C C . MET A 1 632 ? 3.757 13.277 -45.128 1.00 76.69 632 MET A C 1
ATOM 4975 O O . MET A 1 632 ? 4.759 12.566 -45.040 1.00 76.69 632 MET A O 1
ATOM 4979 N N . VAL A 1 633 ? 2.619 12.847 -45.683 1.00 83.19 633 VAL A N 1
ATOM 4980 C CA . VAL A 1 633 ? 2.472 11.518 -46.300 1.00 83.19 633 VAL A CA 1
ATOM 4981 C C . VAL A 1 633 ? 3.413 11.376 -47.493 1.00 83.19 633 VAL A C 1
ATOM 4983 O O . VAL A 1 633 ? 4.209 10.438 -47.526 1.00 83.19 633 VAL A O 1
ATOM 4986 N N . ASN A 1 634 ? 3.381 12.328 -48.431 1.00 83.25 634 ASN A N 1
ATOM 4987 C CA . ASN A 1 634 ? 4.218 12.289 -49.634 1.00 83.25 634 ASN A CA 1
ATOM 4988 C C . ASN A 1 634 ? 5.703 12.215 -49.282 1.00 83.25 634 ASN A C 1
ATOM 4990 O O . ASN A 1 634 ? 6.451 11.407 -49.830 1.00 83.25 634 ASN A O 1
ATOM 4994 N N . ALA A 1 635 ? 6.116 13.024 -48.314 1.00 78.69 635 ALA A N 1
ATOM 4995 C CA . ALA A 1 635 ? 7.503 13.102 -47.927 1.00 78.69 635 ALA A CA 1
ATOM 4996 C C . ALA A 1 635 ? 7.967 11.785 -47.230 1.00 78.69 635 ALA A C 1
ATOM 4998 O O . ALA A 1 635 ? 9.109 11.364 -47.429 1.00 78.69 635 ALA A O 1
ATOM 4999 N N . HIS A 1 636 ? 7.089 11.075 -46.489 1.00 79.75 636 HIS A N 1
ATOM 5000 C CA . HIS A 1 636 ? 7.409 9.761 -45.900 1.00 79.75 636 HIS A CA 1
ATOM 5001 C C . HIS A 1 636 ? 7.521 8.700 -46.992 1.00 79.75 636 HIS A C 1
ATOM 5003 O O . HIS A 1 636 ? 8.434 7.873 -46.965 1.00 79.75 636 HIS A O 1
ATOM 5009 N N . GLU A 1 637 ? 6.601 8.714 -47.958 1.00 85.44 637 GLU A N 1
ATOM 5010 C CA . GLU A 1 637 ? 6.651 7.789 -49.084 1.00 85.44 637 GLU A CA 1
ATOM 5011 C C . GLU A 1 637 ? 7.946 7.945 -49.881 1.00 85.44 637 GLU A C 1
ATOM 5013 O O . GLU A 1 637 ? 8.619 6.950 -50.158 1.00 85.44 637 GLU A O 1
ATOM 5018 N N . ASP A 1 638 ? 8.337 9.178 -50.200 1.00 82.25 638 ASP A N 1
ATOM 5019 C CA . ASP A 1 638 ? 9.570 9.463 -50.935 1.00 82.25 638 ASP A CA 1
ATOM 5020 C C . ASP A 1 638 ? 10.822 9.044 -50.161 1.00 82.25 638 ASP A C 1
ATOM 5022 O O . ASP A 1 638 ? 11.730 8.425 -50.730 1.00 82.25 638 ASP A O 1
ATOM 5026 N N . ALA A 1 639 ? 10.850 9.298 -48.851 1.00 78.38 639 ALA A N 1
ATOM 5027 C CA . ALA A 1 639 ? 11.928 8.854 -47.981 1.00 78.38 639 ALA A CA 1
ATOM 5028 C C . ALA A 1 639 ? 12.089 7.326 -48.008 1.00 78.38 639 ALA A C 1
ATOM 5030 O O . ALA A 1 639 ? 13.165 6.811 -48.333 1.00 78.38 639 ALA A O 1
ATOM 5031 N N . PHE A 1 640 ? 11.014 6.582 -47.737 1.00 82.50 640 PHE A N 1
ATOM 5032 C CA . PHE A 1 640 ? 11.064 5.122 -47.661 1.00 82.50 640 PHE A CA 1
ATOM 5033 C C . PHE A 1 640 ? 11.303 4.456 -49.029 1.00 82.50 640 PHE A C 1
ATOM 5035 O O . PHE A 1 640 ? 12.009 3.449 -49.083 1.00 82.50 640 PHE A O 1
ATOM 5042 N N . ARG A 1 641 ? 10.871 5.045 -50.158 1.00 85.38 641 ARG A N 1
ATOM 5043 C CA . ARG A 1 641 ? 11.216 4.564 -51.523 1.00 85.38 641 ARG A CA 1
ATOM 5044 C C . ARG A 1 641 ? 12.725 4.497 -51.788 1.00 85.38 641 ARG A C 1
ATOM 5046 O O . ARG A 1 641 ? 13.186 3.701 -52.616 1.00 85.38 641 ARG A O 1
ATOM 5053 N N . SER A 1 642 ? 13.507 5.356 -51.133 1.00 79.94 642 SER A N 1
ATOM 5054 C CA . SER A 1 642 ? 14.969 5.374 -51.271 1.00 79.94 642 SER A CA 1
ATOM 5055 C C . SER A 1 642 ? 15.661 4.295 -50.420 1.00 79.94 642 SER A C 1
ATOM 5057 O O . SER A 1 642 ? 16.696 3.755 -50.828 1.00 79.94 642 SER A O 1
ATOM 5059 N N . LEU A 1 643 ? 15.051 3.948 -49.282 1.00 85.81 643 LEU A N 1
ATOM 5060 C CA . LEU A 1 643 ? 15.578 3.026 -48.274 1.00 85.81 643 LEU A CA 1
ATOM 5061 C C . LEU A 1 643 ? 15.151 1.572 -48.498 1.00 85.81 643 LEU A C 1
ATOM 5063 O O . LEU A 1 643 ? 15.841 0.665 -48.037 1.00 85.81 643 LEU A O 1
ATOM 5067 N N . LEU A 1 644 ? 14.048 1.338 -49.206 1.00 87.56 644 LEU A N 1
ATOM 5068 C CA . LEU A 1 644 ? 13.519 0.009 -49.509 1.00 87.56 644 LEU A CA 1
ATOM 5069 C C . LEU A 1 644 ? 14.124 -0.569 -50.799 1.00 87.56 644 LEU A C 1
ATOM 5071 O O . LEU A 1 644 ? 14.537 0.156 -51.710 1.00 87.56 644 LEU A O 1
ATOM 5075 N N . SER A 1 645 ? 14.185 -1.900 -50.882 1.00 86.06 645 SER A N 1
ATOM 5076 C CA . SER A 1 645 ? 14.698 -2.620 -52.059 1.00 86.06 645 SER A CA 1
ATOM 5077 C C . SER A 1 645 ? 13.741 -2.568 -53.257 1.00 86.06 645 SER A C 1
ATOM 5079 O O . SER A 1 645 ? 14.163 -2.738 -54.402 1.00 86.06 645 SER A O 1
ATOM 5081 N N . PHE A 1 646 ? 12.465 -2.268 -53.011 1.00 86.06 646 PHE A N 1
ATOM 5082 C CA . PHE A 1 646 ? 11.427 -2.082 -54.018 1.00 86.06 646 PHE A CA 1
ATOM 5083 C C . PHE A 1 646 ? 11.072 -0.598 -54.185 1.00 86.06 646 PHE A C 1
ATOM 5085 O O . PHE A 1 646 ? 11.080 0.181 -53.236 1.00 86.06 646 PHE A O 1
ATOM 5092 N N . LYS A 1 647 ? 10.771 -0.191 -55.425 1.00 75.19 647 LYS A N 1
ATOM 5093 C CA . LYS A 1 647 ? 10.551 1.224 -55.784 1.00 75.19 647 LYS A CA 1
ATOM 5094 C C . LYS A 1 647 ? 9.095 1.677 -55.704 1.00 75.19 647 LYS A C 1
ATOM 5096 O O . LYS A 1 647 ? 8.835 2.872 -55.622 1.00 75.19 647 LYS A O 1
ATOM 5101 N N . THR A 1 648 ? 8.153 0.741 -55.699 1.00 79.38 648 THR A N 1
ATOM 5102 C CA . THR A 1 648 ? 6.725 1.011 -55.508 1.00 79.38 648 THR A CA 1
ATOM 5103 C C . THR A 1 648 ? 6.382 0.932 -54.023 1.00 79.38 648 THR A C 1
ATOM 5105 O O . THR A 1 648 ? 6.216 -0.162 -53.492 1.00 79.38 648 THR A O 1
ATOM 5108 N N . PHE A 1 649 ? 6.284 2.084 -53.360 1.00 84.25 649 PHE A N 1
ATOM 5109 C CA . PHE A 1 649 ? 5.877 2.198 -51.956 1.00 84.25 649 PHE A CA 1
ATOM 5110 C C . PHE A 1 649 ? 4.818 3.294 -51.812 1.00 84.25 649 PHE A C 1
ATOM 5112 O O . PHE A 1 649 ? 5.002 4.398 -52.340 1.00 84.25 649 PHE A O 1
ATOM 5119 N N . GLN A 1 650 ? 3.725 2.950 -51.130 1.00 86.62 650 GLN A N 1
ATOM 5120 C CA . GLN A 1 650 ? 2.609 3.829 -50.784 1.00 86.62 650 GLN A CA 1
ATOM 5121 C C . GLN A 1 650 ? 2.068 3.450 -49.403 1.00 86.62 650 GLN A C 1
ATOM 5123 O O . GLN A 1 650 ? 2.102 2.273 -49.038 1.00 86.62 650 GLN A O 1
ATOM 5128 N N . LEU A 1 651 ? 1.566 4.436 -48.660 1.00 87.31 651 LEU A N 1
ATOM 5129 C CA . LEU A 1 651 ? 0.976 4.264 -47.332 1.00 87.31 651 LEU A CA 1
ATOM 5130 C C . LEU A 1 651 ? -0.554 4.103 -47.457 1.00 87.31 651 LEU A C 1
ATOM 5132 O O . LEU A 1 651 ? -1.246 5.072 -47.770 1.00 87.31 651 LEU A O 1
ATOM 5136 N N . PRO A 1 652 ? -1.126 2.904 -47.244 1.00 86.81 652 PRO A N 1
ATOM 5137 C CA . PRO A 1 652 ? -2.563 2.675 -47.386 1.00 86.81 652 PRO A CA 1
ATOM 5138 C C . PRO A 1 652 ? -3.369 3.207 -46.188 1.00 86.81 652 PRO A C 1
ATOM 5140 O O . PRO A 1 652 ? -3.224 2.736 -45.056 1.00 86.81 652 PRO A O 1
ATOM 5143 N N . CYS A 1 653 ? -4.290 4.139 -46.445 1.00 84.06 653 CYS A N 1
ATOM 5144 C CA . CYS A 1 653 ? -5.100 4.813 -45.415 1.00 84.06 653 CYS A CA 1
ATOM 5145 C C . CYS A 1 653 ? -4.224 5.439 -44.306 1.00 84.06 653 CYS A C 1
ATOM 5147 O O . CYS A 1 653 ? -4.291 4.988 -43.161 1.00 84.06 653 CYS A O 1
ATOM 5149 N N . PRO A 1 654 ? -3.351 6.407 -44.644 1.00 85.81 654 PRO A N 1
ATOM 5150 C CA . PRO A 1 654 ? -2.429 6.993 -43.685 1.00 85.81 654 PRO A CA 1
ATOM 5151 C C . PRO A 1 654 ? -3.177 7.909 -42.718 1.00 85.81 654 PRO A C 1
ATOM 5153 O O . PRO A 1 654 ? -3.917 8.804 -43.135 1.00 85.81 654 PRO A O 1
ATOM 5156 N N . ASP A 1 655 ? -2.932 7.715 -41.429 1.00 82.06 655 ASP A N 1
ATOM 5157 C CA . ASP A 1 655 ? -3.405 8.600 -40.380 1.00 82.06 655 ASP A CA 1
ATOM 5158 C C . ASP A 1 655 ? -2.242 9.215 -39.611 1.00 82.06 655 ASP A C 1
ATOM 5160 O O . ASP A 1 655 ? -1.248 8.546 -39.325 1.00 82.06 655 ASP A O 1
ATOM 5164 N N . ILE A 1 656 ? -2.340 10.510 -39.321 1.00 74.88 656 ILE A N 1
ATOM 5165 C CA . ILE A 1 656 ? -1.240 11.267 -38.728 1.00 74.88 656 ILE A CA 1
ATOM 5166 C C . ILE A 1 656 ? -1.388 11.265 -37.221 1.00 74.88 656 ILE A C 1
ATOM 5168 O O . ILE A 1 656 ? -2.396 11.705 -36.679 1.00 74.88 656 ILE A O 1
ATOM 5172 N N . VAL A 1 657 ? -0.323 10.830 -36.560 1.00 69.56 657 VAL A N 1
ATOM 5173 C CA . VAL A 1 657 ? -0.185 10.865 -35.111 1.00 69.56 657 VAL A CA 1
ATOM 5174 C C . VAL A 1 657 ? 0.918 11.867 -34.791 1.00 69.56 657 VAL A C 1
ATOM 5176 O O . VAL A 1 657 ? 2.066 11.679 -35.194 1.00 69.56 657 VAL A O 1
ATOM 5179 N N . ALA A 1 658 ? 0.584 12.957 -34.108 1.00 60.44 658 ALA A N 1
ATOM 5180 C CA . ALA A 1 658 ? 1.559 13.949 -33.661 1.00 60.44 658 ALA A CA 1
ATOM 5181 C C . ALA A 1 658 ? 1.937 13.701 -32.195 1.00 60.44 658 ALA A C 1
ATOM 5183 O O . ALA A 1 658 ? 1.079 13.347 -31.390 1.00 60.44 658 ALA A O 1
ATOM 5184 N N . ASP A 1 659 ? 3.214 13.890 -31.857 1.00 51.81 659 ASP A N 1
ATOM 5185 C CA . ASP A 1 659 ? 3.717 13.763 -30.488 1.00 51.81 659 ASP A CA 1
ATOM 5186 C C . ASP A 1 659 ? 4.712 14.891 -30.161 1.00 51.81 659 ASP A C 1
ATOM 5188 O O . ASP A 1 659 ? 5.527 15.298 -31.000 1.00 51.81 659 ASP A O 1
ATOM 5192 N N . LEU A 1 660 ? 4.648 15.404 -28.932 1.00 46.97 660 LEU A N 1
ATOM 5193 C CA . LEU A 1 660 ? 5.536 16.452 -28.432 1.00 46.97 660 LEU A CA 1
ATOM 5194 C C . LEU A 1 660 ? 6.559 15.839 -27.490 1.00 46.97 660 LEU A C 1
ATOM 5196 O O . LEU A 1 660 ? 6.217 15.338 -26.421 1.00 46.97 660 LEU A O 1
ATOM 5200 N N . ILE A 1 661 ? 7.834 15.936 -27.844 1.00 48.31 661 ILE A N 1
ATOM 5201 C CA . ILE A 1 661 ? 8.916 15.454 -26.995 1.00 48.31 661 ILE A CA 1
ATOM 5202 C C . ILE A 1 661 ? 9.655 16.650 -26.408 1.00 48.31 661 ILE A C 1
ATOM 5204 O O . ILE A 1 661 ? 10.297 17.415 -27.120 1.00 48.31 661 ILE A O 1
ATOM 5208 N N . LEU A 1 662 ? 9.604 16.784 -25.087 1.00 43.69 662 LEU A N 1
ATOM 5209 C CA . LEU A 1 662 ? 10.477 17.673 -24.324 1.00 43.69 662 LEU A CA 1
ATOM 5210 C C . LEU A 1 662 ? 11.841 16.990 -24.153 1.00 43.69 662 LEU A C 1
ATOM 5212 O O . LEU A 1 662 ? 11.949 15.988 -23.451 1.00 43.69 662 LEU A O 1
ATOM 5216 N N . GLY A 1 663 ? 12.878 17.493 -24.821 1.00 42.91 663 GLY A N 1
ATOM 5217 C CA . GLY A 1 663 ? 14.201 16.869 -24.859 1.00 42.91 663 GLY A CA 1
ATOM 5218 C C . GLY A 1 663 ? 15.293 17.731 -24.242 1.00 42.91 663 GLY A C 1
ATOM 5219 O O . GLY A 1 663 ? 16.111 18.268 -24.970 1.00 42.91 663 GLY A O 1
ATOM 5220 N N . THR A 1 664 ? 15.369 17.853 -22.919 1.00 41.56 664 THR A N 1
ATOM 5221 C CA . THR A 1 664 ? 16.415 18.666 -22.271 1.00 41.56 664 THR A CA 1
ATOM 5222 C C . THR A 1 664 ? 17.798 18.033 -22.470 1.00 41.56 664 THR A C 1
ATOM 5224 O O . THR A 1 664 ? 18.022 16.898 -22.060 1.00 41.56 664 THR A O 1
ATOM 5227 N N . GLY A 1 665 ? 18.721 18.758 -23.104 1.00 39.94 665 GLY A N 1
ATOM 5228 C CA . GLY A 1 665 ? 20.075 18.287 -23.418 1.00 39.94 665 GLY A CA 1
ATOM 5229 C C . GLY A 1 665 ? 21.080 18.278 -22.258 1.00 39.94 665 GLY A C 1
ATOM 5230 O O . GLY A 1 665 ? 22.262 18.109 -22.529 1.00 39.94 665 GLY A O 1
ATOM 5231 N N . GLU A 1 666 ? 20.661 18.468 -21.003 1.00 39.09 666 GLU A N 1
ATOM 5232 C CA . GLU A 1 666 ? 21.572 18.568 -19.851 1.00 39.09 666 GLU A CA 1
ATOM 5233 C C . GLU A 1 666 ? 21.144 17.694 -18.654 1.00 39.09 666 GLU A C 1
ATOM 5235 O O . GLU A 1 666 ? 19.962 17.604 -18.322 1.00 39.09 666 GLU A O 1
ATOM 5240 N N . ASP A 1 667 ? 22.170 17.057 -18.077 1.00 43.41 667 ASP A N 1
ATOM 5241 C CA . ASP A 1 667 ? 22.382 16.297 -16.835 1.00 43.41 667 ASP A CA 1
ATOM 5242 C C . ASP A 1 667 ? 21.235 15.680 -16.002 1.00 43.41 667 ASP A C 1
ATOM 5244 O O . ASP A 1 667 ? 20.233 16.281 -15.616 1.00 43.41 667 ASP A O 1
ATOM 5248 N N . PHE A 1 668 ? 21.509 14.427 -15.625 1.00 53.53 668 PHE A N 1
ATOM 5249 C CA . PHE A 1 668 ? 20.727 13.494 -14.819 1.00 53.53 668 PHE A CA 1
ATOM 5250 C C . PHE A 1 668 ? 20.309 14.054 -13.444 1.00 53.53 668 PHE A C 1
ATOM 5252 O O . PHE A 1 668 ? 21.127 14.183 -12.533 1.00 53.53 668 PHE A O 1
ATOM 5259 N N . GLN A 1 669 ? 19.006 14.292 -13.261 1.00 57.50 669 GLN A N 1
ATOM 5260 C CA . GLN A 1 669 ? 18.379 14.629 -11.973 1.00 57.50 669 GLN A CA 1
ATOM 5261 C C . GLN A 1 669 ? 17.355 13.563 -11.552 1.00 57.50 669 GLN A C 1
ATOM 5263 O O . GLN A 1 669 ? 16.886 12.782 -12.383 1.00 57.50 669 GLN A O 1
ATOM 5268 N N . ASP A 1 670 ? 17.006 13.530 -10.261 1.00 66.56 670 ASP A N 1
ATOM 5269 C CA . ASP A 1 670 ? 15.967 12.639 -9.728 1.00 66.56 670 ASP A CA 1
ATOM 5270 C C . ASP A 1 670 ? 14.634 12.851 -10.480 1.00 66.56 670 ASP A C 1
ATOM 5272 O O . ASP A 1 670 ? 14.201 14.003 -10.633 1.00 66.56 670 ASP A O 1
ATOM 5276 N N . PRO A 1 671 ? 13.986 11.785 -10.998 1.00 75.38 671 PRO A N 1
ATOM 5277 C CA . PRO A 1 671 ? 12.704 11.917 -11.683 1.00 75.38 671 PRO A CA 1
ATOM 5278 C C . PRO A 1 671 ? 11.558 12.334 -10.754 1.00 75.38 671 PRO A C 1
ATOM 5280 O O . PRO A 1 671 ? 10.497 12.712 -11.254 1.00 75.38 671 PRO A O 1
ATOM 5283 N N . ILE A 1 672 ? 11.740 12.272 -9.432 1.00 83.62 672 ILE A N 1
ATOM 5284 C CA . ILE A 1 672 ? 10.715 12.609 -8.447 1.00 83.62 672 ILE A CA 1
ATOM 5285 C C . ILE A 1 672 ? 11.195 13.799 -7.623 1.00 83.62 672 ILE A C 1
ATOM 5287 O O . ILE A 1 672 ? 12.158 13.718 -6.865 1.00 83.62 672 ILE A O 1
ATOM 5291 N N . LEU A 1 673 ? 10.479 14.914 -7.735 1.00 84.00 673 LEU A N 1
ATOM 5292 C CA . LEU A 1 673 ? 10.649 16.042 -6.828 1.00 84.00 673 LEU A CA 1
ATOM 5293 C C . LEU A 1 673 ? 9.561 15.998 -5.765 1.00 84.00 673 LEU A C 1
ATOM 5295 O O . LEU A 1 673 ? 8.382 15.874 -6.090 1.00 84.00 673 LEU A O 1
ATOM 5299 N N . TYR A 1 674 ? 9.957 16.130 -4.504 1.00 83.75 674 TYR A N 1
ATOM 5300 C CA . TYR A 1 674 ? 9.052 16.125 -3.363 1.00 83.75 674 TYR A CA 1
ATOM 5301 C C . TYR A 1 674 ? 9.159 17.433 -2.581 1.00 83.75 674 TYR A C 1
ATOM 5303 O O . TYR A 1 674 ? 10.260 17.883 -2.258 1.00 83.75 674 TYR A O 1
ATOM 5311 N N . LYS A 1 675 ? 8.010 18.019 -2.239 1.00 82.50 675 LYS A N 1
ATOM 5312 C CA . LYS A 1 675 ? 7.922 19.167 -1.337 1.00 82.50 675 LYS A CA 1
ATOM 5313 C C . LYS A 1 675 ? 6.600 19.144 -0.580 1.00 82.50 675 LYS A C 1
ATOM 5315 O O . LYS A 1 675 ? 5.547 19.358 -1.160 1.00 82.50 675 LYS A O 1
ATOM 5320 N N . GLU A 1 676 ? 6.665 18.916 0.728 1.00 77.44 676 GLU A N 1
ATOM 5321 C CA . GLU A 1 676 ? 5.523 19.014 1.646 1.00 77.44 676 GLU A CA 1
ATOM 5322 C C . GLU A 1 676 ? 4.220 18.320 1.180 1.00 77.44 676 GLU A C 1
ATOM 5324 O O . GLU A 1 676 ? 3.164 18.950 1.198 1.00 77.44 676 GLU A O 1
ATOM 5329 N N . GLN A 1 677 ? 4.280 17.035 0.809 1.00 80.06 677 GLN A N 1
ATOM 5330 C CA . GLN A 1 677 ? 3.140 16.238 0.295 1.00 80.06 677 GLN A CA 1
ATOM 5331 C C . GLN A 1 677 ? 2.731 16.540 -1.162 1.00 80.06 677 GLN A C 1
ATOM 5333 O O . GLN A 1 677 ? 1.814 15.914 -1.692 1.00 80.06 677 GLN A O 1
ATOM 5338 N N . TYR A 1 678 ? 3.464 17.416 -1.853 1.00 88.69 678 TYR A N 1
ATOM 5339 C CA . TYR A 1 678 ? 3.415 17.567 -3.305 1.00 88.69 678 TYR A CA 1
ATOM 5340 C C . TYR A 1 678 ? 4.545 16.785 -3.980 1.00 88.69 678 TYR A C 1
ATOM 5342 O O . TYR A 1 678 ? 5.714 16.916 -3.606 1.00 88.69 678 TYR A O 1
ATOM 5350 N N . PHE A 1 679 ? 4.195 16.010 -5.003 1.00 90.00 679 PHE A N 1
ATOM 5351 C CA . PHE A 1 679 ? 5.121 15.270 -5.851 1.00 90.00 679 PHE A CA 1
ATOM 5352 C C . PHE A 1 679 ? 5.052 15.800 -7.281 1.00 90.00 679 PHE A C 1
ATOM 5354 O O . PHE A 1 679 ? 3.978 15.853 -7.872 1.00 90.00 679 PHE A O 1
ATOM 5361 N N . SER A 1 680 ? 6.193 16.129 -7.876 1.00 88.56 680 SER A N 1
ATOM 5362 C CA . SER A 1 680 ? 6.300 16.431 -9.304 1.00 88.56 680 SER A CA 1
ATOM 5363 C C . SER A 1 680 ? 7.099 15.330 -9.991 1.00 88.56 680 SER A C 1
ATOM 5365 O O . SER A 1 680 ? 8.277 15.132 -9.695 1.00 88.56 680 SER A O 1
ATOM 5367 N N . ILE A 1 681 ? 6.442 14.600 -10.899 1.00 85.88 681 ILE A N 1
ATOM 5368 C CA . ILE A 1 681 ? 7.028 13.433 -11.573 1.00 85.88 681 ILE A CA 1
ATOM 5369 C C . ILE A 1 681 ? 7.506 13.799 -12.978 1.00 85.88 681 ILE A C 1
ATOM 5371 O O . ILE A 1 681 ? 6.766 14.419 -13.745 1.00 85.88 681 ILE A O 1
ATOM 5375 N N . ARG A 1 682 ? 8.736 13.408 -13.319 1.00 76.38 682 ARG A N 1
ATOM 5376 C CA . ARG A 1 682 ? 9.392 13.646 -14.612 1.00 76.38 682 ARG A CA 1
ATOM 5377 C C . ARG A 1 682 ? 9.593 12.327 -15.361 1.00 76.38 682 ARG A C 1
ATOM 5379 O O . ARG A 1 682 ? 10.059 11.345 -14.789 1.00 76.38 682 ARG A O 1
ATOM 5386 N N . THR A 1 683 ? 9.304 12.313 -16.659 1.00 65.38 683 THR A N 1
ATOM 5387 C CA . THR A 1 683 ? 9.355 11.114 -17.524 1.00 65.38 683 THR A CA 1
ATOM 5388 C C . THR A 1 683 ? 10.569 11.071 -18.465 1.00 65.38 683 THR A C 1
ATOM 5390 O O . THR A 1 683 ? 10.610 10.259 -19.382 1.00 65.38 683 THR A O 1
ATOM 5393 N N . ASN A 1 684 ? 11.584 11.915 -18.243 1.00 54.84 684 ASN A N 1
ATOM 5394 C CA . ASN A 1 684 ? 12.679 12.155 -19.198 1.00 54.84 684 ASN A CA 1
ATOM 5395 C C . ASN A 1 684 ? 13.562 10.919 -19.500 1.00 54.84 684 ASN A C 1
ATOM 5397 O O . ASN A 1 684 ? 14.115 10.825 -20.593 1.00 54.84 684 ASN A O 1
ATOM 5401 N N . PHE A 1 685 ? 13.715 9.985 -18.550 1.00 53.84 685 PHE A N 1
ATOM 5402 C CA . PHE A 1 685 ? 14.615 8.817 -18.682 1.00 53.84 685 PHE A CA 1
ATOM 5403 C C . PHE A 1 685 ? 14.025 7.490 -18.189 1.00 53.84 685 PHE A C 1
ATOM 5405 O O . PHE A 1 685 ? 14.414 6.426 -18.669 1.00 53.84 685 PHE A O 1
ATOM 5412 N N . ALA A 1 686 ? 13.115 7.545 -17.220 1.00 57.12 686 ALA A N 1
ATOM 5413 C CA . ALA A 1 686 ? 12.470 6.390 -16.617 1.00 57.12 686 ALA A CA 1
ATOM 5414 C C . ALA A 1 686 ? 11.060 6.213 -17.185 1.00 57.12 686 ALA A C 1
ATOM 5416 O O . ALA A 1 686 ? 10.340 7.185 -17.418 1.00 57.12 686 ALA A O 1
ATOM 5417 N N . SER A 1 687 ? 10.658 4.961 -17.387 1.00 72.88 687 SER A N 1
ATOM 5418 C CA . SER A 1 687 ? 9.291 4.637 -17.763 1.00 72.88 687 SER A CA 1
ATOM 5419 C C . SER A 1 687 ? 8.342 4.979 -16.619 1.00 72.88 687 SER A C 1
ATOM 5421 O O . SER A 1 687 ? 8.701 4.928 -15.441 1.00 72.88 687 SER A O 1
ATOM 5423 N N . ALA A 1 688 ? 7.104 5.307 -16.972 1.00 80.56 688 ALA A N 1
ATOM 5424 C CA . ALA A 1 688 ? 6.078 5.663 -16.003 1.00 80.56 688 ALA A CA 1
ATOM 5425 C C . ALA A 1 688 ? 5.889 4.629 -14.870 1.00 80.56 688 ALA A C 1
ATOM 5427 O O . ALA A 1 688 ? 5.902 5.047 -13.708 1.00 80.56 688 ALA A O 1
ATOM 5428 N N . PRO A 1 689 ? 5.815 3.307 -15.151 1.00 86.62 689 PRO A N 1
ATOM 5429 C CA . PRO A 1 689 ? 5.783 2.297 -14.094 1.00 86.62 689 PRO A CA 1
ATOM 5430 C C . PRO A 1 689 ? 7.032 2.322 -13.207 1.00 86.62 689 PRO A C 1
ATOM 5432 O O . PRO A 1 689 ? 6.918 2.265 -11.987 1.00 86.62 689 PRO A O 1
ATOM 5435 N N . TYR A 1 690 ? 8.230 2.471 -13.784 1.00 84.25 690 TYR A N 1
ATOM 5436 C CA . TYR A 1 690 ? 9.461 2.523 -12.992 1.00 84.25 690 TYR A CA 1
ATOM 5437 C C . TYR A 1 690 ? 9.487 3.729 -12.042 1.00 84.25 690 TYR A C 1
ATOM 5439 O O . TYR A 1 690 ? 9.894 3.591 -10.892 1.00 84.25 690 TYR A O 1
ATOM 5447 N N . ASN A 1 691 ? 8.962 4.883 -12.463 1.00 85.69 691 ASN A N 1
ATOM 5448 C CA . ASN A 1 691 ? 8.781 6.040 -11.582 1.00 85.69 691 ASN A CA 1
ATOM 5449 C C . ASN A 1 691 ? 7.815 5.758 -10.420 1.00 85.69 691 ASN A C 1
ATOM 5451 O O . ASN A 1 691 ? 8.068 6.212 -9.307 1.00 85.69 691 ASN A O 1
ATOM 5455 N N . ALA A 1 692 ? 6.734 5.004 -10.645 1.00 87.25 692 ALA A N 1
ATOM 5456 C CA . ALA A 1 692 ? 5.822 4.597 -9.573 1.00 87.25 692 ALA A CA 1
ATOM 5457 C C . ALA A 1 692 ? 6.537 3.695 -8.553 1.00 87.25 692 ALA A C 1
ATOM 5459 O O . ALA A 1 692 ? 6.458 3.930 -7.349 1.00 87.25 692 ALA A O 1
ATOM 5460 N N . TRP A 1 693 ? 7.327 2.731 -9.030 1.00 85.38 693 TRP A N 1
ATOM 5461 C CA . TRP A 1 693 ? 8.166 1.905 -8.162 1.00 85.38 693 TRP A CA 1
ATOM 5462 C C . TRP A 1 693 ? 9.206 2.733 -7.390 1.00 85.38 693 TRP A C 1
ATOM 5464 O O . TRP A 1 693 ? 9.341 2.570 -6.181 1.00 85.38 693 TRP A O 1
ATOM 5474 N N . LEU A 1 694 ? 9.902 3.669 -8.044 1.00 82.81 694 LEU A N 1
ATOM 5475 C CA . LEU A 1 694 ? 10.852 4.561 -7.371 1.00 82.81 694 LEU A CA 1
ATOM 5476 C C . LEU A 1 694 ? 10.175 5.397 -6.280 1.00 82.81 694 LEU A C 1
ATOM 5478 O O . LEU A 1 694 ? 10.745 5.556 -5.202 1.00 82.81 694 LEU A O 1
ATOM 5482 N N . LEU A 1 695 ? 8.966 5.904 -6.534 1.00 85.19 695 LEU A N 1
ATOM 5483 C CA . LEU A 1 695 ? 8.192 6.673 -5.561 1.00 85.19 695 LEU A CA 1
ATOM 5484 C C . LEU A 1 695 ? 7.813 5.821 -4.345 1.00 85.19 695 LEU A C 1
ATOM 5486 O O . LEU A 1 695 ? 8.006 6.259 -3.210 1.00 85.19 695 LEU A O 1
ATOM 5490 N N . GLU A 1 696 ? 7.348 4.593 -4.581 1.00 81.19 696 GLU A N 1
ATOM 5491 C CA . GLU A 1 696 ? 7.044 3.610 -3.540 1.00 81.19 696 GLU A CA 1
ATOM 5492 C C . GLU A 1 696 ? 8.272 3.328 -2.660 1.00 81.19 696 GLU A C 1
ATOM 5494 O O . GLU A 1 696 ? 8.210 3.485 -1.441 1.00 81.19 696 GLU A O 1
ATOM 5499 N N . GLN A 1 697 ? 9.402 2.964 -3.274 1.00 73.75 697 GLN A N 1
ATOM 5500 C CA . GLN A 1 697 ? 10.602 2.538 -2.547 1.00 73.75 697 GLN A CA 1
ATOM 5501 C C . GLN A 1 697 ? 11.341 3.694 -1.863 1.00 73.75 697 GLN A C 1
ATOM 5503 O O . GLN A 1 697 ? 11.877 3.534 -0.769 1.00 73.75 697 GLN A O 1
ATOM 5508 N N . ARG A 1 698 ? 11.421 4.862 -2.509 1.00 71.62 698 ARG A N 1
ATOM 5509 C CA . ARG A 1 698 ? 12.242 5.974 -2.011 1.00 71.62 698 ARG A CA 1
ATOM 5510 C C . ARG A 1 698 ? 11.464 6.967 -1.181 1.00 71.62 698 ARG A C 1
ATOM 5512 O O . ARG A 1 698 ? 12.014 7.465 -0.221 1.00 71.62 698 ARG A O 1
ATOM 5519 N N . TYR A 1 699 ? 10.222 7.284 -1.520 1.00 65.62 699 TYR A N 1
ATOM 5520 C CA . TYR A 1 699 ? 9.555 8.435 -0.909 1.00 65.62 699 TYR A CA 1
ATOM 5521 C C . TYR A 1 699 ? 8.432 8.017 0.027 1.00 65.62 699 TYR A C 1
ATOM 5523 O O . TYR A 1 699 ? 8.379 8.486 1.163 1.00 65.62 699 TYR A O 1
ATOM 5531 N N . LEU A 1 700 ? 7.570 7.096 -0.399 1.00 63.97 700 LEU A N 1
ATOM 5532 C CA . LEU A 1 700 ? 6.457 6.648 0.435 1.00 63.97 700 LEU A CA 1
ATOM 5533 C C . LEU A 1 700 ? 6.933 5.858 1.664 1.00 63.97 700 LEU A C 1
ATOM 5535 O O . LEU A 1 700 ? 6.403 6.057 2.757 1.00 63.97 700 LEU A O 1
ATOM 5539 N N . GLN A 1 701 ? 7.981 5.040 1.511 1.00 55.59 701 GLN A N 1
ATOM 5540 C CA . GLN A 1 701 ? 8.609 4.317 2.623 1.00 55.59 701 GLN A CA 1
ATOM 5541 C C . GLN A 1 701 ? 9.468 5.220 3.529 1.00 55.59 701 GLN A C 1
ATOM 5543 O O . GLN A 1 701 ? 9.349 5.138 4.750 1.00 55.59 701 GLN A O 1
ATOM 5548 N N . GLN A 1 702 ? 10.309 6.103 2.968 1.00 48.81 702 GLN A N 1
ATOM 5549 C CA . GLN A 1 702 ? 11.230 6.937 3.767 1.00 48.81 702 GLN A CA 1
ATOM 5550 C C . GLN A 1 702 ? 10.528 8.050 4.550 1.00 48.81 702 GLN A C 1
ATOM 5552 O O . GLN A 1 702 ? 10.998 8.431 5.619 1.00 48.81 702 GLN A O 1
ATOM 5557 N N . HIS A 1 703 ? 9.419 8.589 4.037 1.00 44.91 703 HIS A N 1
ATOM 5558 C CA . HIS A 1 703 ? 8.697 9.682 4.693 1.00 44.91 703 HIS A CA 1
ATOM 5559 C C . HIS A 1 703 ? 7.567 9.208 5.617 1.00 44.91 703 HIS A C 1
ATOM 5561 O O . HIS A 1 703 ? 6.795 10.041 6.085 1.00 44.91 703 HIS A O 1
ATOM 5567 N N . HIS A 1 704 ? 7.460 7.897 5.883 1.00 47.41 704 HIS A N 1
ATOM 5568 C CA . HIS A 1 704 ? 6.409 7.300 6.722 1.00 47.41 704 HIS A CA 1
ATOM 5569 C C . HIS A 1 704 ? 4.979 7.718 6.314 1.00 47.41 704 HIS A C 1
ATOM 5571 O O . HIS A 1 704 ? 4.069 7.734 7.137 1.00 47.41 704 HIS A O 1
ATOM 5577 N N . LEU A 1 705 ? 4.780 8.064 5.034 1.00 47.06 705 LEU A N 1
ATOM 5578 C CA . LEU A 1 705 ? 3.488 8.492 4.477 1.00 47.06 705 LEU A CA 1
ATOM 5579 C C . LEU A 1 705 ? 2.536 7.306 4.259 1.00 47.06 705 LEU A C 1
ATOM 5581 O O . LEU A 1 705 ? 1.350 7.489 4.005 1.00 47.06 705 LEU A O 1
ATOM 5585 N N . LEU A 1 706 ? 3.065 6.088 4.374 1.00 41.34 706 LEU A N 1
ATOM 5586 C CA . LEU A 1 706 ? 2.317 4.846 4.462 1.00 41.34 706 LEU A CA 1
ATOM 5587 C C . LEU A 1 706 ? 2.273 4.433 5.928 1.00 41.34 706 LEU A C 1
ATOM 5589 O O . LEU A 1 706 ? 3.320 4.273 6.556 1.00 41.34 706 LEU A O 1
ATOM 5593 N N . GLY A 1 707 ? 1.065 4.258 6.468 1.00 33.94 707 GLY A N 1
ATOM 5594 C CA . GLY A 1 707 ? 0.873 3.721 7.811 1.00 33.94 707 GLY A CA 1
ATOM 5595 C C . GLY A 1 707 ? 1.665 2.423 7.985 1.00 33.94 707 GLY A C 1
ATOM 5596 O O . GLY A 1 707 ? 1.337 1.419 7.367 1.00 33.94 707 GLY A O 1
ATOM 5597 N N . ASN A 1 708 ? 2.724 2.507 8.792 1.00 29.39 708 ASN A N 1
ATOM 5598 C CA . ASN A 1 708 ? 3.572 1.445 9.328 1.00 29.39 708 ASN A CA 1
ATOM 5599 C C . ASN A 1 708 ? 3.785 0.197 8.450 1.00 29.39 708 ASN A C 1
ATOM 5601 O O . ASN A 1 708 ? 3.174 -0.844 8.656 1.00 29.39 708 ASN A O 1
ATOM 5605 N N . GLY A 1 709 ? 4.799 0.266 7.587 1.00 25.42 709 GLY A N 1
ATOM 5606 C CA . GLY A 1 709 ? 5.673 -0.868 7.285 1.00 25.42 709 GLY A CA 1
ATOM 5607 C C . GLY A 1 709 ? 7.092 -0.477 7.683 1.00 25.42 709 GLY A C 1
ATOM 5608 O O . GLY A 1 709 ? 7.756 0.247 6.947 1.00 25.42 709 GLY A O 1
ATOM 5609 N N . GLY A 1 710 ? 7.527 -0.865 8.884 1.00 33.41 710 GLY A N 1
ATOM 5610 C CA . GLY A 1 710 ? 8.845 -0.510 9.410 1.00 33.41 710 GLY A CA 1
ATOM 5611 C C . GLY A 1 710 ? 9.973 -0.994 8.496 1.00 33.41 710 GLY A C 1
ATOM 5612 O O . GLY A 1 710 ? 10.201 -2.193 8.383 1.00 33.41 710 GLY A O 1
ATOM 5613 N N . SER A 1 711 ? 10.696 -0.056 7.881 1.00 28.69 711 SER A N 1
ATOM 5614 C CA . SER A 1 711 ? 12.046 -0.273 7.362 1.00 28.69 711 SER A CA 1
ATOM 5615 C C . SER A 1 711 ? 12.985 0.704 8.063 1.00 28.69 711 SER A C 1
ATOM 5617 O O . SER A 1 711 ? 12.768 1.915 8.104 1.00 28.69 711 SER A O 1
ATOM 5619 N N . ILE A 1 712 ? 13.975 0.109 8.710 1.00 38.03 712 ILE A N 1
ATOM 5620 C CA . ILE A 1 712 ? 14.777 0.614 9.813 1.00 38.03 712 ILE A CA 1
ATOM 5621 C C . ILE A 1 712 ? 15.950 1.444 9.267 1.00 38.03 712 ILE A C 1
ATOM 5623 O O . ILE A 1 712 ? 16.904 0.898 8.718 1.00 38.03 712 ILE A O 1
ATOM 5627 N N . VAL A 1 713 ? 15.958 2.759 9.508 1.00 34.62 713 VAL A N 1
ATOM 5628 C CA . VAL A 1 713 ? 17.224 3.398 9.904 1.00 34.62 713 VAL A CA 1
ATOM 5629 C C . VAL A 1 713 ? 17.326 3.159 11.400 1.00 34.62 713 VAL A C 1
ATOM 5631 O O . VAL A 1 713 ? 16.723 3.869 12.202 1.00 34.62 713 VAL A O 1
ATOM 5634 N N . GLY A 1 714 ? 18.021 2.090 11.780 1.00 51.69 714 GLY A N 1
ATOM 5635 C CA . GLY A 1 714 ? 18.161 1.711 13.179 1.00 51.69 714 GLY A CA 1
ATOM 5636 C C . GLY A 1 714 ? 18.905 2.818 13.891 1.00 51.69 714 GLY A C 1
ATOM 5637 O O . GLY A 1 714 ? 20.035 3.132 13.529 1.00 51.69 714 GLY A O 1
ATOM 5638 N N . THR A 1 715 ? 18.286 3.435 14.893 1.00 59.62 715 THR A N 1
ATOM 5639 C CA . THR A 1 715 ? 18.959 4.416 15.756 1.00 59.62 715 THR A CA 1
ATOM 5640 C C . THR A 1 715 ? 20.075 3.762 16.579 1.00 59.62 715 THR A C 1
ATOM 5642 O O . THR A 1 715 ? 21.005 4.450 17.010 1.00 59.62 715 THR A O 1
ATOM 5645 N N . GLN A 1 716 ? 20.014 2.434 16.742 1.00 73.25 716 GLN A N 1
ATOM 5646 C CA . GLN A 1 716 ? 20.927 1.603 17.522 1.00 73.25 716 GLN A CA 1
ATOM 5647 C C . GLN A 1 716 ? 21.430 0.401 16.710 1.00 73.25 716 GLN A C 1
ATOM 5649 O O . GLN A 1 716 ? 20.686 -0.226 15.955 1.00 73.25 716 GLN A O 1
ATOM 5654 N N . LEU A 1 717 ? 22.705 0.074 16.900 1.00 84.19 717 LEU A N 1
ATOM 5655 C CA . LEU A 1 717 ? 23.412 -1.053 16.304 1.00 84.19 717 LEU A CA 1
ATOM 5656 C C . LEU A 1 717 ? 24.266 -1.716 17.388 1.00 84.19 717 LEU A C 1
ATOM 5658 O O . LEU A 1 717 ? 24.939 -1.028 18.149 1.00 84.19 717 LEU A O 1
ATOM 5662 N N . HIS A 1 718 ? 24.294 -3.042 17.447 1.00 84.94 718 HIS A N 1
ATOM 5663 C CA . HIS A 1 718 ? 25.100 -3.778 18.420 1.00 84.94 718 HIS A CA 1
ATOM 5664 C C . HIS A 1 718 ? 26.108 -4.694 17.729 1.00 84.94 718 HIS A C 1
ATOM 5666 O O . HIS A 1 718 ? 25.763 -5.364 16.759 1.00 84.94 718 HIS A O 1
ATOM 5672 N N . ILE A 1 719 ? 27.334 -4.747 18.257 1.00 87.00 719 ILE A N 1
ATOM 5673 C CA . ILE A 1 719 ? 28.369 -5.713 17.866 1.00 87.00 719 ILE A CA 1
ATOM 5674 C C . ILE A 1 719 ? 28.554 -6.724 19.001 1.00 87.00 719 ILE A C 1
ATOM 5676 O O . ILE A 1 719 ? 28.872 -6.338 20.128 1.00 87.00 719 ILE A O 1
ATOM 5680 N N . PHE A 1 720 ? 28.383 -8.009 18.698 1.00 82.81 720 PHE A N 1
ATOM 5681 C CA . PHE A 1 720 ? 28.635 -9.139 19.601 1.00 82.81 720 PHE A CA 1
ATOM 5682 C C . PHE A 1 720 ? 29.778 -10.000 19.066 1.00 82.81 720 PHE A C 1
ATOM 5684 O O . PHE A 1 720 ? 30.146 -9.842 17.909 1.00 82.81 720 PHE A O 1
ATOM 5691 N N . GLY A 1 721 ? 30.314 -10.916 19.882 1.00 78.44 721 GLY A N 1
ATOM 5692 C CA . GLY A 1 721 ? 31.170 -12.002 19.384 1.00 78.44 721 GLY A CA 1
ATOM 5693 C C . GLY A 1 721 ? 32.495 -12.223 20.092 1.00 78.44 721 GLY A C 1
ATOM 5694 O O . GLY A 1 721 ? 32.985 -13.343 20.118 1.00 78.44 721 GLY A O 1
ATOM 5695 N N . ARG A 1 722 ? 33.083 -11.192 20.710 1.00 81.69 722 ARG A N 1
ATOM 5696 C CA . ARG A 1 722 ? 34.398 -11.308 21.365 1.00 81.69 722 ARG A CA 1
ATOM 5697 C C . ARG A 1 722 ? 34.279 -11.110 22.874 1.00 81.69 722 ARG A C 1
ATOM 5699 O O . ARG A 1 722 ? 33.858 -10.060 23.347 1.00 81.69 722 ARG A O 1
ATOM 5706 N N . ALA A 1 723 ? 34.662 -12.133 23.639 1.00 73.88 723 ALA A N 1
ATOM 5707 C CA . ALA A 1 723 ? 34.672 -12.090 25.102 1.00 73.88 723 ALA A CA 1
ATOM 5708 C C . ALA A 1 723 ? 35.721 -11.095 25.639 1.00 73.88 723 ALA A C 1
ATOM 5710 O O . ALA A 1 723 ? 36.780 -10.936 25.035 1.00 73.88 723 ALA A O 1
ATOM 5711 N N . GLY A 1 724 ? 35.476 -10.498 26.814 1.00 67.88 724 GLY A N 1
ATOM 5712 C CA . GLY A 1 724 ? 36.266 -9.394 27.397 1.00 67.88 724 GLY A CA 1
ATOM 5713 C C . GLY A 1 724 ? 37.757 -9.647 27.695 1.00 67.88 724 GLY A C 1
ATOM 5714 O O . GLY A 1 724 ? 38.423 -8.752 28.201 1.00 67.88 724 GLY A O 1
ATOM 5715 N N . GLY A 1 725 ? 38.292 -10.832 27.384 1.00 70.12 725 GLY A N 1
ATOM 5716 C CA . GLY A 1 725 ? 39.724 -11.157 27.454 1.00 70.12 725 GLY A CA 1
ATOM 5717 C C . GLY A 1 725 ? 40.399 -11.420 26.099 1.00 70.12 725 GLY A C 1
ATOM 5718 O O . GLY A 1 725 ? 41.609 -11.632 26.068 1.00 70.12 725 GLY A O 1
ATOM 5719 N N . ARG A 1 726 ? 39.652 -11.434 24.985 1.00 79.25 726 ARG A N 1
ATOM 5720 C CA . ARG A 1 726 ? 40.191 -11.643 23.628 1.00 79.25 726 ARG A CA 1
ATOM 5721 C C . ARG A 1 726 ? 40.676 -10.306 23.053 1.00 79.25 726 ARG A C 1
ATOM 5723 O O . ARG A 1 726 ? 40.091 -9.260 23.326 1.00 79.25 726 ARG A O 1
ATOM 5730 N N . GLU A 1 727 ? 41.738 -10.331 22.244 1.00 83.81 727 GLU A N 1
ATOM 5731 C CA . GLU A 1 727 ? 42.223 -9.140 21.526 1.00 83.81 727 GLU A CA 1
ATOM 5732 C C . GLU A 1 727 ? 41.064 -8.472 20.769 1.00 83.81 727 GLU A C 1
ATOM 5734 O O . GLU A 1 727 ? 40.227 -9.173 20.198 1.00 83.81 727 GLU A O 1
ATOM 5739 N N . ASN A 1 728 ? 41.017 -7.139 20.751 1.00 88.06 728 ASN A N 1
ATOM 5740 C CA . ASN A 1 728 ? 40.002 -6.350 20.047 1.00 88.06 728 ASN A CA 1
ATOM 5741 C C . ASN A 1 728 ? 38.551 -6.596 20.517 1.00 88.06 728 ASN A C 1
ATOM 5743 O O . ASN A 1 728 ? 37.613 -6.296 19.786 1.00 88.06 728 ASN A O 1
ATOM 5747 N N . ALA A 1 729 ? 38.337 -7.122 21.733 1.00 84.38 729 ALA A N 1
ATOM 5748 C CA . ALA A 1 729 ? 36.999 -7.263 22.321 1.00 84.38 729 ALA A CA 1
ATOM 5749 C C . ALA A 1 729 ? 36.303 -5.918 22.599 1.00 84.38 729 ALA A C 1
ATOM 5751 O O . ALA A 1 729 ? 35.079 -5.864 22.685 1.00 84.38 729 ALA A O 1
ATOM 5752 N N . ASP A 1 730 ? 37.063 -4.824 22.673 1.00 83.69 730 ASP A N 1
ATOM 5753 C CA . ASP A 1 730 ? 36.563 -3.455 22.821 1.00 83.69 730 ASP A CA 1
ATOM 5754 C C . ASP A 1 730 ? 35.690 -2.987 21.649 1.00 83.69 730 ASP A C 1
ATOM 5756 O O . ASP A 1 730 ? 34.947 -2.029 21.816 1.00 83.69 730 ASP A O 1
ATOM 5760 N N . ILE A 1 731 ? 35.728 -3.650 20.484 1.00 89.25 731 ILE A N 1
ATOM 5761 C CA . ILE A 1 731 ? 34.829 -3.326 19.361 1.00 89.25 731 ILE A CA 1
ATOM 5762 C C . ILE A 1 731 ? 33.391 -3.806 19.604 1.00 89.25 731 ILE A C 1
ATOM 5764 O O . ILE A 1 731 ? 32.477 -3.341 18.926 1.00 89.25 731 ILE A O 1
ATOM 5768 N N . CYS A 1 732 ? 33.182 -4.743 20.535 1.00 86.81 732 CYS A N 1
ATOM 5769 C CA . CYS A 1 732 ? 31.852 -5.224 20.894 1.00 86.81 732 CYS A CA 1
ATOM 5770 C C . CYS A 1 732 ? 31.137 -4.202 21.786 1.00 86.81 732 CYS A C 1
ATOM 5772 O O . CYS A 1 732 ? 31.747 -3.559 22.639 1.00 86.81 732 CYS A O 1
ATOM 5774 N N . GLY A 1 733 ? 29.829 -4.053 21.601 1.00 80.75 733 GLY A N 1
ATOM 5775 C CA . GLY A 1 733 ? 29.013 -3.115 22.365 1.00 80.75 733 GLY A CA 1
ATOM 5776 C C . GLY A 1 733 ? 27.975 -2.387 21.522 1.00 80.75 733 GLY A C 1
ATOM 5777 O O . GLY A 1 733 ? 27.692 -2.756 20.385 1.00 80.75 733 GLY A O 1
ATOM 5778 N N . GLU A 1 734 ? 27.384 -1.358 22.121 1.00 81.81 734 GLU A N 1
ATOM 5779 C CA . GLU A 1 734 ? 26.320 -0.547 21.535 1.00 81.81 734 GLU A CA 1
ATOM 5780 C C . GLU A 1 734 ? 26.891 0.647 20.761 1.00 81.81 734 GLU A C 1
ATOM 5782 O O . GLU A 1 734 ? 27.709 1.420 21.271 1.00 81.81 734 GLU A O 1
ATOM 5787 N N . TYR A 1 735 ? 26.420 0.806 19.530 1.00 85.19 735 TYR A N 1
ATOM 5788 C CA . TYR A 1 735 ? 26.723 1.902 18.633 1.00 85.19 735 TYR A CA 1
ATOM 5789 C C . TYR A 1 735 ? 25.437 2.658 18.302 1.00 85.19 735 TYR A C 1
ATOM 5791 O O . TYR A 1 735 ? 24.423 2.070 17.936 1.00 85.19 735 TYR A O 1
ATOM 5799 N N . LEU A 1 736 ? 25.485 3.982 18.397 1.00 78.19 736 LEU A N 1
ATOM 5800 C CA . LEU A 1 736 ? 24.361 4.853 18.072 1.00 78.19 736 LEU A CA 1
ATOM 5801 C C . LEU A 1 736 ? 24.561 5.493 16.709 1.00 78.19 736 LEU A C 1
ATOM 5803 O O . LEU A 1 736 ? 25.673 5.906 16.375 1.00 78.19 736 LEU A O 1
ATOM 5807 N N . HIS A 1 737 ? 23.477 5.643 15.957 1.00 79.88 737 HIS A N 1
ATOM 5808 C CA . HIS A 1 737 ? 23.490 6.401 14.715 1.00 79.88 737 HIS A CA 1
ATOM 5809 C C . HIS A 1 737 ? 23.907 7.864 14.975 1.00 79.88 737 HIS A C 1
ATOM 5811 O O . HIS A 1 737 ? 23.485 8.499 15.951 1.00 79.88 737 HIS A O 1
ATOM 5817 N N . ARG A 1 738 ? 24.784 8.400 14.119 1.00 76.62 738 ARG A N 1
ATOM 5818 C CA . ARG A 1 738 ? 25.353 9.756 14.238 1.00 76.62 738 ARG A CA 1
ATOM 5819 C C . ARG A 1 738 ? 25.283 10.575 12.949 1.00 76.62 738 ARG A C 1
ATOM 5821 O O . ARG A 1 738 ? 25.817 11.679 12.914 1.00 76.62 738 ARG A O 1
ATOM 5828 N N . GLY A 1 739 ? 24.603 10.075 11.922 1.00 69.62 739 GLY A N 1
ATOM 5829 C CA . GLY A 1 739 ? 24.446 10.748 10.635 1.00 69.62 739 GLY A CA 1
ATOM 5830 C C . GLY A 1 739 ? 24.913 9.874 9.481 1.00 69.62 739 GLY A C 1
ATOM 5831 O O . GLY A 1 739 ? 25.099 8.673 9.642 1.00 69.62 739 GLY A O 1
ATOM 5832 N N . HIS A 1 740 ? 25.110 10.486 8.317 1.00 75.25 740 HIS A N 1
ATOM 5833 C CA . HIS A 1 740 ? 25.475 9.777 7.095 1.00 75.25 740 HIS A CA 1
ATOM 5834 C C . HIS A 1 740 ? 26.807 10.276 6.541 1.00 75.25 740 HIS A C 1
ATOM 5836 O O . HIS A 1 740 ? 27.103 11.468 6.583 1.00 75.25 740 HIS A O 1
ATOM 5842 N N . VAL A 1 741 ? 27.589 9.361 5.976 1.00 70.62 741 VAL A N 1
ATOM 5843 C CA . VAL A 1 741 ? 28.812 9.651 5.223 1.00 70.62 741 VAL A CA 1
ATOM 5844 C C . VAL A 1 741 ? 28.743 8.856 3.923 1.00 70.62 741 VAL A C 1
ATOM 5846 O O . VAL A 1 741 ? 28.449 7.663 3.937 1.00 70.62 741 VAL A O 1
ATOM 5849 N N . HIS A 1 742 ? 28.943 9.531 2.788 1.00 70.69 742 HIS A N 1
ATOM 5850 C CA . HIS A 1 742 ? 28.761 8.959 1.443 1.00 70.69 742 HIS A CA 1
ATOM 5851 C C . HIS A 1 742 ? 27.382 8.303 1.218 1.00 70.69 742 HIS A C 1
ATOM 5853 O O . HIS A 1 742 ? 27.285 7.253 0.592 1.00 70.69 742 HIS A O 1
ATOM 5859 N N . GLY A 1 743 ? 26.313 8.893 1.767 1.00 66.00 743 GLY A N 1
ATOM 5860 C CA . GLY A 1 743 ? 24.950 8.357 1.643 1.00 66.00 743 GLY A CA 1
ATOM 5861 C C . GLY A 1 743 ? 24.681 7.086 2.459 1.00 66.00 743 GLY A C 1
ATOM 5862 O O . GLY A 1 743 ? 23.604 6.512 2.342 1.00 66.00 743 GLY A O 1
ATOM 5863 N N . ARG A 1 744 ? 25.628 6.648 3.300 1.00 77.94 744 ARG A N 1
ATOM 5864 C CA . ARG A 1 744 ? 25.495 5.482 4.185 1.00 77.94 744 ARG A CA 1
ATOM 5865 C C . ARG A 1 744 ? 25.478 5.908 5.656 1.00 77.94 744 ARG A C 1
ATOM 5867 O O . ARG A 1 744 ? 26.160 6.879 5.997 1.00 77.94 744 ARG A O 1
ATOM 5874 N N . PRO A 1 745 ? 24.737 5.212 6.534 1.00 78.69 745 PRO A N 1
ATOM 5875 C CA . PRO A 1 745 ? 24.674 5.552 7.950 1.00 78.69 745 PRO A CA 1
ATOM 5876 C C . PRO A 1 745 ? 26.019 5.328 8.651 1.00 78.69 745 PRO A C 1
ATOM 5878 O O . PRO A 1 745 ? 26.764 4.395 8.351 1.00 78.69 745 PRO A O 1
ATOM 5881 N N . VAL A 1 746 ? 26.320 6.193 9.614 1.00 83.62 746 VAL A N 1
ATOM 5882 C CA . VAL A 1 746 ? 27.488 6.113 10.488 1.00 83.62 746 VAL A CA 1
ATOM 5883 C C . VAL A 1 746 ? 27.021 5.870 11.907 1.00 83.62 746 VAL A C 1
ATOM 5885 O O . VAL A 1 746 ? 26.142 6.568 12.417 1.00 83.62 746 VAL A O 1
ATOM 5888 N N . TYR A 1 747 ? 27.670 4.917 12.564 1.00 86.38 747 TYR A N 1
ATOM 5889 C CA . TYR A 1 747 ? 27.396 4.576 13.949 1.00 86.38 747 TYR A CA 1
ATOM 5890 C C . TYR A 1 747 ? 28.622 4.838 14.802 1.00 86.38 747 TYR A C 1
ATOM 5892 O O . TYR A 1 747 ? 29.737 4.543 14.391 1.00 86.38 747 TYR A O 1
ATOM 5900 N N . ARG A 1 748 ? 28.438 5.366 16.006 1.00 86.44 748 ARG A N 1
ATOM 5901 C CA . ARG A 1 748 ? 29.528 5.586 16.957 1.00 86.44 748 ARG A CA 1
ATOM 5902 C C . ARG A 1 748 ? 29.268 4.800 18.224 1.00 86.44 748 ARG A C 1
ATOM 5904 O O . ARG A 1 748 ? 28.171 4.867 18.774 1.00 86.44 748 ARG A O 1
ATOM 5911 N N . GLN A 1 749 ? 30.281 4.080 18.682 1.00 84.94 749 GLN A N 1
ATOM 5912 C CA . GLN A 1 749 ? 30.223 3.324 19.920 1.00 84.94 749 GLN A CA 1
ATOM 5913 C C . GLN A 1 749 ? 30.045 4.282 21.099 1.00 84.94 749 GLN A C 1
ATOM 5915 O O . GLN A 1 749 ? 30.763 5.283 21.209 1.00 84.94 749 GLN A O 1
ATOM 5920 N N . GLN A 1 750 ? 29.096 3.990 21.987 1.00 65.31 750 GLN A N 1
ATOM 5921 C CA . GLN A 1 750 ? 28.884 4.823 23.169 1.00 65.31 750 GLN A CA 1
ATOM 5922 C C . GLN A 1 750 ? 30.140 4.843 24.055 1.00 65.31 750 GLN A C 1
ATOM 5924 O O . GLN A 1 750 ? 30.695 3.797 24.382 1.00 65.31 750 GLN A O 1
ATOM 5929 N N . GLY A 1 751 ? 30.588 6.039 24.451 1.00 62.69 751 GLY A N 1
ATOM 5930 C CA . GLY A 1 751 ? 31.755 6.212 25.326 1.00 62.69 751 GLY A CA 1
ATOM 5931 C C . GLY A 1 751 ? 33.121 6.046 24.654 1.00 62.69 751 GLY A C 1
ATOM 5932 O O . GLY A 1 751 ? 34.137 6.130 25.338 1.00 62.69 751 GLY A O 1
ATOM 5933 N N . SER A 1 752 ? 33.173 5.841 23.333 1.00 75.44 752 SER A N 1
ATOM 5934 C CA . SER A 1 752 ? 34.423 5.694 22.580 1.00 75.44 752 SER A CA 1
ATOM 5935 C C . SER A 1 752 ? 34.468 6.610 21.349 1.00 75.44 752 SER A C 1
ATOM 5937 O O . SER A 1 752 ? 33.464 7.163 20.886 1.00 75.44 752 SER A O 1
ATOM 5939 N N . ALA A 1 753 ? 35.669 6.816 20.809 1.00 81.19 753 ALA A N 1
ATOM 5940 C CA . ALA A 1 753 ? 35.843 7.379 19.474 1.00 81.19 753 ALA A CA 1
ATOM 5941 C C . ALA A 1 753 ? 35.533 6.349 18.373 1.00 81.19 753 ALA A C 1
ATOM 5943 O O . ALA A 1 753 ? 35.310 6.757 17.239 1.00 81.19 753 ALA A O 1
ATOM 5944 N N . THR A 1 754 ? 35.442 5.054 18.704 1.00 88.50 754 THR A N 1
ATOM 5945 C CA . THR A 1 754 ? 35.167 3.982 17.743 1.00 88.50 754 THR A CA 1
ATOM 5946 C C . THR A 1 754 ? 33.896 4.243 16.936 1.00 88.50 754 THR A C 1
ATOM 5948 O O . THR A 1 754 ? 32.826 4.470 17.503 1.00 88.50 754 THR A O 1
ATOM 5951 N N . ALA A 1 755 ? 33.992 4.170 15.610 1.00 90.56 755 ALA A N 1
ATOM 5952 C CA . ALA A 1 755 ? 32.867 4.341 14.702 1.00 90.56 755 ALA A CA 1
ATOM 5953 C C . ALA A 1 755 ? 32.811 3.248 13.632 1.00 90.56 755 ALA A C 1
ATOM 5955 O O . ALA A 1 755 ? 33.840 2.764 13.166 1.00 90.56 755 ALA A O 1
ATOM 5956 N N . ILE A 1 756 ? 31.593 2.906 13.221 1.00 92.31 756 ILE A N 1
ATOM 5957 C CA . ILE A 1 756 ? 31.286 2.105 12.042 1.00 92.31 756 ILE A CA 1
ATOM 5958 C C . ILE A 1 756 ? 30.896 3.054 10.919 1.00 92.31 756 ILE A C 1
ATOM 5960 O O . ILE A 1 756 ? 29.993 3.878 11.076 1.00 92.31 756 ILE A O 1
ATOM 5964 N N . ARG A 1 757 ? 31.573 2.931 9.782 1.00 90.75 757 ARG A N 1
ATOM 5965 C CA . ARG A 1 757 ? 31.319 3.740 8.586 1.00 90.75 757 ARG A CA 1
ATOM 5966 C C . ARG A 1 757 ? 31.534 2.921 7.324 1.00 90.75 757 ARG A C 1
ATOM 5968 O O . ARG A 1 757 ? 32.203 1.889 7.353 1.00 90.75 757 ARG A O 1
ATOM 5975 N N . TYR A 1 758 ? 31.000 3.410 6.215 1.00 90.31 758 TYR A N 1
ATOM 5976 C CA . TYR A 1 758 ? 31.231 2.815 4.907 1.00 90.31 758 TYR A CA 1
ATOM 5977 C C . TYR A 1 758 ? 32.488 3.395 4.251 1.00 90.31 758 TYR A C 1
ATOM 5979 O O . TYR A 1 758 ? 32.739 4.599 4.331 1.00 90.31 758 TYR A O 1
ATOM 5987 N N . TRP A 1 759 ? 33.280 2.541 3.603 1.00 89.31 759 TRP A N 1
ATOM 5988 C CA . TRP A 1 759 ? 34.452 2.916 2.817 1.00 89.31 759 TRP A CA 1
ATOM 5989 C C . TRP A 1 759 ? 34.204 2.628 1.326 1.00 89.31 759 TRP A C 1
ATOM 5991 O O . TRP A 1 759 ? 34.336 1.474 0.899 1.00 89.31 759 TRP A O 1
ATOM 6001 N N . PRO A 1 760 ? 33.859 3.651 0.518 1.00 84.19 760 PRO A N 1
ATOM 6002 C CA . PRO A 1 760 ? 33.391 3.451 -0.855 1.00 84.19 760 PRO A CA 1
ATOM 6003 C C . PRO A 1 760 ? 34.423 2.806 -1.783 1.00 84.19 760 PRO A C 1
ATOM 6005 O O . PRO A 1 760 ? 34.078 1.915 -2.556 1.00 84.19 760 PRO A O 1
ATOM 6008 N N . SER A 1 761 ? 35.697 3.205 -1.687 1.00 84.25 761 SER A N 1
ATOM 6009 C CA . SER A 1 761 ? 36.740 2.802 -2.645 1.00 84.25 761 SER A CA 1
ATOM 6010 C C . SER A 1 761 ? 37.000 1.296 -2.683 1.00 84.25 761 SER A C 1
ATOM 6012 O O . SER A 1 761 ? 37.446 0.783 -3.704 1.00 84.25 761 SER A O 1
ATOM 6014 N N . LEU A 1 762 ? 36.733 0.587 -1.581 1.00 84.69 762 LEU A N 1
ATOM 6015 C CA . LEU A 1 762 ? 36.855 -0.874 -1.498 1.00 84.69 762 LEU A CA 1
ATOM 6016 C C . LEU A 1 762 ? 35.522 -1.567 -1.193 1.00 84.69 762 LEU A C 1
ATOM 6018 O O . LEU A 1 762 ? 35.544 -2.752 -0.876 1.00 84.69 762 LEU A O 1
ATOM 6022 N N . ARG A 1 763 ? 34.398 -0.836 -1.253 1.00 87.94 763 ARG A N 1
ATOM 6023 C CA . ARG A 1 763 ? 33.044 -1.326 -0.947 1.00 87.94 763 ARG A CA 1
ATOM 6024 C C . ARG A 1 763 ? 33.004 -2.185 0.316 1.00 87.94 763 ARG A C 1
ATOM 6026 O O . ARG A 1 763 ? 32.827 -3.398 0.267 1.00 87.94 763 ARG A O 1
ATOM 6033 N N . ARG A 1 764 ? 33.274 -1.567 1.465 1.00 91.31 764 ARG A N 1
ATOM 6034 C CA . ARG A 1 764 ? 33.314 -2.285 2.743 1.00 91.31 764 ARG A CA 1
ATOM 6035 C C . ARG A 1 764 ? 32.865 -1.424 3.906 1.00 91.31 764 ARG A C 1
ATOM 6037 O O . ARG A 1 764 ? 33.127 -0.223 3.934 1.00 91.31 764 ARG A O 1
ATOM 6044 N N . TRP A 1 765 ? 32.269 -2.058 4.900 1.00 92.06 765 TRP A N 1
ATOM 6045 C CA . TRP A 1 765 ? 32.053 -1.470 6.214 1.00 92.06 765 TRP A CA 1
ATOM 6046 C C . TRP A 1 765 ? 33.336 -1.562 7.027 1.00 92.06 765 TRP A C 1
ATOM 6048 O O . TRP A 1 765 ? 34.049 -2.560 6.946 1.00 92.06 765 TRP A O 1
ATOM 6058 N N . VAL A 1 766 ? 33.657 -0.529 7.799 1.00 93.44 766 VAL A N 1
ATOM 6059 C CA . VAL A 1 766 ? 34.862 -0.490 8.636 1.00 93.44 766 VAL A CA 1
ATOM 6060 C C . VAL A 1 766 ? 34.527 -0.056 10.055 1.00 93.44 766 VAL A C 1
ATOM 6062 O O . VAL A 1 766 ? 33.717 0.848 10.243 1.00 93.44 766 VAL A O 1
ATOM 6065 N N . ILE A 1 767 ? 35.183 -0.680 11.035 1.00 93.81 767 ILE A N 1
ATOM 6066 C CA . ILE A 1 767 ? 35.237 -0.236 12.431 1.00 93.81 767 ILE A CA 1
ATOM 6067 C C . ILE A 1 767 ? 36.565 0.506 12.625 1.00 93.81 767 ILE A C 1
ATOM 6069 O O . ILE A 1 767 ? 37.643 -0.088 12.531 1.00 93.81 767 ILE A O 1
ATOM 6073 N N . ASP A 1 768 ? 36.495 1.808 12.889 1.00 91.31 768 ASP A N 1
ATOM 6074 C CA . ASP A 1 768 ? 37.642 2.701 13.078 1.00 91.31 768 ASP A CA 1
ATOM 6075 C C . ASP A 1 768 ? 37.643 3.259 14.505 1.00 91.31 768 ASP A C 1
ATOM 6077 O O . ASP A 1 768 ? 36.716 3.963 14.898 1.00 91.31 768 ASP A O 1
ATOM 6081 N N . ARG A 1 769 ? 38.692 2.962 15.284 1.00 88.31 769 ARG A N 1
ATOM 6082 C CA . ARG A 1 769 ? 38.834 3.407 16.683 1.00 88.31 769 ARG A CA 1
ATOM 6083 C C . ARG A 1 769 ? 38.984 4.919 16.837 1.00 88.31 769 ARG A C 1
ATOM 6085 O O . ARG A 1 769 ? 38.680 5.446 17.899 1.00 88.31 769 ARG A O 1
ATOM 6092 N N . GLU A 1 770 ? 39.450 5.614 15.806 1.00 82.81 770 GLU A N 1
ATOM 6093 C CA . GLU A 1 770 ? 39.625 7.072 15.831 1.00 82.81 770 GLU A CA 1
ATOM 6094 C C . GLU A 1 770 ? 38.428 7.814 15.210 1.00 82.81 770 GLU A C 1
ATOM 6096 O O . GLU A 1 770 ? 38.483 9.023 14.986 1.00 82.81 770 GLU A O 1
ATOM 6101 N N . GLY A 1 771 ? 37.330 7.101 14.947 1.00 81.94 771 GLY A N 1
ATOM 6102 C CA . GLY A 1 771 ? 36.064 7.678 14.519 1.00 81.94 771 GLY A CA 1
ATOM 6103 C C . GLY A 1 771 ? 35.926 7.842 13.013 1.00 81.94 771 GLY A C 1
ATOM 6104 O O . GLY A 1 771 ? 36.319 6.987 12.218 1.00 81.94 771 GLY A O 1
ATOM 6105 N N . VAL A 1 772 ? 35.276 8.931 12.606 1.00 78.50 772 VAL A N 1
ATOM 6106 C CA . VAL A 1 772 ? 34.956 9.189 11.200 1.00 78.50 772 VAL A CA 1
ATOM 6107 C C . VAL A 1 772 ? 36.144 9.873 10.535 1.00 78.50 772 VAL A C 1
ATOM 6109 O O . VAL A 1 772 ? 36.265 11.095 10.557 1.00 78.50 772 VAL A O 1
ATOM 6112 N N . ARG A 1 773 ? 37.039 9.072 9.957 1.00 80.94 773 ARG A N 1
ATOM 6113 C CA . ARG A 1 773 ? 38.169 9.551 9.155 1.00 80.94 773 ARG A CA 1
ATOM 6114 C C . ARG A 1 773 ? 38.009 9.136 7.704 1.00 80.94 773 ARG A C 1
ATOM 6116 O O . ARG A 1 773 ? 37.527 8.042 7.417 1.00 80.94 773 ARG A O 1
ATOM 6123 N N . ASP A 1 774 ? 38.498 9.972 6.800 1.00 75.00 774 ASP A N 1
ATOM 6124 C CA . ASP A 1 774 ? 38.631 9.623 5.386 1.00 75.00 774 ASP A CA 1
ATOM 6125 C C . ASP A 1 774 ? 39.901 8.780 5.169 1.00 75.00 774 ASP A C 1
ATOM 6127 O O . ASP A 1 774 ? 40.918 9.226 4.645 1.00 75.00 774 ASP A O 1
ATOM 6131 N N . SER A 1 775 ? 39.896 7.570 5.728 1.00 80.88 775 SER A N 1
ATOM 6132 C CA . SER A 1 775 ? 41.030 6.649 5.708 1.00 80.88 775 SER A CA 1
ATOM 6133 C C . SER A 1 775 ? 40.554 5.206 5.630 1.00 80.88 775 SER A C 1
ATOM 6135 O O . SER A 1 775 ? 39.475 4.855 6.105 1.00 80.88 775 SER A O 1
ATOM 6137 N N . ASN A 1 776 ? 41.395 4.334 5.084 1.00 80.38 776 ASN A N 1
ATOM 6138 C CA . ASN A 1 776 ? 41.137 2.900 5.040 1.00 80.38 776 ASN A CA 1
ATOM 6139 C C . ASN A 1 776 ? 41.672 2.140 6.275 1.00 80.38 776 ASN A C 1
ATOM 6141 O O . ASN A 1 776 ? 41.625 0.910 6.311 1.00 80.38 776 ASN A O 1
ATOM 6145 N N . VAL A 1 777 ? 42.221 2.858 7.261 1.00 85.94 777 VAL A N 1
ATOM 6146 C CA . VAL A 1 777 ? 42.723 2.288 8.520 1.00 85.94 777 VAL A CA 1
ATOM 6147 C C . VAL A 1 777 ? 41.545 1.881 9.403 1.00 85.94 777 VAL A C 1
ATOM 6149 O O . VAL A 1 777 ? 40.682 2.699 9.713 1.00 85.94 777 VAL A O 1
ATOM 6152 N N . CYS A 1 778 ? 41.511 0.614 9.812 1.00 91.88 778 CYS A N 1
ATOM 6153 C CA . CYS A 1 778 ? 40.425 0.054 10.611 1.00 91.88 778 CYS A CA 1
ATOM 6154 C C . CYS A 1 778 ? 40.900 -1.132 11.459 1.00 91.88 778 CYS A C 1
ATOM 6156 O O . CYS A 1 778 ? 41.778 -1.894 11.046 1.00 91.88 778 CYS A O 1
ATOM 6158 N N . VAL A 1 779 ? 40.278 -1.326 12.623 1.00 93.12 779 VAL A N 1
ATOM 6159 C CA . VAL A 1 779 ? 40.511 -2.517 13.460 1.00 93.12 779 VAL A CA 1
ATOM 6160 C C . VAL A 1 779 ? 39.750 -3.731 12.924 1.00 93.12 779 VAL A C 1
ATOM 6162 O O . VAL A 1 779 ? 40.223 -4.858 13.045 1.00 93.12 779 VAL A O 1
ATOM 6165 N N . ALA A 1 780 ? 38.614 -3.504 12.265 1.00 94.19 780 ALA A N 1
ATOM 6166 C CA . ALA A 1 780 ? 37.858 -4.543 11.584 1.00 94.19 780 ALA A CA 1
ATOM 6167 C C . ALA A 1 780 ? 37.170 -3.996 10.330 1.00 94.19 780 ALA A C 1
ATOM 6169 O O . ALA A 1 780 ? 36.881 -2.800 10.251 1.00 94.19 780 ALA A O 1
ATOM 6170 N N . PHE A 1 781 ? 36.900 -4.862 9.358 1.00 94.69 781 PHE A N 1
ATOM 6171 C CA . PHE A 1 781 ? 36.104 -4.523 8.181 1.00 94.69 781 PHE A CA 1
ATOM 6172 C C . PHE A 1 781 ? 35.201 -5.679 7.759 1.00 94.69 781 PHE A C 1
ATOM 6174 O O . PHE A 1 781 ? 35.539 -6.831 7.997 1.00 94.69 781 PHE A O 1
ATOM 6181 N N . ALA A 1 782 ? 34.096 -5.382 7.085 1.00 92.62 782 ALA A N 1
ATOM 6182 C CA . ALA A 1 782 ? 33.249 -6.373 6.435 1.00 92.62 782 ALA A CA 1
ATOM 6183 C C . ALA A 1 782 ? 33.073 -5.989 4.956 1.00 92.62 782 ALA A C 1
ATOM 6185 O O . ALA A 1 782 ? 32.621 -4.873 4.678 1.00 92.62 782 ALA A O 1
ATOM 6186 N N . PRO A 1 783 ? 33.484 -6.842 4.001 1.00 88.62 783 PRO A N 1
ATOM 6187 C CA . PRO A 1 783 ? 33.313 -6.562 2.581 1.00 88.62 783 PRO A CA 1
ATOM 6188 C C . PRO A 1 783 ? 31.826 -6.547 2.214 1.00 88.62 783 PRO A C 1
ATOM 6190 O O . PRO A 1 783 ? 31.062 -7.397 2.661 1.00 88.62 783 PRO A O 1
ATOM 6193 N N . ASP A 1 784 ? 31.434 -5.583 1.389 1.00 82.25 784 ASP A N 1
ATOM 6194 C CA . ASP A 1 784 ? 30.073 -5.414 0.896 1.00 82.25 784 ASP A CA 1
ATOM 6195 C C . ASP A 1 784 ? 30.028 -5.719 -0.607 1.00 82.25 784 ASP A C 1
ATOM 6197 O O . ASP A 1 784 ? 30.356 -4.889 -1.459 1.00 82.25 784 ASP A O 1
ATOM 6201 N N . SER A 1 785 ? 29.658 -6.956 -0.939 1.00 70.06 785 SER A N 1
ATOM 6202 C CA . SER A 1 785 ? 29.536 -7.425 -2.322 1.00 70.06 785 SER A CA 1
ATOM 6203 C C . SER A 1 785 ? 28.190 -7.082 -2.971 1.00 70.06 785 SER A C 1
ATOM 6205 O O . SER A 1 785 ? 28.086 -7.162 -4.196 1.00 70.06 785 SER A O 1
ATOM 6207 N N . ALA A 1 786 ? 27.182 -6.695 -2.182 1.00 64.62 786 ALA A N 1
ATOM 6208 C CA . ALA A 1 786 ? 25.795 -6.524 -2.621 1.00 64.62 786 ALA A CA 1
ATOM 6209 C C . ALA A 1 786 ? 25.282 -5.074 -2.516 1.00 64.62 786 ALA A C 1
ATOM 6211 O O . ALA A 1 786 ? 24.111 -4.822 -2.785 1.00 64.62 786 ALA A O 1
ATOM 6212 N N . ASP A 1 787 ? 26.161 -4.121 -2.189 1.00 68.62 787 ASP A N 1
ATOM 6213 C CA . ASP A 1 787 ? 25.830 -2.704 -1.987 1.00 68.62 787 ASP A CA 1
ATOM 6214 C C . ASP A 1 787 ? 24.773 -2.506 -0.884 1.00 68.62 787 ASP A C 1
ATOM 6216 O O . ASP A 1 787 ? 23.808 -1.742 -1.005 1.00 68.62 787 ASP A O 1
ATOM 6220 N N . LEU A 1 788 ? 24.980 -3.222 0.218 1.00 73.38 788 LEU A N 1
ATOM 6221 C CA . LEU A 1 788 ? 24.104 -3.297 1.373 1.00 73.38 788 LEU A CA 1
ATOM 6222 C C . LEU A 1 788 ? 23.962 -1.933 2.061 1.00 73.38 788 LEU A C 1
ATOM 6224 O O . LEU A 1 788 ? 24.929 -1.242 2.382 1.00 73.38 788 LEU A O 1
ATOM 6228 N N . ALA A 1 789 ? 22.715 -1.557 2.352 1.00 65.62 789 ALA A N 1
ATOM 6229 C CA . ALA A 1 789 ? 22.391 -0.264 2.954 1.00 65.62 789 ALA A CA 1
ATOM 6230 C C . ALA A 1 789 ? 22.821 -0.099 4.414 1.00 65.62 789 ALA A C 1
ATOM 6232 O O . ALA A 1 789 ? 22.925 1.035 4.886 1.00 65.62 789 ALA A O 1
ATOM 6233 N N . HIS A 1 790 ? 23.101 -1.199 5.116 1.00 80.56 790 HIS A N 1
ATOM 6234 C CA . HIS A 1 790 ? 23.272 -1.192 6.562 1.00 80.56 790 HIS A CA 1
ATOM 6235 C C . HIS A 1 790 ? 24.375 -2.162 7.026 1.00 80.56 790 HIS A C 1
ATOM 6237 O O . HIS A 1 790 ? 24.416 -3.302 6.560 1.00 80.56 790 HIS A O 1
ATOM 6243 N N . PRO A 1 791 ? 25.209 -1.788 8.019 1.00 83.31 791 PRO A N 1
ATOM 6244 C CA . PRO A 1 791 ? 26.285 -2.642 8.536 1.00 83.31 791 PRO A CA 1
ATOM 6245 C C . PRO A 1 791 ? 25.802 -3.839 9.368 1.00 83.31 791 PRO A C 1
ATOM 6247 O O . PRO A 1 791 ? 26.636 -4.566 9.892 1.00 83.31 791 PRO A O 1
ATOM 6250 N N . ALA A 1 792 ? 24.491 -4.037 9.538 1.00 79.81 792 ALA A N 1
ATOM 6251 C CA . ALA A 1 792 ? 23.891 -5.110 10.352 1.00 79.81 792 ALA A CA 1
ATOM 6252 C C . ALA A 1 792 ? 23.360 -6.281 9.521 1.00 79.81 792 ALA A C 1
ATOM 6254 O O . ALA A 1 792 ? 22.617 -7.117 10.030 1.00 79.81 792 ALA A O 1
ATOM 6255 N N . HIS A 1 793 ? 23.658 -6.292 8.224 1.00 76.44 793 HIS A N 1
ATOM 6256 C CA . HIS A 1 793 ? 23.138 -7.318 7.342 1.00 76.44 793 HIS A CA 1
ATOM 6257 C C . HIS A 1 793 ? 23.727 -8.695 7.713 1.00 76.44 793 HIS A C 1
ATOM 6259 O O . HIS A 1 793 ? 24.948 -8.789 7.867 1.00 76.44 793 HIS A O 1
ATOM 6265 N N . PRO A 1 794 ? 22.916 -9.767 7.813 1.00 68.50 794 PRO A N 1
ATOM 6266 C CA . PRO A 1 794 ? 23.378 -11.083 8.272 1.00 68.50 794 PRO A CA 1
ATOM 6267 C C . PRO A 1 794 ? 24.481 -11.726 7.420 1.00 68.50 794 PRO A C 1
ATOM 6269 O O . PRO A 1 794 ? 25.195 -12.598 7.904 1.00 68.50 794 PRO A O 1
ATOM 6272 N N . GLU A 1 795 ? 24.611 -11.323 6.154 1.00 73.19 795 GLU A N 1
ATOM 6273 C CA . GLU A 1 795 ? 25.634 -11.846 5.233 1.00 73.19 795 GLU A CA 1
ATOM 6274 C C . GLU A 1 795 ? 27.012 -11.186 5.405 1.00 73.19 795 GLU A C 1
ATOM 6276 O O . GLU A 1 795 ? 27.997 -11.666 4.842 1.00 73.19 795 GLU A O 1
ATOM 6281 N N . LEU A 1 796 ? 27.109 -10.090 6.168 1.00 81.12 796 LEU A N 1
ATOM 6282 C CA . LEU A 1 796 ? 28.383 -9.425 6.419 1.00 81.12 796 LEU A CA 1
ATOM 6283 C C . LEU A 1 796 ? 29.229 -10.252 7.388 1.00 81.12 796 LEU A C 1
ATOM 6285 O O . LEU A 1 796 ? 28.878 -10.437 8.552 1.00 81.12 796 LEU A O 1
ATOM 6289 N N . ILE A 1 797 ? 30.393 -10.692 6.915 1.00 86.25 797 ILE A N 1
ATOM 6290 C CA . ILE A 1 797 ? 31.401 -11.352 7.745 1.00 86.25 797 ILE A CA 1
ATOM 6291 C C . ILE A 1 797 ? 32.438 -10.309 8.152 1.00 86.25 797 ILE A C 1
ATOM 6293 O O . ILE A 1 797 ? 33.113 -9.722 7.304 1.00 86.25 797 ILE A O 1
ATOM 6297 N N . TRP A 1 798 ? 32.582 -10.081 9.456 1.00 91.50 798 TRP A N 1
ATOM 6298 C CA . TRP A 1 798 ? 33.590 -9.167 9.982 1.00 91.50 798 TRP A CA 1
ATOM 6299 C C . TRP A 1 798 ? 34.968 -9.829 9.997 1.00 91.50 798 TRP A C 1
ATOM 6301 O O . TRP A 1 798 ? 35.181 -10.882 10.590 1.00 91.50 798 TRP A O 1
ATOM 6311 N N . HIS A 1 799 ? 35.934 -9.176 9.364 1.00 93.88 799 HIS A N 1
ATOM 6312 C CA . HIS A 1 799 ? 37.348 -9.499 9.437 1.00 93.88 799 HIS A CA 1
ATOM 6313 C C . HIS A 1 799 ? 38.012 -8.586 10.465 1.00 93.88 799 HIS A C 1
ATOM 6315 O O . HIS A 1 799 ? 38.067 -7.370 10.270 1.00 93.88 799 HIS A O 1
ATOM 6321 N N . VAL A 1 800 ? 38.528 -9.152 11.552 1.00 93.25 800 VAL A N 1
ATOM 6322 C CA . VAL A 1 800 ? 39.125 -8.404 12.666 1.00 93.25 800 VAL A CA 1
ATOM 6323 C C . VAL A 1 800 ? 40.636 -8.585 12.652 1.00 93.25 800 VAL A C 1
ATOM 6325 O O . VAL A 1 800 ? 41.135 -9.676 12.388 1.00 93.25 800 VAL A O 1
ATOM 6328 N N . TRP A 1 801 ? 41.377 -7.511 12.915 1.00 93.06 801 TRP A N 1
ATOM 6329 C CA . TRP A 1 801 ? 42.831 -7.563 13.040 1.00 93.06 801 TRP A CA 1
ATOM 6330 C C . TRP A 1 801 ? 43.250 -8.526 14.159 1.00 93.06 801 TRP A C 1
ATOM 6332 O O . TRP A 1 801 ? 42.673 -8.493 15.246 1.00 93.06 801 TRP A O 1
ATOM 6342 N N . GLU A 1 802 ? 44.260 -9.359 13.913 1.00 90.00 802 GLU A N 1
ATOM 6343 C CA . GLU A 1 802 ? 44.894 -10.182 14.946 1.00 90.00 802 GLU A CA 1
ATOM 6344 C C . GLU A 1 802 ? 46.410 -9.958 14.952 1.00 90.00 802 GLU A C 1
ATOM 6346 O O . GLU A 1 802 ? 47.104 -10.160 13.951 1.00 90.00 802 GLU A O 1
ATOM 6351 N N . ALA A 1 803 ? 46.957 -9.559 16.103 1.00 87.88 803 ALA A N 1
ATOM 6352 C CA . ALA A 1 803 ? 48.374 -9.228 16.230 1.00 87.88 803 ALA A CA 1
ATOM 6353 C C . ALA A 1 803 ? 49.290 -10.439 15.983 1.00 87.88 803 ALA A C 1
ATOM 6355 O O . ALA A 1 803 ? 50.402 -10.274 15.481 1.00 87.88 803 ALA A O 1
ATOM 6356 N N . ALA A 1 804 ? 48.829 -11.652 16.299 1.00 85.69 804 ALA A N 1
ATOM 6357 C CA . ALA A 1 804 ? 49.599 -12.876 16.087 1.00 85.69 804 ALA A CA 1
ATOM 6358 C C . ALA A 1 804 ? 49.796 -13.207 14.596 1.00 85.69 804 ALA A C 1
ATOM 6360 O O . ALA A 1 804 ? 50.863 -13.682 14.213 1.00 85.69 804 ALA A O 1
ATOM 6361 N N . SER A 1 805 ? 48.787 -12.945 13.760 1.00 85.62 805 SER A N 1
ATOM 6362 C CA . SER A 1 805 ? 48.819 -13.225 12.319 1.00 85.62 805 SER A CA 1
ATOM 6363 C C . SER A 1 805 ? 49.240 -12.019 11.477 1.00 85.62 805 SER A C 1
ATOM 6365 O O . SER A 1 805 ? 49.537 -12.187 10.296 1.00 85.62 805 SER A O 1
ATOM 6367 N N . GLN A 1 806 ? 49.284 -10.817 12.071 1.00 89.88 806 GLN A N 1
ATOM 6368 C CA . GLN A 1 806 ? 49.536 -9.549 11.372 1.00 89.88 806 GLN A CA 1
ATOM 6369 C C . GLN A 1 806 ? 48.586 -9.344 10.176 1.00 89.88 806 GLN A C 1
ATOM 6371 O O . GLN A 1 806 ? 48.973 -8.793 9.144 1.00 89.88 806 GLN A O 1
ATOM 6376 N N . ALA A 1 807 ? 47.342 -9.811 10.303 1.00 90.62 807 ALA A N 1
ATOM 6377 C CA . ALA A 1 807 ? 46.332 -9.748 9.256 1.00 90.62 807 ALA A CA 1
ATOM 6378 C C . ALA A 1 807 ? 44.923 -9.588 9.844 1.00 90.62 807 ALA A C 1
ATOM 6380 O O . ALA A 1 807 ? 44.670 -9.913 11.005 1.00 90.62 807 ALA A O 1
ATOM 6381 N N . HIS A 1 808 ? 43.983 -9.114 9.020 1.00 93.75 808 HIS A N 1
ATOM 6382 C CA . HIS A 1 808 ? 42.554 -9.196 9.327 1.00 93.75 808 HIS A CA 1
ATOM 6383 C C . HIS A 1 808 ? 42.047 -10.606 9.019 1.00 93.75 808 HIS A C 1
ATOM 6385 O O . HIS A 1 808 ? 42.043 -11.036 7.865 1.00 93.75 808 HIS A O 1
ATOM 6391 N N . VAL A 1 809 ? 41.608 -11.317 10.052 1.00 91.69 809 VAL A N 1
ATOM 6392 C CA . VAL A 1 809 ? 41.101 -12.689 9.960 1.00 91.69 809 VAL A CA 1
ATOM 6393 C C . VAL A 1 809 ? 39.580 -12.654 10.060 1.00 91.69 809 VAL A C 1
ATOM 6395 O O . VAL A 1 809 ? 39.034 -11.904 10.867 1.00 91.69 809 VAL A O 1
ATOM 6398 N N . ALA A 1 810 ? 38.895 -13.433 9.220 1.00 89.94 810 ALA A N 1
ATOM 6399 C CA . ALA A 1 810 ? 37.444 -13.581 9.302 1.00 89.94 810 ALA A CA 1
ATOM 6400 C C . ALA A 1 810 ? 37.058 -14.133 10.680 1.00 89.94 810 ALA A C 1
ATOM 6402 O O . ALA A 1 810 ? 37.564 -15.177 11.091 1.00 89.94 810 ALA A O 1
ATOM 6403 N N . ASP A 1 811 ? 36.166 -13.438 11.376 1.00 87.19 811 ASP A N 1
ATOM 6404 C CA . ASP A 1 811 ? 35.686 -13.820 12.696 1.00 87.19 811 ASP A CA 1
ATOM 6405 C C . ASP A 1 811 ? 34.165 -13.950 12.655 1.00 87.19 811 ASP A C 1
ATOM 6407 O O . ASP A 1 811 ? 33.432 -12.979 12.825 1.00 87.19 811 ASP A O 1
ATOM 6411 N N . SER A 1 812 ? 33.687 -15.169 12.402 1.00 77.81 812 SER A N 1
ATOM 6412 C CA . SER A 1 812 ? 32.255 -15.472 12.319 1.00 77.81 812 SER A CA 1
ATOM 6413 C C . SER A 1 812 ? 31.522 -15.309 13.651 1.00 77.81 812 SER A C 1
ATOM 6415 O O . SER A 1 812 ? 30.294 -15.321 13.670 1.00 77.81 812 SER A O 1
ATOM 6417 N N . GLU A 1 813 ? 32.249 -15.191 14.767 1.00 80.88 813 GLU A N 1
ATOM 6418 C CA . GLU A 1 813 ? 31.640 -14.867 16.056 1.00 80.88 813 GLU A CA 1
ATOM 6419 C C . GLU A 1 813 ? 31.242 -13.389 16.114 1.00 80.88 813 GLU A C 1
ATOM 6421 O O . GLU A 1 813 ? 30.289 -13.051 16.818 1.00 80.88 813 GLU A O 1
ATOM 6426 N N . VAL A 1 814 ? 31.929 -12.516 15.362 1.00 85.06 814 VAL A N 1
ATOM 6427 C CA . VAL A 1 814 ? 31.656 -11.079 15.337 1.00 85.06 814 VAL A CA 1
ATOM 6428 C C . VAL A 1 814 ? 30.466 -10.780 14.444 1.00 85.06 814 VAL A C 1
ATOM 6430 O O . VAL A 1 814 ? 30.553 -10.842 13.220 1.00 85.06 814 VAL A O 1
ATOM 6433 N N . ILE A 1 815 ? 29.350 -10.422 15.074 1.00 81.62 815 ILE A N 1
ATOM 6434 C CA . ILE A 1 815 ? 28.075 -10.191 14.397 1.00 81.62 815 ILE A CA 1
ATOM 6435 C C . ILE A 1 815 ? 27.556 -8.803 14.750 1.00 81.62 815 ILE A C 1
ATOM 6437 O O . ILE A 1 815 ? 27.531 -8.408 15.919 1.00 81.62 815 ILE A O 1
ATOM 6441 N N . SER A 1 816 ? 27.108 -8.083 13.727 1.00 85.75 816 SER A N 1
ATOM 6442 C CA . SER A 1 816 ? 26.396 -6.816 13.836 1.00 85.75 816 SER A CA 1
ATOM 6443 C C . SER A 1 816 ? 24.887 -7.034 13.740 1.00 85.75 816 SER A C 1
ATOM 6445 O O . SER A 1 816 ? 24.412 -7.736 12.855 1.00 85.75 816 SER A O 1
ATOM 6447 N N . VAL A 1 817 ? 24.114 -6.420 14.638 1.00 83.69 817 VAL A N 1
ATOM 6448 C CA . VAL A 1 817 ? 22.646 -6.523 14.651 1.00 83.69 817 VAL A CA 1
ATOM 6449 C C . VAL A 1 817 ? 21.999 -5.166 14.921 1.00 83.69 817 VAL A C 1
ATOM 6451 O O . VAL A 1 817 ? 22.399 -4.449 15.839 1.00 83.69 817 VAL A O 1
ATOM 6454 N N . ALA A 1 818 ? 21.000 -4.809 14.114 1.00 80.94 818 ALA A N 1
ATOM 6455 C CA . ALA A 1 818 ? 20.170 -3.621 14.289 1.00 80.94 818 ALA A CA 1
ATOM 6456 C C . ALA A 1 818 ? 18.900 -4.026 15.037 1.00 80.94 818 ALA A C 1
ATOM 6458 O O . ALA A 1 818 ? 17.920 -4.458 14.439 1.00 80.94 818 ALA A O 1
ATOM 6459 N N . ALA A 1 819 ? 18.943 -3.972 16.363 1.00 76.50 819 ALA A N 1
ATOM 6460 C CA . ALA A 1 819 ? 17.809 -4.346 17.192 1.00 76.50 819 ALA A CA 1
ATOM 6461 C C . ALA A 1 819 ? 17.825 -3.548 18.500 1.00 76.50 819 ALA A C 1
ATOM 6463 O O . ALA A 1 819 ? 18.909 -3.204 18.974 1.00 76.50 819 ALA A O 1
ATOM 6464 N N . PRO A 1 820 ? 16.660 -3.283 19.114 1.00 76.75 820 PRO A N 1
ATOM 6465 C CA . PRO A 1 820 ? 16.599 -2.633 20.415 1.00 76.75 820 PRO A CA 1
ATOM 6466 C C . PRO A 1 820 ? 17.358 -3.430 21.473 1.00 76.75 820 PRO A C 1
ATOM 6468 O O . PRO A 1 820 ? 17.261 -4.661 21.510 1.00 76.75 820 PRO A O 1
ATOM 6471 N N . ARG A 1 821 ? 18.042 -2.733 22.382 1.00 76.19 821 ARG A N 1
ATOM 6472 C CA . ARG A 1 821 ? 18.774 -3.362 23.491 1.00 76.19 821 ARG A CA 1
ATOM 6473 C C . ARG A 1 821 ? 17.873 -4.116 24.470 1.00 76.19 821 ARG A C 1
ATOM 6475 O O . ARG A 1 821 ? 18.258 -5.164 24.985 1.00 76.19 821 ARG A O 1
ATOM 6482 N N . THR A 1 822 ? 16.686 -3.585 24.735 1.00 78.19 822 THR A N 1
ATOM 6483 C CA . THR A 1 822 ? 15.724 -4.168 25.672 1.00 78.19 822 THR A CA 1
ATOM 6484 C C . THR A 1 822 ? 14.354 -4.211 25.022 1.00 78.19 822 THR A C 1
ATOM 6486 O O . THR A 1 822 ? 13.918 -3.240 24.405 1.00 78.19 822 THR A O 1
ATOM 6489 N N . VAL A 1 823 ? 13.662 -5.330 25.198 1.00 85.81 823 VAL A N 1
ATOM 6490 C CA . VAL A 1 823 ? 12.243 -5.473 24.877 1.00 85.81 823 VAL A CA 1
ATOM 6491 C C . VAL A 1 823 ? 11.510 -5.934 26.127 1.00 85.81 823 VAL A C 1
ATOM 6493 O O . VAL A 1 823 ? 12.021 -6.764 26.871 1.00 85.81 823 VAL A O 1
ATOM 6496 N N . THR A 1 824 ? 10.325 -5.404 26.392 1.00 84.88 824 THR A N 1
ATOM 6497 C CA . THR A 1 824 ? 9.538 -5.766 27.576 1.00 84.88 824 THR A CA 1
ATOM 6498 C C . THR A 1 824 ? 8.271 -6.474 27.136 1.00 84.88 824 THR A C 1
ATOM 6500 O O . THR A 1 824 ? 7.494 -5.914 26.366 1.00 84.88 824 THR A O 1
ATOM 6503 N N . LEU A 1 825 ? 8.052 -7.692 27.629 1.00 86.75 825 LEU A N 1
ATOM 6504 C CA . LEU A 1 825 ? 6.801 -8.410 27.418 1.00 86.75 825 LEU A CA 1
ATOM 6505 C C . LEU A 1 825 ? 5.818 -8.054 28.534 1.00 86.75 825 LEU A C 1
ATOM 6507 O O . LEU A 1 825 ? 6.157 -8.139 29.716 1.00 86.75 825 LEU A O 1
ATOM 6511 N N . VAL A 1 826 ? 4.616 -7.630 28.158 1.00 81.56 826 VAL A N 1
ATOM 6512 C CA . VAL A 1 826 ? 3.552 -7.205 29.077 1.00 81.56 826 VAL A CA 1
ATOM 6513 C C . VAL A 1 826 ? 2.207 -7.764 28.642 1.00 81.56 826 VAL A C 1
ATOM 6515 O O . VAL A 1 826 ? 2.026 -8.079 27.472 1.00 81.56 826 VAL A O 1
ATOM 6518 N N . GLY A 1 827 ? 1.253 -7.834 29.572 1.00 75.69 827 GLY A N 1
ATOM 6519 C CA . GLY A 1 827 ? -0.150 -8.133 29.277 1.00 75.69 827 GLY A CA 1
ATOM 6520 C C . GLY A 1 827 ? -0.612 -9.551 29.609 1.00 75.69 827 GLY A C 1
ATOM 6521 O O . GLY A 1 827 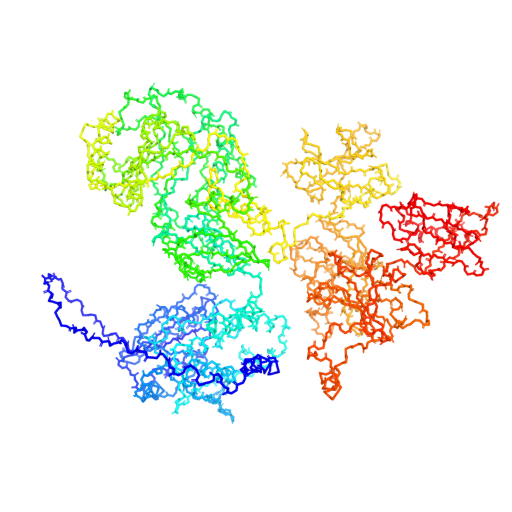? -1.819 -9.789 29.632 1.00 75.69 827 GLY A O 1
ATOM 6522 N N . ARG A 1 828 ? 0.293 -10.476 29.964 1.00 83.56 828 ARG A N 1
ATOM 6523 C CA . ARG A 1 828 ? -0.122 -11.800 30.451 1.00 83.56 828 ARG A CA 1
ATOM 6524 C C . ARG A 1 828 ? -0.730 -11.658 31.852 1.00 83.56 828 ARG A C 1
ATOM 6526 O O . ARG A 1 828 ? -0.042 -11.240 32.779 1.00 83.56 828 ARG A O 1
ATOM 6533 N N . ALA A 1 829 ? -2.022 -11.939 32.008 1.00 73.81 829 ALA A N 1
ATOM 6534 C CA . ALA A 1 829 ? -2.737 -11.645 33.253 1.00 73.81 829 ALA A CA 1
ATOM 6535 C C . ALA A 1 829 ? -2.281 -12.505 34.448 1.00 73.81 829 ALA A C 1
ATOM 6537 O O . ALA A 1 829 ? -1.842 -13.646 34.283 1.00 73.81 829 ALA A O 1
ATOM 6538 N N . ALA A 1 830 ? -2.446 -11.958 35.656 1.00 73.50 830 ALA A N 1
ATOM 6539 C CA . ALA A 1 830 ? -2.068 -12.637 36.888 1.00 73.50 830 ALA A CA 1
ATOM 6540 C C . ALA A 1 830 ? -2.847 -13.945 37.110 1.00 73.50 830 ALA A C 1
ATOM 6542 O O . ALA A 1 830 ? -4.068 -13.976 36.952 1.00 73.50 830 ALA A O 1
ATOM 6543 N N . GLY A 1 831 ? -2.149 -15.019 37.483 1.00 75.38 831 GLY A N 1
ATOM 6544 C CA . GLY A 1 831 ? -2.716 -16.352 37.707 1.00 75.38 831 GLY A CA 1
ATOM 6545 C C . GLY A 1 831 ? -2.949 -17.194 36.445 1.00 75.38 831 GLY A C 1
ATOM 6546 O O . GLY A 1 831 ? -3.483 -18.296 36.559 1.00 75.38 831 GLY A O 1
ATOM 6547 N N . ARG A 1 832 ? -2.565 -16.710 35.255 1.00 80.56 832 ARG A N 1
ATOM 6548 C CA . ARG A 1 832 ? -2.585 -17.489 34.001 1.00 80.56 832 ARG A CA 1
ATOM 6549 C C . ARG A 1 832 ? -1.303 -18.306 33.837 1.00 80.56 832 ARG A C 1
ATOM 6551 O O . ARG A 1 832 ? -0.251 -17.950 34.371 1.00 80.56 832 ARG A O 1
ATOM 6558 N N . ASP A 1 833 ? -1.374 -19.366 33.031 1.00 79.69 833 ASP A N 1
ATOM 6559 C CA . ASP A 1 833 ? -0.192 -20.144 32.652 1.00 79.69 833 ASP A CA 1
ATOM 6560 C C . ASP A 1 833 ? 0.889 -19.227 32.066 1.00 79.69 833 ASP A C 1
ATOM 6562 O O . ASP A 1 833 ? 0.591 -18.302 31.306 1.00 79.69 833 ASP A O 1
ATOM 6566 N N . ALA A 1 834 ? 2.147 -19.478 32.424 1.00 81.88 834 ALA A N 1
ATOM 6567 C CA . ALA A 1 834 ? 3.298 -18.702 31.970 1.00 81.88 834 ALA A CA 1
ATOM 6568 C C . ALA A 1 834 ? 3.274 -17.190 32.306 1.00 81.88 834 ALA A C 1
ATOM 6570 O O . ALA A 1 834 ? 4.024 -16.443 31.695 1.00 81.88 834 ALA A O 1
ATOM 6571 N N . GLU A 1 835 ? 2.510 -16.702 33.296 1.00 84.25 835 GLU A N 1
ATOM 6572 C CA . GLU A 1 835 ? 2.541 -15.279 33.724 1.00 84.25 835 GLU A CA 1
ATOM 6573 C C . GLU A 1 835 ? 3.966 -14.734 33.957 1.00 84.25 835 GLU A C 1
ATOM 6575 O O . GLU A 1 835 ? 4.274 -13.581 33.650 1.00 84.25 835 GLU A O 1
ATOM 6580 N N . TYR A 1 836 ? 4.862 -15.581 34.465 1.00 85.62 836 TYR A N 1
ATOM 6581 C CA . TYR A 1 836 ? 6.254 -15.246 34.764 1.00 85.62 836 TYR A CA 1
ATOM 6582 C C . TYR A 1 836 ? 7.092 -14.839 33.535 1.00 85.62 836 TYR A C 1
ATOM 6584 O O . TYR A 1 836 ? 8.225 -14.391 33.723 1.00 85.62 836 TYR A O 1
ATOM 6592 N N . VAL A 1 837 ? 6.564 -14.994 32.310 1.00 88.50 837 VAL A N 1
ATOM 6593 C CA . VAL A 1 837 ? 7.177 -14.495 31.067 1.00 88.50 837 VAL A CA 1
ATOM 6594 C C . VAL A 1 837 ? 7.093 -12.975 30.933 1.00 88.50 837 VAL A C 1
ATOM 6596 O O . VAL A 1 837 ? 7.848 -12.411 30.142 1.00 88.50 837 VAL A O 1
ATOM 6599 N N . ASN A 1 838 ? 6.195 -12.311 31.674 1.00 85.56 838 ASN A N 1
ATOM 6600 C CA . ASN A 1 838 ? 6.131 -10.855 31.718 1.00 85.56 838 ASN A CA 1
ATOM 6601 C C . ASN A 1 838 ? 7.420 -10.282 32.311 1.00 85.56 838 ASN A C 1
ATOM 6603 O O . ASN A 1 838 ? 7.905 -10.741 33.350 1.00 85.56 838 ASN A O 1
ATOM 6607 N N . GLY A 1 839 ? 7.894 -9.196 31.714 1.00 82.38 839 GLY A N 1
ATOM 6608 C CA . GLY A 1 839 ? 9.055 -8.463 32.185 1.00 82.38 839 GLY A CA 1
ATOM 6609 C C . GLY A 1 839 ? 10.037 -8.109 31.072 1.00 82.38 839 GLY A C 1
ATOM 6610 O O . GLY A 1 839 ? 9.799 -8.389 29.894 1.00 82.38 839 GLY A O 1
ATOM 6611 N N . PRO A 1 840 ? 11.132 -7.428 31.439 1.00 84.25 840 PRO A N 1
ATOM 6612 C CA . PRO A 1 840 ? 12.153 -7.014 30.494 1.00 84.25 840 PRO A CA 1
ATOM 6613 C C . PRO A 1 840 ? 13.025 -8.198 30.065 1.00 84.25 840 PRO A C 1
ATOM 6615 O O . PRO A 1 840 ? 13.451 -9.019 30.884 1.00 84.25 840 PRO A O 1
ATOM 6618 N N . TYR A 1 841 ? 13.332 -8.237 28.775 1.00 87.62 841 TYR A N 1
ATOM 6619 C CA . TYR A 1 841 ? 14.320 -9.102 28.160 1.00 87.62 841 TYR A CA 1
ATOM 6620 C C . TYR A 1 841 ? 15.429 -8.243 27.554 1.00 87.62 841 TYR A C 1
ATOM 6622 O O . TYR A 1 841 ? 15.169 -7.273 26.840 1.00 87.62 841 TYR A O 1
ATOM 6630 N N . GLU A 1 842 ? 16.673 -8.612 27.822 1.00 85.19 842 GLU A N 1
ATOM 6631 C CA . GLU A 1 842 ? 17.857 -7.916 27.332 1.00 85.19 842 GLU A CA 1
ATOM 6632 C C . GLU A 1 842 ? 18.468 -8.670 26.157 1.00 85.19 842 GLU A C 1
ATOM 6634 O O . GLU A 1 842 ? 18.539 -9.901 26.158 1.00 85.19 842 GLU A O 1
ATOM 6639 N N . LEU A 1 843 ? 18.902 -7.928 25.142 1.00 83.69 843 LEU A N 1
ATOM 6640 C CA . LEU A 1 843 ? 19.601 -8.473 23.990 1.00 83.69 843 LEU A CA 1
ATOM 6641 C C . LEU A 1 843 ? 20.911 -9.115 24.457 1.00 83.69 843 LEU A C 1
ATOM 6643 O O . LEU A 1 843 ? 21.821 -8.426 24.916 1.00 83.69 843 LEU A O 1
ATOM 6647 N N . ALA A 1 844 ? 21.002 -10.438 24.346 1.00 81.94 844 ALA A N 1
ATOM 6648 C CA . ALA A 1 844 ? 22.124 -11.195 24.889 1.00 81.94 844 ALA A CA 1
ATOM 6649 C C . ALA A 1 844 ? 23.107 -11.649 23.809 1.00 81.94 844 ALA A C 1
ATOM 6651 O O . ALA A 1 844 ? 24.316 -11.662 24.032 1.00 81.94 844 ALA A O 1
ATOM 6652 N N . ARG A 1 845 ? 22.588 -12.079 22.654 1.00 77.00 845 ARG A N 1
ATOM 6653 C CA . ARG A 1 845 ? 23.381 -12.604 21.534 1.00 77.00 845 ARG A CA 1
ATOM 6654 C C . ARG A 1 845 ? 22.585 -12.566 20.234 1.00 77.00 845 ARG A C 1
ATOM 6656 O O . ARG A 1 845 ? 21.411 -12.208 20.226 1.00 77.00 845 ARG A O 1
ATOM 6663 N N . VAL A 1 846 ? 23.212 -13.010 19.152 1.00 76.19 846 VAL A N 1
ATOM 6664 C CA . VAL A 1 846 ? 22.561 -13.280 17.867 1.00 76.19 846 VAL A CA 1
ATOM 6665 C C . VAL A 1 846 ? 22.608 -14.784 17.609 1.00 76.19 846 VAL A C 1
ATOM 6667 O O . VAL A 1 846 ? 23.610 -15.433 17.905 1.00 76.19 846 VAL A O 1
ATOM 6670 N N . ALA A 1 847 ? 21.526 -15.348 17.081 1.00 73.81 847 ALA A N 1
ATOM 6671 C CA . ALA A 1 847 ? 21.481 -16.720 16.586 1.00 73.81 847 ALA A CA 1
ATOM 6672 C C . ALA A 1 847 ? 20.767 -16.726 15.231 1.00 73.81 847 ALA A C 1
ATOM 6674 O O . ALA A 1 847 ? 19.721 -16.097 15.091 1.00 73.81 847 ALA A O 1
ATOM 6675 N N . HIS A 1 848 ? 21.336 -17.405 14.231 1.00 71.62 848 HIS A N 1
ATOM 6676 C CA . HIS A 1 848 ? 20.788 -17.456 12.864 1.00 71.62 848 HIS A CA 1
ATOM 6677 C C . HIS A 1 848 ? 20.512 -16.066 12.248 1.00 71.62 848 HIS A C 1
ATOM 6679 O O . HIS A 1 848 ? 19.497 -15.861 11.589 1.00 71.62 848 HIS A O 1
ATOM 6685 N N . GLY A 1 849 ? 21.378 -15.081 12.514 1.00 70.75 849 GLY A N 1
ATOM 6686 C CA . GLY A 1 849 ? 21.207 -13.707 12.020 1.00 70.75 849 GLY A CA 1
ATOM 6687 C C . GLY A 1 849 ? 20.062 -12.918 12.672 1.00 70.75 849 GLY A C 1
ATOM 6688 O O . GLY A 1 849 ? 19.748 -11.823 12.217 1.00 70.75 849 GLY A O 1
ATOM 6689 N N . ARG A 1 850 ? 19.432 -13.445 13.732 1.00 79.88 850 ARG A N 1
ATOM 6690 C CA . ARG A 1 850 ? 18.343 -12.788 14.472 1.00 79.88 850 ARG A CA 1
ATOM 6691 C C . ARG A 1 850 ? 18.726 -12.538 15.937 1.00 79.88 850 ARG A C 1
ATOM 6693 O O . ARG A 1 850 ? 19.450 -13.347 16.529 1.00 79.88 850 ARG A O 1
ATOM 6700 N N . PRO A 1 851 ? 18.250 -11.441 16.552 1.00 84.44 851 PRO A N 1
ATOM 6701 C CA . PRO A 1 851 ? 18.534 -11.145 17.950 1.00 84.44 851 PRO A CA 1
ATOM 6702 C C . PRO A 1 851 ? 17.909 -12.189 18.885 1.00 84.44 851 PRO A C 1
ATOM 6704 O O . PRO A 1 851 ? 16.772 -12.623 18.697 1.00 84.44 851 PRO A O 1
ATOM 6707 N N . VAL A 1 852 ? 18.654 -12.570 19.921 1.00 86.56 852 VAL A N 1
ATOM 6708 C CA . VAL A 1 852 ? 18.191 -13.418 21.021 1.00 86.56 852 VAL A CA 1
ATOM 6709 C C . VAL A 1 852 ? 18.170 -12.586 22.288 1.00 86.56 852 VAL A C 1
ATOM 6711 O O . VAL A 1 852 ? 19.203 -12.075 22.732 1.00 86.56 852 VAL A O 1
ATOM 6714 N N . TYR A 1 853 ? 16.993 -12.498 22.890 1.00 88.19 853 TYR A N 1
ATOM 6715 C CA . TYR A 1 853 ? 16.783 -11.773 24.130 1.00 88.19 853 TYR A CA 1
ATOM 6716 C C . TYR A 1 853 ? 16.681 -12.742 25.301 1.00 88.19 853 TYR A C 1
ATOM 6718 O O . TYR A 1 853 ? 16.069 -13.800 25.178 1.00 88.19 853 TYR A O 1
ATOM 6726 N N . VAL A 1 854 ? 17.251 -12.384 26.446 1.00 89.38 854 VAL A N 1
ATOM 6727 C CA . VAL A 1 854 ? 17.212 -13.173 27.681 1.00 89.38 854 VAL A CA 1
ATOM 6728 C C . VAL A 1 854 ? 16.446 -12.387 28.729 1.00 89.38 854 VAL A C 1
ATOM 6730 O O . VAL A 1 854 ? 16.698 -11.205 28.943 1.00 89.38 854 VAL A O 1
ATOM 6733 N N . HIS A 1 855 ? 15.485 -13.037 29.374 1.00 90.56 855 HIS A N 1
ATOM 6734 C CA . HIS A 1 855 ? 14.688 -12.419 30.421 1.00 90.56 855 HIS A CA 1
ATOM 6735 C C . HIS A 1 855 ? 15.584 -11.985 31.583 1.00 90.56 855 HIS A C 1
ATOM 6737 O O . HIS A 1 855 ? 16.510 -12.708 31.944 1.00 90.56 855 HIS A O 1
ATOM 6743 N N . ALA A 1 856 ? 15.278 -10.869 32.247 1.00 77.19 856 ALA A N 1
ATOM 6744 C CA . ALA A 1 856 ? 16.099 -10.351 33.349 1.00 77.19 856 ALA A CA 1
ATOM 6745 C C . ALA A 1 856 ? 16.266 -11.324 34.540 1.00 77.19 856 ALA A C 1
ATOM 6747 O O . ALA A 1 856 ? 17.171 -11.160 35.358 1.00 77.19 856 ALA A O 1
ATOM 6748 N N . LYS A 1 857 ? 15.405 -12.348 34.649 1.00 78.75 857 LYS A N 1
ATOM 6749 C CA . LYS A 1 857 ? 15.526 -13.437 35.640 1.00 78.75 857 LYS A CA 1
ATOM 6750 C C . LYS A 1 857 ? 16.418 -14.609 35.179 1.00 78.75 857 LYS A C 1
ATOM 6752 O O . LYS A 1 857 ? 16.644 -15.521 35.959 1.00 78.75 857 LYS A O 1
ATOM 6757 N N . GLY A 1 858 ? 16.921 -14.593 33.943 1.00 73.25 858 GLY A N 1
ATOM 6758 C CA . GLY A 1 858 ? 17.972 -15.476 33.417 1.00 73.25 858 GLY A CA 1
ATOM 6759 C C . GLY A 1 858 ? 17.533 -16.817 32.813 1.00 73.25 858 GLY A C 1
ATOM 6760 O O . GLY A 1 858 ? 18.294 -17.410 32.058 1.00 73.25 858 GLY A O 1
ATOM 6761 N N . GLU A 1 859 ? 16.326 -17.305 33.099 1.00 81.81 859 GLU A N 1
ATOM 6762 C CA . GLU A 1 859 ? 15.925 -18.680 32.730 1.00 81.81 859 GLU A CA 1
ATOM 6763 C C . GLU A 1 859 ? 15.216 -18.792 31.367 1.00 81.81 859 GLU A C 1
ATOM 6765 O O . GLU A 1 859 ? 15.169 -19.865 30.757 1.00 81.81 859 GLU A O 1
ATOM 6770 N N . LEU A 1 860 ? 14.677 -17.676 30.877 1.00 90.50 860 LEU A N 1
ATOM 6771 C CA . LEU A 1 860 ? 13.837 -17.602 29.684 1.00 90.50 860 LEU A CA 1
ATOM 6772 C C . LEU A 1 860 ? 14.506 -16.768 28.604 1.00 90.50 860 LEU A C 1
ATOM 6774 O O . LEU A 1 860 ? 15.214 -15.808 28.908 1.00 90.50 860 LEU A O 1
ATOM 6778 N N . GLY A 1 861 ? 14.223 -17.083 27.346 1.00 90.12 861 GLY A N 1
ATOM 6779 C CA . GLY A 1 861 ? 14.665 -16.270 26.225 1.00 90.12 861 GLY A CA 1
ATOM 6780 C C . GLY A 1 861 ? 13.640 -16.172 25.110 1.00 90.12 861 GLY A C 1
ATOM 6781 O O . GLY A 1 861 ? 12.840 -17.083 24.909 1.00 90.12 861 GLY A O 1
ATOM 6782 N N . ILE A 1 862 ? 13.696 -15.062 24.380 1.00 91.25 862 ILE A N 1
ATOM 6783 C CA . ILE A 1 862 ? 12.984 -14.863 23.122 1.00 91.25 862 ILE A CA 1
ATOM 6784 C C . ILE A 1 862 ? 13.984 -15.081 21.994 1.00 91.25 862 ILE A C 1
ATOM 6786 O O . ILE A 1 862 ? 15.010 -14.398 21.927 1.00 91.25 862 ILE A O 1
ATOM 6790 N N . ARG A 1 863 ? 13.692 -16.030 21.109 1.00 88.62 863 ARG A N 1
ATOM 6791 C CA . ARG A 1 863 ? 14.528 -16.335 19.945 1.00 88.62 863 ARG A CA 1
ATOM 6792 C C . ARG A 1 863 ? 13.685 -16.626 18.717 1.00 88.62 863 ARG A C 1
ATOM 6794 O O . ARG A 1 863 ? 12.505 -16.949 18.827 1.00 88.62 863 ARG A O 1
ATOM 6801 N N . TYR A 1 864 ? 14.323 -16.551 17.560 1.00 87.12 864 TYR A N 1
ATOM 6802 C CA . TYR A 1 864 ? 13.726 -16.948 16.296 1.00 87.12 864 TYR A CA 1
ATOM 6803 C C . TYR A 1 864 ? 14.043 -18.418 15.992 1.00 87.12 864 TYR A C 1
ATOM 6805 O O . TYR A 1 864 ? 15.192 -18.850 16.108 1.00 87.12 864 TYR A O 1
ATOM 6813 N N . PHE A 1 865 ? 13.024 -19.180 15.610 1.00 83.31 865 PHE A N 1
ATOM 6814 C CA . PHE A 1 865 ? 13.142 -20.536 15.091 1.00 83.31 865 PHE A CA 1
ATOM 6815 C C . PHE A 1 865 ? 13.138 -20.486 13.562 1.00 83.31 865 PHE A C 1
ATOM 6817 O O . PHE A 1 865 ? 12.135 -20.121 12.949 1.00 83.31 865 PHE A O 1
ATOM 6824 N N . GLN A 1 866 ? 14.280 -20.806 12.949 1.00 75.62 866 GLN A N 1
ATOM 6825 C CA . GLN A 1 866 ? 14.487 -20.633 11.509 1.00 75.62 866 GLN A CA 1
ATOM 6826 C C . GLN A 1 866 ? 13.681 -21.628 10.663 1.00 75.62 866 GLN A C 1
ATOM 6828 O O . GLN A 1 866 ? 13.146 -21.229 9.629 1.00 75.62 866 GLN A O 1
ATOM 6833 N N . GLU A 1 867 ? 13.585 -22.892 11.087 1.00 77.19 867 GLU A N 1
ATOM 6834 C CA . GLU A 1 867 ? 12.883 -23.947 10.341 1.00 77.19 867 GLU A CA 1
ATOM 6835 C C . GLU A 1 867 ? 11.375 -23.677 10.282 1.00 77.19 867 GLU A C 1
ATOM 6837 O O . GLU A 1 867 ? 10.776 -23.733 9.210 1.00 77.19 867 GLU A O 1
ATOM 6842 N N . GLU A 1 868 ? 10.776 -23.289 11.409 1.00 75.88 868 GLU A N 1
ATOM 6843 C CA . GLU A 1 868 ? 9.342 -22.997 11.515 1.00 75.88 868 GLU A CA 1
ATOM 6844 C C . GLU A 1 868 ? 8.998 -21.516 11.306 1.00 75.88 868 GLU A C 1
ATOM 6846 O O . GLU A 1 868 ? 7.842 -21.132 11.445 1.00 75.88 868 GLU A O 1
ATOM 6851 N N . ARG A 1 869 ? 9.995 -20.681 10.983 1.00 82.56 869 ARG A N 1
ATOM 6852 C CA . ARG A 1 869 ? 9.860 -19.245 10.681 1.00 82.56 869 ARG A CA 1
ATOM 6853 C C . ARG A 1 869 ? 9.035 -18.454 11.706 1.00 82.56 869 ARG A C 1
ATOM 6855 O O . ARG A 1 869 ? 8.187 -17.644 11.340 1.00 82.56 869 ARG A O 1
ATOM 6862 N N . ARG A 1 870 ? 9.301 -18.670 12.995 1.00 87.38 870 ARG A N 1
ATOM 6863 C CA . ARG A 1 870 ? 8.503 -18.106 14.097 1.00 87.38 870 ARG A CA 1
ATOM 6864 C C . ARG A 1 870 ? 9.362 -17.556 15.223 1.00 87.38 870 ARG A C 1
ATOM 6866 O O . ARG A 1 870 ? 10.439 -18.075 15.515 1.00 87.38 870 ARG A O 1
ATOM 6873 N N . TRP A 1 871 ? 8.857 -16.539 15.911 1.00 89.81 871 TRP A N 1
ATOM 6874 C CA . TRP A 1 871 ? 9.417 -16.102 17.191 1.00 89.81 871 TRP A CA 1
ATOM 6875 C C . TRP A 1 871 ? 8.894 -16.991 18.311 1.00 89.81 871 TRP A C 1
ATOM 6877 O O . TRP A 1 871 ? 7.738 -17.399 18.276 1.00 89.81 871 TRP A O 1
ATOM 6887 N N . ALA A 1 872 ? 9.716 -17.287 19.315 1.00 90.69 872 ALA A N 1
ATOM 6888 C CA . ALA A 1 872 ? 9.299 -18.112 20.439 1.00 90.69 872 ALA A CA 1
ATOM 6889 C C . ALA A 1 872 ? 9.927 -17.698 21.765 1.00 90.69 872 ALA A C 1
ATOM 6891 O O . ALA A 1 872 ? 11.089 -17.291 21.823 1.00 90.69 872 ALA A O 1
ATOM 6892 N N . ILE A 1 873 ? 9.147 -17.882 22.829 1.00 91.75 873 ILE A N 1
ATOM 6893 C CA . ILE A 1 873 ? 9.587 -17.809 24.220 1.00 91.75 873 ILE A CA 1
ATOM 6894 C C . ILE A 1 873 ? 9.932 -19.221 24.668 1.00 91.75 873 ILE A C 1
ATOM 6896 O O . ILE A 1 873 ? 9.085 -20.118 24.655 1.00 91.75 873 ILE A O 1
ATOM 6900 N N . VAL A 1 874 ? 11.180 -19.420 25.068 1.00 90.25 874 VAL A N 1
ATOM 6901 C CA . VAL A 1 874 ? 11.730 -20.732 25.409 1.00 90.25 874 VAL A CA 1
ATOM 6902 C C . VAL A 1 874 ? 12.431 -20.703 26.759 1.00 90.25 874 VAL A C 1
ATOM 6904 O O . VAL A 1 874 ? 12.916 -19.662 27.205 1.00 90.25 874 VAL A O 1
ATOM 6907 N N . TRP A 1 875 ? 12.546 -21.875 27.376 1.00 86.69 875 TRP A N 1
ATOM 6908 C CA . TRP A 1 875 ? 13.502 -22.101 28.452 1.00 86.69 875 TRP A CA 1
ATOM 6909 C C . TRP A 1 875 ? 14.893 -22.273 27.855 1.00 86.69 875 TRP A C 1
ATOM 6911 O O . TRP A 1 875 ? 15.115 -23.167 27.042 1.00 86.69 875 TRP A O 1
ATOM 6921 N N . LEU A 1 876 ? 15.853 -21.449 28.270 1.00 80.06 876 LEU A N 1
ATOM 6922 C CA . LEU A 1 876 ? 17.202 -21.490 27.692 1.00 80.06 876 LEU A CA 1
ATOM 6923 C C . LEU A 1 876 ? 17.966 -22.777 28.038 1.00 80.06 876 LEU A C 1
ATOM 6925 O O . LEU A 1 876 ? 18.891 -23.145 27.321 1.00 80.06 876 LEU A O 1
ATOM 6929 N N . ALA A 1 877 ? 17.575 -23.465 29.115 1.00 71.88 877 ALA A N 1
ATOM 6930 C CA . ALA A 1 877 ? 18.180 -24.722 29.553 1.00 71.88 877 ALA A CA 1
ATOM 6931 C C . ALA A 1 877 ? 17.626 -25.975 28.839 1.00 71.88 877 ALA A C 1
ATOM 6933 O O . ALA A 1 877 ? 18.211 -27.048 28.972 1.00 71.88 877 ALA A O 1
ATOM 6934 N N . GLN A 1 878 ? 16.507 -25.871 28.110 1.00 64.44 878 GLN A N 1
ATOM 6935 C CA . GLN A 1 878 ? 15.840 -27.002 27.452 1.00 64.44 878 GLN A CA 1
ATOM 6936 C C . GLN A 1 878 ? 15.808 -26.781 25.936 1.00 64.44 878 GLN A C 1
ATOM 6938 O O . GLN A 1 878 ? 14.860 -26.220 25.396 1.00 64.44 878 GLN A O 1
ATOM 6943 N N . ASP A 1 879 ? 16.848 -27.227 25.230 1.00 59.78 879 ASP A N 1
ATOM 6944 C CA . ASP A 1 879 ? 16.911 -27.134 23.764 1.00 59.78 879 ASP A CA 1
ATOM 6945 C C . ASP A 1 879 ? 16.333 -28.395 23.101 1.00 59.78 879 ASP A C 1
ATOM 6947 O O . ASP A 1 879 ? 17.026 -29.164 22.444 1.00 59.78 879 ASP A O 1
ATOM 6951 N N . ASN A 1 880 ? 15.051 -28.665 23.357 1.00 63.06 880 ASN A N 1
ATOM 6952 C CA . ASN A 1 880 ? 14.328 -29.842 22.850 1.00 63.06 880 ASN A CA 1
ATOM 6953 C C . ASN A 1 880 ? 13.162 -29.477 21.911 1.00 63.06 880 ASN A C 1
ATOM 6955 O O . ASN A 1 880 ? 12.275 -30.298 21.689 1.00 63.06 880 ASN A O 1
ATOM 6959 N N . GLY A 1 881 ? 13.126 -28.241 21.403 1.00 64.19 881 GLY A N 1
ATOM 6960 C CA . GLY A 1 881 ? 12.047 -27.749 20.537 1.00 64.19 881 GLY A CA 1
ATOM 6961 C C . GLY A 1 881 ? 10.738 -27.402 21.259 1.00 64.19 881 GLY A C 1
ATOM 6962 O O . GLY A 1 881 ? 9.748 -27.089 20.601 1.00 64.19 881 GLY A O 1
ATOM 6963 N N . THR A 1 882 ? 10.700 -27.421 22.598 1.00 73.75 882 THR A N 1
ATOM 6964 C CA . THR A 1 882 ? 9.522 -26.964 23.354 1.00 73.75 882 THR A CA 1
ATOM 6965 C C . THR A 1 882 ? 9.547 -25.444 23.555 1.00 73.75 882 THR A C 1
ATOM 6967 O O . THR A 1 882 ? 10.583 -24.850 23.860 1.00 73.75 882 THR A O 1
ATOM 6970 N N . CYS A 1 883 ? 8.398 -24.791 23.369 1.00 84.81 883 CYS A N 1
ATOM 6971 C CA . CYS A 1 883 ? 8.226 -23.359 23.613 1.00 84.81 883 CYS A CA 1
ATOM 6972 C C . CYS A 1 883 ? 7.023 -23.113 24.529 1.00 84.81 883 CYS A C 1
ATOM 6974 O O . CYS A 1 883 ? 6.060 -23.877 24.529 1.00 84.81 883 CYS A O 1
ATOM 6976 N N . LEU A 1 884 ? 7.100 -22.047 25.324 1.00 88.06 884 LEU A N 1
ATOM 6977 C CA . LEU A 1 884 ? 6.007 -21.578 26.181 1.00 88.06 884 LEU A CA 1
ATOM 6978 C C . LEU A 1 884 ? 4.995 -20.757 25.386 1.00 88.06 884 LEU A C 1
ATOM 6980 O O . LEU A 1 884 ? 3.791 -20.804 25.642 1.00 88.06 884 LEU A O 1
ATOM 6984 N N . ALA A 1 885 ? 5.516 -19.996 24.428 1.00 90.19 885 ALA A N 1
ATOM 6985 C CA . ALA A 1 885 ? 4.736 -19.213 23.498 1.00 90.19 885 ALA A CA 1
ATOM 6986 C C . ALA A 1 885 ? 5.466 -19.089 22.166 1.00 90.19 885 ALA A C 1
ATOM 6988 O O . ALA A 1 885 ? 6.699 -19.125 22.131 1.00 90.19 885 ALA A O 1
ATOM 6989 N N . TYR A 1 886 ? 4.713 -18.886 21.092 1.00 90.81 886 TYR A N 1
ATOM 6990 C CA . TYR A 1 886 ? 5.262 -18.548 19.784 1.00 90.81 886 TYR A CA 1
ATOM 6991 C C . TYR A 1 886 ? 4.446 -17.459 19.085 1.00 90.81 886 TYR A C 1
ATOM 6993 O O . TYR A 1 886 ? 3.338 -17.135 19.502 1.00 90.81 886 TYR A O 1
ATOM 7001 N N . SER A 1 887 ? 5.000 -16.895 18.017 1.00 87.00 887 SER A N 1
ATOM 7002 C CA . SER A 1 887 ? 4.320 -15.974 17.111 1.00 87.00 887 SER A CA 1
ATOM 7003 C C . SER A 1 887 ? 4.664 -16.314 15.661 1.00 87.00 887 SER A C 1
ATOM 7005 O O . SER A 1 887 ? 5.840 -16.468 15.331 1.00 87.00 887 SER A O 1
ATOM 7007 N N . GLU A 1 888 ? 3.641 -16.403 14.809 1.00 75.50 888 GLU A N 1
ATOM 7008 C CA . GLU A 1 888 ? 3.704 -16.784 13.380 1.00 75.50 888 GLU A CA 1
ATOM 7009 C C . GLU A 1 888 ? 4.313 -15.702 12.463 1.00 75.50 888 GLU A C 1
ATOM 7011 O O . GLU A 1 888 ? 4.375 -15.866 11.246 1.00 75.50 888 GLU A O 1
ATOM 7016 N N . SER A 1 889 ? 4.737 -14.556 13.005 1.00 62.91 889 SER A N 1
ATOM 7017 C CA . SER A 1 889 ? 5.203 -13.433 12.184 1.00 62.91 889 SER A CA 1
ATOM 7018 C C . SER A 1 889 ? 6.600 -13.689 11.593 1.00 62.91 889 SER A C 1
ATOM 7020 O O . SER A 1 889 ? 7.626 -13.427 12.228 1.00 62.91 889 SER A O 1
ATOM 7022 N N . SER A 1 890 ? 6.630 -14.205 10.358 1.00 51.53 890 SER A N 1
ATOM 7023 C CA . SER A 1 890 ? 7.825 -14.725 9.671 1.00 51.53 890 SER A CA 1
ATOM 7024 C C . SER A 1 890 ? 8.826 -13.671 9.188 1.00 51.53 890 SER A C 1
ATOM 7026 O O . SER A 1 890 ? 9.969 -14.005 8.873 1.00 51.53 890 SER A O 1
ATOM 7028 N N . ASN A 1 891 ? 8.417 -12.401 9.102 1.00 61.81 891 ASN A N 1
ATOM 7029 C CA . ASN A 1 891 ? 9.197 -11.364 8.413 1.00 61.81 891 ASN A CA 1
ATOM 7030 C C . ASN A 1 891 ? 9.793 -10.302 9.350 1.00 61.81 891 ASN A C 1
ATOM 7032 O O . ASN A 1 891 ? 10.622 -9.513 8.907 1.00 61.81 891 ASN A O 1
ATOM 7036 N N . LEU A 1 892 ? 9.422 -10.286 10.635 1.00 69.88 892 LEU A N 1
ATOM 7037 C CA . LEU A 1 892 ? 9.905 -9.273 11.578 1.00 69.88 892 LEU A CA 1
ATOM 7038 C C . LEU A 1 892 ? 11.362 -9.519 11.989 1.00 69.88 892 LEU A C 1
ATOM 7040 O O . LEU A 1 892 ? 11.742 -10.640 12.340 1.00 69.88 892 LEU A O 1
ATOM 7044 N N . GLU A 1 893 ? 12.170 -8.454 11.985 1.00 71.50 893 GLU A N 1
ATOM 7045 C CA . GLU A 1 893 ? 13.604 -8.535 12.292 1.00 71.50 893 GLU A CA 1
ATOM 7046 C C . GLU A 1 893 ? 13.922 -8.715 13.774 1.00 71.50 893 GLU A C 1
ATOM 7048 O O . GLU A 1 893 ? 14.907 -9.370 14.121 1.00 71.50 893 GLU A O 1
ATOM 7053 N N . HIS A 1 894 ? 13.065 -8.195 14.651 1.00 79.62 894 HIS A N 1
ATOM 7054 C CA . HIS A 1 894 ? 13.176 -8.334 16.097 1.00 79.62 894 HIS A CA 1
ATOM 7055 C C . HIS A 1 894 ? 11.776 -8.475 16.726 1.00 79.62 894 HIS A C 1
ATOM 7057 O O . HIS A 1 894 ? 10.783 -8.024 16.149 1.00 79.62 894 HIS A O 1
ATOM 7063 N N . PRO A 1 895 ? 11.661 -9.051 17.935 1.00 82.00 895 PRO A N 1
ATOM 7064 C CA . PRO A 1 895 ? 10.375 -9.384 18.534 1.00 82.00 895 PRO A CA 1
ATOM 7065 C C . PRO A 1 895 ? 9.675 -8.185 19.196 1.00 82.00 895 PRO A C 1
ATOM 7067 O O . PRO A 1 895 ? 8.660 -8.367 19.851 1.00 82.00 895 PRO A O 1
ATOM 7070 N N . GLY A 1 896 ? 10.230 -6.974 19.084 1.00 74.50 896 GLY A N 1
ATOM 7071 C CA . GLY A 1 896 ? 9.750 -5.757 19.760 1.00 74.50 896 GLY A CA 1
ATOM 7072 C C . GLY A 1 896 ? 8.667 -4.986 19.004 1.00 74.50 896 GLY A C 1
ATOM 7073 O O . GLY A 1 896 ? 8.309 -3.888 19.419 1.00 74.50 896 GLY A O 1
ATOM 7074 N N . HIS A 1 897 ? 8.187 -5.527 17.886 1.00 74.31 897 HIS A N 1
ATOM 7075 C CA . HIS A 1 897 ? 7.127 -4.920 17.090 1.00 74.31 897 HIS A CA 1
ATOM 7076 C C . HIS A 1 897 ? 5.754 -5.139 17.731 1.00 74.31 897 HIS A C 1
ATOM 7078 O O . HIS A 1 897 ? 5.409 -6.248 18.137 1.00 74.31 897 HIS A O 1
ATOM 7084 N N . ILE A 1 898 ? 4.939 -4.084 17.753 1.00 66.50 898 ILE A N 1
ATOM 7085 C CA . ILE A 1 898 ? 3.624 -4.089 18.411 1.00 66.50 898 ILE A CA 1
ATOM 7086 C C . ILE A 1 898 ? 2.590 -5.010 17.742 1.00 66.50 898 ILE A C 1
ATOM 7088 O O . ILE A 1 898 ? 1.607 -5.395 18.371 1.00 66.50 898 ILE A O 1
ATOM 7092 N N . GLU A 1 899 ? 2.818 -5.380 16.482 1.00 68.62 899 GLU A N 1
ATOM 7093 C CA . GLU A 1 899 ? 1.968 -6.295 15.706 1.00 68.62 899 GLU A CA 1
ATOM 7094 C C . GLU A 1 899 ? 2.219 -7.773 16.035 1.00 68.62 899 GLU A C 1
ATOM 7096 O O . GLU A 1 899 ? 1.489 -8.649 15.573 1.00 68.62 899 GLU A O 1
ATOM 7101 N N . LEU A 1 900 ? 3.254 -8.072 16.826 1.00 74.81 900 LEU A N 1
ATOM 7102 C CA . LEU A 1 900 ? 3.619 -9.437 17.170 1.00 74.81 900 LEU A CA 1
ATOM 7103 C C . LEU A 1 900 ? 2.622 -10.005 18.192 1.00 74.81 900 LEU A C 1
ATOM 7105 O O . LEU A 1 900 ? 2.647 -9.674 19.379 1.00 74.81 900 LEU A O 1
ATOM 7109 N N . GLU A 1 901 ? 1.720 -10.856 17.704 1.00 83.25 901 GLU A N 1
ATOM 7110 C CA . GLU A 1 901 ? 0.725 -11.557 18.517 1.00 83.25 901 GLU A CA 1
ATOM 7111 C C . GLU A 1 901 ? 1.308 -12.866 19.061 1.00 83.25 901 GLU A C 1
ATOM 7113 O O . GLU A 1 901 ? 1.844 -13.680 18.305 1.00 83.25 901 GLU A O 1
ATOM 7118 N N . TRP A 1 902 ? 1.207 -13.069 20.376 1.00 87.25 902 TRP A N 1
ATOM 7119 C CA . TRP A 1 902 ? 1.738 -14.250 21.053 1.00 87.25 902 TRP A CA 1
ATOM 7120 C C . TRP A 1 902 ? 0.658 -15.312 21.273 1.00 87.25 902 TRP A C 1
ATOM 7122 O O . TRP A 1 902 ? -0.409 -15.048 21.831 1.00 87.25 902 TRP A O 1
ATOM 7132 N N . MET A 1 903 ? 0.989 -16.539 20.885 1.00 89.81 903 MET A N 1
ATOM 7133 C CA . MET A 1 903 ? 0.230 -17.756 21.136 1.00 89.81 903 MET A CA 1
ATOM 7134 C C . MET A 1 903 ? 0.844 -18.464 22.344 1.00 89.81 903 MET A C 1
ATOM 7136 O O . MET A 1 903 ? 1.993 -18.889 22.263 1.00 89.81 903 MET A O 1
ATOM 7140 N N . PHE A 1 904 ? 0.110 -18.614 23.447 1.00 91.19 904 PHE A N 1
ATOM 7141 C CA . PHE A 1 904 ? 0.576 -19.276 24.674 1.00 91.19 904 PHE A CA 1
ATOM 7142 C C . PHE A 1 904 ? 0.001 -20.679 24.809 1.00 91.19 904 PHE A C 1
ATOM 7144 O O . PHE A 1 904 ? -1.173 -20.895 24.516 1.00 91.19 904 PHE A O 1
ATOM 7151 N N . TRP A 1 905 ? 0.806 -21.624 25.292 1.00 87.44 905 TRP A N 1
ATOM 7152 C CA . TRP A 1 905 ? 0.305 -22.948 25.656 1.00 87.44 905 TRP A CA 1
ATOM 7153 C C . TRP A 1 905 ? -0.600 -22.850 26.891 1.00 87.44 905 TRP A C 1
ATOM 7155 O O . TRP A 1 905 ? -0.158 -22.404 27.949 1.00 87.44 905 TRP A O 1
ATOM 7165 N N . GLU A 1 906 ? -1.859 -23.272 26.764 1.00 84.25 906 GLU A N 1
ATOM 7166 C CA . GLU A 1 906 ? -2.822 -23.327 27.869 1.00 84.25 906 GLU A CA 1
ATOM 7167 C C . GLU A 1 906 ? -2.986 -24.782 28.328 1.00 84.25 906 GLU A C 1
ATOM 7169 O O . GLU A 1 906 ? -3.582 -25.612 27.634 1.00 84.25 906 GLU A O 1
ATOM 7174 N N . THR A 1 907 ? -2.492 -25.105 29.523 1.00 82.38 907 THR A N 1
ATOM 7175 C CA . THR A 1 907 ? -2.436 -26.477 30.057 1.00 82.38 907 THR A CA 1
ATOM 7176 C C . THR A 1 907 ? -3.825 -27.094 30.199 1.00 82.38 907 THR A C 1
ATOM 7178 O O . THR A 1 907 ? -3.999 -28.291 29.978 1.00 82.38 907 THR A O 1
ATOM 7181 N N . GLN A 1 908 ? -4.839 -26.291 30.529 1.00 80.88 908 GLN A N 1
ATOM 7182 C CA . GLN A 1 908 ? -6.221 -26.767 30.648 1.00 80.88 908 GLN A CA 1
ATOM 7183 C C . GLN A 1 908 ? -6.837 -27.153 29.298 1.00 80.88 908 GLN A C 1
ATOM 7185 O O . GLN A 1 908 ? -7.663 -28.060 29.240 1.00 80.88 908 GLN A O 1
ATOM 7190 N N . LEU A 1 909 ? -6.435 -26.471 28.224 1.00 80.12 909 LEU A N 1
ATOM 7191 C CA . LEU A 1 909 ? -6.980 -26.667 26.880 1.00 80.12 909 LEU A CA 1
ATOM 7192 C C . LEU A 1 909 ? -6.103 -27.582 26.016 1.00 80.12 909 LEU A C 1
ATOM 7194 O O . LEU A 1 909 ? -6.539 -27.987 24.943 1.00 80.12 909 LEU A O 1
ATOM 7198 N N . GLN A 1 910 ? -4.886 -27.905 26.476 1.00 84.00 910 GLN A N 1
ATOM 7199 C CA . GLN A 1 910 ? -3.890 -28.701 25.747 1.00 84.00 910 GLN A CA 1
ATOM 7200 C C . GLN A 1 910 ? -3.634 -28.160 24.328 1.00 84.00 910 GLN A C 1
ATOM 7202 O O . GLN A 1 910 ? -3.467 -28.919 23.375 1.00 84.00 910 GLN A O 1
ATOM 7207 N N . THR A 1 911 ? -3.644 -26.833 24.177 1.00 85.88 911 THR A N 1
ATOM 7208 C CA . THR A 1 911 ? -3.445 -26.161 22.890 1.00 85.88 911 THR A CA 1
ATOM 7209 C C . THR A 1 911 ? -2.868 -24.760 23.075 1.00 85.88 911 THR A C 1
ATOM 7211 O O . THR A 1 911 ? -2.961 -24.168 24.154 1.00 85.88 911 THR A O 1
ATOM 7214 N N . PHE A 1 912 ? -2.288 -24.218 22.005 1.00 88.19 912 PHE A N 1
ATOM 7215 C CA . PHE A 1 912 ? -1.843 -22.832 21.958 1.00 88.19 912 PHE A CA 1
ATOM 7216 C C . PHE A 1 912 ? -3.020 -21.893 21.682 1.00 88.19 912 PHE A C 1
ATOM 7218 O O . PHE A 1 912 ? -3.735 -22.053 20.694 1.00 88.19 912 PHE A O 1
ATOM 7225 N N . CYS A 1 913 ? -3.200 -20.895 22.541 1.00 84.62 913 CYS A N 1
ATOM 7226 C CA . CYS A 1 913 ? -4.242 -19.882 22.423 1.00 84.62 913 CYS A CA 1
ATOM 7227 C C . CYS A 1 913 ? -3.615 -18.499 22.257 1.00 84.62 913 CYS A C 1
ATOM 7229 O O . C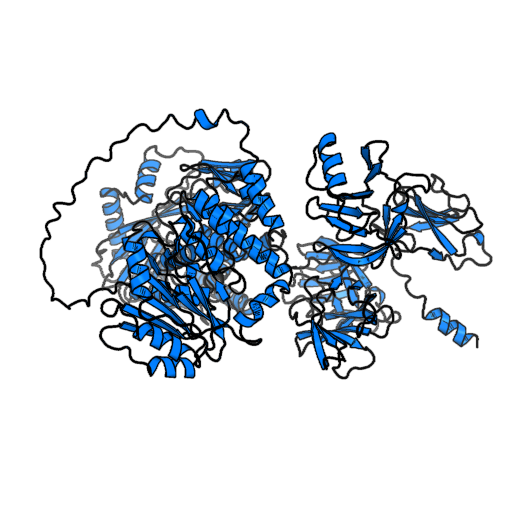YS A 1 913 ? -2.654 -18.163 22.951 1.00 84.62 913 CYS A O 1
ATOM 7231 N N . ALA A 1 914 ? -4.186 -17.683 21.375 1.00 82.44 914 ALA A N 1
ATOM 7232 C CA . ALA A 1 914 ? -3.816 -16.278 21.279 1.00 82.44 914 ALA A CA 1
ATOM 7233 C C . ALA A 1 914 ? -4.109 -15.568 22.608 1.00 82.44 914 ALA A C 1
ATOM 7235 O O . ALA A 1 914 ? -5.171 -15.775 23.204 1.00 82.44 914 ALA A O 1
ATOM 7236 N N . ASP A 1 915 ? -3.189 -14.713 23.051 1.00 77.81 915 ASP A N 1
ATOM 7237 C CA . ASP A 1 915 ? -3.424 -13.786 24.156 1.00 77.81 915 ASP A CA 1
ATOM 7238 C C . ASP A 1 915 ? -3.381 -12.341 23.629 1.00 77.81 915 ASP A C 1
ATOM 7240 O O . ASP A 1 915 ? -2.309 -11.733 23.554 1.00 77.81 915 ASP A O 1
ATOM 7244 N N . PRO A 1 916 ? -4.541 -11.768 23.246 1.00 69.69 916 PRO A N 1
ATOM 7245 C CA . PRO A 1 916 ? -4.601 -10.449 22.625 1.00 69.69 916 PRO A CA 1
ATOM 7246 C C . PRO A 1 916 ? -4.140 -9.314 23.535 1.00 69.69 916 PRO A C 1
ATOM 7248 O O . PRO A 1 916 ? -3.844 -8.240 23.016 1.00 69.69 916 PRO A O 1
ATOM 7251 N N . ALA A 1 917 ? -4.071 -9.521 24.853 1.00 68.94 917 ALA A N 1
ATOM 7252 C CA . ALA A 1 917 ? -3.563 -8.524 25.788 1.00 68.94 917 ALA A CA 1
ATOM 7253 C C . ALA A 1 917 ? -2.030 -8.503 25.827 1.00 68.94 917 ALA A C 1
ATOM 7255 O O . ALA A 1 917 ? -1.440 -7.496 26.214 1.00 68.94 917 ALA A O 1
ATOM 7256 N N . THR A 1 918 ? -1.378 -9.592 25.408 1.00 76.75 918 THR A N 1
ATOM 7257 C CA . THR A 1 918 ? 0.071 -9.732 25.513 1.00 76.75 918 THR A CA 1
ATOM 7258 C C . THR A 1 918 ? 0.792 -9.069 24.341 1.00 76.75 918 THR A C 1
ATOM 7260 O O . THR A 1 918 ? 0.493 -9.332 23.175 1.00 76.75 918 THR A O 1
ATOM 7263 N N . ARG A 1 919 ? 1.766 -8.204 24.636 1.00 81.31 919 ARG A N 1
ATOM 7264 C CA . ARG A 1 919 ? 2.596 -7.497 23.651 1.00 81.31 919 ARG A CA 1
ATOM 7265 C C . ARG A 1 919 ? 4.049 -7.471 24.092 1.00 81.31 919 ARG A C 1
ATOM 7267 O O . ARG A 1 919 ? 4.340 -7.382 25.284 1.00 81.31 919 ARG A O 1
ATOM 7274 N N . THR A 1 920 ? 4.951 -7.475 23.119 1.00 83.88 920 THR A N 1
ATOM 7275 C CA . THR A 1 920 ? 6.358 -7.140 23.340 1.00 83.88 920 THR A CA 1
ATOM 7276 C C . THR A 1 920 ? 6.591 -5.707 22.874 1.00 83.88 920 THR A C 1
ATOM 7278 O O . THR A 1 920 ? 6.268 -5.365 21.741 1.00 83.88 920 THR A O 1
ATOM 7281 N N . LEU A 1 921 ? 7.116 -4.860 23.758 1.00 81.12 921 LEU A N 1
ATOM 7282 C CA . LEU A 1 921 ? 7.260 -3.419 23.544 1.00 81.12 921 LEU A CA 1
ATOM 7283 C C . LEU A 1 921 ? 8.715 -2.977 23.689 1.00 81.12 921 LEU A C 1
ATOM 7285 O O . LEU A 1 921 ? 9.425 -3.426 24.591 1.00 81.12 921 LEU A O 1
ATOM 7289 N N . VAL A 1 922 ? 9.134 -2.031 22.851 1.00 80.44 922 VAL A N 1
ATOM 7290 C CA . VAL A 1 922 ? 10.393 -1.291 23.015 1.00 80.44 922 VAL A CA 1
ATOM 7291 C C . VAL A 1 922 ? 10.119 -0.076 23.898 1.00 80.44 922 VAL A C 1
ATOM 7293 O O . VAL A 1 922 ? 9.898 1.032 23.425 1.00 80.44 922 VAL A O 1
ATOM 7296 N N . ALA A 1 923 ? 10.028 -0.300 25.206 1.00 79.25 923 ALA A N 1
ATOM 7297 C CA . ALA A 1 923 ? 9.763 0.764 26.168 1.00 79.25 923 ALA A CA 1
ATOM 7298 C C . ALA A 1 923 ? 10.353 0.426 27.547 1.00 79.25 923 ALA A C 1
ATOM 7300 O O . ALA A 1 923 ? 10.407 -0.757 27.914 1.00 79.25 923 ALA A O 1
ATOM 7301 N N . PRO A 1 924 ? 10.753 1.438 28.344 1.00 78.88 924 PRO A N 1
ATOM 7302 C CA . PRO A 1 924 ? 11.161 1.234 29.727 1.00 78.88 924 PRO A CA 1
ATOM 7303 C C . PRO A 1 924 ? 10.059 0.532 30.514 1.00 78.88 924 PRO A C 1
ATOM 7305 O O . PRO A 1 924 ? 8.887 0.877 30.378 1.00 78.88 924 PRO A O 1
ATOM 7308 N N . SER A 1 925 ? 10.433 -0.415 31.373 1.00 76.69 925 SER A N 1
ATOM 7309 C CA . SER A 1 925 ? 9.494 -1.137 32.241 1.00 76.69 925 SER A CA 1
ATOM 7310 C C . SER A 1 925 ? 8.949 -0.269 33.379 1.00 76.69 925 SER A C 1
ATOM 7312 O O . SER A 1 925 ? 7.863 -0.535 33.894 1.00 76.69 925 SER A O 1
ATOM 7314 N N . VAL A 1 926 ? 9.679 0.782 33.764 1.00 83.69 926 VAL A N 1
ATOM 7315 C CA . VAL A 1 926 ? 9.271 1.759 34.777 1.00 83.69 926 VAL A CA 1
ATOM 7316 C C . VAL A 1 926 ? 9.685 3.159 34.334 1.00 83.69 926 VAL A C 1
ATOM 7318 O O . VAL A 1 926 ? 10.831 3.377 33.944 1.00 83.69 926 VAL A O 1
ATOM 7321 N N . VAL A 1 927 ? 8.769 4.114 34.464 1.00 90.19 927 VAL A N 1
ATOM 7322 C CA . VAL A 1 927 ? 9.030 5.553 34.325 1.00 90.19 927 VAL A CA 1
ATOM 7323 C C . VAL A 1 927 ? 8.670 6.269 35.622 1.00 90.19 927 VAL A C 1
ATOM 7325 O O . VAL A 1 927 ? 7.859 5.780 36.409 1.00 90.19 927 VAL A O 1
ATOM 7328 N N . ARG A 1 928 ? 9.294 7.414 35.891 1.00 91.56 928 ARG A N 1
ATOM 7329 C CA . ARG A 1 928 ? 9.116 8.152 37.147 1.00 91.56 928 ARG A CA 1
ATOM 7330 C C . ARG A 1 928 ? 8.822 9.610 36.882 1.00 91.56 928 ARG A C 1
ATOM 7332 O O . ARG A 1 928 ? 9.657 10.272 36.281 1.00 91.56 928 ARG A O 1
ATOM 7339 N N . ILE A 1 929 ? 7.698 10.108 37.388 1.00 91.75 929 ILE A N 1
ATOM 7340 C CA . ILE A 1 929 ? 7.416 11.546 37.429 1.00 91.75 929 ILE A CA 1
ATOM 7341 C C . ILE A 1 929 ? 7.929 12.094 38.759 1.00 91.75 929 ILE A C 1
ATOM 7343 O O . ILE A 1 929 ? 7.608 11.562 39.826 1.00 91.75 929 ILE A O 1
ATOM 7347 N N . LEU A 1 930 ? 8.751 13.136 38.683 1.00 89.44 930 LEU A N 1
ATOM 7348 C CA . LEU A 1 930 ? 9.409 13.788 39.811 1.00 89.44 930 LEU A CA 1
ATOM 7349 C C . LEU A 1 930 ? 9.276 15.302 39.681 1.00 89.44 930 LEU A C 1
ATOM 7351 O O . LEU A 1 930 ? 9.128 15.811 38.576 1.00 89.44 930 LEU A O 1
ATOM 7355 N N . GLY A 1 931 ? 9.418 16.011 40.802 1.00 84.69 931 GLY A N 1
ATOM 7356 C CA . GLY A 1 931 ? 9.615 17.463 40.822 1.00 84.69 931 GLY A CA 1
ATOM 7357 C C . GLY A 1 931 ? 8.426 18.285 41.304 1.00 84.69 931 GLY A C 1
ATOM 7358 O O . GLY A 1 931 ? 8.620 19.418 41.731 1.00 84.69 931 GLY A O 1
ATOM 7359 N N . ARG A 1 932 ? 7.209 17.724 41.352 1.00 88.75 932 ARG A N 1
ATOM 7360 C CA . ARG A 1 932 ? 6.070 18.453 41.931 1.00 88.75 932 ARG A CA 1
ATOM 7361 C C . ARG A 1 932 ? 6.203 18.489 43.459 1.00 88.75 932 ARG A C 1
ATOM 7363 O O . ARG A 1 932 ? 6.435 17.455 44.076 1.00 88.75 932 ARG A O 1
ATOM 7370 N N . ARG A 1 933 ? 6.074 19.650 44.101 1.00 84.38 933 ARG A N 1
ATOM 7371 C CA . ARG A 1 933 ? 6.232 19.758 45.570 1.00 84.38 933 ARG A CA 1
ATOM 7372 C C . ARG A 1 933 ? 5.086 19.049 46.307 1.00 84.38 933 ARG A C 1
ATOM 7374 O O . ARG A 1 933 ? 3.962 19.140 45.819 1.00 84.38 933 ARG A O 1
ATOM 7381 N N . PRO A 1 934 ? 5.314 18.393 47.464 1.00 82.38 934 PRO A N 1
ATOM 7382 C CA . PRO A 1 934 ? 4.268 17.660 48.190 1.00 82.38 934 PRO A CA 1
ATOM 7383 C C . PRO A 1 934 ? 3.030 18.498 48.540 1.00 82.38 934 PRO A C 1
ATOM 7385 O O . PRO A 1 934 ? 1.917 17.981 48.551 1.00 82.38 934 PRO A O 1
ATOM 7388 N N . GLU A 1 935 ? 3.214 19.794 48.798 1.00 82.88 935 GLU A N 1
ATOM 7389 C CA . GLU A 1 935 ? 2.149 20.735 49.157 1.00 82.88 935 GLU A CA 1
ATOM 7390 C C . GLU A 1 935 ? 1.441 21.343 47.931 1.00 82.88 935 GLU A C 1
ATOM 7392 O O . GLU A 1 935 ? 0.451 22.062 48.081 1.00 82.88 935 GLU A O 1
ATOM 7397 N N . ALA A 1 936 ? 1.953 21.101 46.718 1.00 82.50 936 ALA A N 1
ATOM 7398 C CA . ALA A 1 936 ? 1.407 21.655 45.486 1.00 82.50 936 ALA A CA 1
ATOM 7399 C C . ALA A 1 936 ? 0.202 20.847 44.978 1.00 82.50 936 ALA A C 1
ATOM 7401 O O . ALA A 1 936 ? 0.077 19.639 45.188 1.00 82.50 936 ALA A O 1
ATOM 7402 N N . GLU A 1 937 ? -0.697 21.515 44.253 1.00 79.44 937 GLU A N 1
ATOM 7403 C CA . GLU A 1 937 ? -1.827 20.832 43.625 1.00 79.44 937 GLU A CA 1
ATOM 7404 C C . GLU A 1 937 ? -1.332 19.766 42.637 1.00 79.44 937 GLU A C 1
ATOM 7406 O O . GLU A 1 937 ? -0.318 19.958 41.956 1.00 79.44 937 GLU A O 1
ATOM 7411 N N . ASN A 1 938 ? -2.047 18.637 42.586 1.00 83.38 938 ASN A N 1
ATOM 7412 C CA . ASN A 1 938 ? -1.698 17.468 41.785 1.00 83.38 938 ASN A CA 1
ATOM 7413 C C . ASN A 1 938 ? -0.322 16.853 42.109 1.00 83.38 938 ASN A C 1
ATOM 7415 O O . ASN A 1 938 ? 0.176 16.064 41.318 1.00 83.38 938 ASN A O 1
ATOM 7419 N N . ALA A 1 939 ? 0.258 17.085 43.299 1.00 85.56 939 ALA A N 1
ATOM 7420 C CA . ALA A 1 939 ? 1.493 16.414 43.750 1.00 85.56 939 ALA A CA 1
ATOM 7421 C C . ALA A 1 939 ? 1.446 14.875 43.672 1.00 85.56 939 ALA A C 1
ATOM 7423 O O . ALA A 1 939 ? 2.478 14.222 43.530 1.00 85.56 939 ALA A O 1
ATOM 7424 N N . ARG A 1 940 ? 0.239 14.297 43.702 1.00 85.19 940 ARG A N 1
ATOM 7425 C CA . ARG A 1 940 ? -0.032 12.863 43.523 1.00 85.19 940 ARG A CA 1
ATOM 7426 C C . ARG A 1 940 ? 0.419 12.283 42.177 1.00 85.19 940 ARG A C 1
ATOM 7428 O O . ARG A 1 940 ? 0.479 11.066 42.065 1.00 85.19 940 ARG A O 1
ATOM 7435 N N . ILE A 1 941 ? 0.715 13.122 41.175 1.00 89.50 941 ILE A N 1
ATOM 7436 C CA . ILE A 1 941 ? 1.296 12.665 39.904 1.00 89.50 941 ILE A CA 1
ATOM 7437 C C . ILE A 1 941 ? 2.725 12.147 40.082 1.00 89.50 941 ILE A C 1
ATOM 7439 O O . ILE A 1 941 ? 3.179 11.361 39.255 1.00 89.50 941 ILE A O 1
ATOM 7443 N N . ASN A 1 942 ? 3.433 12.568 41.137 1.00 89.62 942 ASN A N 1
ATOM 7444 C CA . ASN A 1 942 ? 4.767 12.060 41.419 1.00 89.62 942 ASN A CA 1
ATOM 7445 C C . ASN A 1 942 ? 4.717 10.573 41.776 1.00 89.62 942 ASN A C 1
ATOM 7447 O O . ASN A 1 942 ? 3.859 10.116 42.535 1.00 89.62 942 ASN A O 1
ATOM 7451 N N . GLY A 1 943 ? 5.712 9.830 41.305 1.00 88.56 943 GLY A N 1
ATOM 7452 C CA . GLY A 1 943 ? 5.865 8.424 41.646 1.00 88.56 943 GLY A CA 1
ATOM 7453 C C . GLY A 1 943 ? 6.412 7.589 40.503 1.00 88.56 943 GLY A C 1
ATOM 7454 O O . GLY A 1 943 ? 6.739 8.094 39.431 1.00 88.56 943 GLY A O 1
ATOM 7455 N N . SER A 1 944 ? 6.533 6.288 40.767 1.00 89.94 944 SER A N 1
ATOM 7456 C CA . SER A 1 944 ? 6.940 5.298 39.770 1.00 89.94 944 SER A CA 1
ATOM 7457 C C . SER A 1 944 ? 5.709 4.687 39.109 1.00 89.94 944 SER A C 1
ATOM 7459 O O . SER A 1 944 ? 4.838 4.159 39.799 1.00 89.94 944 SER A O 1
ATOM 7461 N N . TYR A 1 945 ? 5.674 4.722 37.783 1.00 88.75 945 TYR A N 1
ATOM 7462 C CA . TYR A 1 945 ? 4.652 4.103 36.956 1.00 88.75 945 TYR A CA 1
ATOM 7463 C C . TYR A 1 945 ? 5.275 2.918 36.225 1.00 88.75 945 TYR A C 1
ATOM 7465 O O . TYR A 1 945 ? 6.328 3.043 35.601 1.00 88.75 945 TYR A O 1
ATOM 7473 N N . SER A 1 946 ? 4.645 1.756 36.337 1.00 82.81 946 SER A N 1
ATOM 7474 C CA . SER A 1 946 ? 5.089 0.512 35.709 1.00 82.81 946 SER A CA 1
ATOM 7475 C C . SER A 1 946 ? 4.364 0.320 34.388 1.00 82.81 946 SER A C 1
ATOM 7477 O O . SER A 1 946 ? 3.168 0.591 34.297 1.00 82.81 946 SER A O 1
ATOM 7479 N N . LEU A 1 947 ? 5.087 -0.139 33.372 1.00 80.50 947 LEU A N 1
ATOM 7480 C CA . LEU A 1 947 ? 4.520 -0.461 32.071 1.00 80.50 947 LEU A CA 1
ATOM 7481 C C . LEU A 1 947 ? 3.446 -1.541 32.244 1.00 80.50 947 LEU A C 1
ATOM 7483 O O . LEU A 1 947 ? 3.716 -2.603 32.800 1.00 80.50 947 LEU A O 1
ATOM 7487 N N . ALA A 1 948 ? 2.230 -1.247 31.797 1.00 73.31 948 ALA A N 1
ATOM 7488 C CA . ALA A 1 948 ? 1.060 -2.097 31.999 1.00 73.31 948 ALA A CA 1
ATOM 7489 C C . ALA A 1 948 ? 0.530 -2.707 30.700 1.00 73.31 948 ALA A C 1
ATOM 7491 O O . ALA A 1 948 ? -0.129 -3.742 30.736 1.00 73.31 948 ALA A O 1
ATOM 7492 N N . GLY A 1 949 ? 0.802 -2.073 29.560 1.00 72.56 949 GLY A N 1
ATOM 7493 C CA . GLY A 1 949 ? 0.271 -2.503 28.274 1.00 72.56 949 GLY A CA 1
ATOM 7494 C C . GLY A 1 949 ? 0.384 -1.417 27.216 1.00 72.56 949 GLY A C 1
ATOM 7495 O O . GLY A 1 949 ? 1.300 -0.593 27.251 1.00 72.56 949 GLY A O 1
ATOM 7496 N N . VAL A 1 950 ? -0.571 -1.425 26.289 1.00 68.44 950 VAL A N 1
ATOM 7497 C CA . VAL A 1 950 ? -0.656 -0.502 25.155 1.00 68.44 950 VAL A CA 1
ATOM 7498 C C . VAL A 1 950 ? -2.011 0.194 25.168 1.00 68.44 950 VAL A C 1
ATOM 7500 O O . VAL A 1 950 ? -3.033 -0.463 25.348 1.00 68.44 950 VAL A O 1
ATOM 7503 N N . ILE A 1 951 ? -2.023 1.506 24.941 1.00 66.75 951 ILE A N 1
ATOM 7504 C CA . ILE A 1 951 ? -3.227 2.299 24.666 1.00 66.75 951 ILE A CA 1
ATOM 7505 C C . ILE A 1 951 ? -2.929 3.148 23.428 1.00 66.75 951 ILE A C 1
ATOM 7507 O O . ILE A 1 951 ? -1.872 3.771 23.361 1.00 66.75 951 ILE A O 1
ATOM 7511 N N . GLU A 1 952 ? -3.829 3.137 22.439 1.00 63.97 952 GLU A N 1
ATOM 7512 C CA . GLU A 1 952 ? -3.670 3.881 21.173 1.00 63.97 952 GLU A CA 1
ATOM 7513 C C . GLU A 1 952 ? -2.325 3.606 20.468 1.00 63.97 952 GLU A C 1
ATOM 7515 O O . GLU A 1 952 ? -1.640 4.509 19.993 1.00 63.97 952 GLU A O 1
ATOM 7520 N N . GLY A 1 953 ? -1.893 2.340 20.455 1.00 65.62 953 GLY A N 1
ATOM 7521 C CA . GLY A 1 953 ? -0.641 1.931 19.810 1.00 65.62 953 GLY A CA 1
ATOM 7522 C C . GLY A 1 953 ? 0.643 2.386 20.521 1.00 65.62 953 GLY A C 1
ATOM 7523 O O . GLY A 1 953 ? 1.732 2.166 19.994 1.00 65.62 953 GLY A O 1
ATOM 7524 N N . ARG A 1 954 ? 0.552 2.990 21.715 1.00 77.06 954 ARG A N 1
ATOM 7525 C CA . ARG A 1 954 ? 1.702 3.457 22.507 1.00 77.06 954 ARG A CA 1
ATOM 7526 C C . ARG A 1 954 ? 1.751 2.820 23.907 1.00 77.06 954 ARG A C 1
ATOM 7528 O O . ARG A 1 954 ? 0.714 2.411 24.433 1.00 77.06 954 ARG A O 1
ATOM 7535 N N . PRO A 1 955 ? 2.940 2.741 24.538 1.00 79.69 955 PRO A N 1
ATOM 7536 C CA . PRO A 1 955 ? 3.104 2.236 25.902 1.00 79.69 955 PRO A CA 1
ATOM 7537 C C . PRO A 1 955 ? 2.224 2.961 26.931 1.00 79.69 955 PRO A C 1
ATOM 7539 O O . PRO A 1 955 ? 2.228 4.188 27.004 1.00 79.69 955 PRO A O 1
ATOM 7542 N N . ALA A 1 956 ? 1.518 2.206 27.770 1.00 83.44 956 ALA A N 1
ATOM 7543 C CA . ALA A 1 956 ? 0.715 2.729 28.872 1.00 83.44 956 ALA A CA 1
ATOM 7544 C C . ALA A 1 956 ? 1.313 2.321 30.223 1.00 83.44 956 ALA A C 1
ATOM 7546 O O . ALA A 1 956 ? 1.693 1.163 30.417 1.00 83.44 956 ALA A O 1
ATOM 7547 N N . TYR A 1 957 ? 1.369 3.256 31.172 1.00 85.75 957 TYR A N 1
ATOM 7548 C CA . TYR A 1 957 ? 2.009 3.049 32.470 1.00 85.75 957 TYR A CA 1
ATOM 7549 C C . TYR A 1 957 ? 1.051 3.298 33.626 1.00 85.75 957 TYR A C 1
ATOM 7551 O O . TYR A 1 957 ? 0.428 4.348 33.696 1.00 85.75 957 TYR A O 1
ATOM 7559 N N . VAL A 1 958 ? 0.991 2.387 34.590 1.00 83.56 958 VAL A N 1
ATOM 7560 C CA . VAL A 1 958 ? 0.142 2.521 35.783 1.00 83.56 958 VAL A CA 1
ATOM 7561 C C . VAL A 1 958 ? 0.991 2.697 37.028 1.00 83.56 958 VAL A C 1
ATOM 7563 O O . VAL A 1 958 ? 2.015 2.034 37.190 1.00 83.56 958 VAL A O 1
ATOM 7566 N N . GLN A 1 959 ? 0.576 3.568 37.941 1.00 86.06 959 GLN A N 1
ATOM 7567 C CA . GLN A 1 959 ? 1.228 3.672 39.244 1.00 86.06 959 GLN A CA 1
ATOM 7568 C C . GLN A 1 959 ? 0.689 2.567 40.171 1.00 86.06 959 GLN A C 1
ATOM 7570 O O . GLN A 1 959 ? -0.506 2.579 40.492 1.00 86.06 959 GLN A O 1
ATOM 7575 N N . PRO A 1 960 ? 1.533 1.611 40.618 1.00 78.75 960 PRO A N 1
ATOM 7576 C CA . PRO A 1 960 ? 1.080 0.453 41.387 1.00 78.75 960 PRO A CA 1
ATOM 7577 C C . PRO A 1 960 ? 0.293 0.839 42.644 1.00 78.75 960 PRO A C 1
ATOM 7579 O O . PRO A 1 960 ? 0.671 1.760 43.366 1.00 78.75 960 PRO A O 1
ATOM 7582 N N . GLY A 1 961 ? -0.802 0.122 42.911 1.00 73.12 961 GLY A N 1
ATOM 7583 C CA . GLY A 1 961 ? -1.666 0.369 44.073 1.00 73.12 961 GLY A CA 1
ATOM 7584 C C . GLY A 1 961 ? -2.551 1.618 43.970 1.00 73.12 961 GLY A C 1
ATOM 7585 O O . GLY A 1 961 ? -3.262 1.934 44.920 1.00 73.12 961 GLY A O 1
ATOM 7586 N N . THR A 1 962 ? -2.539 2.316 42.832 1.00 78.88 962 THR A N 1
ATOM 7587 C CA . THR A 1 962 ? -3.384 3.489 42.566 1.00 78.88 962 THR A CA 1
ATOM 7588 C C . THR A 1 962 ? -4.190 3.298 41.279 1.00 78.88 962 THR A C 1
ATOM 7590 O O . THR A 1 962 ? -4.060 2.286 40.594 1.00 78.88 962 THR A O 1
ATOM 7593 N N . ARG A 1 963 ? -5.021 4.287 40.937 1.00 72.31 963 ARG A N 1
ATOM 7594 C CA . ARG A 1 963 ? -5.694 4.371 39.632 1.00 72.31 963 ARG A CA 1
ATOM 7595 C C . ARG A 1 963 ? -4.990 5.315 38.653 1.00 72.31 963 ARG A C 1
ATOM 7597 O O . ARG A 1 963 ? -5.574 5.654 37.629 1.00 72.31 963 ARG A O 1
ATOM 7604 N N . HIS A 1 964 ? -3.783 5.784 38.978 1.00 82.50 964 HIS A N 1
ATOM 7605 C CA . HIS A 1 964 ? -3.099 6.749 38.131 1.00 82.50 964 HIS A CA 1
ATOM 7606 C C . HIS A 1 964 ? -2.496 6.065 36.903 1.00 82.50 964 HIS A C 1
ATOM 7608 O O . HIS A 1 964 ? -1.870 5.005 37.012 1.00 82.50 964 HIS A O 1
ATOM 7614 N N . LEU A 1 965 ? -2.668 6.701 35.750 1.00 84.81 965 LEU A N 1
ATOM 7615 C CA . LEU A 1 965 ? -2.312 6.174 34.439 1.00 84.81 965 LEU A CA 1
ATOM 7616 C C . LEU A 1 965 ? -1.561 7.242 33.645 1.00 84.81 965 LEU A C 1
ATOM 7618 O O . LEU A 1 965 ? -1.997 8.388 33.590 1.00 84.81 965 LEU A O 1
ATOM 7622 N N . ILE A 1 966 ? -0.471 6.851 32.991 1.00 89.38 966 ILE A N 1
ATOM 7623 C CA . ILE A 1 966 ? 0.144 7.609 31.907 1.00 89.38 966 ILE A CA 1
ATOM 7624 C C . ILE A 1 966 ? -0.217 6.919 30.600 1.00 89.38 966 ILE A C 1
ATOM 7626 O O . ILE A 1 966 ? 0.089 5.737 30.423 1.00 89.38 966 ILE A O 1
ATOM 7630 N N . ARG A 1 967 ? -0.841 7.652 29.683 1.00 88.25 967 ARG A N 1
ATOM 7631 C CA . ARG A 1 967 ? -1.177 7.160 28.343 1.00 88.25 967 ARG A CA 1
ATOM 7632 C C . ARG A 1 967 ? -0.889 8.212 27.285 1.00 88.25 967 ARG A C 1
ATOM 7634 O O . ARG A 1 967 ? -0.768 9.394 27.596 1.00 88.25 967 ARG A O 1
ATOM 7641 N N . TYR A 1 968 ? -0.802 7.770 26.042 1.00 85.06 968 TYR A N 1
ATOM 7642 C CA . TYR A 1 968 ? -0.778 8.654 24.887 1.00 85.06 968 TYR A CA 1
ATOM 7643 C C . TYR A 1 968 ? -2.208 9.035 24.467 1.00 85.06 968 TYR A C 1
ATOM 7645 O O . TYR A 1 968 ? -3.157 8.293 24.737 1.00 85.06 968 TYR A O 1
ATOM 7653 N N . SER A 1 969 ? -2.346 10.199 23.836 1.00 80.75 969 SER A N 1
ATOM 7654 C CA . SER A 1 969 ? -3.550 10.664 23.147 1.00 80.75 969 SER A CA 1
ATOM 7655 C C . SER A 1 969 ? -3.164 11.061 21.727 1.00 80.75 969 SER A C 1
ATOM 7657 O O . SER A 1 969 ? -2.498 12.077 21.519 1.00 80.75 969 SER A O 1
ATOM 7659 N N . SER A 1 970 ? -3.579 10.253 20.756 1.00 74.56 970 SER A N 1
ATOM 7660 C CA . SER A 1 970 ? -3.405 10.491 19.318 1.00 74.56 970 SER A CA 1
ATOM 7661 C C . SER A 1 970 ? -4.120 11.758 18.857 1.00 74.56 970 SER A C 1
ATOM 7663 O O . SER A 1 970 ? -3.615 12.475 18.000 1.00 74.56 970 SER A O 1
ATOM 7665 N N . ARG A 1 971 ? -5.248 12.098 19.495 1.00 71.06 971 ARG A N 1
ATOM 7666 C CA . ARG A 1 971 ? -6.030 13.306 19.205 1.00 71.06 971 ARG A CA 1
ATOM 7667 C C . ARG A 1 971 ? -5.245 14.600 19.423 1.00 71.06 971 ARG A C 1
ATOM 7669 O O . ARG A 1 971 ? -5.471 15.573 18.710 1.00 71.06 971 ARG A O 1
ATOM 7676 N N . SER A 1 972 ? -4.405 14.651 20.453 1.00 74.75 972 SER A N 1
ATOM 7677 C CA . SER A 1 972 ? -3.685 15.869 20.847 1.00 74.75 972 SER A CA 1
ATOM 7678 C C . SER A 1 972 ? -2.166 15.748 20.742 1.00 74.75 972 SER A C 1
ATOM 7680 O O . SER A 1 972 ? -1.470 16.702 21.088 1.00 74.75 972 SER A O 1
ATOM 7682 N N . ASP A 1 973 ? -1.669 14.602 20.269 1.00 82.44 973 ASP A N 1
ATOM 7683 C CA . ASP A 1 973 ? -0.257 14.213 20.245 1.00 82.44 973 ASP A CA 1
ATOM 7684 C C . ASP A 1 973 ? 0.450 14.472 21.591 1.00 82.44 973 ASP A C 1
ATOM 7686 O O . ASP A 1 973 ? 1.477 15.154 21.692 1.00 82.44 973 ASP A O 1
ATOM 7690 N N . ARG A 1 974 ? -0.146 13.967 22.681 1.00 89.31 974 ARG A N 1
ATOM 7691 C CA . ARG A 1 974 ? 0.305 14.223 24.062 1.00 89.31 974 ARG A CA 1
ATOM 7692 C C . ARG A 1 974 ? 0.388 12.966 24.911 1.00 89.31 974 ARG A C 1
ATOM 7694 O O . ARG A 1 974 ? -0.442 12.068 24.821 1.00 89.31 974 ARG A O 1
ATOM 7701 N N . TRP A 1 975 ? 1.354 12.966 25.824 1.00 91.25 975 TRP A N 1
ATOM 7702 C CA . TRP A 1 975 ? 1.365 12.109 27.004 1.00 91.25 975 TRP A CA 1
ATOM 7703 C C . TRP A 1 975 ? 0.499 12.738 28.088 1.00 91.25 975 TRP A C 1
ATOM 7705 O O . TRP A 1 975 ? 0.707 13.894 28.443 1.00 91.25 975 TRP A O 1
ATOM 7715 N N . LEU A 1 976 ? -0.450 11.981 28.626 1.00 90.94 976 LEU A N 1
ATOM 7716 C CA . LEU A 1 976 ? -1.414 12.425 29.628 1.00 90.94 976 LEU A CA 1
ATOM 7717 C C . LEU A 1 976 ? -1.234 11.630 30.919 1.00 90.94 976 LEU A C 1
ATOM 7719 O O . LEU A 1 976 ? -1.105 10.411 30.867 1.00 90.94 976 LEU A O 1
ATOM 7723 N N . VAL A 1 977 ? -1.278 12.307 32.067 1.00 90.19 977 VAL A N 1
ATOM 7724 C CA . VAL A 1 977 ? -1.350 11.692 33.400 1.00 90.19 977 VAL A CA 1
ATOM 7725 C C . VAL A 1 977 ? -2.770 11.827 33.926 1.00 90.19 977 VAL A C 1
ATOM 7727 O O . VAL A 1 977 ? -3.208 12.915 34.300 1.00 90.19 977 VAL A O 1
ATOM 7730 N N . GLU A 1 978 ? -3.490 10.723 34.003 1.00 86.75 978 GLU A N 1
ATOM 7731 C CA . GLU A 1 978 ? -4.829 10.653 34.575 1.00 86.75 978 GLU A CA 1
ATOM 7732 C C . GLU A 1 978 ? -4.740 10.197 36.029 1.00 86.75 978 GLU A C 1
ATOM 7734 O O . GLU A 1 978 ? -4.069 9.215 36.336 1.00 86.75 978 GLU A O 1
ATOM 7739 N N . THR A 1 979 ? -5.411 10.907 36.941 1.00 72.50 979 THR A N 1
ATOM 7740 C CA . THR A 1 979 ? -5.367 10.586 38.384 1.00 72.50 979 THR A CA 1
ATOM 7741 C C . THR A 1 979 ? -6.687 10.061 38.950 1.00 72.50 979 THR A C 1
ATOM 7743 O O . THR A 1 979 ? -6.700 9.531 40.057 1.00 72.50 979 THR A O 1
ATOM 7746 N N . ASP A 1 980 ? -7.777 10.132 38.183 1.00 60.56 980 ASP A N 1
ATOM 7747 C CA . ASP A 1 980 ? -9.092 9.616 38.592 1.00 60.56 980 ASP A CA 1
ATOM 7748 C C . ASP A 1 980 ? -9.338 8.167 38.099 1.00 60.56 980 ASP A C 1
ATOM 7750 O O . ASP A 1 980 ? -10.265 7.494 38.560 1.00 60.56 980 ASP A O 1
ATOM 7754 N N . GLY A 1 981 ? -8.476 7.649 37.213 1.00 49.88 981 GLY A N 1
ATOM 7755 C CA . GLY A 1 981 ? -8.637 6.353 36.548 1.00 49.88 981 GLY A CA 1
ATOM 7756 C C . GLY A 1 981 ? -9.866 6.256 35.635 1.00 49.88 981 GLY A C 1
ATOM 7757 O O . GLY A 1 981 ? -10.621 7.211 35.469 1.00 49.88 981 GLY A O 1
ATOM 7758 N N . LEU A 1 982 ? -10.086 5.063 35.071 1.00 42.53 982 LEU A N 1
ATOM 7759 C CA . LEU A 1 982 ? -11.207 4.713 34.183 1.00 42.53 982 LEU A CA 1
ATOM 7760 C C . LEU A 1 982 ? -12.564 4.671 34.926 1.00 42.53 982 LEU A C 1
ATOM 7762 O O . LEU A 1 982 ? -13.130 3.600 35.141 1.00 42.53 982 LEU A O 1
ATOM 7766 N N . VAL A 1 983 ? -13.103 5.818 35.347 1.00 38.88 983 VAL A N 1
ATOM 7767 C CA . VAL A 1 983 ? -14.507 5.938 35.781 1.00 38.88 983 VAL A CA 1
ATOM 7768 C C . VAL A 1 983 ? -15.180 7.058 35.000 1.00 38.88 983 VAL A C 1
ATOM 7770 O O . VAL A 1 983 ? -14.782 8.218 35.088 1.00 38.88 983 VAL A O 1
ATOM 7773 N N . GLU A 1 984 ? -16.232 6.720 34.253 1.00 38.94 984 GLU A N 1
ATOM 7774 C CA . GLU A 1 984 ? -17.064 7.719 33.585 1.00 38.94 984 GLU A CA 1
ATOM 7775 C C . GLU A 1 984 ? -17.723 8.663 34.611 1.00 38.94 984 GLU A C 1
ATOM 7777 O O . GLU A 1 984 ? -18.346 8.195 35.569 1.00 38.94 984 GLU A O 1
ATOM 7782 N N . PRO A 1 985 ? -17.664 9.995 34.421 1.00 38.97 985 PRO A N 1
ATOM 7783 C CA . PRO A 1 985 ? -18.387 10.915 35.287 1.00 38.97 985 PRO A CA 1
ATOM 7784 C C . PRO A 1 985 ? -19.907 10.740 35.145 1.00 38.97 985 PRO A C 1
ATOM 7786 O O . PRO A 1 985 ? -20.418 10.479 34.051 1.00 38.97 985 PRO A O 1
ATOM 7789 N N . SER A 1 986 ? -20.638 10.929 36.251 1.00 39.09 986 SER A N 1
ATOM 7790 C CA . SER A 1 986 ? -22.103 10.835 36.269 1.00 39.09 986 SER A CA 1
ATOM 7791 C C . SER A 1 986 ? -22.756 11.874 35.346 1.00 39.09 986 SER A C 1
ATOM 7793 O O . SER A 1 986 ? -22.240 12.982 35.167 1.00 39.09 986 SER A O 1
ATOM 7795 N N . LEU A 1 987 ? -23.921 11.535 34.784 1.00 34.41 987 LEU A N 1
ATOM 7796 C CA . LEU A 1 987 ? -24.654 12.386 33.840 1.00 34.41 987 LEU A CA 1
ATOM 7797 C C . LEU A 1 987 ? -25.008 13.761 34.438 1.00 34.41 987 LEU A C 1
ATOM 7799 O O . LEU A 1 987 ? -24.895 14.774 33.756 1.00 34.41 987 LEU A O 1
ATOM 7803 N N . ALA A 1 988 ? -25.356 13.815 35.727 1.00 30.69 988 ALA A N 1
ATOM 7804 C CA . ALA A 1 988 ? -25.682 15.061 36.424 1.00 30.69 988 ALA A CA 1
ATOM 7805 C C . ALA A 1 988 ? -24.468 15.998 36.540 1.00 30.69 988 ALA A C 1
ATOM 7807 O O . ALA A 1 988 ? -24.595 17.210 36.385 1.00 30.69 988 ALA A O 1
ATOM 7808 N N . THR A 1 989 ? -23.278 15.435 36.755 1.00 33.94 989 THR A N 1
ATOM 7809 C CA . THR A 1 989 ? -22.018 16.186 36.815 1.00 33.94 989 THR A CA 1
ATOM 7810 C C . THR A 1 989 ? -21.602 16.678 35.426 1.00 33.94 989 THR A C 1
ATOM 7812 O O . THR A 1 989 ? -21.195 17.827 35.288 1.00 33.94 989 THR A O 1
ATOM 7815 N N . LYS A 1 990 ? -21.784 15.854 34.381 1.00 36.69 990 LYS A N 1
ATOM 7816 C CA . LYS A 1 990 ? -21.566 16.244 32.974 1.00 36.69 990 LYS A CA 1
ATOM 7817 C C . LYS A 1 990 ? -22.485 17.409 32.560 1.00 36.69 990 LYS A C 1
ATOM 7819 O O . LYS A 1 990 ? -22.020 18.373 31.961 1.00 36.69 990 LYS A O 1
ATOM 7824 N N . LEU A 1 991 ? -23.758 17.371 32.965 1.00 29.88 991 LEU A N 1
ATOM 7825 C CA . LEU A 1 991 ? -24.733 18.443 32.719 1.00 29.88 991 LEU A CA 1
ATOM 7826 C C . LEU A 1 991 ? -24.429 19.733 33.493 1.00 29.88 991 LEU A C 1
ATOM 7828 O O . LEU A 1 991 ? -24.542 20.816 32.926 1.00 29.88 991 LEU A O 1
ATOM 7832 N N . TYR A 1 992 ? -24.014 19.640 34.760 1.00 33.84 992 TYR A N 1
ATOM 7833 C CA . TYR A 1 992 ? -23.697 20.818 35.576 1.00 33.84 992 TYR A CA 1
ATOM 7834 C C . TYR A 1 992 ? -22.506 21.607 35.005 1.00 33.84 992 TYR A C 1
ATOM 7836 O O . TYR A 1 992 ? -22.515 22.834 35.011 1.00 33.84 992 TYR A O 1
ATOM 7844 N N . HIS A 1 993 ? -21.497 20.924 34.455 1.00 37.56 993 HIS A N 1
ATOM 7845 C CA . HIS A 1 993 ? -20.331 21.575 33.846 1.00 37.56 993 HIS A CA 1
ATOM 7846 C C . HIS A 1 993 ? -20.586 22.100 32.425 1.00 37.56 993 HIS A C 1
ATOM 7848 O O . HIS A 1 993 ? -20.013 23.123 32.058 1.00 37.56 993 HIS A O 1
ATOM 7854 N N . TRP A 1 994 ? -21.491 21.482 31.659 1.00 38.09 994 TRP A N 1
ATOM 7855 C CA . TRP A 1 994 ? -21.928 21.994 30.355 1.00 38.09 994 TRP A CA 1
ATOM 7856 C C . TRP A 1 994 ? -22.617 23.362 30.468 1.00 38.09 994 TRP A C 1
ATOM 7858 O O . TRP A 1 994 ? -22.242 24.296 29.760 1.00 38.09 994 TRP A O 1
ATOM 7868 N N . VAL A 1 995 ? -23.557 23.505 31.413 1.00 30.84 995 VAL A N 1
ATOM 7869 C CA . VAL A 1 995 ? -24.348 24.740 31.598 1.00 30.84 995 VAL A CA 1
ATOM 7870 C C . VAL A 1 995 ? -23.478 25.949 31.959 1.00 30.84 995 VAL A C 1
ATOM 7872 O O . VAL A 1 995 ? -23.821 27.074 31.602 1.00 30.84 995 VAL A O 1
ATOM 7875 N N . PHE A 1 996 ? -22.346 25.735 32.634 1.00 32.06 996 PHE A N 1
ATOM 7876 C CA . PHE A 1 996 ? -21.487 26.823 33.113 1.00 32.06 996 PHE A CA 1
ATOM 7877 C C . PHE A 1 996 ? -20.106 26.901 32.433 1.00 32.06 996 PHE A C 1
ATOM 7879 O O . PHE A 1 996 ? -19.362 27.834 32.725 1.00 32.06 996 PHE A O 1
ATOM 7886 N N . GLY A 1 997 ? -19.755 25.963 31.539 1.00 35.31 997 GLY A N 1
ATOM 7887 C CA . GLY A 1 997 ? -18.405 25.844 30.958 1.00 35.31 997 GLY A CA 1
ATOM 7888 C C . GLY A 1 997 ? -18.312 25.500 29.463 1.00 35.31 997 GLY A C 1
ATOM 7889 O O . GLY A 1 997 ? -17.223 25.604 28.911 1.00 35.31 997 GLY A O 1
ATOM 7890 N N . GLY A 1 998 ? -19.410 25.138 28.785 1.00 28.52 998 GLY A N 1
ATOM 7891 C CA . GLY A 1 998 ? -19.465 25.088 27.314 1.00 28.52 998 GLY A CA 1
ATOM 7892 C C . GLY A 1 998 ? -18.780 23.912 26.594 1.00 28.52 998 GLY A C 1
ATOM 7893 O O . GLY A 1 998 ? -18.674 23.971 25.373 1.00 28.52 998 GLY A O 1
ATOM 7894 N N . ASP A 1 999 ? -18.359 22.845 27.282 1.00 37.16 999 ASP A N 1
ATOM 7895 C CA . ASP A 1 999 ? -17.723 21.666 26.658 1.00 37.16 999 ASP A CA 1
ATOM 7896 C C . ASP A 1 999 ? -18.525 20.372 26.929 1.00 37.16 999 ASP A C 1
ATOM 7898 O O . ASP A 1 999 ? -18.853 20.066 28.079 1.00 37.16 999 ASP A O 1
ATOM 7902 N N . LEU A 1 1000 ? -18.886 19.637 25.865 1.00 34.22 1000 LEU A N 1
ATOM 7903 C CA . LEU A 1 1000 ? -19.739 18.431 25.893 1.00 34.22 1000 LEU A CA 1
ATOM 7904 C C . LEU A 1 1000 ? -18.956 17.113 25.787 1.00 34.22 1000 LEU A C 1
ATOM 7906 O O . LEU A 1 1000 ? -19.484 16.067 26.166 1.00 34.22 1000 LEU A O 1
ATOM 7910 N N . ASN A 1 1001 ? -17.706 17.139 25.318 1.00 40.38 1001 ASN A N 1
ATOM 7911 C CA . ASN A 1 1001 ? -16.931 15.934 25.009 1.00 40.38 1001 ASN A CA 1
ATOM 7912 C C . ASN A 1 1001 ? -15.741 15.825 25.948 1.00 40.38 1001 ASN A C 1
ATOM 7914 O O . ASN A 1 1001 ? -14.619 16.057 25.503 1.00 40.38 1001 ASN A O 1
ATOM 7918 N N . GLY A 1 1002 ? -16.021 15.495 27.221 1.00 42.19 1002 GLY A N 1
ATOM 7919 C CA . GLY A 1 1002 ? -15.051 15.323 28.311 1.00 42.19 1002 GLY A CA 1
ATOM 7920 C C . GLY A 1 1002 ? -13.613 15.240 27.809 1.00 42.19 1002 GLY A C 1
ATOM 7921 O O . GLY A 1 1002 ? -13.221 14.197 27.295 1.00 42.19 1002 GLY A O 1
ATOM 7922 N N . GLY A 1 1003 ? -12.907 16.378 27.860 1.00 46.56 1003 GLY A N 1
ATOM 7923 C CA . GLY A 1 1003 ? -11.615 16.563 27.200 1.00 46.56 1003 GLY A CA 1
ATOM 7924 C C . GLY A 1 1003 ? -10.533 15.603 27.690 1.00 46.56 1003 GLY A C 1
ATOM 7925 O O . GLY A 1 1003 ? -10.800 14.713 28.494 1.00 46.56 1003 GLY A O 1
ATOM 7926 N N . ASP A 1 1004 ? -9.291 15.813 27.243 1.00 54.66 1004 ASP A N 1
ATOM 7927 C CA . ASP A 1 1004 ? -8.090 15.183 27.811 1.00 54.66 1004 ASP A CA 1
ATOM 7928 C C . ASP A 1 1004 ? -7.991 15.535 29.309 1.00 54.66 1004 ASP A C 1
ATOM 7930 O O . ASP A 1 1004 ? -7.302 16.468 29.727 1.00 54.66 1004 ASP A O 1
ATOM 7934 N N . ARG A 1 1005 ? -8.774 14.834 30.136 1.00 62.34 1005 ARG A N 1
ATOM 7935 C CA . ARG A 1 1005 ? -8.989 15.114 31.551 1.00 62.34 1005 ARG A CA 1
ATOM 7936 C C . ARG A 1 1005 ? -7.811 14.530 32.309 1.00 62.34 1005 ARG A C 1
ATOM 7938 O O . ARG A 1 1005 ? -7.897 13.487 32.945 1.00 62.34 1005 ARG A O 1
ATOM 7945 N N . CYS A 1 1006 ? -6.684 15.212 32.206 1.00 76.38 1006 CYS A N 1
ATOM 7946 C CA . CYS A 1 1006 ? -5.437 14.825 32.831 1.00 76.38 1006 CYS A CA 1
ATOM 7947 C C . CYS A 1 1006 ? -5.077 15.792 33.962 1.00 76.38 1006 CYS A C 1
ATOM 7949 O O . CYS A 1 1006 ? -5.342 16.991 33.899 1.00 76.38 1006 CYS A O 1
ATOM 7951 N N . ALA A 1 1007 ? -4.423 15.275 34.997 1.00 85.62 1007 ALA A N 1
ATOM 7952 C CA . ALA A 1 1007 ? -3.766 16.099 36.003 1.00 85.62 1007 ALA A CA 1
ATOM 7953 C C . ALA A 1 1007 ? -2.520 16.791 35.433 1.00 85.62 1007 ALA A C 1
ATOM 7955 O O . ALA A 1 1007 ? -2.153 17.870 35.897 1.00 85.62 1007 ALA A O 1
ATOM 7956 N N . ALA A 1 1008 ? -1.882 16.183 34.429 1.00 89.31 1008 ALA A N 1
ATOM 7957 C CA . ALA A 1 1008 ? -0.762 16.766 33.709 1.00 89.31 1008 ALA A CA 1
ATOM 7958 C C . ALA A 1 1008 ? -0.676 16.231 32.275 1.00 89.31 1008 ALA A C 1
ATOM 7960 O O . ALA A 1 1008 ? -1.077 15.095 32.026 1.00 89.31 1008 ALA A O 1
ATOM 7961 N N . TYR A 1 1009 ? -0.107 17.012 31.359 1.00 92.44 1009 TYR A N 1
ATOM 7962 C CA . TYR A 1 1009 ? 0.245 16.553 30.017 1.00 92.44 1009 TYR A CA 1
ATOM 7963 C C . TYR A 1 1009 ? 1.647 16.999 29.599 1.00 92.44 1009 TYR A C 1
ATOM 7965 O O . TYR A 1 1009 ? 2.156 18.000 30.097 1.00 92.44 1009 TYR A O 1
ATOM 7973 N N . ALA A 1 1010 ? 2.236 16.299 28.636 1.00 90.88 1010 ALA A N 1
ATOM 7974 C CA . ALA A 1 1010 ? 3.418 16.729 27.896 1.00 90.88 1010 ALA A CA 1
ATOM 7975 C C . ALA A 1 1010 ? 3.211 16.475 26.396 1.00 90.88 1010 ALA A C 1
ATOM 7977 O O . ALA A 1 1010 ? 2.680 15.432 26.021 1.00 90.88 1010 ALA A O 1
ATOM 7978 N N . ASN A 1 1011 ? 3.625 17.401 25.527 1.00 88.62 1011 ASN A N 1
ATOM 7979 C CA . ASN A 1 1011 ? 3.583 17.176 24.074 1.00 88.62 1011 ASN A CA 1
ATOM 7980 C C . ASN A 1 1011 ? 4.528 16.032 23.704 1.00 88.62 1011 ASN A C 1
ATOM 7982 O O . ASN A 1 1011 ? 5.686 16.054 24.117 1.00 88.62 1011 ASN A O 1
ATOM 7986 N N . ALA A 1 1012 ? 4.060 15.054 22.929 1.00 81.50 1012 ALA A N 1
ATOM 7987 C CA . ALA A 1 1012 ? 4.827 13.841 22.675 1.00 81.50 1012 ALA A CA 1
ATOM 7988 C C . ALA A 1 1012 ? 6.107 14.113 21.877 1.00 81.50 1012 ALA A C 1
ATOM 7990 O O . ALA A 1 1012 ? 7.122 13.491 22.172 1.00 81.50 1012 ALA A O 1
ATOM 7991 N N . SER A 1 1013 ? 6.103 15.079 20.948 1.00 75.12 1013 SER A N 1
ATOM 7992 C CA . SER A 1 1013 ? 7.301 15.535 20.216 1.00 75.12 1013 SER A CA 1
ATOM 7993 C C . SER A 1 1013 ? 8.103 14.377 19.594 1.00 75.12 1013 SER A C 1
ATOM 7995 O O . SER A 1 1013 ? 9.322 14.313 19.744 1.00 75.12 1013 SER A O 1
ATOM 7997 N N . ALA A 1 1014 ? 7.409 13.425 18.957 1.00 66.25 1014 ALA A N 1
ATOM 7998 C CA . ALA A 1 1014 ? 7.954 12.166 18.426 1.00 66.25 1014 ALA A CA 1
ATOM 7999 C C . ALA A 1 1014 ? 8.547 11.179 19.462 1.00 66.25 1014 ALA A C 1
ATOM 8001 O O . ALA A 1 1014 ? 9.068 10.133 19.080 1.00 66.25 1014 ALA A O 1
ATOM 8002 N N . SER A 1 1015 ? 8.443 11.454 20.768 1.00 73.00 1015 SER A N 1
ATOM 8003 C CA . SER A 1 1015 ? 8.880 10.536 21.826 1.00 73.00 1015 SER A CA 1
ATOM 8004 C C . SER A 1 1015 ? 8.000 9.288 21.878 1.00 73.00 1015 SER A C 1
ATOM 8006 O O . SER A 1 1015 ? 6.787 9.380 22.075 1.00 73.00 1015 SER A O 1
ATOM 8008 N N . GLU A 1 1016 ? 8.617 8.109 21.774 1.00 76.44 1016 GLU A N 1
ATOM 8009 C CA . GLU A 1 1016 ? 7.908 6.822 21.775 1.00 76.44 1016 GLU A CA 1
ATOM 8010 C C . GLU A 1 1016 ? 7.354 6.415 23.146 1.00 76.44 1016 GLU A C 1
ATOM 8012 O O . GLU A 1 1016 ? 6.402 5.638 23.227 1.00 76.44 1016 GLU A O 1
ATOM 8017 N N . HIS A 1 1017 ? 7.918 6.972 24.221 1.00 85.62 1017 HIS A N 1
ATOM 8018 C CA . HIS A 1 1017 ? 7.495 6.761 25.604 1.00 85.62 1017 HIS A CA 1
ATOM 8019 C C . HIS A 1 1017 ? 7.629 8.058 26.433 1.00 85.62 1017 HIS A C 1
ATOM 8021 O O . HIS A 1 1017 ? 8.410 8.943 26.074 1.00 85.62 1017 HIS A O 1
ATOM 8027 N N . PRO A 1 1018 ? 6.947 8.193 27.587 1.00 89.12 1018 PRO A N 1
ATOM 8028 C CA . PRO A 1 1018 ? 6.986 9.414 28.395 1.00 89.12 1018 PRO A CA 1
ATOM 8029 C C . PRO A 1 1018 ? 8.252 9.534 29.257 1.00 89.12 1018 PRO A C 1
ATOM 8031 O O . PRO A 1 1018 ? 8.504 10.595 29.814 1.00 89.12 1018 PRO A O 1
ATOM 8034 N N . GLY A 1 1019 ? 9.028 8.454 29.420 1.00 86.19 1019 GLY A N 1
ATOM 8035 C CA . GLY A 1 1019 ? 10.201 8.370 30.302 1.00 86.19 1019 GLY A CA 1
ATOM 8036 C C . GLY A 1 1019 ? 11.432 9.136 29.823 1.00 86.19 1019 GLY A C 1
ATOM 8037 O O . GLY A 1 1019 ? 12.471 8.522 29.618 1.00 86.19 1019 GLY A O 1
ATOM 8038 N N . THR A 1 1020 ? 11.327 10.447 29.628 1.00 84.31 1020 THR A N 1
ATOM 8039 C CA . THR A 1 1020 ? 12.473 11.292 29.290 1.00 84.31 1020 THR A CA 1
ATOM 8040 C C . THR A 1 1020 ? 12.382 12.680 29.923 1.00 84.31 1020 THR A C 1
ATOM 8042 O O . THR A 1 1020 ? 11.333 13.331 29.927 1.00 84.31 1020 THR A O 1
ATOM 8045 N N . THR A 1 1021 ? 13.519 13.172 30.417 1.00 83.06 1021 THR A N 1
ATOM 8046 C CA . THR A 1 1021 ? 13.647 14.504 31.030 1.00 83.06 1021 THR A CA 1
ATOM 8047 C C . THR A 1 1021 ? 13.569 15.652 30.016 1.00 83.06 1021 THR A C 1
ATOM 8049 O O . THR A 1 1021 ? 13.560 16.818 30.410 1.00 83.06 1021 THR A O 1
ATOM 8052 N N . LYS A 1 1022 ? 13.510 15.345 28.712 1.00 83.06 1022 LYS A N 1
ATOM 8053 C CA . LYS A 1 1022 ? 13.331 16.332 27.635 1.00 83.06 1022 LYS A CA 1
ATOM 8054 C C . LYS A 1 1022 ? 11.881 16.816 27.515 1.00 83.06 1022 LYS A C 1
ATOM 8056 O O . LYS A 1 1022 ? 11.653 17.893 26.978 1.00 83.06 1022 LYS A O 1
ATOM 8061 N N . LEU A 1 1023 ? 10.916 16.044 28.018 1.00 87.38 1023 LEU A N 1
ATOM 8062 C CA . LEU A 1 1023 ? 9.506 16.415 27.976 1.00 87.38 1023 LEU A CA 1
ATOM 8063 C C . LEU A 1 1023 ? 9.167 17.412 29.085 1.00 87.38 1023 LEU A C 1
ATOM 8065 O O . LEU A 1 1023 ? 9.393 17.154 30.272 1.00 87.38 1023 LEU A O 1
ATOM 8069 N N . GLU A 1 1024 ? 8.589 18.542 28.687 1.00 86.50 1024 GLU A N 1
ATOM 8070 C CA . GLU A 1 1024 ? 8.051 19.535 29.610 1.00 86.50 1024 GLU A CA 1
ATOM 8071 C C . GLU A 1 1024 ? 6.606 19.198 29.966 1.00 86.50 1024 GLU A C 1
ATOM 8073 O O . GLU A 1 1024 ? 5.751 19.038 29.092 1.00 86.50 1024 GLU A O 1
ATOM 8078 N N . TRP A 1 1025 ? 6.340 19.096 31.267 1.00 90.94 1025 TRP A N 1
ATOM 8079 C CA . TRP A 1 1025 ? 5.028 18.744 31.785 1.00 90.94 1025 TRP A CA 1
ATOM 8080 C C . TRP A 1 1025 ? 4.258 19.998 32.192 1.00 90.94 1025 TRP A C 1
ATOM 8082 O O . TRP A 1 1025 ? 4.743 20.840 32.948 1.00 90.94 1025 TRP A O 1
ATOM 8092 N N . SER A 1 1026 ? 3.028 20.098 31.701 1.00 90.50 1026 SER A N 1
ATOM 8093 C CA . SER A 1 1026 ? 2.049 21.108 32.089 1.00 90.50 1026 SER A CA 1
ATOM 8094 C C . SER A 1 1026 ? 1.036 20.492 33.048 1.00 90.50 1026 SER A C 1
ATOM 8096 O O . SER A 1 1026 ? 0.433 19.472 32.729 1.00 90.50 1026 SER A O 1
ATOM 8098 N N . ILE A 1 1027 ? 0.858 21.086 34.229 1.00 89.56 1027 ILE A N 1
ATOM 8099 C CA . ILE A 1 1027 ? 0.053 20.544 35.335 1.00 89.56 1027 ILE A CA 1
ATOM 8100 C C . ILE A 1 1027 ? -1.200 21.402 35.503 1.00 89.56 1027 ILE A C 1
ATOM 8102 O O . ILE A 1 1027 ? -1.125 22.630 35.469 1.00 89.56 1027 ILE A O 1
ATOM 8106 N N . TRP A 1 1028 ? -2.353 20.768 35.699 1.00 85.06 1028 TRP A N 1
ATOM 8107 C CA . TRP A 1 1028 ? -3.604 21.473 35.969 1.00 85.06 1028 TRP A CA 1
ATOM 8108 C C . TRP A 1 1028 ? -3.585 22.117 37.363 1.00 85.06 1028 TRP A C 1
ATOM 8110 O O . TRP A 1 1028 ? -3.311 21.431 38.352 1.00 85.06 1028 TRP A O 1
ATOM 8120 N N . GLU A 1 1029 ? -3.918 23.408 37.459 1.00 81.00 1029 GLU A N 1
ATOM 8121 C CA . GLU A 1 1029 ? -4.119 24.111 38.734 1.00 81.00 1029 GLU A CA 1
ATOM 8122 C C . GLU A 1 1029 ? -5.558 24.638 38.844 1.00 81.00 1029 GLU A C 1
ATOM 8124 O O . GLU A 1 1029 ? -5.923 25.636 38.218 1.00 81.00 1029 GLU A O 1
ATOM 8129 N N . SER A 1 1030 ? -6.384 24.020 39.695 1.00 74.75 1030 SER A N 1
ATOM 8130 C CA . SER A 1 1030 ? -7.803 24.360 39.881 1.00 74.75 1030 SER A CA 1
ATOM 8131 C C . SER A 1 1030 ? -8.010 25.794 40.356 1.00 74.75 1030 SER A C 1
ATOM 8133 O O . SER A 1 1030 ? -9.004 26.417 39.996 1.00 74.75 1030 SER A O 1
ATOM 8135 N N . LYS A 1 1031 ? -7.069 26.358 41.129 1.00 74.00 1031 LYS A N 1
ATOM 8136 C CA . LYS A 1 1031 ? -7.137 27.771 41.552 1.00 74.00 1031 LYS A CA 1
ATOM 8137 C C . LYS A 1 1031 ? -7.013 28.755 40.385 1.00 74.00 1031 LYS A C 1
ATOM 8139 O O . LYS A 1 1031 ? -7.512 29.870 40.496 1.00 74.00 1031 LYS A O 1
ATOM 8144 N N . ARG A 1 1032 ? -6.320 28.371 39.309 1.00 71.44 1032 ARG A N 1
ATOM 8145 C CA . ARG A 1 1032 ? -6.100 29.204 38.114 1.00 71.44 1032 ARG A CA 1
ATOM 8146 C C . ARG A 1 1032 ? -7.010 28.814 36.950 1.00 71.44 1032 ARG A C 1
ATOM 8148 O O . ARG A 1 1032 ? -7.172 29.607 36.032 1.00 71.44 1032 ARG A O 1
ATOM 8155 N N . GLY A 1 1033 ? -7.598 27.617 36.995 1.00 69.00 1033 GLY A N 1
ATOM 8156 C CA . GLY A 1 1033 ? -8.473 27.092 35.948 1.00 69.00 1033 GLY A CA 1
ATOM 8157 C C . GLY A 1 1033 ? -7.743 26.798 34.636 1.00 69.00 1033 GLY A C 1
ATOM 8158 O O . GLY A 1 1033 ? -8.368 26.833 33.580 1.00 69.00 1033 GLY A O 1
ATOM 8159 N N . CYS A 1 1034 ? -6.429 26.563 34.678 1.00 74.88 1034 CYS A N 1
ATOM 8160 C CA . CYS A 1 1034 ? -5.614 26.306 33.494 1.00 74.88 1034 CYS A CA 1
ATOM 8161 C C . CYS A 1 1034 ? -4.423 25.385 33.799 1.00 74.88 1034 CYS A C 1
ATOM 8163 O O . CYS A 1 1034 ? -4.074 25.144 34.959 1.00 74.88 1034 CYS A O 1
ATOM 8165 N N . PHE A 1 1035 ? -3.794 24.874 32.737 1.00 83.75 1035 PHE A N 1
ATOM 8166 C CA . PHE A 1 1035 ? -2.526 24.158 32.825 1.00 83.75 1035 PHE A CA 1
ATOM 8167 C C . PHE A 1 1035 ? -1.355 25.139 32.909 1.00 83.75 1035 PHE A C 1
ATOM 8169 O O . PHE A 1 1035 ? -1.277 26.094 32.136 1.00 83.75 1035 PHE A O 1
ATOM 8176 N N . ILE A 1 1036 ? -0.427 24.876 33.825 1.00 85.69 1036 ILE A N 1
ATOM 8177 C CA . ILE A 1 1036 ? 0.803 25.645 34.007 1.00 85.69 1036 ILE A CA 1
ATOM 8178 C C . ILE A 1 1036 ? 1.990 24.735 33.706 1.00 85.69 1036 ILE A C 1
ATOM 8180 O O . ILE A 1 1036 ? 2.098 23.654 34.284 1.00 85.69 1036 ILE A O 1
ATOM 8184 N N . SER A 1 1037 ? 2.880 25.173 32.813 1.00 86.56 1037 SER A N 1
ATOM 8185 C CA . SER A 1 1037 ? 4.164 24.498 32.600 1.00 86.56 1037 SER A CA 1
ATOM 8186 C C . SER A 1 1037 ? 5.005 24.584 33.874 1.00 86.56 1037 SER A C 1
ATOM 8188 O O . SER A 1 1037 ? 5.237 25.683 34.388 1.00 86.56 1037 SER A O 1
ATOM 8190 N N . ASP A 1 1038 ? 5.432 23.433 34.394 1.00 84.31 1038 ASP A N 1
ATOM 8191 C CA . ASP A 1 1038 ? 6.293 23.342 35.572 1.00 84.31 1038 ASP A CA 1
ATOM 8192 C C . ASP A 1 1038 ? 7.665 22.777 35.159 1.00 84.31 1038 ASP A C 1
ATOM 8194 O O . ASP A 1 1038 ? 7.801 21.578 34.886 1.00 84.31 1038 ASP A O 1
ATOM 8198 N N . PRO A 1 1039 ? 8.713 23.618 35.085 1.00 79.81 1039 PRO A N 1
ATOM 8199 C CA . PRO A 1 1039 ? 10.039 23.185 34.661 1.00 79.81 1039 PRO A CA 1
ATOM 8200 C C . PRO A 1 1039 ? 10.724 22.258 35.678 1.00 79.81 1039 PRO A C 1
ATOM 8202 O O . PRO A 1 1039 ? 11.693 21.589 35.317 1.00 79.81 1039 PRO A O 1
ATOM 8205 N N . GLU A 1 1040 ? 10.245 22.193 36.927 1.00 82.81 1040 GLU A N 1
ATOM 8206 C CA . GLU A 1 1040 ? 10.756 21.245 37.922 1.00 82.81 1040 GLU A CA 1
ATOM 8207 C C . GLU A 1 1040 ? 10.167 19.844 37.700 1.00 82.81 1040 GLU A C 1
ATOM 8209 O O . GLU A 1 1040 ? 10.816 18.861 38.053 1.00 82.81 1040 GLU A O 1
ATOM 8214 N N . VAL A 1 1041 ? 8.991 19.722 37.064 1.00 89.31 1041 VAL A N 1
ATOM 8215 C CA . VAL A 1 1041 ? 8.337 18.428 36.821 1.00 89.31 1041 VAL A CA 1
ATOM 8216 C C . VAL A 1 1041 ? 8.909 17.746 35.583 1.00 89.31 1041 VAL A C 1
ATOM 8218 O O . VAL A 1 1041 ? 8.798 18.245 34.460 1.00 89.31 1041 VAL A O 1
ATOM 8221 N N . ARG A 1 1042 ? 9.516 16.574 35.776 1.00 89.94 1042 ARG A N 1
ATOM 8222 C CA . ARG A 1 1042 ? 10.082 15.747 34.702 1.00 89.94 1042 ARG A CA 1
ATOM 8223 C C . ARG A 1 1042 ? 9.702 14.290 34.874 1.00 89.94 1042 ARG A C 1
ATOM 8225 O O . ARG A 1 1042 ? 9.571 13.800 35.994 1.00 89.94 1042 ARG A O 1
ATOM 8232 N N . CYS A 1 1043 ? 9.582 13.597 33.748 1.00 90.94 1043 CYS A N 1
ATOM 8233 C CA . CYS A 1 1043 ? 9.513 12.146 33.716 1.00 90.94 1043 CYS A CA 1
ATOM 8234 C C . CYS A 1 1043 ? 10.909 11.584 33.394 1.00 90.94 1043 CYS A C 1
ATOM 8236 O O . CYS A 1 1043 ? 11.657 12.206 32.650 1.00 90.94 1043 CYS A O 1
ATOM 8238 N N . THR A 1 1044 ? 11.311 10.456 33.971 1.00 88.69 1044 THR A N 1
ATOM 8239 C CA . THR A 1 1044 ? 12.653 9.879 33.766 1.00 88.69 1044 THR A CA 1
ATOM 8240 C C . THR A 1 1044 ? 12.655 8.370 33.970 1.00 88.69 1044 THR A C 1
ATOM 8242 O O . THR A 1 1044 ? 11.771 7.815 34.627 1.00 88.69 1044 THR A O 1
ATOM 8245 N N . THR A 1 1045 ? 13.676 7.703 33.440 1.00 85.31 1045 THR A N 1
ATOM 8246 C CA . THR A 1 1045 ? 13.968 6.286 33.711 1.00 85.31 1045 THR A CA 1
ATOM 8247 C C . THR A 1 1045 ? 15.008 6.082 34.822 1.00 85.31 1045 THR A C 1
ATOM 8249 O O . THR A 1 1045 ? 15.264 4.943 35.217 1.00 85.31 1045 THR A O 1
ATOM 8252 N N . ALA A 1 1046 ? 15.566 7.165 35.379 1.00 83.94 1046 ALA A N 1
ATOM 8253 C CA . ALA A 1 1046 ? 16.650 7.134 36.360 1.00 83.94 1046 ALA A CA 1
ATOM 8254 C C . ALA A 1 1046 ? 16.378 6.198 37.562 1.00 83.94 1046 ALA A C 1
ATOM 8256 O O . ALA A 1 1046 ? 15.255 6.184 38.087 1.00 83.94 1046 ALA A O 1
ATOM 8257 N N . PRO A 1 1047 ? 17.380 5.417 38.021 1.00 81.38 1047 PRO A N 1
ATOM 8258 C CA . PRO A 1 1047 ? 17.233 4.480 39.131 1.00 81.38 1047 PRO A CA 1
ATOM 8259 C C . PRO A 1 1047 ? 16.928 5.197 40.452 1.00 81.38 1047 PRO A C 1
ATOM 8261 O O . PRO A 1 1047 ? 17.295 6.345 40.663 1.00 81.38 1047 PRO A O 1
ATOM 8264 N N . VAL A 1 1048 ? 16.269 4.501 41.382 1.00 84.25 1048 VAL A N 1
ATOM 8265 C CA . VAL A 1 1048 ? 15.882 5.076 42.688 1.00 84.25 1048 VAL A CA 1
ATOM 8266 C C . VAL A 1 1048 ? 17.063 5.301 43.633 1.00 84.25 1048 VAL A C 1
ATOM 8268 O O . VAL A 1 1048 ? 16.948 6.074 44.583 1.00 84.25 1048 VAL A O 1
ATOM 8271 N N . ALA A 1 1049 ? 18.186 4.626 43.394 1.00 86.00 1049 ALA A N 1
ATOM 8272 C CA . ALA A 1 1049 ? 19.400 4.796 44.167 1.00 86.00 1049 ALA A CA 1
ATOM 8273 C C . ALA A 1 1049 ? 20.634 4.548 43.296 1.00 86.00 1049 ALA A C 1
ATOM 8275 O O . ALA A 1 1049 ? 20.592 3.761 42.349 1.00 86.00 1049 ALA A O 1
ATOM 8276 N N . LEU A 1 1050 ? 21.733 5.197 43.655 1.00 87.19 1050 LEU A N 1
ATOM 8277 C CA . LEU A 1 1050 ? 23.066 4.962 43.120 1.00 87.19 1050 LEU A CA 1
ATOM 8278 C C . LEU A 1 1050 ? 24.002 4.656 44.278 1.00 87.19 1050 LEU A C 1
ATOM 8280 O O . LEU A 1 1050 ? 23.877 5.249 45.346 1.00 87.19 1050 LEU A O 1
ATOM 8284 N N . GLN A 1 1051 ? 24.965 3.771 44.058 1.00 85.19 1051 GLN A N 1
ATOM 8285 C CA . GLN A 1 1051 ? 25.998 3.488 45.042 1.00 85.19 1051 GLN A CA 1
ATOM 8286 C C . GLN A 1 1051 ? 27.350 3.982 44.530 1.00 85.19 1051 GLN A C 1
ATOM 8288 O O . GLN A 1 1051 ? 27.780 3.622 43.436 1.00 85.19 1051 GLN A O 1
ATOM 8293 N N . VAL A 1 1052 ? 28.025 4.803 45.334 1.00 85.06 1052 VAL A N 1
ATOM 8294 C CA . VAL A 1 1052 ? 29.385 5.280 45.057 1.00 85.06 1052 VAL A CA 1
ATOM 8295 C C . VAL A 1 1052 ? 30.368 4.457 45.887 1.00 85.06 1052 VAL A C 1
ATOM 8297 O O . VAL A 1 1052 ? 30.281 4.429 47.115 1.00 85.06 1052 VAL A O 1
ATOM 8300 N N . CYS A 1 1053 ? 31.321 3.799 45.227 1.00 82.62 1053 CYS A N 1
ATOM 8301 C CA . CYS A 1 1053 ? 32.281 2.884 45.853 1.00 82.62 1053 CYS A CA 1
ATOM 8302 C C . CYS A 1 1053 ? 33.737 3.237 45.504 1.00 82.62 1053 CYS A C 1
ATOM 8304 O O . CYS A 1 1053 ? 34.012 3.960 44.550 1.00 82.62 1053 CYS A O 1
ATOM 8306 N N . GLY A 1 1054 ? 34.688 2.655 46.248 1.00 78.44 1054 GLY A N 1
ATOM 8307 C CA . GLY A 1 1054 ? 36.098 2.569 45.835 1.00 78.44 1054 GLY A CA 1
ATOM 8308 C C . GLY A 1 1054 ? 37.074 3.566 46.471 1.00 78.44 1054 GLY A C 1
ATOM 8309 O O . GLY A 1 1054 ? 38.270 3.482 46.199 1.00 78.44 1054 GLY A O 1
ATOM 8310 N N . ARG A 1 1055 ? 36.629 4.481 47.347 1.00 77.88 1055 ARG A N 1
ATOM 8311 C CA . ARG A 1 1055 ? 37.513 5.484 47.988 1.00 77.88 1055 ARG A CA 1
ATOM 8312 C C . ARG A 1 1055 ? 37.752 5.288 49.491 1.00 77.88 1055 ARG A C 1
ATOM 8314 O O . ARG A 1 1055 ? 37.845 6.273 50.218 1.00 77.88 1055 ARG A O 1
ATOM 8321 N N . ALA A 1 1056 ? 37.818 4.051 49.975 1.00 76.50 1056 ALA A N 1
ATOM 8322 C CA . ALA A 1 1056 ? 38.091 3.796 51.394 1.00 76.50 1056 ALA A CA 1
ATOM 8323 C C . ALA A 1 1056 ? 39.453 4.392 51.819 1.00 76.50 1056 ALA A C 1
ATOM 8325 O O . ALA A 1 1056 ? 40.443 4.230 51.099 1.00 76.50 1056 ALA A O 1
ATOM 8326 N N . ARG A 1 1057 ? 39.510 5.053 52.986 1.00 75.62 1057 ARG A N 1
ATOM 8327 C CA . ARG A 1 1057 ? 40.721 5.671 53.580 1.00 75.62 1057 ARG A CA 1
ATOM 8328 C C . ARG A 1 1057 ? 41.416 6.745 52.721 1.00 75.62 1057 ARG A C 1
ATOM 8330 O O . ARG A 1 1057 ? 42.641 6.872 52.764 1.00 75.62 1057 ARG A O 1
ATOM 8337 N N . ARG A 1 1058 ? 40.670 7.507 51.917 1.00 80.06 1058 ARG A N 1
ATOM 8338 C CA . ARG A 1 1058 ? 41.197 8.626 51.105 1.00 80.06 1058 ARG A CA 1
ATOM 8339 C C . ARG A 1 1058 ? 40.519 9.947 51.467 1.00 80.06 1058 ARG A C 1
ATOM 8341 O O . ARG A 1 1058 ? 39.462 9.966 52.091 1.00 80.06 1058 ARG A O 1
ATOM 8348 N N . GLU A 1 1059 ? 41.098 11.062 51.023 1.00 74.62 1059 GLU A N 1
ATOM 8349 C CA . GLU A 1 1059 ? 40.398 12.351 51.037 1.00 74.62 1059 GLU A CA 1
ATOM 8350 C C . GLU A 1 1059 ? 39.046 12.237 50.309 1.00 74.62 1059 GLU A C 1
ATOM 8352 O O . GLU A 1 1059 ? 38.915 11.529 49.296 1.00 74.62 1059 GLU A O 1
ATOM 8357 N N . ASN A 1 1060 ? 38.035 12.909 50.859 1.00 80.94 1060 ASN A N 1
ATOM 8358 C CA . ASN A 1 1060 ? 36.639 12.814 50.440 1.00 80.94 1060 ASN A CA 1
ATOM 8359 C C . ASN A 1 1060 ? 36.025 11.401 50.553 1.00 80.94 1060 ASN A C 1
ATOM 8361 O O . ASN A 1 1060 ? 35.070 11.105 49.849 1.00 80.94 1060 ASN A O 1
ATOM 8365 N N . GLU A 1 1061 ? 36.506 10.520 51.445 1.00 84.88 1061 GLU A N 1
ATOM 8366 C CA . GLU A 1 1061 ? 35.889 9.198 51.714 1.00 84.88 1061 GLU A CA 1
ATOM 8367 C C . GLU A 1 1061 ? 34.385 9.282 52.026 1.00 84.88 1061 GLU A C 1
ATOM 8369 O O . GLU A 1 1061 ? 33.629 8.365 51.700 1.00 84.88 1061 GLU A O 1
ATOM 8374 N N . PHE A 1 1062 ? 33.937 10.414 52.580 1.00 83.31 1062 PHE A N 1
ATOM 8375 C CA . PHE A 1 1062 ? 32.528 10.694 52.842 1.00 83.31 1062 PHE A CA 1
ATOM 8376 C C . PHE A 1 1062 ? 31.642 10.634 51.587 1.00 83.31 1062 PHE A C 1
ATOM 8378 O O . PHE A 1 1062 ? 30.425 10.537 51.742 1.00 83.31 1062 PHE A O 1
ATOM 8385 N N . ILE A 1 1063 ? 32.206 10.665 50.371 1.00 87.31 1063 ILE A N 1
ATOM 8386 C CA . ILE A 1 1063 ? 31.431 10.525 49.133 1.00 87.31 1063 ILE A CA 1
ATOM 8387 C C . ILE A 1 1063 ? 30.995 9.085 48.854 1.00 87.31 1063 ILE A C 1
ATOM 8389 O O . ILE A 1 1063 ? 30.065 8.910 48.078 1.00 87.31 1063 ILE A O 1
ATOM 8393 N N . ASN A 1 1064 ? 31.621 8.067 49.460 1.00 87.56 1064 ASN A N 1
ATOM 8394 C CA . ASN A 1 1064 ? 31.200 6.672 49.285 1.00 87.56 1064 ASN A CA 1
ATOM 8395 C C . ASN A 1 1064 ? 29.845 6.415 49.957 1.00 87.56 1064 ASN A C 1
ATOM 8397 O O . ASN A 1 1064 ? 29.542 7.018 50.986 1.00 87.56 1064 ASN A O 1
ATOM 8401 N N . GLY A 1 1065 ? 29.075 5.461 49.449 1.00 86.81 1065 GLY A N 1
ATOM 8402 C CA . GLY A 1 1065 ? 27.802 5.020 50.016 1.00 86.81 1065 GLY A CA 1
ATOM 8403 C C . GLY A 1 1065 ? 26.626 5.221 49.068 1.00 86.81 1065 GLY A C 1
ATOM 8404 O O . GLY A 1 1065 ? 26.802 5.551 47.894 1.00 86.81 1065 GLY A O 1
ATOM 8405 N N . ASP A 1 1066 ? 25.429 5.001 49.600 1.00 89.75 1066 ASP A N 1
ATOM 8406 C CA . ASP A 1 1066 ? 24.196 5.004 48.821 1.00 89.75 1066 ASP A CA 1
ATOM 8407 C C . ASP A 1 1066 ? 23.609 6.417 48.739 1.00 89.75 1066 ASP A C 1
ATOM 8409 O O . ASP A 1 1066 ? 23.429 7.103 49.748 1.00 89.75 1066 ASP A O 1
ATOM 8413 N N . TYR A 1 1067 ? 23.289 6.845 47.526 1.00 91.69 1067 TYR A N 1
ATOM 8414 C CA . TYR A 1 1067 ? 22.585 8.081 47.226 1.00 91.69 1067 TYR A CA 1
ATOM 8415 C C . TYR A 1 1067 ? 21.201 7.730 46.699 1.00 91.69 1067 TYR A C 1
ATOM 8417 O O . TYR A 1 1067 ? 21.066 6.913 45.794 1.00 91.69 1067 TYR A O 1
ATOM 8425 N N . GLN A 1 1068 ? 20.168 8.357 47.243 1.00 90.94 1068 GLN A N 1
ATOM 8426 C CA . GLN A 1 1068 ? 18.781 8.138 46.851 1.00 90.94 1068 GLN A CA 1
ATOM 8427 C C . GLN A 1 1068 ? 18.318 9.238 45.904 1.00 90.94 1068 GLN A C 1
ATOM 8429 O O . GLN A 1 1068 ? 18.675 10.402 46.079 1.00 90.94 1068 GLN A O 1
ATOM 8434 N N . LEU A 1 1069 ? 17.528 8.873 44.900 1.00 89.69 1069 LEU A N 1
ATOM 8435 C CA . LEU A 1 1069 ? 16.940 9.815 43.956 1.00 89.69 1069 LEU A CA 1
ATOM 8436 C C . LEU A 1 1069 ? 16.058 10.815 44.713 1.00 89.69 1069 LEU A C 1
ATOM 8438 O O . LEU A 1 1069 ? 15.096 10.418 45.369 1.00 89.69 1069 LEU A O 1
ATOM 8442 N N . ALA A 1 1070 ? 16.403 12.100 44.642 1.00 87.25 1070 ALA A N 1
ATOM 8443 C CA . ALA A 1 1070 ? 15.829 13.124 45.513 1.00 87.25 1070 ALA A CA 1
ATOM 8444 C C . ALA A 1 1070 ? 14.955 14.143 44.769 1.00 87.25 1070 ALA A C 1
ATOM 8446 O O . ALA A 1 1070 ? 14.047 14.714 45.368 1.00 87.25 1070 ALA A O 1
ATOM 8447 N N . GLY A 1 1071 ? 15.178 14.355 43.470 1.00 86.50 1071 GLY A N 1
ATOM 8448 C CA . GLY A 1 1071 ? 14.336 15.240 42.666 1.00 86.50 1071 GLY A CA 1
ATOM 8449 C C . GLY A 1 1071 ? 15.003 15.707 41.379 1.00 86.50 1071 GLY A C 1
ATOM 8450 O O . GLY A 1 1071 ? 15.902 15.042 40.864 1.00 86.50 1071 GLY A O 1
ATOM 8451 N N . ILE A 1 1072 ? 14.556 16.862 40.881 1.00 87.31 1072 ILE A N 1
ATOM 8452 C CA . ILE A 1 1072 ? 15.065 17.519 39.673 1.00 87.31 1072 ILE A CA 1
ATOM 8453 C C . ILE A 1 1072 ? 15.816 18.801 40.058 1.00 87.31 1072 ILE A C 1
ATOM 8455 O O . ILE A 1 1072 ? 15.349 19.584 40.879 1.00 87.31 1072 ILE A O 1
ATOM 8459 N N . HIS A 1 1073 ? 16.985 19.017 39.461 1.00 85.56 1073 HIS A N 1
ATOM 8460 C CA . HIS A 1 1073 ? 17.799 20.221 39.581 1.00 85.56 1073 HIS A CA 1
ATOM 8461 C C . HIS A 1 1073 ? 18.352 20.594 38.200 1.00 85.56 1073 HIS A C 1
ATOM 8463 O O . HIS A 1 1073 ? 18.961 19.761 37.532 1.00 85.56 1073 HIS A O 1
ATOM 8469 N N . LEU A 1 1074 ? 18.127 21.838 37.757 1.00 82.19 1074 LEU A N 1
ATOM 8470 C CA . LEU A 1 1074 ? 18.527 22.326 36.424 1.00 82.19 1074 LEU A CA 1
ATOM 8471 C C . LEU A 1 1074 ? 18.047 21.416 35.269 1.00 82.19 1074 LEU A C 1
ATOM 8473 O O . LEU A 1 1074 ? 18.779 21.164 34.316 1.00 82.19 1074 LEU A O 1
ATOM 8477 N N . GLY A 1 1075 ? 16.818 20.895 35.372 1.00 77.88 1075 GLY A N 1
ATOM 8478 C CA . GLY A 1 1075 ? 16.196 20.047 34.346 1.00 77.88 1075 GLY A CA 1
ATOM 8479 C C . GLY A 1 1075 ? 16.681 18.590 34.301 1.00 77.88 1075 GLY A C 1
ATOM 8480 O O . GLY A 1 1075 ? 16.226 17.833 33.447 1.00 77.88 1075 GLY A O 1
ATOM 8481 N N . ARG A 1 1076 ? 17.569 18.171 35.213 1.00 85.31 1076 ARG A N 1
ATOM 8482 C CA . ARG A 1 1076 ? 18.078 16.792 35.337 1.00 85.31 1076 ARG A CA 1
ATOM 8483 C C . ARG A 1 1076 ? 17.852 16.240 36.739 1.00 85.31 1076 ARG A C 1
ATOM 8485 O O . ARG A 1 1076 ? 17.619 16.999 37.674 1.00 85.31 1076 ARG A O 1
ATOM 8492 N N . VAL A 1 1077 ? 17.919 14.921 36.903 1.00 88.38 1077 VAL A N 1
ATOM 8493 C CA . VAL A 1 1077 ? 17.781 14.307 38.232 1.00 88.38 1077 VAL A CA 1
ATOM 8494 C C . VAL A 1 1077 ? 18.953 14.663 39.145 1.00 88.38 1077 VAL A C 1
ATOM 8496 O O . VAL A 1 1077 ? 20.068 14.882 38.680 1.00 88.38 1077 VAL A O 1
ATOM 8499 N N . PHE A 1 1078 ? 18.726 14.673 40.455 1.00 91.25 1078 PHE A N 1
ATOM 8500 C CA . PHE A 1 1078 ? 19.799 14.681 41.443 1.00 91.25 1078 PHE A CA 1
ATOM 8501 C C . PHE A 1 1078 ? 19.541 13.639 42.532 1.00 91.25 1078 PHE A C 1
ATOM 8503 O O . PHE A 1 1078 ? 18.398 13.278 42.828 1.00 91.25 1078 PHE A O 1
ATOM 8510 N N . TYR A 1 1079 ? 20.625 13.164 43.135 1.00 92.69 1079 TYR A N 1
ATOM 8511 C CA . TYR A 1 1079 ? 20.590 12.174 44.202 1.00 92.69 1079 TYR A CA 1
ATOM 8512 C C . TYR A 1 1079 ? 21.118 12.778 45.495 1.00 92.69 1079 TYR A C 1
ATOM 8514 O O . TYR A 1 1079 ? 22.027 13.601 45.465 1.00 92.69 1079 TYR A O 1
ATOM 8522 N N . HIS A 1 1080 ? 20.582 12.349 46.629 1.00 93.12 1080 HIS A N 1
ATOM 8523 C CA . HIS A 1 1080 ? 20.966 12.802 47.957 1.00 93.12 1080 HIS A CA 1
ATOM 8524 C C . HIS A 1 1080 ? 21.406 11.618 48.809 1.00 93.12 1080 HIS A C 1
ATOM 8526 O O . HIS A 1 1080 ? 20.739 10.584 48.846 1.00 93.12 1080 HIS A O 1
ATOM 8532 N N . LYS A 1 1081 ? 22.515 11.772 49.525 1.00 92.81 1081 LYS A N 1
ATOM 8533 C CA . LYS A 1 1081 ? 22.997 10.758 50.455 1.00 92.81 1081 LYS A CA 1
ATOM 8534 C C . LYS A 1 1081 ? 22.262 10.875 51.797 1.00 92.81 1081 LYS A C 1
ATOM 8536 O O . LYS A 1 1081 ? 22.382 11.904 52.464 1.00 92.81 1081 LYS A O 1
ATOM 8541 N N . PRO A 1 1082 ? 21.515 9.846 52.240 1.00 89.31 1082 PRO A N 1
ATOM 8542 C CA . PRO A 1 1082 ? 20.807 9.899 53.515 1.00 89.31 1082 PRO A CA 1
ATOM 8543 C C . PRO A 1 1082 ? 21.756 10.200 54.686 1.00 89.31 1082 PRO A C 1
ATOM 8545 O O . PRO A 1 1082 ? 22.797 9.563 54.837 1.00 89.31 1082 PRO A O 1
ATOM 8548 N N . GLY A 1 1083 ? 21.392 11.178 55.520 1.00 85.94 1083 GLY A N 1
ATOM 8549 C CA . GLY A 1 1083 ? 22.173 11.564 56.700 1.00 85.94 1083 GLY A CA 1
ATOM 8550 C C . GLY A 1 1083 ? 23.401 12.449 56.437 1.00 85.94 1083 GLY A C 1
ATOM 8551 O O . GLY A 1 1083 ? 24.123 12.743 57.388 1.00 85.94 1083 GLY A O 1
ATOM 8552 N N . SER A 1 1084 ? 23.647 12.908 55.204 1.00 88.31 1084 SER A N 1
ATOM 8553 C CA . SER A 1 1084 ? 24.662 13.933 54.905 1.00 88.31 1084 SER A CA 1
ATOM 8554 C C . SER A 1 1084 ? 24.094 15.052 54.025 1.00 88.31 1084 SER A C 1
ATOM 8556 O O . SER A 1 1084 ? 22.954 14.976 53.597 1.00 88.31 1084 SER A O 1
ATOM 8558 N N . GLN A 1 1085 ? 24.874 16.109 53.772 1.00 86.06 1085 GLN A N 1
ATOM 8559 C CA . GLN A 1 1085 ? 24.545 17.159 52.788 1.00 86.06 1085 GLN A CA 1
ATOM 8560 C C . GLN A 1 1085 ? 25.011 16.790 51.368 1.00 86.06 1085 GLN A C 1
ATOM 8562 O O . GLN A 1 1085 ? 24.996 17.619 50.460 1.00 86.06 1085 GLN A O 1
ATOM 8567 N N . SER A 1 1086 ? 25.497 15.562 51.177 1.00 90.06 1086 SER A N 1
ATOM 8568 C CA . SER A 1 1086 ? 26.149 15.167 49.935 1.00 90.06 1086 SER A CA 1
ATOM 8569 C C . SER A 1 1086 ? 25.116 14.875 48.854 1.00 90.06 1086 SER A C 1
ATOM 8571 O O . SER A 1 1086 ? 24.178 14.106 49.075 1.00 90.06 1086 SER A O 1
ATOM 8573 N N . VAL A 1 1087 ? 25.314 15.443 47.668 1.00 92.62 1087 VAL A N 1
ATOM 8574 C CA . VAL A 1 1087 ? 24.429 15.251 46.516 1.00 92.62 1087 VAL A CA 1
ATOM 8575 C C . VAL A 1 1087 ? 25.205 14.881 45.261 1.00 92.62 1087 VAL A C 1
ATOM 8577 O O . VAL A 1 1087 ? 26.364 15.257 45.113 1.00 92.62 1087 VAL A O 1
ATOM 8580 N N . ILE A 1 1088 ? 24.548 14.181 44.338 1.00 92.00 1088 ILE A N 1
ATOM 8581 C CA . ILE A 1 1088 ? 25.011 14.013 42.958 1.00 92.00 1088 ILE A CA 1
ATOM 8582 C C . ILE A 1 1088 ? 24.098 14.840 42.057 1.00 92.00 1088 ILE A C 1
ATOM 8584 O O . ILE A 1 1088 ? 22.900 14.570 42.018 1.00 92.00 1088 ILE A O 1
ATOM 8588 N N . ARG A 1 1089 ? 24.637 15.839 41.353 1.00 90.38 1089 ARG A N 1
ATOM 8589 C CA . ARG A 1 1089 ? 23.873 16.805 40.539 1.00 90.38 1089 ARG A CA 1
ATOM 8590 C C . ARG A 1 1089 ? 24.520 17.052 39.177 1.00 90.38 1089 ARG A C 1
ATOM 8592 O O . ARG A 1 1089 ? 25.729 16.901 39.037 1.00 90.38 1089 ARG A O 1
ATOM 8599 N N . PHE A 1 1090 ? 23.734 17.465 38.188 1.00 87.94 1090 PHE A N 1
ATOM 8600 C CA . PHE A 1 1090 ? 24.239 17.816 36.858 1.00 87.94 1090 PHE A CA 1
ATOM 8601 C C . PHE A 1 1090 ? 24.702 19.279 36.779 1.00 87.94 1090 PHE A C 1
ATOM 8603 O O . PHE A 1 1090 ? 24.086 20.168 37.372 1.00 87.94 1090 PHE A O 1
ATOM 8610 N N . TRP A 1 1091 ? 25.765 19.533 36.014 1.00 87.81 1091 TRP A N 1
ATOM 8611 C CA . TRP A 1 1091 ? 26.286 20.861 35.707 1.00 87.81 1091 TRP A CA 1
ATOM 8612 C C . TRP A 1 1091 ? 26.300 21.119 34.188 1.00 87.81 1091 TRP A C 1
ATOM 8614 O O . TRP A 1 1091 ? 27.170 20.597 33.479 1.00 87.81 1091 TRP A O 1
ATOM 8624 N N . PRO A 1 1092 ? 25.372 21.952 33.673 1.00 83.06 1092 PRO A N 1
ATOM 8625 C CA . PRO A 1 1092 ? 25.193 22.145 32.233 1.00 83.06 1092 PRO A CA 1
ATOM 8626 C C . PRO A 1 1092 ? 26.394 22.761 31.515 1.00 83.06 1092 PRO A C 1
ATOM 8628 O O . PRO A 1 1092 ? 26.724 22.342 30.412 1.00 83.06 1092 PRO A O 1
ATOM 8631 N N . ALA A 1 1093 ? 27.085 23.726 32.134 1.00 84.25 1093 ALA A N 1
ATOM 8632 C CA . ALA A 1 1093 ? 28.107 24.526 31.449 1.00 84.25 1093 ALA A CA 1
ATOM 8633 C C . ALA A 1 1093 ? 29.323 23.714 30.965 1.00 84.25 1093 ALA A C 1
ATOM 8635 O O . ALA A 1 1093 ? 30.069 24.178 30.106 1.00 84.25 1093 ALA A O 1
ATOM 8636 N N . ARG A 1 1094 ? 29.540 22.519 31.527 1.00 81.19 1094 ARG A N 1
ATOM 8637 C CA . ARG A 1 1094 ? 30.609 21.599 31.112 1.00 81.19 1094 ARG A CA 1
ATOM 8638 C C . ARG A 1 1094 ? 30.111 20.198 30.764 1.00 81.19 1094 ARG A C 1
ATOM 8640 O O . ARG A 1 1094 ? 30.941 19.344 30.485 1.00 81.19 1094 ARG A O 1
ATOM 8647 N N . ASN A 1 1095 ? 28.795 19.974 30.775 1.00 80.19 1095 ASN A N 1
ATOM 8648 C CA . ASN A 1 1095 ? 28.169 18.669 30.560 1.00 80.19 1095 ASN A CA 1
ATOM 8649 C C . ASN A 1 1095 ? 28.701 17.577 31.520 1.00 80.19 1095 ASN A C 1
ATOM 8651 O O . ASN A 1 1095 ? 29.265 16.577 31.083 1.00 80.19 1095 ASN A O 1
ATOM 8655 N N . ARG A 1 1096 ? 28.585 17.781 32.845 1.00 86.44 1096 ARG A N 1
ATOM 8656 C CA . ARG A 1 1096 ? 29.176 16.882 33.869 1.00 86.44 1096 ARG A CA 1
ATOM 8657 C C . ARG A 1 1096 ? 28.234 16.558 35.019 1.00 86.44 1096 ARG A C 1
ATOM 8659 O O . ARG A 1 1096 ? 27.434 17.394 35.427 1.00 86.44 1096 ARG A O 1
ATOM 8666 N N . TRP A 1 1097 ? 28.407 15.379 35.603 1.00 87.62 1097 TRP A N 1
ATOM 8667 C CA . TRP A 1 1097 ? 27.843 14.995 36.895 1.00 87.62 1097 TRP A CA 1
ATOM 8668 C C . TRP A 1 1097 ? 28.825 15.324 38.013 1.00 87.62 1097 TRP A C 1
ATOM 8670 O O . TRP A 1 1097 ? 29.992 14.952 37.940 1.00 87.62 1097 TRP A O 1
ATOM 8680 N N . LEU A 1 1098 ? 28.359 16.008 39.053 1.00 90.19 1098 LEU A N 1
ATOM 8681 C CA . LEU A 1 1098 ? 29.153 16.462 40.191 1.00 90.19 1098 LEU A CA 1
ATOM 8682 C C . LEU A 1 1098 ? 28.681 15.769 41.468 1.00 90.19 1098 LEU A C 1
ATOM 8684 O O . LEU A 1 1098 ? 27.481 15.731 41.728 1.00 90.19 1098 LEU A O 1
ATOM 8688 N N . ILE A 1 1099 ? 29.613 15.285 42.288 1.00 91.06 1099 ILE A N 1
ATOM 8689 C CA . ILE A 1 1099 ? 29.358 14.910 43.681 1.00 91.06 1099 ILE A CA 1
ATOM 8690 C C . ILE A 1 1099 ? 29.762 16.090 44.558 1.00 91.06 1099 ILE A C 1
ATOM 8692 O O . ILE A 1 1099 ? 30.942 16.430 44.637 1.00 91.06 1099 ILE A O 1
ATOM 8696 N N . ASP A 1 1100 ? 28.794 16.715 45.213 1.00 88.00 1100 ASP A N 1
ATOM 8697 C CA . ASP A 1 1100 ? 28.976 17.920 46.019 1.00 88.00 1100 ASP A CA 1
ATOM 8698 C C . ASP A 1 1100 ? 28.713 17.607 47.494 1.00 88.00 1100 ASP A C 1
ATOM 8700 O O . ASP A 1 1100 ? 27.661 17.075 47.840 1.00 88.00 1100 ASP A O 1
ATOM 8704 N N . GLY A 1 1101 ? 29.671 17.911 48.371 1.00 84.81 1101 GLY A N 1
ATOM 8705 C CA . GLY A 1 1101 ? 29.533 17.719 49.817 1.00 84.81 1101 GLY A CA 1
ATOM 8706 C C . GLY A 1 1101 ? 28.668 18.772 50.518 1.00 84.81 1101 GLY A C 1
ATOM 8707 O O . GLY A 1 1101 ? 28.300 18.564 51.671 1.00 84.81 1101 GLY A O 1
ATOM 8708 N N . ASN A 1 1102 ? 28.345 19.874 49.838 1.00 83.12 1102 ASN A N 1
ATOM 8709 C CA . ASN A 1 1102 ? 27.690 21.055 50.398 1.00 83.12 1102 ASN A CA 1
ATOM 8710 C C . ASN A 1 1102 ? 26.294 21.308 49.791 1.00 83.12 1102 ASN A C 1
ATOM 8712 O O . ASN A 1 1102 ? 25.820 22.446 49.788 1.00 83.12 1102 ASN A O 1
ATOM 8716 N N . GLY A 1 1103 ? 25.641 20.269 49.263 1.00 84.69 1103 GLY A N 1
ATOM 8717 C CA . GLY A 1 1103 ? 24.285 20.341 48.718 1.00 84.69 1103 GLY A CA 1
ATOM 8718 C C . GLY A 1 1103 ? 24.187 20.880 47.285 1.00 84.69 1103 GLY A C 1
ATOM 8719 O O . GLY A 1 1103 ? 25.115 20.790 46.483 1.00 84.69 1103 GLY A O 1
ATOM 8720 N N . LEU A 1 1104 ? 23.009 21.402 46.927 1.00 84.44 1104 LEU A N 1
ATOM 8721 C CA . LEU A 1 1104 ? 22.703 21.903 45.581 1.00 84.44 1104 LEU A CA 1
ATOM 8722 C C . LEU A 1 1104 ? 23.263 23.318 45.370 1.00 84.44 1104 LEU A C 1
ATOM 8724 O O . LEU A 1 1104 ? 22.565 24.310 45.578 1.00 84.44 1104 LEU A O 1
ATOM 8728 N N . GLN A 1 1105 ? 24.522 23.421 44.946 1.00 81.06 1105 GLN A N 1
ATOM 8729 C CA . GLN A 1 1105 ? 25.143 24.703 44.602 1.00 81.06 1105 GLN A CA 1
ATOM 8730 C C . GLN A 1 1105 ? 24.976 25.066 43.120 1.00 81.06 1105 GLN A C 1
ATOM 8732 O O . GLN A 1 1105 ? 25.007 24.204 42.246 1.00 81.06 1105 GLN A O 1
ATOM 8737 N N . GLN A 1 1106 ? 24.901 26.366 42.816 1.00 80.12 1106 GLN A N 1
ATOM 8738 C CA . GLN A 1 1106 ? 24.952 26.896 41.443 1.00 80.12 1106 GLN A CA 1
ATOM 8739 C C . GLN A 1 1106 ? 26.394 27.196 40.996 1.00 80.12 1106 GLN A C 1
ATOM 8741 O O . GLN A 1 1106 ? 26.690 28.260 40.456 1.00 80.12 1106 GLN A O 1
ATOM 8746 N N . SER A 1 1107 ? 27.321 26.280 41.270 1.00 82.62 1107 SER A N 1
ATOM 8747 C CA . SER A 1 1107 ? 28.721 26.405 40.858 1.00 82.62 1107 SER A CA 1
ATOM 8748 C C . SER A 1 1107 ? 29.296 25.053 40.430 1.00 82.62 1107 SER A C 1
ATOM 8750 O O . SER A 1 1107 ? 28.699 24.005 40.685 1.00 82.62 1107 SER A O 1
ATOM 8752 N N . ASP A 1 1108 ? 30.473 25.072 39.803 1.00 82.50 1108 ASP A N 1
ATOM 8753 C CA . ASP A 1 1108 ? 31.243 23.866 39.452 1.00 82.50 1108 ASP A CA 1
ATOM 8754 C C . ASP A 1 1108 ? 32.088 23.342 40.639 1.00 82.50 1108 ASP A C 1
ATOM 8756 O O . ASP A 1 1108 ? 32.934 22.464 40.480 1.00 82.50 1108 ASP A O 1
ATOM 8760 N N . ALA A 1 1109 ? 31.903 23.895 41.848 1.00 82.19 1109 ALA A N 1
ATOM 8761 C CA . ALA A 1 1109 ? 32.567 23.393 43.045 1.00 82.19 1109 ALA A CA 1
ATOM 8762 C C . ALA A 1 1109 ? 32.007 22.011 43.405 1.00 82.19 1109 ALA A C 1
ATOM 8764 O O . ALA A 1 1109 ? 30.798 21.834 43.550 1.00 82.19 1109 ALA A O 1
ATOM 8765 N N . CYS A 1 1110 ? 32.888 21.023 43.529 1.00 87.12 1110 CYS A N 1
ATOM 8766 C CA . CYS A 1 1110 ? 32.509 19.646 43.810 1.00 87.12 1110 CYS A CA 1
ATOM 8767 C C . CYS A 1 1110 ? 33.642 18.887 44.509 1.00 87.12 1110 CYS A C 1
ATOM 8769 O O . CYS A 1 1110 ? 34.807 19.283 44.480 1.00 87.12 1110 CYS A O 1
ATOM 8771 N N . SER A 1 1111 ? 33.290 17.776 45.150 1.00 87.00 1111 SER A N 1
ATOM 8772 C CA . SER A 1 1111 ? 34.230 16.818 45.736 1.00 87.00 1111 SER A CA 1
ATOM 8773 C C . SER A 1 1111 ? 34.717 15.778 44.720 1.00 87.00 1111 SER A C 1
ATOM 8775 O O . SER A 1 1111 ? 35.793 15.208 44.907 1.00 87.00 1111 SER A O 1
ATOM 8777 N N . ALA A 1 1112 ? 33.931 15.523 43.667 1.00 86.56 1112 ALA A N 1
ATOM 8778 C CA . ALA A 1 1112 ? 34.278 14.693 42.512 1.00 86.56 1112 ALA A CA 1
ATOM 8779 C C . ALA A 1 1112 ? 33.375 15.035 41.311 1.00 86.56 1112 ALA A C 1
ATOM 8781 O O . ALA A 1 1112 ? 32.279 15.560 41.504 1.00 86.56 1112 ALA A O 1
ATOM 8782 N N . PHE A 1 1113 ? 33.798 14.694 40.090 1.00 87.12 1113 PHE A N 1
ATOM 8783 C CA . PHE A 1 1113 ? 32.969 14.815 38.889 1.00 87.12 1113 PHE A CA 1
ATOM 8784 C C . PHE A 1 1113 ? 33.180 13.653 37.910 1.00 87.12 1113 PHE A C 1
ATOM 8786 O O . PHE A 1 1113 ? 34.213 12.986 37.950 1.00 87.12 1113 PHE A O 1
ATOM 8793 N N . ALA A 1 1114 ? 32.212 13.453 37.018 1.00 80.38 1114 ALA A N 1
ATOM 8794 C CA . ALA A 1 1114 ? 32.293 12.592 35.843 1.00 80.38 1114 ALA A CA 1
ATOM 8795 C C . ALA A 1 1114 ? 31.718 13.331 34.625 1.00 80.38 1114 ALA A C 1
ATOM 8797 O O . ALA A 1 1114 ? 30.720 14.044 34.750 1.00 80.38 1114 ALA A O 1
ATOM 8798 N N . ASP A 1 1115 ? 32.341 13.182 33.456 1.00 76.75 1115 ASP A N 1
ATOM 8799 C CA . ASP A 1 1115 ? 31.782 13.705 32.206 1.00 76.75 1115 ASP A CA 1
ATOM 8800 C C . ASP A 1 1115 ? 30.470 12.978 31.878 1.00 76.75 1115 ASP A C 1
ATOM 8802 O O . ASP A 1 1115 ? 30.363 11.765 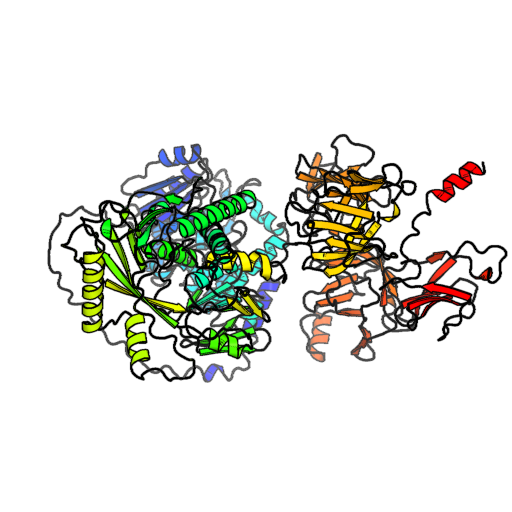32.047 1.00 76.75 1115 ASP A O 1
ATOM 8806 N N . CYS A 1 1116 ? 29.450 13.726 31.461 1.00 69.56 1116 CYS A N 1
ATOM 8807 C CA . CYS A 1 1116 ? 28.172 13.162 31.049 1.00 69.56 1116 CYS A CA 1
ATOM 8808 C C . CYS A 1 1116 ? 28.289 12.639 29.614 1.00 69.56 1116 CYS A C 1
ATOM 8810 O O . CYS A 1 1116 ? 28.840 13.325 28.752 1.00 69.56 1116 CYS A O 1
ATOM 8812 N N . ALA A 1 1117 ? 27.740 11.453 29.342 1.00 62.97 1117 ALA A N 1
ATOM 8813 C CA . ALA A 1 1117 ? 27.533 11.004 27.969 1.00 62.97 1117 ALA A CA 1
ATOM 8814 C C . ALA A 1 1117 ? 26.597 11.981 27.233 1.00 62.97 1117 ALA A C 1
ATOM 8816 O O . ALA A 1 1117 ? 25.740 12.612 27.862 1.00 62.97 1117 ALA A O 1
ATOM 8817 N N . ASP A 1 1118 ? 26.754 12.118 25.913 1.00 56.12 1118 ASP A N 1
ATOM 8818 C CA . ASP A 1 1118 ? 25.837 12.919 25.094 1.00 56.12 1118 ASP A CA 1
ATOM 8819 C C . ASP A 1 1118 ? 24.405 12.396 25.308 1.00 56.12 1118 ASP A C 1
ATOM 8821 O O . ASP A 1 1118 ? 24.126 11.242 24.992 1.00 56.12 1118 ASP A O 1
ATOM 8825 N N . ASP A 1 1119 ? 23.532 13.245 25.866 1.00 60.72 1119 ASP A N 1
ATOM 8826 C CA . ASP A 1 1119 ? 22.140 12.964 26.268 1.00 60.72 1119 ASP A CA 1
ATOM 8827 C C . ASP A 1 1119 ? 21.892 12.126 27.545 1.00 60.72 1119 ASP A C 1
ATOM 8829 O O . ASP A 1 1119 ? 20.733 11.827 27.834 1.00 60.72 1119 ASP A O 1
ATOM 8833 N N . GLY A 1 1120 ? 22.909 11.830 28.362 1.00 65.56 1120 GLY A N 1
ATOM 8834 C CA . GLY A 1 1120 ? 22.745 11.021 29.582 1.00 65.56 1120 GLY A CA 1
ATOM 8835 C C . GLY A 1 1120 ? 21.743 11.591 30.607 1.00 65.56 1120 GLY A C 1
ATOM 8836 O O . GLY A 1 1120 ? 21.828 12.761 31.003 1.00 65.56 1120 GLY A O 1
ATOM 8837 N N . GLU A 1 1121 ? 20.798 10.767 31.075 1.00 72.94 1121 GLU A N 1
ATOM 8838 C CA . GLU A 1 1121 ? 19.741 11.199 32.008 1.00 72.94 1121 GLU A CA 1
ATOM 8839 C C . GLU A 1 1121 ? 20.197 11.248 33.474 1.00 72.94 1121 GLU A C 1
ATOM 8841 O O . GLU A 1 1121 ? 19.697 12.074 34.241 1.00 72.94 1121 GLU A O 1
ATOM 8846 N N . TYR A 1 1122 ? 21.126 10.375 33.880 1.00 80.06 1122 TYR A N 1
ATOM 8847 C CA . TYR A 1 1122 ? 21.613 10.231 35.261 1.00 80.06 1122 TYR A CA 1
ATOM 8848 C C . TYR A 1 1122 ? 23.100 9.805 35.304 1.00 80.06 1122 TYR A C 1
ATOM 8850 O O . TYR A 1 1122 ? 23.621 9.313 34.310 1.00 80.06 1122 TYR A O 1
ATOM 8858 N N . PRO A 1 1123 ? 23.812 9.923 36.445 1.00 72.25 1123 PRO A N 1
ATOM 8859 C CA . PRO A 1 1123 ? 25.249 9.613 36.547 1.00 72.25 1123 PRO A CA 1
ATOM 8860 C C . PRO A 1 1123 ? 25.631 8.148 36.295 1.00 72.25 1123 PRO A C 1
ATOM 8862 O O . PRO A 1 1123 ? 26.809 7.841 36.196 1.00 72.25 1123 PRO A O 1
ATOM 8865 N N . GLY A 1 1124 ? 24.660 7.236 36.294 1.00 62.31 1124 GLY A N 1
ATOM 8866 C CA . GLY A 1 1124 ? 24.846 5.819 35.963 1.00 62.31 1124 GLY A CA 1
ATOM 8867 C C . GLY A 1 1124 ? 24.568 5.509 34.492 1.00 62.31 1124 GLY A C 1
ATOM 8868 O O . GLY A 1 1124 ? 24.858 4.405 34.048 1.00 62.31 1124 GLY A O 1
ATOM 8869 N N . ASP A 1 1125 ? 24.066 6.490 33.737 1.00 63.84 1125 ASP A N 1
ATOM 8870 C CA . ASP A 1 1125 ? 23.943 6.483 32.277 1.00 63.84 1125 ASP A CA 1
ATOM 8871 C C . ASP A 1 1125 ? 25.318 6.760 31.635 1.00 63.84 1125 ASP A C 1
ATOM 8873 O O . ASP A 1 1125 ? 25.503 7.599 30.754 1.00 63.84 1125 ASP A O 1
ATOM 8877 N N . LEU A 1 1126 ? 26.337 6.114 32.206 1.00 44.62 1126 LEU A N 1
ATOM 8878 C CA . LEU A 1 1126 ? 27.720 6.148 31.777 1.00 44.62 1126 LEU A CA 1
ATOM 8879 C C . LEU A 1 1126 ? 27.996 4.823 31.077 1.00 44.62 1126 LEU A C 1
ATOM 8881 O O . LEU A 1 1126 ? 27.887 3.740 31.655 1.00 44.62 1126 LEU A O 1
ATOM 8885 N N . SER A 1 1127 ? 28.367 4.943 29.810 1.00 39.25 1127 SER A N 1
ATOM 8886 C CA . SER A 1 1127 ? 28.952 3.901 28.979 1.00 39.25 1127 SER A CA 1
ATOM 8887 C C . SER A 1 1127 ? 29.931 3.019 29.767 1.00 39.25 1127 SER A C 1
ATOM 8889 O O . SER A 1 1127 ? 30.964 3.496 30.236 1.00 39.25 1127 SER A O 1
ATOM 8891 N N . GLY A 1 1128 ? 29.616 1.724 29.865 1.00 33.53 1128 GLY A N 1
ATOM 8892 C CA . GLY A 1 1128 ? 30.573 0.672 30.212 1.00 33.53 1128 GLY A CA 1
ATOM 8893 C C . GLY A 1 1128 ? 30.961 0.546 31.689 1.00 33.53 1128 GLY A C 1
ATOM 8894 O O . GLY A 1 1128 ? 32.135 0.655 31.996 1.00 33.53 1128 GLY A O 1
ATOM 8895 N N . PHE A 1 1129 ? 30.027 0.211 32.586 1.00 30.97 1129 PHE A N 1
ATOM 8896 C CA . PHE A 1 1129 ? 30.336 -0.517 33.834 1.00 30.97 1129 PHE A CA 1
ATOM 8897 C C . PHE A 1 1129 ? 29.114 -1.323 34.318 1.00 30.97 1129 PHE A C 1
ATOM 8899 O O . PHE A 1 1129 ? 28.578 -1.117 35.400 1.00 30.97 1129 PHE A O 1
ATOM 8906 N N . ALA A 1 1130 ? 28.668 -2.286 33.507 1.00 28.25 1130 ALA A N 1
ATOM 8907 C CA . ALA A 1 1130 ? 27.780 -3.365 33.948 1.00 28.25 1130 ALA A CA 1
ATOM 8908 C C . ALA A 1 1130 ? 28.577 -4.678 34.057 1.00 28.25 1130 ALA A C 1
ATOM 8910 O O . ALA A 1 1130 ? 28.350 -5.637 33.330 1.00 28.25 1130 ALA A O 1
ATOM 8911 N N . GLN A 1 1131 ? 29.551 -4.707 34.967 1.00 33.75 1131 GLN A N 1
ATOM 8912 C CA . GLN A 1 1131 ? 30.114 -5.945 35.512 1.00 33.75 1131 GLN A CA 1
ATOM 8913 C C . GLN A 1 1131 ? 30.058 -5.871 37.037 1.00 33.75 1131 GLN A C 1
ATOM 8915 O O . GLN A 1 1131 ? 31.066 -5.717 37.716 1.00 33.75 1131 GLN A O 1
ATOM 8920 N N . THR A 1 1132 ? 28.860 -5.978 37.602 1.00 33.81 1132 THR A N 1
ATOM 8921 C CA . THR A 1 1132 ? 28.684 -6.078 39.059 1.00 33.81 1132 THR A CA 1
ATOM 8922 C C . THR A 1 1132 ? 27.459 -6.921 39.390 1.00 33.81 1132 THR A C 1
ATOM 8924 O O . THR A 1 1132 ? 26.509 -6.476 40.018 1.00 33.81 1132 THR A O 1
ATOM 8927 N N . ARG A 1 1133 ? 27.510 -8.195 38.992 1.00 30.17 1133 ARG A N 1
ATOM 8928 C CA . ARG A 1 1133 ? 26.865 -9.277 39.760 1.00 30.17 1133 ARG A CA 1
ATOM 8929 C C . ARG A 1 1133 ? 27.738 -10.526 39.887 1.00 30.17 1133 ARG A C 1
ATOM 8931 O O . ARG A 1 1133 ? 27.672 -11.179 40.915 1.00 30.17 1133 ARG A O 1
ATOM 8938 N N . GLN A 1 1134 ? 28.644 -10.783 38.941 1.00 30.45 1134 GLN A N 1
ATOM 8939 C CA . GLN A 1 1134 ? 29.497 -11.980 38.982 1.00 30.45 1134 GLN A CA 1
ATOM 8940 C C . GLN A 1 1134 ? 30.768 -11.839 39.850 1.00 30.45 1134 GLN A C 1
ATOM 8942 O O . GLN A 1 1134 ? 31.222 -12.811 40.443 1.00 30.45 1134 GLN A O 1
ATOM 8947 N N . TYR A 1 1135 ? 31.305 -10.624 40.026 1.00 28.20 1135 TYR A N 1
ATOM 8948 C CA . TYR A 1 1135 ? 32.545 -10.410 40.798 1.00 28.20 1135 TYR A CA 1
ATOM 8949 C C . TYR A 1 1135 ? 32.375 -10.497 42.329 1.00 28.20 1135 TYR A C 1
ATOM 8951 O O . TYR A 1 1135 ? 33.349 -10.721 43.048 1.00 28.20 1135 TYR A O 1
ATOM 8959 N N . GLY A 1 1136 ? 31.150 -10.325 42.844 1.00 31.62 1136 GLY A N 1
ATOM 8960 C CA . GLY A 1 1136 ? 30.863 -10.431 44.281 1.00 31.62 1136 GLY A CA 1
ATOM 8961 C C . GLY A 1 1136 ? 30.861 -11.876 44.785 1.00 31.62 1136 GLY A C 1
ATOM 8962 O O . GLY A 1 1136 ? 31.340 -12.146 45.886 1.00 31.62 1136 GLY A O 1
ATOM 8963 N N . GLU A 1 1137 ? 30.391 -12.814 43.959 1.00 35.69 1137 GLU A N 1
ATOM 8964 C CA . GLU A 1 1137 ? 30.366 -14.241 44.298 1.00 35.69 1137 GLU A CA 1
ATOM 8965 C C . GLU A 1 1137 ? 31.751 -14.887 44.146 1.00 35.69 1137 GLU A C 1
ATOM 8967 O O . GLU A 1 1137 ? 32.147 -15.676 45.003 1.00 35.69 1137 GLU A O 1
ATOM 8972 N N . GLU A 1 1138 ? 32.557 -14.476 43.159 1.00 33.34 1138 GLU A N 1
ATOM 8973 C CA . GLU A 1 1138 ? 33.936 -14.971 43.010 1.00 33.34 1138 GLU A CA 1
ATOM 8974 C C . GLU A 1 1138 ? 34.887 -14.488 44.119 1.00 33.34 1138 GLU A C 1
ATOM 8976 O O . GLU A 1 1138 ? 35.779 -15.231 44.533 1.00 33.34 1138 GLU A O 1
ATOM 8981 N N . MET A 1 1139 ? 34.699 -13.275 44.653 1.00 32.06 1139 MET A N 1
ATOM 8982 C CA . MET A 1 1139 ? 35.462 -12.797 45.817 1.00 32.06 1139 MET A CA 1
ATOM 8983 C C . MET A 1 1139 ? 35.020 -13.484 47.117 1.00 32.06 1139 MET A C 1
ATOM 8985 O O . MET A 1 1139 ? 35.864 -13.782 47.960 1.00 32.06 1139 MET A O 1
ATOM 8989 N N . ALA A 1 1140 ? 33.727 -13.796 47.274 1.00 36.22 1140 ALA A N 1
ATOM 8990 C CA . ALA A 1 1140 ? 33.230 -14.560 48.421 1.00 36.22 1140 ALA A CA 1
ATOM 8991 C C . ALA A 1 1140 ? 33.670 -16.037 48.380 1.00 36.22 1140 ALA A C 1
ATOM 8993 O O . ALA A 1 1140 ? 33.905 -16.628 49.433 1.00 36.22 1140 ALA A O 1
ATOM 8994 N N . ALA A 1 1141 ? 33.840 -16.609 47.182 1.00 39.72 1141 ALA A N 1
ATOM 8995 C CA . ALA A 1 1141 ? 34.368 -17.958 46.971 1.00 39.72 1141 ALA A CA 1
ATOM 8996 C C . ALA A 1 1141 ? 35.903 -18.046 47.061 1.00 39.72 1141 ALA A C 1
ATOM 8998 O O . ALA A 1 1141 ? 36.428 -19.130 47.275 1.00 39.72 1141 ALA A O 1
ATOM 8999 N N . LYS A 1 1142 ? 36.631 -16.928 46.920 1.00 39.62 1142 LYS A N 1
ATOM 9000 C CA . LYS A 1 1142 ? 38.082 -16.848 47.195 1.00 39.62 1142 LYS A CA 1
ATOM 9001 C C . LYS A 1 1142 ? 38.421 -16.465 48.640 1.00 39.62 1142 LYS A C 1
ATOM 9003 O O . LYS A 1 1142 ? 39.584 -16.555 49.026 1.00 39.62 1142 LYS A O 1
ATOM 9008 N N . ALA A 1 1143 ? 37.436 -16.015 49.420 1.00 37.38 1143 ALA A N 1
ATOM 9009 C CA . ALA A 1 1143 ? 37.580 -15.670 50.837 1.00 37.38 1143 ALA A CA 1
ATOM 9010 C C . ALA A 1 1143 ? 37.004 -16.734 51.802 1.00 37.38 1143 ALA A C 1
ATOM 9012 O O . ALA A 1 1143 ? 37.113 -16.568 53.018 1.00 37.38 1143 ALA A O 1
ATOM 9013 N N . ARG A 1 1144 ? 36.411 -17.814 51.278 1.00 36.59 1144 ARG A N 1
ATOM 9014 C CA . ARG A 1 1144 ? 36.147 -19.083 51.978 1.00 36.59 1144 ARG A CA 1
ATOM 9015 C C . ARG A 1 1144 ? 37.085 -20.144 51.430 1.00 36.59 1144 ARG A C 1
ATOM 9017 O O . ARG A 1 1144 ? 37.461 -21.029 52.226 1.00 36.59 1144 ARG A O 1
#

=== Feature glossary ===
The features interleaved in this record are:

— What the protein is —

Sequence gives the chain of amino acids in standard one-letter code (A=alanine, C=cysteine, …, Y=tyrosine), read N→C. It is the only feature that is directly encoded by the gene; all structural features are derived from the folded form of this sequence.

Database cross-references. InterPro integrates a dozen domain/family signature databases into unified entries with residue-range hits. GO terms attach function/process/location labels with evidence codes. CATH codes position the fold in a four-level structural taxonomy. Organism is the NCBI-taxonomy species name.

— Where its atoms are —

Atomic coordinates in PDBx/mmCIF format — the same representation the Protein Data Bank distributes. Each line of the _atom_site loop places one backbone atom in Cartesian space (units: ångströms, origin: arbitrary).

The six renders are orthographic views along the three Cartesian axes in both directions. Representation (cartoon, sticks, or surface) and color scheme (sequence-rainbow or by-chain) vary across proteins so the training set covers all the common visualization conventions.

— Local backbone conformation —

Eight-state secondary structure (DSSP): H is the canonical α-helix, G the tighter 3₁₀-helix, I the wider π-helix; E/B are β-structure, T and S are turns and bends, and '-' is everything else. DSSP derives these from the pattern of main-chain N–H···O=C hydrogen bonds, not from the sequence.

P-SEA three-state annotation labels each residue as helix, strand, or coil based purely on the geometry of the Cα trace. It serves as a fallback when the full backbone (and thus DSSP) is unavailable.

The φ/ψ torsion pair specifies the backbone conformation at each residue. φ rotates about the N–Cα bond, ψ about the Cα–C bond. Steric clashes forbid most of the (φ, ψ) plane — the allowed regions (α-helix basin, β-sheet basin, left-handed helix) are the Ramachandran-allowed regions.

— Global shape and packing —

The geometric summary reports three shape descriptors. Rg (radius of gyration) measures how spread out the Cα atoms are about their centre of mass; compact globular proteins have small Rg, elongated or unfolded ones large. Cα contacts (<8 Å, |i−j|>4) count long-range residue pairs in spatial proximity — high for tightly packed folds, near zero for rods or random coil. The bounding-box extents give the protein's footprint along x, y, z in Å.

Solvent-accessible surface area (SASA) is the area in Å² traced out by the centre of a 1.4 Å probe sphere (a water molecule) rolled over the protein's van der Waals surface (Shrake–Rupley / Lee–Richards construction). Buried residues have near-zero SASA; fully exposed residues can exceed 200 Å². The total SASA scales roughly with the number of surface residues.

The contact map is a binary N×N matrix image: pixel (i, j) is dark where Cα_i and Cα_j are within 8 Å and |i−j|>4. Because the |i−j|>4 filter removes local helical contacts, off-diagonal stripes parallel to the main diagonal indicate parallel β-sheets; stripes perpendicular to it indicate antiparallel β-sheets. The Ramachandran plot scatters every residue's (φ, ψ) pair against the sterically allowed regions. The PAE heatmap renders the predicted-aligned-error matrix.

— Structural neighborhood —

3Di is Foldseek's structural alphabet. Each residue is assigned one of twenty discrete states based on how its Cα sits relative to its spatial (not sequential) neighbors. Aligning 3Di strings finds structural homologs roughly as well as full 3D superposition, but orders of magnitude faster.

Nearest PDB neighbors are the top structural matches found by Foldseek when searching this structure against the entire Protein Data Bank. Each hit reports a TM-score (0 to 1; >0.5 almost always implies the same fold) and an E-value. These are *structural* homologs — they may share no detectable sequence similarity.

— Confidence and disorder —

For AlphaFold models, the B-factor field carries pLDDT — the model's own estimate of local accuracy on a 0–100 scale. Regions with pLDDT<50 should be treated as essentially unmodeled; they often correspond to intrinsically disordered segments.

Crystallographic B-factors measure how much each atom's electron density is smeared out, in Å². They rise in mobile loops and surface residues and fall in the buried interior. In AlphaFold models this column is repurposed to hold pLDDT instead.

Predicted aligned error is AlphaFold's pairwise confidence. Unlike pLDDT (per-residue), PAE is per-residue-pair and captures whether two parts of the structure are correctly placed relative to each other. Units are ångströms of expected positional error.